Protein 4NSN (pdb70)

Secondary structure (DSSP, 8-state):
-HHHHHHHHHHHHHHHHS-S---EEEE--TT-GGGGGG-EEEEEEEGGGSTTPPPP-STT---EEEEEEETTEEEE------GGGT---TTTHHHH--TT---EEEE--EEEE-STT--TT-----EEE-SPPTT-S------SS-----S-HHHHHHHHHHHHHTT-------EEE---SSPPPHHHHHHHHHTT-SEE---HHHHHHHHHTT-EEE--EEEEESSS--TT----HHHHHHHHHHHH---HHHHHHHHH-/-HHHHHHHHHHHHHHTTS-S---EEEE--TT-GGGGGS-EEEEEEEGGGSTT-----STT---EEEEEEETTEEEE------GGGT---TTTHHHH--TT---EEEE--EEEE-STT--TT-----EEE-S--TT-S------SS-----B-HHHHHHHHHHHHHHT-------EEE---SSPPPHHHHHHHHHTT-SEE---HHHHHHHHHTT-EEE--EEEEE-SS--TT----HHHHHHHHHHHHT--HHHHHHHHH-/-HHHHHHHHHHHHHHTTS-S---EEEE--TTTGGGGGG-EEEEEEEGGGSTT-----STT---EEEEEEETTEEEE------GGGT----SSHHHH--TT---EEEE--EEEE-STT--TT-----EEE-S--TT-S------SS----SS-HHHHHHHHHHHHHTT------PEEE---SSPPPHHHHHHHHHTT-SEE---HHHHHHHHHTT-EEE--EEEEESSS--TT----HHHHHHHHHHHS---HHHHHHHHH-

InterPro domains:
  IPR000845 Nucleoside phosphorylase domain [PF01048] (25-271)
  IPR011268 Purine nucleoside phosphorylase [PIRSF000477] (5-271)
  IPR011268 Purine nucleoside phosphorylase [PTHR11904] (4-272)
  IPR011268 Purine nucleoside phosphorylase [TIGR01697] (25-270)
  IPR011268 Purine nucleoside phosphorylase [cd09009] (6-270)
  IPR011270 Purine nucleoside phosphorylase I, inosine/guanosine-specific [TIGR01700] (24-271)
  IPR018099 Purine phosphorylase, family 2, conserved site [PS01240] (77-118)
  IPR035994 Nucleoside phosphorylase superfamily [G3DSA:3.40.50.1580] (2-273)
  IPR035994 Nucleoside phosphorylase superfamily [SSF53167] (6-271)

B-factor: mean 17.07, std 7.25, range [7.34, 119.55]

Solvent-accessible surface area: 29629 Å² total

CATH classification: 3.40.50.1580

Sequence (783 aa):
KLQEQHYHEAASSFLSSSRLPGDAKTAIILGSGLGELLAEKIENKTVIPYNEIPHFAQATAVGHKGNIIGGILGGTPVVAQGRFHYYEGYSDQVTFPIRVKLLGIENLFVSNAAGGINTSSFKVGDLIIDHINNLPNPLIGPNDFGVRFPDTRAYDRREEFIAKAKGIAQQELNIPVKEGVYVGLTGPSYETPAEYKFWGQVGGDAIGSTVPEVIVARHTGIRVFGSVITNEGYHFADDFVNDEQDVIRAANAASEKKGAIFARLIAAVKLQEQHYHEAASSFLSSSRLPGDAKTAIILGSGLGELAEKIENKTVIPYNEIPHFAQATAVGHKGNIIGGILGGTPVVAQGRFHYYEGYSDQVTFPIRVKLLGIENLFVSNAAGGINTSSFKVGDLIIDHINNLPNPLIGPNDFGVRFPDTRAYDRREEFIAKAKGIAQQELNIPVKEGVYVGLTGPSYETPAEYKFWGQVGGDAIIGSTVPEVIVARHTGIRVFGSVITNEGYHFADDFVNDEQDVIRAANAASEKKGAIFARLIAAVKLQEQHYHEAASSFLSSSRLPGDAKTAIILGSGLGELAEKIENKTVIPYNEIPHFAQATAVGHKGNIIGGILGGTPVVAQGRFHYYEGYSDQVTFPIRVKLLGIENLFVSNAAGGINTSSFKVGDLIIDHINNLPNPLIGPNDFGVRFPDTRAYDRREEFIAKAKGIAQQELNIPVKEGVYVGLTGPSYETPAEYKFWGQVGGDAIGSTVPEEVIVARHTGIRVFGSVITNEGYHFADDFVNDEQDVIRAANAASEKKGAIFARLIAAV

Nearest PDB structures (foldseek):
  1b8o-assembly1_A  TM=9.549E-01  e=1.747E-33  Bos taurus
  5etj-assembly1_B  TM=9.699E-01  e=2.472E-32  Homo sapiens
  3phb-assembly1_Q  TM=9.696E-01  e=4.577E-32  Homo sapiens
  4ear-assembly1_A  TM=9.541E-01  e=2.054E-32  Homo sapiens
  1jpv-assembly1_A  TM=7.275E-01  e=1.268E-11  Saccharolobus solfataricus

Foldseek 3Di:
DVVVVQLVQQLVVVVVQAVLPAQEEEEQEFLQQCLVVQFPPKDKAAQVRGRLADHQDDPRFRHIWIWGDFLNGTYIYGGFDAVLVVDAVNRQSVLSVVVSNHQAYEYEYAWAFLAPVADQQAAWEAEAEPDPANQPDDHVLADNDFDPCLAAPVLVVLLVVQCVVVVHDHDYAYEYEHRDDDDDDLVVSNVCSVVGGGIYDPDVNNSSSNRRNNHHYIYYRHQHYSDPDDPPDDDDSVSSSVSSNVNNVSSSSVSSSSVVD/DVVVVQLVQLLVVVLVQAPLQAQEEEEAEQQAQCLLVQFPPKDWAAQVNGRLADHQPDPSWRGIWIWGDFLNGTYTYTGADAVLVVDAVNRQSVLSSVVSNHQAYEYEYAWAFLPPVADQLAAWEAEAEPDPANQPDDHVLADNDFDPCLADPVLVVLLVVLCVVVVNDHDYAYEYEDRDPDDDDLVVSNVQVVVGGGIYDPDNNNSNSNSRNNRHYIYYRHQHYSDPDDPPDDDDSVSRNVSSNVNHVCSSSVSVSSVPD/DVLVVQLVQLLVVVLVQAPLQAQEEEEAEQLAQCLLVQFPPKRKAAQVNGRLADHADDPSFRGIWIWGAFLNGTYTYGGFDAVLVVDAVNRQSVLSNVSSNHQAYEYEYAWAFLAQVDDQLAAWEAEAEDDPANCPDDHPLADNDFDPCLADPVLVVVLCVQCVVVVHDHDYAYEYEDRDDDDDDLVVSNVCVVVGHGIYDPDPNNSSSCRRNNRHYIYYGHQYYSDPDDPDDDDDSVSSNVSSNVNNVCSSSVRNSSVVD

Structure (mmCIF, N/CA/C/O backbone):
data_4NSN
#
_entry.id   4NSN
#
_cell.length_a   69.971
_cell.length_b   121.040
_cell.length_c   180.497
_cell.angle_alpha   90.000
_cell.angle_beta   90.000
_cell.angle_gamma   90.000
#
_symmetry.space_group_name_H-M   'C 2 2 21'
#
loop_
_entity.id
_entity.type
_entity.pdbx_description
1 polymer 'Purine nucleoside phosphorylase'
2 non-polymer ADENINE
3 non-polymer 'SULFATE ION'
4 water water
#
loop_
_atom_site.group_PDB
_atom_site.id
_atom_site.type_symbol
_atom_site.label_atom_id
_atom_site.label_alt_id
_atom_site.label_comp_id
_atom_site.label_asym_id
_atom_site.label_entity_id
_atom_site.label_seq_id
_atom_site.pdbx_PDB_ins_code
_atom_site.Cartn_x
_atom_site.Cartn_y
_atom_site.Cartn_z
_atom_site.occupancy
_atom_site.B_iso_or_equiv
_atom_site.auth_seq_id
_atom_site.auth_comp_id
_atom_site.auth_asym_id
_atom_site.auth_atom_id
_atom_site.pdbx_PDB_model_num
ATOM 9 N N . LYS A 1 24 ? 33.072 22.942 -3.206 1.00 66.70 17 LYS A N 1
ATOM 10 C CA . LYS A 1 24 ? 32.832 21.661 -2.536 1.00 60.09 17 LYS A CA 1
ATOM 11 C C . LYS A 1 24 ? 31.379 21.543 -2.068 1.00 55.22 17 LYS A C 1
ATOM 12 O O . LYS A 1 24 ? 30.809 20.447 -2.052 1.00 54.30 17 LYS A O 1
ATOM 18 N N . LEU A 1 25 ? 30.797 22.678 -1.682 1.00 50.87 18 LEU A N 1
ATOM 19 C CA . LEU A 1 25 ? 29.408 22.750 -1.225 1.00 45.69 18 LEU A CA 1
ATOM 20 C C . LEU A 1 25 ? 28.429 22.372 -2.339 1.00 41.55 18 LEU A C 1
ATOM 21 O O . LEU A 1 25 ? 27.489 21.605 -2.112 1.00 40.99 18 LEU A O 1
ATOM 26 N N . GLN A 1 26 ? 28.656 22.909 -3.537 1.00 37.04 19 GLN A N 1
ATOM 27 C CA . GLN A 1 26 ? 27.751 22.684 -4.661 1.00 34.49 19 GLN A CA 1
ATOM 28 C C . GLN A 1 26 ? 27.653 21.213 -5.075 1.00 29.54 19 GLN A C 1
ATOM 29 O O . GLN A 1 26 ? 26.547 20.711 -5.277 1.00 27.03 19 GLN A O 1
ATOM 35 N N . GLU A 1 27 ? 28.784 20.510 -5.170 1.00 27.96 20 GLU A N 1
ATOM 36 C CA . GLU A 1 27 ? 28.743 19.061 -5.431 1.00 25.43 20 GLU A CA 1
ATOM 37 C C . GLU A 1 27 ? 27.666 18.379 -4.584 1.00 22.63 20 GLU A C 1
ATOM 38 O O . GLU A 1 27 ? 26.880 17.582 -5.098 1.00 22.42 20 GLU A O 1
ATOM 44 N N . GLN A 1 28 ? 27.654 18.683 -3.284 1.00 21.36 21 GLN A N 1
ATOM 45 C CA . GLN A 1 28 ? 26.678 18.114 -2.352 1.00 20.81 21 GLN A CA 1
ATOM 46 C C . GLN A 1 28 ? 25.236 18.431 -2.749 1.00 19.32 21 GLN A C 1
ATOM 47 O O . GLN A 1 28 ? 24.368 17.580 -2.619 1.00 18.37 21 GLN A O 1
ATOM 53 N N . HIS A 1 29 ? 24.980 19.661 -3.194 1.00 19.42 22 HIS A N 1
ATOM 54 C CA . HIS A 1 29 ? 23.647 20.075 -3.631 1.00 19.26 22 HIS A CA 1
ATOM 55 C C . HIS A 1 29 ? 23.109 19.247 -4.783 1.00 17.21 22 HIS A C 1
ATOM 56 O O . HIS A 1 29 ? 21.931 18.902 -4.811 1.00 16.71 22 HIS A O 1
ATOM 63 N N . TYR A 1 30 ? 23.984 18.939 -5.732 1.00 16.36 23 TYR A N 1
ATOM 64 C CA . TYR A 1 30 ? 23.637 18.076 -6.838 1.00 15.50 23 TYR A CA 1
ATOM 65 C C . TYR A 1 30 ? 23.331 16.681 -6.349 1.00 15.14 23 TYR A C 1
ATOM 66 O O . TYR A 1 30 ? 22.471 15.994 -6.906 1.00 15.18 23 TYR A O 1
ATOM 75 N N . HIS A 1 31 ? 24.074 16.251 -5.339 1.00 15.28 24 HIS A N 1
ATOM 76 C CA . HIS A 1 31 ? 23.933 14.894 -4.847 1.00 15.80 24 HIS A CA 1
ATOM 77 C C . HIS A 1 31 ? 22.678 14.744 -4.004 1.00 15.17 24 HIS A C 1
ATOM 78 O O . HIS A 1 31 ? 22.086 13.677 -3.989 1.00 14.46 24 HIS A O 1
ATOM 85 N N . GLU A 1 32 ? 22.279 15.820 -3.334 1.00 15.03 25 GLU A N 1
ATOM 86 C CA . GLU A 1 32 ? 21.082 15.834 -2.482 1.00 15.83 25 GLU A CA 1
ATOM 87 C C . GLU A 1 32 ? 19.836 15.797 -3.352 1.00 15.52 25 GLU A C 1
ATOM 88 O O . GLU A 1 32 ? 18.890 15.058 -3.065 1.00 16.81 25 GLU A O 1
ATOM 94 N N . ALA A 1 33 ? 19.864 16.574 -4.435 1.00 14.71 26 ALA A N 1
ATOM 95 C CA . ALA A 1 33 ? 18.769 16.552 -5.399 1.00 14.49 26 ALA A CA 1
ATOM 96 C C . ALA A 1 33 ? 18.642 15.174 -6.057 1.00 14.16 26 ALA A C 1
ATOM 97 O O . ALA A 1 33 ? 17.565 14.605 -6.071 1.00 14.88 26 ALA A O 1
ATOM 99 N N . ALA A 1 34 ? 19.737 14.640 -6.593 1.00 14.55 27 ALA A N 1
ATOM 100 C CA . ALA A 1 34 ? 19.714 13.347 -7.270 1.00 14.82 27 ALA A CA 1
ATOM 101 C C . ALA A 1 34 ? 19.284 12.229 -6.336 1.00 15.14 27 ALA A C 1
ATOM 102 O O . ALA A 1 34 ? 18.513 11.367 -6.736 1.00 15.72 27 ALA A O 1
ATOM 104 N N . SER A 1 35 ? 19.810 12.224 -5.110 1.00 15.00 28 SER A N 1
ATOM 105 C CA A SER A 1 35 ? 19.433 11.226 -4.109 0.50 15.12 28 SER A CA 1
ATOM 106 C CA B SER A 1 35 ? 19.435 11.215 -4.124 0.50 15.14 28 SER A CA 1
ATOM 107 C C . SER A 1 35 ? 17.950 11.320 -3.766 1.00 15.02 28 SER A C 1
ATOM 108 O O . SER A 1 35 ? 17.306 10.324 -3.516 1.00 15.96 28 SER A O 1
ATOM 113 N N . PHE A 1 36 ? 17.407 12.534 -3.750 1.00 14.44 29 PHE A N 1
ATOM 114 C CA . PHE A 1 36 ? 15.978 12.698 -3.502 1.00 14.06 29 PHE A CA 1
ATOM 115 C C . PHE A 1 36 ? 15.161 12.130 -4.669 1.00 13.47 29 PHE A C 1
ATOM 116 O O . PHE A 1 36 ? 14.158 11.414 -4.459 1.00 13.52 29 PHE A O 1
ATOM 124 N N . LEU A 1 37 ? 15.619 12.418 -5.892 1.00 13.10 30 LEU A N 1
ATOM 125 C CA . LEU A 1 37 ? 14.943 11.912 -7.077 1.00 13.22 30 LEU A CA 1
ATOM 126 C C . LEU A 1 37 ? 15.109 10.403 -7.252 1.00 13.99 30 LEU A C 1
ATOM 127 O O . LEU A 1 37 ? 14.169 9.735 -7.689 1.00 14.13 30 LEU A O 1
ATOM 132 N N . SER A 1 38 ? 16.282 9.874 -6.879 1.00 14.65 31 SER A N 1
ATOM 133 C CA A SER A 1 38 ? 16.588 8.453 -7.056 0.50 15.14 31 SER A CA 1
ATOM 134 C CA B SER A 1 38 ? 16.589 8.453 -7.058 0.50 15.37 31 SER A CA 1
ATOM 135 C C . SER A 1 38 ? 15.756 7.568 -6.134 1.00 16.16 31 SER A C 1
ATOM 136 O O . SER A 1 38 ? 15.504 6.406 -6.446 1.00 17.41 31 SER A O 1
ATOM 141 N N . SER A 1 39 ? 15.327 8.116 -4.995 1.00 16.34 32 SER A N 1
ATOM 142 C CA . SER A 1 39 ? 14.498 7.353 -4.050 1.00 17.72 32 SER A CA 1
ATOM 143 C C . SER A 1 39 ? 13.043 7.234 -4.497 1.00 17.79 32 SER A C 1
ATOM 144 O O . SER A 1 39 ? 12.339 6.306 -4.084 1.00 17.87 32 SER A O 1
ATOM 147 N N . ARG A 1 40 ? 12.616 8.172 -5.343 1.00 17.48 33 ARG A N 1
ATOM 148 C CA . ARG A 1 40 ? 11.262 8.191 -5.922 1.00 18.57 33 ARG A CA 1
ATOM 149 C C . ARG A 1 40 ? 11.113 7.626 -7.355 1.00 18.56 33 ARG A C 1
ATOM 150 O O . ARG A 1 40 ? 10.024 7.173 -7.735 1.00 19.63 33 ARG A O 1
ATOM 158 N N . LEU A 1 41 ? 12.182 7.652 -8.148 1.00 18.64 34 LEU A N 1
ATOM 159 C CA . LEU A 1 41 ? 12.136 7.109 -9.517 1.00 18.61 34 LEU A CA 1
ATOM 160 C C . LEU A 1 41 ? 12.696 5.681 -9.551 1.00 20.09 34 LEU A C 1
ATOM 161 O O . LEU A 1 41 ? 13.463 5.317 -8.677 1.00 21.00 34 LEU A O 1
ATOM 166 N N . PRO A 1 42 ? 12.318 4.862 -10.557 1.00 22.55 35 PRO A N 1
ATOM 167 C CA . PRO A 1 42 ? 12.806 3.471 -10.569 1.00 24.02 35 PRO A CA 1
ATOM 168 C C . PRO A 1 42 ? 14.223 3.335 -11.147 1.00 25.83 35 PRO A C 1
ATOM 169 O O . PRO A 1 42 ? 14.848 2.270 -11.040 1.00 27.65 35 PRO A O 1
ATOM 173 N N . GLY A 1 43 ? 14.723 4.413 -11.744 1.00 25.27 36 GLY A N 1
ATOM 174 C CA . GLY A 1 43 ? 16.138 4.538 -12.060 1.00 24.79 36 GLY A CA 1
ATOM 175 C C . GLY A 1 43 ? 16.670 3.826 -13.288 1.00 24.77 36 GLY A C 1
ATOM 176 O O . GLY A 1 43 ? 17.883 3.602 -13.392 1.00 26.58 36 GLY A O 1
ATOM 177 N N . ASP A 1 44 ? 15.791 3.472 -14.223 1.00 22.66 37 ASP A N 1
ATOM 178 C CA . ASP A 1 44 ? 16.248 2.876 -15.476 1.00 21.39 37 ASP A CA 1
ATOM 179 C C . ASP A 1 44 ? 16.071 3.780 -16.699 1.00 18.37 37 ASP A C 1
ATOM 180 O O . ASP A 1 44 ? 16.449 3.389 -17.806 1.00 18.75 37 ASP A O 1
ATOM 185 N N . ALA A 1 45 ? 15.511 4.982 -16.521 1.00 16.58 38 ALA A N 1
ATOM 186 C CA . ALA A 1 45 ? 15.424 5.940 -17.640 1.00 15.34 38 ALA A CA 1
ATOM 187 C C . ALA A 1 45 ? 16.788 6.405 -18.118 1.00 14.86 38 ALA A C 1
ATOM 188 O O . ALA A 1 45 ? 17.644 6.757 -17.308 1.00 14.82 38 ALA A O 1
ATOM 190 N N . LYS A 1 46 ? 16.991 6.409 -19.438 1.00 14.10 39 LYS A N 1
ATOM 191 C CA . LYS A 1 46 ? 18.279 6.843 -20.016 1.00 14.80 39 LYS A CA 1
ATOM 192 C C . LYS A 1 46 ? 18.110 8.156 -20.743 1.00 13.74 39 LYS A C 1
ATOM 193 O O . LYS A 1 46 ? 19.091 8.836 -21.045 1.00 12.80 39 LYS A O 1
ATOM 199 N N . THR A 1 47 ? 16.853 8.487 -21.033 1.00 13.35 40 THR A N 1
ATOM 200 C CA . THR A 1 47 ? 16.476 9.656 -21.782 1.00 13.19 40 THR A CA 1
ATOM 201 C C . THR A 1 47 ? 15.610 10.530 -20.911 1.00 12.56 40 THR A C 1
ATOM 202 O O . THR A 1 47 ? 14.645 10.067 -20.296 1.00 12.90 40 THR A O 1
ATOM 206 N N . ALA A 1 48 ? 15.941 11.811 -20.875 1.00 12.58 41 ALA A N 1
ATOM 207 C CA . ALA A 1 48 ? 15.066 12.805 -20.273 1.00 12.78 41 ALA A CA 1
ATOM 208 C C . ALA A 1 48 ? 14.468 13.743 -21.314 1.00 12.59 41 ALA A C 1
ATOM 209 O O . ALA A 1 48 ? 15.031 13.932 -22.403 1.00 12.76 41 ALA A O 1
ATOM 211 N N . ILE A 1 49 ? 13.323 14.332 -20.979 1.00 12.26 42 ILE A N 1
ATOM 212 C CA . ILE A 1 49 ? 12.644 15.238 -21.901 1.00 12.84 42 ILE A CA 1
ATOM 213 C C . ILE A 1 49 ? 12.223 16.518 -21.208 1.00 13.06 42 ILE A C 1
ATOM 214 O O . ILE A 1 49 ? 11.590 16.484 -20.151 1.00 13.88 42 ILE A O 1
ATOM 219 N N . ILE A 1 50 ? 12.588 17.646 -21.800 1.00 12.10 43 ILE A N 1
ATOM 220 C CA . ILE A 1 50 ? 12.104 18.939 -21.351 1.00 11.86 43 ILE A CA 1
ATOM 221 C C . ILE A 1 50 ? 10.929 19.376 -22.200 1.00 11.96 43 ILE A C 1
ATOM 222 O O . ILE A 1 50 ? 11.047 19.536 -23.429 1.00 11.83 43 ILE A O 1
ATOM 227 N N . LEU A 1 51 ? 9.808 19.593 -21.518 1.00 12.23 44 LEU A N 1
ATOM 228 C CA . LEU A 1 51 ? 8.561 20.067 -22.129 1.00 13.26 44 LEU A CA 1
ATOM 229 C C . LEU A 1 51 ? 8.396 21.566 -21.856 1.00 13.56 44 LEU A C 1
ATOM 230 O O . LEU A 1 51 ? 8.229 21.987 -20.710 1.00 14.01 44 LEU A O 1
ATOM 235 N N . GLY A 1 52 ? 8.456 22.363 -22.914 1.00 13.41 45 GLY A N 1
ATOM 236 C CA . GLY A 1 52 ? 8.373 23.831 -22.800 1.00 13.49 45 GLY A CA 1
ATOM 237 C C . GLY A 1 52 ? 6.973 24.410 -22.936 1.00 13.93 45 GLY A C 1
ATOM 238 O O . GLY A 1 52 ? 5.993 23.692 -22.752 1.00 14.04 45 GLY A O 1
ATOM 239 N N . SER A 1 53 ? 6.877 25.694 -23.285 1.00 14.01 46 SER A N 1
ATOM 240 C CA . SER A 1 53 ? 5.592 26.414 -23.305 1.00 15.05 46 SER A CA 1
ATOM 241 C C . SER A 1 53 ? 4.538 25.702 -24.137 1.00 15.18 46 SER A C 1
ATOM 242 O O . SER A 1 53 ? 4.761 25.439 -25.317 1.00 16.14 46 SER A O 1
ATOM 245 N N . GLY A 1 54 ? 3.408 25.376 -23.508 1.00 15.37 47 GLY A N 1
ATOM 246 C CA . GLY A 1 54 ? 2.264 24.793 -24.215 1.00 15.61 47 GLY A CA 1
ATOM 247 C C . GLY A 1 54 ? 2.480 23.327 -24.555 1.00 16.03 47 GLY A C 1
ATOM 248 O O . GLY A 1 54 ? 1.662 22.708 -25.235 1.00 17.06 47 GLY A O 1
ATOM 249 N N . LEU A 1 55 ? 3.592 22.777 -24.076 1.00 15.90 48 LEU A N 1
ATOM 250 C CA . LEU A 1 55 ? 3.947 21.386 -24.325 1.00 16.55 48 LEU A CA 1
ATOM 251 C C . LEU A 1 55 ? 3.907 20.504 -23.080 1.00 16.77 48 LEU A C 1
ATOM 252 O O . LEU A 1 55 ? 4.189 19.308 -23.176 1.00 16.26 48 LEU A O 1
ATOM 257 N N . GLY A 1 56 ? 3.531 21.093 -21.941 1.00 17.81 49 GLY A N 1
ATOM 258 C CA . GLY A 1 56 ? 3.332 20.363 -20.686 1.00 19.03 49 GLY A CA 1
ATOM 259 C C . GLY A 1 56 ? 2.337 19.223 -20.806 1.00 20.42 49 GLY A C 1
ATOM 260 O O . GLY A 1 56 ? 2.475 18.204 -20.122 1.00 20.29 49 GLY A O 1
ATOM 261 N N . GLU A 1 57 ? 1.357 19.397 -21.700 1.00 21.05 50 GLU A N 1
ATOM 262 C CA . GLU A 1 57 ? 0.286 18.431 -21.973 1.00 23.09 50 GLU A CA 1
ATOM 263 C C . GLU A 1 57 ? 0.862 17.091 -22.391 1.00 21.57 50 GLU A C 1
ATOM 264 O O . GLU A 1 57 ? 0.288 16.055 -22.055 1.00 21.92 50 GLU A O 1
ATOM 270 N N . LEU A 1 58 ? 1.984 17.127 -23.121 1.00 20.51 51 LEU A N 1
ATOM 271 C CA A LEU A 1 58 ? 2.688 15.923 -23.571 0.50 20.09 51 LEU A CA 1
ATOM 272 C CA B LEU A 1 58 ? 2.679 15.917 -23.585 0.50 20.04 51 LEU A CA 1
ATOM 273 C C . LEU A 1 58 ? 2.926 14.935 -22.435 1.00 20.71 51 LEU A C 1
ATOM 274 O O . LEU A 1 58 ? 3.076 13.739 -22.661 1.00 20.40 51 LEU A O 1
ATOM 283 N N . ALA A 1 59 ? 2.929 15.442 -21.203 1.00 22.77 52 ALA A N 1
ATOM 284 C CA . ALA A 1 59 ? 2.954 14.580 -20.018 1.00 23.94 52 ALA A CA 1
ATOM 285 C C . ALA A 1 59 ? 1.877 13.479 -20.063 1.00 24.17 52 ALA A C 1
ATOM 286 O O . ALA A 1 59 ? 2.020 12.440 -19.422 1.00 24.63 52 ALA A O 1
ATOM 288 N N . GLU A 1 60 ? 0.807 13.703 -20.826 1.00 24.98 53 GLU A N 1
ATOM 289 C CA . GLU A 1 60 ? -0.306 12.748 -20.904 1.00 25.95 53 GLU A CA 1
ATOM 290 C C . GLU A 1 60 ? 0.076 11.463 -21.611 1.00 24.59 53 GLU A C 1
ATOM 291 O O . GLU A 1 60 ? -0.474 10.402 -21.303 1.00 25.09 53 GLU A O 1
ATOM 297 N N . LYS A 1 61 ? 0.993 11.575 -22.575 1.00 22.68 54 LYS A N 1
ATOM 298 C CA . LYS A 1 61 ? 1.560 10.421 -23.269 1.00 21.87 54 LYS A CA 1
ATOM 299 C C . LYS A 1 61 ? 2.246 9.454 -22.301 1.00 20.69 54 LYS A C 1
ATOM 300 O O . LYS A 1 61 ? 2.227 8.234 -22.517 1.00 22.01 54 LYS A O 1
ATOM 306 N N . ILE A 1 62 ? 2.845 9.992 -21.239 1.00 18.81 55 ILE A N 1
ATOM 307 C CA . ILE A 1 62 ? 3.631 9.172 -20.314 1.00 17.04 55 ILE A CA 1
ATOM 308 C C . ILE A 1 62 ? 2.721 8.357 -19.376 1.00 16.58 55 ILE A C 1
ATOM 309 O O . ILE A 1 62 ? 1.817 8.890 -18.753 1.00 17.98 55 ILE A O 1
ATOM 314 N N . GLU A 1 63 ? 2.956 7.053 -19.324 1.00 15.88 56 GLU A N 1
ATOM 315 C CA . GLU A 1 63 ? 2.179 6.134 -18.514 1.00 17.32 56 GLU A CA 1
ATOM 316 C C . GLU A 1 63 ? 2.904 5.769 -17.226 1.00 17.74 56 GLU A C 1
ATOM 317 O O . GLU A 1 63 ? 4.102 6.038 -17.094 1.00 17.08 56 GLU A O 1
ATOM 323 N N . ASN A 1 64 ? 2.177 5.188 -16.273 1.00 19.20 57 ASN A N 1
ATOM 324 C CA . ASN A 1 64 ? 2.748 4.833 -14.972 1.00 19.58 57 ASN A CA 1
ATOM 325 C C . ASN A 1 64 ? 3.505 6.010 -14.364 1.00 19.14 57 ASN A C 1
ATOM 326 O O . ASN A 1 64 ? 4.596 5.838 -13.815 1.00 20.25 57 ASN A O 1
ATOM 331 N N . LYS A 1 65 ? 2.923 7.203 -14.469 1.00 18.27 58 LYS A N 1
ATOM 332 C CA . LYS A 1 65 ? 3.571 8.410 -13.980 1.00 17.97 58 LYS A CA 1
ATOM 333 C C . LYS A 1 65 ? 3.788 8.463 -12.474 1.00 18.93 58 LYS A C 1
ATOM 334 O O . LYS A 1 65 ? 2.889 8.121 -11.689 1.00 19.26 58 LYS A O 1
ATOM 340 N N . THR A 1 66 ? 5.003 8.856 -12.088 1.00 19.09 59 THR A N 1
ATOM 341 C CA . THR A 1 66 ? 5.286 9.315 -10.737 1.00 20.05 59 THR A CA 1
ATOM 342 C C . THR A 1 66 ? 5.598 10.792 -10.897 1.00 19.13 59 THR A C 1
ATOM 343 O O . THR A 1 66 ? 6.512 11.168 -11.647 1.00 19.65 59 THR A O 1
ATOM 347 N N . VAL A 1 67 ? 4.810 11.620 -10.225 1.00 18.48 60 VAL A N 1
ATOM 348 C CA . VAL A 1 67 ? 4.936 13.055 -10.373 1.00 17.78 60 VAL A CA 1
ATOM 349 C C . VAL A 1 67 ? 5.630 13.619 -9.144 1.00 18.10 60 VAL A C 1
ATOM 350 O O . VAL A 1 67 ? 5.273 13.303 -8.011 1.00 19.69 60 VAL A O 1
ATOM 354 N N . ILE A 1 68 ? 6.649 14.435 -9.377 1.00 16.85 61 ILE A N 1
ATOM 355 C CA . ILE A 1 68 ? 7.403 15.010 -8.271 1.00 16.97 61 ILE A CA 1
ATOM 356 C C . ILE A 1 68 ? 7.513 16.494 -8.527 1.00 16.13 61 ILE A C 1
ATOM 357 O O . ILE A 1 68 ? 8.304 16.930 -9.380 1.00 15.26 61 ILE A O 1
ATOM 362 N N . PRO A 1 69 ? 6.699 17.277 -7.819 1.00 16.19 62 PRO A N 1
ATOM 363 C CA . PRO A 1 69 ? 6.677 18.715 -8.064 1.00 16.03 62 PRO A CA 1
ATOM 364 C C . PRO A 1 69 ? 8.030 19.300 -7.728 1.00 16.09 62 PRO A C 1
ATOM 365 O O . PRO A 1 69 ? 8.650 18.833 -6.782 1.00 15.61 62 PRO A O 1
ATOM 369 N N . TYR A 1 70 ? 8.483 20.293 -8.505 1.00 16.03 63 TYR A N 1
ATOM 370 C CA . TYR A 1 70 ? 9.782 20.912 -8.268 1.00 16.38 63 TYR A CA 1
ATOM 371 C C . TYR A 1 70 ? 9.947 21.437 -6.843 1.00 17.22 63 TYR A C 1
ATOM 372 O O . TYR A 1 70 ? 11.046 21.392 -6.303 1.00 17.67 63 TYR A O 1
ATOM 381 N N . ASN A 1 71 ? 8.859 21.907 -6.225 1.00 18.14 64 ASN A N 1
ATOM 382 C CA . ASN A 1 71 ? 8.956 22.485 -4.878 1.00 19.44 64 ASN A CA 1
ATOM 383 C C . ASN A 1 71 ? 9.527 21.510 -3.853 1.00 19.01 64 ASN A C 1
ATOM 384 O O . ASN A 1 71 ? 10.055 21.921 -2.807 1.00 18.94 64 ASN A O 1
ATOM 389 N N . GLU A 1 72 ? 9.410 20.220 -4.156 1.00 19.16 65 GLU A N 1
ATOM 390 C CA . GLU A 1 72 ? 9.782 19.166 -3.218 1.00 21.63 65 GLU A CA 1
ATOM 391 C C . GLU A 1 72 ? 11.256 18.800 -3.307 1.00 19.93 65 GLU A C 1
ATOM 392 O O . GLU A 1 72 ? 11.866 18.399 -2.311 1.00 20.52 65 GLU A O 1
ATOM 398 N N . ILE A 1 73 ? 11.825 18.951 -4.503 1.00 18.56 66 ILE A N 1
ATOM 399 C CA . ILE A 1 73 ? 13.195 18.524 -4.783 1.00 17.06 66 ILE A CA 1
ATOM 400 C C . ILE A 1 73 ? 14.180 19.547 -4.228 1.00 16.13 66 ILE A C 1
ATOM 401 O O . ILE A 1 73 ? 14.057 20.732 -4.513 1.00 15.64 66 ILE A O 1
ATOM 406 N N . PRO A 1 74 ? 15.137 19.095 -3.402 1.00 15.66 67 PRO A N 1
ATOM 407 C CA . PRO A 1 74 ? 16.158 20.013 -2.853 1.00 15.31 67 PRO A CA 1
ATOM 408 C C . PRO A 1 74 ? 16.836 20.867 -3.933 1.00 14.72 67 PRO A C 1
ATOM 409 O O . PRO A 1 74 ? 17.320 20.320 -4.915 1.00 14.48 67 PRO A O 1
ATOM 413 N N . HIS A 1 75 ? 16.862 22.188 -3.741 1.00 14.79 68 HIS A N 1
ATOM 414 C CA . HIS A 1 75 ? 17.627 23.137 -4.587 1.00 16.10 68 HIS A CA 1
ATOM 415 C C . HIS A 1 75 ? 17.072 23.396 -5.985 1.00 17.51 68 HIS A C 1
ATOM 416 O O . HIS A 1 75 ? 17.691 24.120 -6.751 1.00 19.47 68 HIS A O 1
ATOM 423 N N . PHE A 1 76 ? 15.941 22.785 -6.334 1.00 16.46 69 PHE A N 1
ATOM 424 C CA . PHE A 1 76 ? 15.275 23.144 -7.590 1.00 16.82 69 PHE A CA 1
ATOM 425 C C . PHE A 1 76 ? 14.640 24.500 -7.407 1.00 17.62 69 PHE A C 1
ATOM 426 O O . PHE A 1 76 ? 14.062 24.793 -6.350 1.00 17.50 69 PHE A O 1
ATOM 434 N N . ALA A 1 77 ? 14.746 25.329 -8.437 1.00 18.06 70 ALA A N 1
ATOM 435 C CA . ALA A 1 77 ? 14.099 26.636 -8.412 1.00 20.04 70 ALA A CA 1
ATOM 436 C C . ALA A 1 77 ? 12.596 26.439 -8.568 1.00 21.45 70 ALA A C 1
ATOM 437 O O . ALA A 1 77 ? 12.136 25.318 -8.773 1.00 20.12 70 ALA A O 1
ATOM 439 N N . GLN A 1 78 ? 11.826 27.516 -8.433 1.00 24.19 71 GLN A N 1
ATOM 440 C CA . GLN A 1 78 ? 10.379 27.431 -8.634 1.00 26.17 71 GLN A CA 1
ATOM 441 C C . GLN A 1 78 ? 10.025 27.820 -10.063 1.00 24.94 71 GLN A C 1
ATOM 442 O O . GLN A 1 78 ? 10.442 28.873 -10.536 1.00 25.29 71 GLN A O 1
ATOM 448 N N . ALA A 1 79 ? 9.271 26.968 -10.755 1.00 23.55 72 ALA A N 1
ATOM 449 C CA . ALA A 1 79 ? 8.744 27.334 -12.067 1.00 22.74 72 ALA A CA 1
ATOM 450 C C . ALA A 1 79 ? 7.754 28.486 -11.906 1.00 22.74 72 ALA A C 1
ATOM 451 O O . ALA A 1 79 ? 6.744 28.359 -11.192 1.00 22.78 72 ALA A O 1
ATOM 453 N N . THR A 1 80 ? 8.071 29.624 -12.523 1.00 22.40 73 THR A N 1
ATOM 454 C CA . THR A 1 80 ? 7.210 30.807 -12.408 1.00 21.96 73 THR A CA 1
ATOM 455 C C . THR A 1 80 ? 6.657 31.275 -13.759 1.00 22.60 73 THR A C 1
ATOM 456 O O . THR A 1 80 ? 5.890 32.235 -13.821 1.00 25.14 73 THR A O 1
ATOM 460 N N . ALA A 1 81 ? 7.072 30.625 -14.840 1.00 21.62 74 ALA A N 1
ATOM 461 C CA . ALA A 1 81 ? 6.563 30.977 -16.158 1.00 21.50 74 ALA A CA 1
ATOM 462 C C . ALA A 1 81 ? 5.192 30.352 -16.380 1.00 23.57 74 ALA A C 1
ATOM 463 O O . ALA A 1 81 ? 4.984 29.174 -16.083 1.00 23.76 74 ALA A O 1
ATOM 465 N N . VAL A 1 82 ? 4.253 31.148 -16.890 1.00 27.47 75 VAL A N 1
ATOM 466 C CA . VAL A 1 82 ? 2.910 30.667 -17.180 1.00 29.06 75 VAL A CA 1
ATOM 467 C C . VAL A 1 82 ? 3.019 29.589 -18.255 1.00 28.79 75 VAL A C 1
ATOM 468 O O . VAL A 1 82 ? 3.778 29.729 -19.223 1.00 29.62 75 VAL A O 1
ATOM 472 N N . GLY A 1 83 ? 2.294 28.494 -18.051 1.00 28.73 76 GLY A N 1
ATOM 473 C CA . GLY A 1 83 ? 2.376 27.334 -18.929 1.00 28.12 76 GLY A CA 1
ATOM 474 C C . GLY A 1 83 ? 3.496 26.375 -18.546 1.00 27.31 76 GLY A C 1
ATOM 475 O O . GLY A 1 83 ? 3.772 25.422 -19.275 1.00 28.57 76 GLY A O 1
ATOM 476 N N . HIS A 1 84 ? 4.144 26.630 -17.408 1.00 25.41 77 HIS A N 1
ATOM 477 C CA . HIS A 1 84 ? 5.212 25.760 -16.898 1.00 22.43 77 HIS A CA 1
ATOM 478 C C . HIS A 1 84 ? 4.886 25.297 -15.477 1.00 22.94 77 HIS A C 1
ATOM 479 O O . HIS A 1 84 ? 5.140 26.006 -14.507 1.00 24.08 77 HIS A O 1
ATOM 486 N N . LYS A 1 85 ? 4.338 24.090 -15.380 1.00 22.57 78 LYS A N 1
ATOM 487 C CA . LYS A 1 85 ? 3.854 23.538 -14.109 1.00 22.75 78 LYS A CA 1
ATOM 488 C C . LYS A 1 85 ? 4.970 23.312 -13.101 1.00 22.27 78 LYS A C 1
ATOM 489 O O . LYS A 1 85 ? 4.811 23.619 -11.929 1.00 23.13 78 LYS A O 1
ATOM 495 N N . GLY A 1 86 ? 6.092 22.764 -13.556 1.00 20.36 79 GLY A N 1
ATOM 496 C CA . GLY A 1 86 ? 7.204 22.480 -12.636 1.00 18.83 79 GLY A CA 1
ATOM 497 C C . GLY A 1 86 ? 7.084 21.154 -11.905 1.00 17.43 79 GLY A C 1
ATOM 498 O O . GLY A 1 86 ? 7.008 21.106 -10.663 1.00 16.17 79 GLY A O 1
ATOM 499 N N . ASN A 1 87 ? 7.080 20.078 -12.688 1.00 16.86 80 ASN A N 1
ATOM 500 C CA . ASN A 1 87 ? 7.088 18.708 -12.184 1.00 16.39 80 ASN A CA 1
ATOM 501 C C . ASN A 1 87 ? 8.075 17.830 -12.902 1.00 14.57 80 ASN A C 1
ATOM 502 O O . ASN A 1 87 ? 8.108 17.793 -14.136 1.00 14.85 80 ASN A O 1
ATOM 507 N N . ILE A 1 88 ? 8.842 17.065 -12.139 1.00 13.86 81 ILE A N 1
ATOM 508 C CA . ILE A 1 88 ? 9.569 15.935 -12.708 1.00 13.90 81 ILE A CA 1
ATOM 509 C C . ILE A 1 88 ? 8.612 14.751 -12.813 1.00 14.80 81 ILE A C 1
ATOM 510 O O . ILE A 1 88 ? 7.997 14.374 -11.826 1.00 14.79 81 ILE A O 1
ATOM 515 N N . ILE A 1 89 ? 8.467 14.170 -14.003 1.00 15.23 82 ILE A N 1
ATOM 516 C CA . ILE A 1 89 ? 7.577 13.019 -14.130 1.00 16.13 82 ILE A CA 1
ATOM 517 C C . ILE A 1 89 ? 8.335 11.828 -14.632 1.00 16.43 82 ILE A C 1
ATOM 518 O O . ILE A 1 89 ? 8.974 11.897 -15.665 1.00 16.79 82 ILE A O 1
ATOM 523 N N . GLY A 1 90 ? 8.212 10.722 -13.917 1.00 16.16 83 GLY A N 1
ATOM 524 C CA . GLY A 1 90 ? 8.831 9.486 -14.341 1.00 16.90 83 GLY A CA 1
ATOM 525 C C . GLY A 1 90 ? 7.754 8.580 -14.878 1.00 18.16 83 GLY A C 1
ATOM 526 O O . GLY A 1 90 ? 6.582 8.670 -14.476 1.00 19.15 83 GLY A O 1
ATOM 527 N N . GLY A 1 91 ? 8.142 7.703 -15.789 1.00 18.12 84 GLY A N 1
ATOM 528 C CA . GLY A 1 91 ? 7.239 6.673 -16.255 1.00 17.37 84 GLY A CA 1
ATOM 529 C C . GLY A 1 91 ? 7.674 6.182 -17.604 1.00 17.32 84 GLY A C 1
ATOM 530 O O . GLY A 1 91 ? 8.857 6.221 -17.921 1.00 16.53 84 GLY A O 1
ATOM 531 N N . ILE A 1 92 ? 6.700 5.739 -18.403 1.00 17.87 85 ILE A N 1
ATOM 532 C CA . ILE A 1 92 ? 6.985 5.097 -19.677 1.00 18.34 85 ILE A CA 1
ATOM 533 C C . ILE A 1 92 ? 6.426 5.916 -20.819 1.00 18.01 85 ILE A C 1
ATOM 534 O O . ILE A 1 92 ? 5.261 6.238 -20.816 1.00 17.92 85 ILE A O 1
ATOM 539 N N . LEU A 1 93 ? 7.278 6.284 -21.774 1.00 17.78 86 LEU A N 1
ATOM 540 C CA . LEU A 1 93 ? 6.831 6.911 -23.004 1.00 17.65 86 LEU A CA 1
ATOM 541 C C . LEU A 1 93 ? 7.509 6.192 -24.162 1.00 17.77 86 LEU A C 1
ATOM 542 O O . LEU A 1 93 ? 8.719 5.956 -24.118 1.00 18.06 86 LEU A O 1
ATOM 547 N N . GLY A 1 94 ? 6.719 5.846 -25.177 1.00 18.24 87 GLY A N 1
ATOM 548 C CA . GLY A 1 94 ? 7.197 5.160 -26.368 1.00 17.79 87 GLY A CA 1
ATOM 549 C C . GLY A 1 94 ? 7.617 3.750 -26.023 1.00 17.97 87 GLY A C 1
ATOM 550 O O . GLY A 1 94 ? 8.509 3.192 -26.657 1.00 18.22 87 GLY A O 1
ATOM 551 N N . GLY A 1 95 ? 6.976 3.181 -25.006 1.00 17.75 88 GLY A N 1
ATOM 552 C CA . GLY A 1 95 ? 7.375 1.888 -24.469 1.00 17.66 88 GLY A CA 1
ATOM 553 C C . GLY A 1 95 ? 8.655 1.946 -23.633 1.00 17.13 88 GLY A C 1
ATOM 554 O O . GLY A 1 95 ? 9.130 0.908 -23.172 1.00 18.04 88 GLY A O 1
ATOM 555 N N . THR A 1 96 ? 9.181 3.156 -23.397 1.00 16.80 89 THR A N 1
ATOM 556 C CA . THR A 1 96 ? 10.535 3.365 -22.838 1.00 15.85 89 THR A CA 1
ATOM 557 C C . THR A 1 96 ? 10.540 4.194 -21.545 1.00 14.63 89 THR A C 1
ATOM 558 O O . THR A 1 96 ? 9.838 5.228 -21.466 1.00 14.34 89 THR A O 1
ATOM 562 N N . PRO A 1 97 ? 11.339 3.769 -20.531 1.00 14.05 90 PRO A N 1
ATOM 563 C CA . PRO A 1 97 ? 11.441 4.630 -19.362 1.00 13.92 90 PRO A CA 1
ATOM 564 C C . PRO A 1 97 ? 11.979 5.979 -19.744 1.00 14.26 90 PRO A C 1
ATOM 565 O O . PRO A 1 97 ? 12.852 6.115 -20.627 1.00 15.25 90 PRO A O 1
ATOM 569 N N . VAL A 1 98 ? 11.386 6.988 -19.137 1.00 13.61 91 VAL A N 1
ATOM 570 C CA . VAL A 1 98 ? 11.765 8.351 -19.392 1.00 13.61 91 VAL A CA 1
ATOM 571 C C . VAL A 1 98 ? 11.636 9.128 -18.094 1.00 12.83 91 VAL A C 1
ATOM 572 O O . VAL A 1 98 ? 10.990 8.683 -17.137 1.00 13.42 91 VAL A O 1
ATOM 576 N N . VAL A 1 99 ? 12.253 10.299 -18.075 1.00 12.50 92 VAL A N 1
ATOM 577 C CA . VAL A 1 99 ? 12.046 11.268 -17.028 1.00 12.12 92 VAL A CA 1
ATOM 578 C C . VAL A 1 99 ? 11.738 12.558 -17.757 1.00 11.85 92 VAL A C 1
ATOM 579 O O . VAL A 1 99 ? 12.358 12.875 -18.766 1.00 11.54 92 VAL A O 1
ATOM 583 N N . ALA A 1 100 ? 10.750 13.291 -17.281 1.00 11.92 93 ALA A N 1
ATOM 584 C CA . ALA A 1 100 ? 10.367 14.519 -17.936 1.00 12.73 93 ALA A CA 1
ATOM 585 C C . ALA A 1 100 ? 10.351 15.691 -16.976 1.00 13.25 93 ALA A C 1
ATOM 586 O O . ALA A 1 100 ? 9.860 15.598 -15.845 1.00 13.24 93 ALA A O 1
ATOM 596 N N . GLN A 1 102 ? 8.483 18.710 -16.635 1.00 13.22 95 GLN A N 1
ATOM 597 C CA . GLN A 1 102 ? 7.255 19.307 -17.122 1.00 13.97 95 GLN A CA 1
ATOM 598 C C . GLN A 1 102 ? 7.250 20.783 -16.777 1.00 14.35 95 GLN A C 1
ATOM 599 O O . GLN A 1 102 ? 6.854 21.203 -15.678 1.00 14.63 95 GLN A O 1
ATOM 605 N N . GLY A 1 103 ? 7.691 21.560 -17.751 1.00 14.58 96 GLY A N 1
ATOM 606 C CA . GLY A 1 103 ? 8.045 22.954 -17.556 1.00 14.59 96 GLY A CA 1
ATOM 607 C C . GLY A 1 103 ? 9.542 23.134 -17.329 1.00 14.66 96 GLY A C 1
ATOM 608 O O . GLY A 1 103 ? 10.249 22.217 -16.892 1.00 14.58 96 GLY A O 1
ATOM 609 N N . ARG A 1 104 ? 10.047 24.322 -17.607 1.00 14.39 97 ARG A N 1
ATOM 610 C CA . ARG A 1 104 ? 11.452 24.547 -17.370 1.00 14.35 97 ARG A CA 1
ATOM 611 C C . ARG A 1 104 ? 11.667 25.897 -16.742 1.00 13.61 97 ARG A C 1
ATOM 612 O O . ARG A 1 104 ? 10.748 26.708 -16.619 1.00 13.43 97 ARG A O 1
ATOM 620 N N . PHE A 1 105 ? 12.919 26.146 -16.374 1.00 13.02 98 PHE A N 1
ATOM 621 C CA . PHE A 1 105 ? 13.317 27.447 -15.911 1.00 12.20 98 PHE A CA 1
ATOM 622 C C . PHE A 1 105 ? 13.892 28.291 -17.023 1.00 11.28 98 PHE A C 1
ATOM 623 O O . PHE A 1 105 ? 14.536 27.786 -17.993 1.00 11.92 98 PHE A O 1
ATOM 631 N N . HIS A 1 106 ? 13.668 29.587 -16.871 1.00 10.53 99 HIS A N 1
ATOM 632 C CA . HIS A 1 106 ? 14.259 30.547 -17.759 1.00 9.74 99 HIS A CA 1
ATOM 633 C C . HIS A 1 106 ? 15.034 31.627 -17.056 1.00 9.22 99 HIS A C 1
ATOM 634 O O . HIS A 1 106 ? 14.703 32.043 -15.924 1.00 9.25 99 HIS A O 1
ATOM 641 N N . TYR A 1 107 ? 16.073 32.083 -17.759 1.00 9.27 100 TYR A N 1
ATOM 642 C CA . TYR A 1 107 ? 16.878 33.213 -17.345 1.00 8.99 100 TYR A CA 1
ATOM 643 C C . TYR A 1 107 ? 16.006 34.465 -17.114 1.00 9.12 100 TYR A C 1
ATOM 644 O O . TYR A 1 107 ? 16.264 35.206 -16.158 1.00 9.24 100 TYR A O 1
ATOM 653 N N . TYR A 1 108 ? 14.957 34.674 -17.930 1.00 8.94 101 TYR A N 1
ATOM 654 C CA . TYR A 1 108 ? 14.174 35.918 -17.800 1.00 9.13 101 TYR A CA 1
ATOM 655 C C . TYR A 1 108 ? 13.423 35.915 -16.446 1.00 9.46 101 TYR A C 1
ATOM 656 O O . TYR A 1 108 ? 12.941 36.938 -16.020 1.00 10.22 101 TYR A O 1
ATOM 665 N N . GLU A 1 109 ? 13.317 34.762 -15.779 1.00 9.69 102 GLU A N 1
ATOM 666 C CA . GLU A 1 109 ? 12.617 34.694 -14.457 1.00 10.07 102 GLU A CA 1
ATOM 667 C C . GLU A 1 109 ? 13.453 35.319 -13.309 1.00 10.27 102 GLU A C 1
ATOM 668 O O . GLU A 1 109 ? 12.952 35.536 -12.158 1.00 10.32 102 GLU A O 1
ATOM 674 N N . GLY A 1 110 ? 14.710 35.604 -13.621 1.00 10.89 103 GLY A N 1
ATOM 675 C CA . GLY A 1 110 ? 15.686 36.111 -12.633 1.00 11.53 103 GLY A CA 1
ATOM 676 C C . GLY A 1 110 ? 16.523 35.090 -11.891 1.00 12.07 103 GLY A C 1
ATOM 677 O O . GLY A 1 110 ? 17.213 35.436 -10.916 1.00 12.82 103 GLY A O 1
ATOM 678 N N . TYR A 1 111 ? 16.419 33.830 -12.300 1.00 12.62 104 TYR A N 1
ATOM 679 C CA . TYR A 1 111 ? 17.328 32.793 -11.821 1.00 13.04 104 TYR A CA 1
ATOM 680 C C . TYR A 1 111 ? 18.725 32.924 -12.427 1.00 12.97 104 TYR A C 1
ATOM 681 O O . TYR A 1 111 ? 18.890 33.252 -13.601 1.00 13.67 104 TYR A O 1
ATOM 690 N N . SER A 1 112 ? 19.746 32.632 -11.627 1.00 12.67 105 SER A N 1
ATOM 691 C CA . SER A 1 112 ? 21.096 32.480 -12.147 1.00 12.70 105 SER A CA 1
ATOM 692 C C . SER A 1 112 ? 21.126 31.293 -13.122 1.00 12.07 105 SER A C 1
ATOM 693 O O . SER A 1 112 ? 20.296 30.381 -13.043 1.00 12.04 105 SER A O 1
ATOM 704 N N . ASP A 1 114 ? 23.160 28.959 -12.980 1.00 13.40 107 ASP A N 1
ATOM 705 C CA . ASP A 1 114 ? 23.295 27.772 -12.130 1.00 14.97 107 ASP A CA 1
ATOM 706 C C . ASP A 1 114 ? 21.902 27.179 -11.813 1.00 13.27 107 ASP A C 1
ATOM 707 O O . ASP A 1 114 ? 21.690 25.966 -11.912 1.00 13.03 107 ASP A O 1
ATOM 712 N N . GLN A 1 115 ? 20.972 28.047 -11.428 1.00 12.77 108 GLN A N 1
ATOM 713 C CA . GLN A 1 115 ? 19.592 27.649 -11.102 1.00 12.66 108 GLN A CA 1
ATOM 714 C C . GLN A 1 115 ? 18.885 27.097 -12.327 1.00 12.33 108 GLN A C 1
ATOM 715 O O . GLN A 1 115 ? 18.377 25.978 -12.301 1.00 11.94 108 GLN A O 1
ATOM 721 N N . VAL A 1 116 ? 18.932 27.839 -13.433 1.00 12.06 109 VAL A N 1
ATOM 722 C CA . VAL A 1 116 ? 18.223 27.421 -14.653 1.00 11.57 109 VAL A CA 1
ATOM 723 C C . VAL A 1 116 ? 18.639 25.996 -15.036 1.00 11.47 109 VAL A C 1
ATOM 724 O O . VAL A 1 116 ? 17.790 25.164 -15.426 1.00 12.01 109 VAL A O 1
ATOM 728 N N . THR A 1 117 ? 19.943 25.717 -14.936 1.00 11.58 110 THR A N 1
ATOM 729 C CA . THR A 1 117 ? 20.489 24.501 -15.525 1.00 11.80 110 THR A CA 1
ATOM 730 C C . THR A 1 117 ? 20.792 23.386 -14.554 1.00 12.00 110 THR A C 1
ATOM 731 O O . THR A 1 117 ? 21.233 22.307 -14.972 1.00 11.50 110 THR A O 1
ATOM 735 N N . PHE A 1 118 ? 20.559 23.652 -13.261 1.00 12.41 111 PHE A N 1
ATOM 736 C CA . PHE A 1 118 ? 20.761 22.678 -12.188 1.00 12.67 111 PHE A CA 1
ATOM 737 C C . PHE A 1 118 ? 20.149 21.283 -12.463 1.00 12.23 111 PHE A C 1
ATOM 738 O O . PHE A 1 118 ? 20.793 20.273 -12.220 1.00 11.97 111 PHE A O 1
ATOM 746 N N . PRO A 1 119 ? 18.909 21.219 -12.974 1.00 12.39 112 PRO A N 1
ATOM 747 C CA . PRO A 1 119 ? 18.301 19.892 -13.187 1.00 12.38 112 PRO A CA 1
ATOM 748 C C . PRO A 1 119 ? 19.055 19.053 -14.214 1.00 12.46 112 PRO A C 1
ATOM 749 O O . PRO A 1 119 ? 19.031 17.823 -14.121 1.00 13.02 112 PRO A O 1
ATOM 753 N N . ILE A 1 120 ? 19.727 19.698 -15.165 1.00 12.71 113 ILE A N 1
ATOM 754 C CA . ILE A 1 120 ? 20.452 18.976 -16.216 1.00 12.39 113 ILE A CA 1
ATOM 755 C C . ILE A 1 120 ? 21.576 18.167 -15.580 1.00 11.77 113 ILE A C 1
ATOM 756 O O . ILE A 1 120 ? 21.762 16.976 -15.887 1.00 11.43 113 ILE A O 1
ATOM 761 N N . ARG A 1 121 ? 22.307 18.805 -14.663 1.00 11.61 114 ARG A N 1
ATOM 762 C CA . ARG A 1 121 ? 23.319 18.093 -13.885 1.00 11.91 114 ARG A CA 1
ATOM 763 C C . ARG A 1 121 ? 22.756 17.013 -13.007 1.00 11.90 114 ARG A C 1
ATOM 764 O O . ARG A 1 121 ? 23.333 15.928 -12.898 1.00 11.66 114 ARG A O 1
ATOM 772 N N . VAL A 1 122 ? 21.612 17.299 -12.390 1.00 12.15 115 VAL A N 1
ATOM 773 C CA . VAL A 1 122 ? 20.887 16.286 -11.606 1.00 12.30 115 VAL A CA 1
ATOM 774 C C . VAL A 1 122 ? 20.510 15.094 -12.461 1.00 12.56 115 VAL A C 1
ATOM 775 O O . VAL A 1 122 ? 20.665 13.948 -12.038 1.00 12.38 115 VAL A O 1
ATOM 787 N N . LYS A 1 124 ? 22.172 14.143 -15.097 1.00 12.07 117 LYS A N 1
ATOM 788 C CA . LYS A 1 124 ? 23.406 13.400 -15.345 1.00 12.17 117 LYS A CA 1
ATOM 789 C C . LYS A 1 124 ? 23.691 12.434 -14.186 1.00 12.24 117 LYS A C 1
ATOM 790 O O . LYS A 1 124 ? 24.046 11.275 -14.401 1.00 12.38 117 LYS A O 1
ATOM 796 N N . LEU A 1 125 ? 23.520 12.914 -12.958 1.00 13.09 118 LEU A N 1
ATOM 797 C CA . LEU A 1 125 ? 23.751 12.066 -11.792 1.00 13.82 118 LEU A CA 1
ATOM 798 C C . LEU A 1 125 ? 22.762 10.898 -11.683 1.00 14.28 118 LEU A C 1
ATOM 799 O O . LEU A 1 125 ? 23.057 9.870 -11.053 1.00 16.06 118 LEU A O 1
ATOM 804 N N . LEU A 1 126 ? 21.599 11.039 -12.315 1.00 13.44 119 LEU A N 1
ATOM 805 C CA . LEU A 1 126 ? 20.601 9.958 -12.358 1.00 13.04 119 LEU A CA 1
ATOM 806 C C . LEU A 1 126 ? 20.946 8.861 -13.374 1.00 12.83 119 LEU A C 1
ATOM 807 O O . LEU A 1 126 ? 20.340 7.780 -13.357 1.00 13.39 119 LEU A O 1
ATOM 812 N N . GLY A 1 127 ? 21.913 9.118 -14.247 1.00 12.88 120 GLY A N 1
ATOM 813 C CA . GLY A 1 127 ? 22.250 8.175 -15.314 1.00 12.94 120 GLY A CA 1
ATOM 814 C C . GLY A 1 127 ? 21.601 8.507 -16.654 1.00 13.17 120 GLY A C 1
ATOM 815 O O . GLY A 1 127 ? 21.641 7.710 -17.585 1.00 13.36 120 GLY A O 1
ATOM 816 N N . ILE A 1 128 ? 21.051 9.708 -16.766 1.00 12.77 121 ILE A N 1
ATOM 817 C CA . ILE A 1 128 ? 20.546 10.177 -18.048 1.00 13.13 121 ILE A CA 1
ATOM 818 C C . ILE A 1 128 ? 21.704 10.375 -19.023 1.00 13.47 121 ILE A C 1
ATOM 819 O O . ILE A 1 128 ? 22.715 11.038 -18.694 1.00 13.89 121 ILE A O 1
ATOM 824 N N . GLU A 1 129 ? 21.507 9.821 -20.217 1.00 13.72 122 GLU A N 1
ATOM 825 C CA . GLU A 1 129 ? 22.488 9.850 -21.324 1.00 14.34 122 GLU A CA 1
ATOM 826 C C . GLU A 1 129 ? 22.026 10.728 -22.479 1.00 15.25 122 GLU A C 1
ATOM 827 O O . GLU A 1 129 ? 22.838 11.204 -23.279 1.00 15.74 122 GLU A O 1
ATOM 833 N N . ASN A 1 130 ? 20.715 10.911 -22.578 1.00 14.59 123 ASN A N 1
ATOM 834 C CA . ASN A 1 130 ? 20.058 11.572 -23.723 1.00 14.30 123 ASN A CA 1
ATOM 835 C C . ASN A 1 130 ? 19.067 12.607 -23.235 1.00 13.16 123 ASN A C 1
ATOM 836 O O . ASN A 1 130 ? 18.237 12.301 -22.370 1.00 13.47 123 ASN A O 1
ATOM 841 N N . LEU A 1 131 ? 19.158 13.816 -23.773 1.00 11.79 124 LEU A N 1
ATOM 842 C CA . LEU A 1 131 ? 18.218 14.901 -23.486 1.00 11.22 124 LEU A CA 1
ATOM 843 C C . LEU A 1 131 ? 17.422 15.299 -24.716 1.00 11.58 124 LEU A C 1
ATOM 844 O O . LEU A 1 131 ? 18.004 15.686 -25.737 1.00 11.75 124 LEU A O 1
ATOM 849 N N . PHE A 1 132 ? 16.096 15.216 -24.628 1.00 11.38 125 PHE A N 1
ATOM 850 C CA . PHE A 1 132 ? 15.262 15.765 -25.705 1.00 11.40 125 PHE A CA 1
ATOM 851 C C . PHE A 1 132 ? 14.674 17.096 -25.261 1.00 11.56 125 PHE A C 1
ATOM 852 O O . PHE A 1 132 ? 13.864 17.157 -24.318 1.00 11.75 125 PHE A O 1
ATOM 860 N N . VAL A 1 133 ? 15.092 18.167 -25.916 1.00 11.67 126 VAL A N 1
ATOM 861 C CA . VAL A 1 133 ? 14.661 19.500 -25.535 1.00 12.73 126 VAL A CA 1
ATOM 862 C C . VAL A 1 133 ? 13.560 19.996 -26.474 1.00 13.25 126 VAL A C 1
ATOM 863 O O . VAL A 1 133 ? 13.681 19.875 -27.692 1.00 13.77 126 VAL A O 1
ATOM 867 N N . SER A 1 134 ? 12.461 20.478 -25.904 1.00 13.15 127 SER A N 1
ATOM 868 C CA . SER A 1 134 ? 11.445 21.137 -26.699 1.00 13.07 127 SER A CA 1
ATOM 869 C C . SER A 1 134 ? 11.343 22.584 -26.280 1.00 12.73 127 SER A C 1
ATOM 870 O O . SER A 1 134 ? 11.817 22.988 -25.204 1.00 13.04 127 SER A O 1
ATOM 873 N N . ASN A 1 135 ? 10.731 23.367 -27.141 1.00 11.82 128 ASN A N 1
ATOM 874 C CA . ASN A 1 135 ? 10.414 24.737 -26.829 1.00 11.46 128 ASN A CA 1
ATOM 875 C C . ASN A 1 135 ? 9.455 25.287 -27.852 1.00 11.85 128 ASN A C 1
ATOM 876 O O . ASN A 1 135 ? 9.166 24.664 -28.892 1.00 12.11 128 ASN A O 1
ATOM 881 N N . ALA A 1 136 ? 8.982 26.474 -27.526 1.00 12.12 129 ALA A N 1
ATOM 882 C CA . ALA A 1 136 ? 8.191 27.305 -28.398 1.00 12.62 129 ALA A CA 1
ATOM 883 C C . ALA A 1 136 ? 9.155 28.349 -28.922 1.00 12.04 129 ALA A C 1
ATOM 884 O O . ALA A 1 136 ? 10.011 28.826 -28.190 1.00 12.21 129 ALA A O 1
ATOM 886 N N . ALA A 1 137 ? 9.028 28.713 -30.190 1.00 11.29 130 ALA A N 1
ATOM 887 C CA . ALA A 1 137 ? 9.945 29.680 -30.777 1.00 11.28 130 ALA A CA 1
ATOM 888 C C . ALA A 1 137 ? 9.270 30.515 -31.839 1.00 11.38 130 ALA A C 1
ATOM 889 O O . ALA A 1 137 ? 8.380 30.031 -32.505 1.00 11.26 130 ALA A O 1
ATOM 891 N N . GLY A 1 138 ? 9.751 31.748 -32.018 1.00 11.63 131 GLY A N 1
ATOM 892 C CA . GLY A 1 138 ? 9.320 32.593 -33.116 1.00 11.46 131 GLY A CA 1
ATOM 893 C C . GLY A 1 138 ? 10.064 32.207 -34.373 1.00 11.67 131 GLY A C 1
ATOM 894 O O . GLY A 1 138 ? 11.253 31.916 -34.305 1.00 11.17 131 GLY A O 1
ATOM 895 N N . GLY A 1 139 ? 9.380 32.189 -35.510 1.00 11.83 132 GLY A N 1
ATOM 896 C CA . GLY A 1 139 ? 10.063 31.915 -36.774 1.00 12.02 132 GLY A CA 1
ATOM 897 C C . GLY A 1 139 ? 10.728 33.153 -37.346 1.00 12.54 132 GLY A C 1
ATOM 898 O O . GLY A 1 139 ? 10.116 34.218 -37.395 1.00 13.26 132 GLY A O 1
ATOM 899 N N . ILE A 1 140 ? 11.979 33.003 -37.787 1.00 12.79 133 ILE A N 1
ATOM 900 C CA . ILE A 1 140 ? 12.717 34.074 -38.463 1.00 13.47 133 ILE A CA 1
ATOM 901 C C . ILE A 1 140 ? 13.187 33.619 -39.842 1.00 14.46 133 ILE A C 1
ATOM 902 O O . ILE A 1 140 ? 13.608 34.436 -40.651 1.00 15.15 133 ILE A O 1
ATOM 907 N N . ASN A 1 141 ? 13.114 32.315 -40.091 1.00 14.41 134 ASN A N 1
ATOM 908 C CA . ASN A 1 141 ? 13.164 31.798 -41.454 1.00 15.25 134 ASN A CA 1
ATOM 909 C C . ASN A 1 141 ? 11.788 32.028 -42.088 1.00 16.31 134 ASN A C 1
ATOM 910 O O . ASN A 1 141 ? 10.750 31.685 -41.496 1.00 16.28 134 ASN A O 1
ATOM 915 N N . THR A 1 142 ? 11.775 32.596 -43.291 1.00 18.13 135 THR A N 1
ATOM 916 C CA . THR A 1 142 ? 10.509 32.958 -43.947 1.00 19.68 135 THR A CA 1
ATOM 917 C C . THR A 1 142 ? 9.681 31.761 -44.450 1.00 20.78 135 THR A C 1
ATOM 918 O O . THR A 1 142 ? 8.510 31.919 -44.799 1.00 22.33 135 THR A O 1
ATOM 922 N N . SER A 1 143 ? 10.289 30.582 -44.515 1.00 20.53 136 SER A N 1
ATOM 923 C CA A SER A 1 143 ? 9.561 29.391 -44.940 0.50 20.86 136 SER A CA 1
ATOM 924 C CA B SER A 1 143 ? 9.605 29.359 -44.933 0.50 21.26 136 SER A CA 1
ATOM 925 C C . SER A 1 143 ? 8.937 28.672 -43.748 1.00 21.20 136 SER A C 1
ATOM 926 O O . SER A 1 143 ? 8.174 27.709 -43.914 1.00 21.57 136 SER A O 1
ATOM 931 N N . PHE A 1 144 ? 9.235 29.165 -42.549 1.00 20.82 137 PHE A N 1
ATOM 932 C CA . PHE A 1 144 ? 8.773 28.533 -41.321 1.00 21.33 137 PHE A CA 1
ATOM 933 C C . PHE A 1 144 ? 7.506 29.229 -40.819 1.00 20.72 137 PHE A C 1
ATOM 934 O O . PHE A 1 144 ? 7.536 30.410 -40.460 1.00 21.59 137 PHE A O 1
ATOM 942 N N . LYS A 1 145 ? 6.404 28.482 -40.802 1.00 19.18 138 LYS A N 1
ATOM 943 C CA . LYS A 1 145 ? 5.074 29.009 -40.498 1.00 19.55 138 LYS A CA 1
ATOM 944 C C . LYS A 1 145 ? 4.558 28.532 -39.137 1.00 17.74 138 LYS A C 1
ATOM 945 O O . LYS A 1 145 ? 4.981 27.490 -38.647 1.00 17.98 138 LYS A O 1
ATOM 951 N N . VAL A 1 146 ? 3.609 29.264 -38.558 1.00 16.95 139 VAL A N 1
ATOM 952 C CA . VAL A 1 146 ? 2.940 28.833 -37.321 1.00 15.68 139 VAL A CA 1
ATOM 953 C C . VAL A 1 146 ? 2.473 27.370 -37.360 1.00 15.54 139 VAL A C 1
ATOM 954 O O . VAL A 1 146 ? 1.722 26.965 -38.248 1.00 16.05 139 VAL A O 1
ATOM 958 N N . GLY A 1 147 ? 2.934 26.590 -36.377 1.00 15.18 140 GLY A N 1
ATOM 959 C CA . GLY A 1 147 ? 2.609 25.167 -36.264 1.00 15.51 140 GLY A CA 1
ATOM 960 C C . GLY A 1 147 ? 3.669 24.250 -36.836 1.00 15.76 140 GLY A C 1
ATOM 961 O O . GLY A 1 147 ? 3.585 23.037 -36.677 1.00 15.83 140 GLY A O 1
ATOM 962 N N . ASP A 1 148 ? 4.663 24.812 -37.517 1.00 16.35 141 ASP A N 1
ATOM 963 C CA . ASP A 1 148 ? 5.777 24.013 -38.018 1.00 16.68 141 ASP A CA 1
ATOM 964 C C . ASP A 1 148 ? 6.639 23.466 -36.858 1.00 16.71 141 ASP A C 1
ATOM 965 O O . ASP A 1 148 ? 6.804 24.107 -35.811 1.00 17.17 141 ASP A O 1
ATOM 970 N N . LEU A 1 149 ? 7.110 22.237 -37.026 1.00 16.07 142 LEU A N 1
ATOM 971 C CA . LEU A 1 149 ? 8.086 21.652 -36.108 1.00 14.86 142 LEU A CA 1
ATOM 972 C C . LEU A 1 149 ? 9.465 21.827 -36.732 1.00 14.58 142 LEU A C 1
ATOM 973 O O . LEU A 1 149 ? 9.656 21.487 -37.897 1.00 14.81 142 LEU A O 1
ATOM 986 N N . ILE A 1 151 ? 13.452 20.879 -36.302 1.00 12.51 144 ILE A N 1
ATOM 987 C CA . ILE A 1 151 ? 14.558 20.198 -35.646 1.00 12.89 144 ILE A CA 1
ATOM 988 C C . ILE A 1 151 ? 15.653 21.246 -35.515 1.00 12.60 144 ILE A C 1
ATOM 989 O O . ILE A 1 151 ? 16.001 21.919 -36.485 1.00 12.54 144 ILE A O 1
ATOM 994 N N . ILE A 1 152 ? 16.181 21.399 -34.299 1.00 12.32 145 ILE A N 1
ATOM 995 C CA . ILE A 1 152 ? 17.310 22.293 -34.066 1.00 12.57 145 ILE A CA 1
ATOM 996 C C . ILE A 1 152 ? 18.582 21.578 -34.464 1.00 12.96 145 ILE A C 1
ATOM 997 O O . ILE A 1 152 ? 18.883 20.497 -33.948 1.00 13.33 145 ILE A O 1
ATOM 1009 N N . ASP A 1 154 ? 21.534 23.500 -34.934 1.00 11.91 147 ASP A N 1
ATOM 1010 C CA . ASP A 1 154 ? 22.535 24.271 -34.187 1.00 11.48 147 ASP A CA 1
ATOM 1011 C C . ASP A 1 154 ? 21.862 25.425 -33.427 1.00 10.73 147 ASP A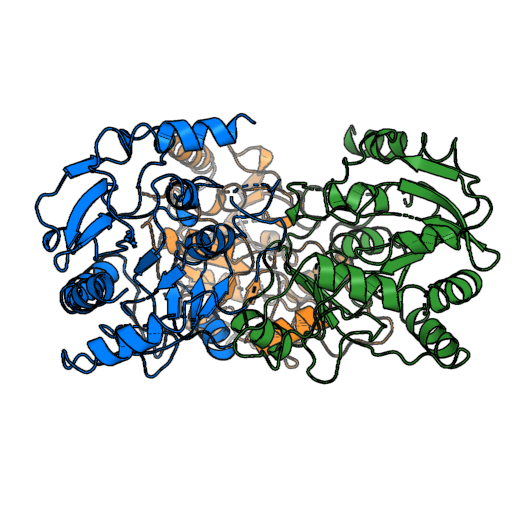 C 1
ATOM 1012 O O . ASP A 1 154 ? 20.653 25.689 -33.623 1.00 11.11 147 ASP A O 1
ATOM 1017 N N . HIS A 1 155 ? 22.613 26.110 -32.566 1.00 10.15 148 HIS A N 1
ATOM 1018 C CA . HIS A 1 155 ? 22.104 27.314 -31.927 1.00 9.84 148 HIS A CA 1
ATOM 1019 C C . HIS A 1 155 ? 23.099 28.451 -31.932 1.00 9.68 148 HIS A C 1
ATOM 1020 O O . HIS A 1 155 ? 24.281 28.244 -32.199 1.00 9.33 148 HIS A O 1
ATOM 1027 N N . ILE A 1 156 ? 22.600 29.651 -31.647 1.00 9.52 149 ILE A N 1
ATOM 1028 C CA . ILE A 1 156 ? 23.404 30.841 -31.395 1.00 9.84 149 ILE A CA 1
ATOM 1029 C C . ILE A 1 156 ? 23.057 31.326 -30.017 1.00 10.18 149 ILE A C 1
ATOM 1030 O O . ILE A 1 156 ? 21.881 31.621 -29.741 1.00 10.44 149 ILE A O 1
ATOM 1035 N N . ASN A 1 157 ? 24.064 31.358 -29.142 1.00 10.03 150 ASN A N 1
ATOM 1036 C CA . ASN A 1 157 ? 23.817 31.777 -27.766 1.00 9.98 150 ASN A CA 1
ATOM 1037 C C . ASN A 1 157 ? 23.846 33.279 -27.605 1.00 10.50 150 ASN A C 1
ATOM 1038 O O . ASN A 1 157 ? 24.889 33.919 -27.821 1.00 10.73 150 ASN A O 1
ATOM 1043 N N . ASN A 1 158 ? 22.720 33.850 -27.177 1.00 10.65 151 ASN A N 1
ATOM 1044 C CA . ASN A 1 158 ? 22.761 35.232 -26.751 1.00 10.85 151 ASN A CA 1
ATOM 1045 C C . ASN A 1 158 ? 22.265 35.435 -25.309 1.00 9.87 151 ASN A C 1
ATOM 1046 O O . ASN A 1 158 ? 21.888 36.551 -24.951 1.00 10.13 151 ASN A O 1
ATOM 1051 N N . LEU A 1 159 ? 22.304 34.372 -24.507 1.00 9.20 152 LEU A N 1
ATOM 1052 C CA . LEU A 1 159 ? 22.132 34.470 -23.047 1.00 9.13 152 LEU A CA 1
ATOM 1053 C C . LEU A 1 159 ? 23.514 34.358 -22.389 1.00 8.87 152 LEU A C 1
ATOM 1054 O O . LEU A 1 159 ? 24.465 33.905 -23.023 1.00 8.76 152 LEU A O 1
ATOM 1059 N N . PRO A 1 160 ? 23.623 34.736 -21.104 1.00 8.95 153 PRO A N 1
ATOM 1060 C CA . PRO A 1 160 ? 24.885 34.486 -20.401 1.00 9.09 153 PRO A CA 1
ATOM 1061 C C . PRO A 1 160 ? 25.249 33.007 -20.475 1.00 9.75 153 PRO A C 1
ATOM 1062 O O . PRO A 1 160 ? 24.387 32.121 -20.321 1.00 10.14 153 PRO A O 1
ATOM 1066 N N . ASN A 1 161 ? 26.515 32.747 -20.755 1.00 10.05 154 ASN A N 1
ATOM 1067 C CA . ASN A 1 161 ? 27.008 31.380 -20.750 1.00 10.51 154 ASN A CA 1
ATOM 1068 C C . ASN A 1 161 ? 26.863 30.785 -19.378 1.00 10.53 154 ASN A C 1
ATOM 1069 O O . ASN A 1 161 ? 27.395 31.332 -18.416 1.00 11.05 154 ASN A O 1
ATOM 1074 N N . PRO A 1 162 ? 26.147 29.645 -19.276 1.00 10.30 155 PRO A N 1
ATOM 1075 C CA . PRO A 1 162 ? 25.861 29.051 -17.972 1.00 10.54 155 PRO A CA 1
ATOM 1076 C C . PRO A 1 162 ? 27.111 28.476 -17.297 1.00 11.23 155 PRO A C 1
ATOM 1077 O O . PRO A 1 162 ? 27.107 28.291 -16.092 1.00 12.47 155 PRO A O 1
ATOM 1081 N N . LEU A 1 163 ? 28.185 28.236 -18.060 1.00 11.19 156 LEU A N 1
ATOM 1082 C CA . LEU A 1 163 ? 29.408 27.686 -17.462 1.00 11.33 156 LEU A CA 1
ATOM 1083 C C . LEU A 1 163 ? 30.353 28.728 -16.832 1.00 11.50 156 LEU A C 1
ATOM 1084 O O . LEU A 1 163 ? 31.449 28.394 -16.348 1.00 12.36 156 LEU A O 1
ATOM 1089 N N . ILE A 1 164 ? 29.965 30.003 -16.888 1.00 11.36 157 ILE A N 1
ATOM 1090 C CA . ILE A 1 164 ? 30.808 31.037 -16.309 1.00 11.58 157 ILE A CA 1
ATOM 1091 C C . ILE A 1 164 ? 30.976 30.820 -14.803 1.00 12.04 157 ILE A C 1
ATOM 1092 O O . ILE A 1 164 ? 29.990 30.603 -14.071 1.00 12.17 157 ILE A O 1
ATOM 1097 N N . GLY A 1 165 ? 32.229 30.876 -14.360 1.00 12.48 158 GLY A N 1
ATOM 1098 C CA . GLY A 1 165 ? 32.591 30.662 -12.966 1.00 12.89 158 GLY A CA 1
ATOM 1099 C C . GLY A 1 165 ? 33.481 29.443 -12.903 1.00 13.43 158 GLY A C 1
ATOM 1100 O O . GLY A 1 165 ? 33.790 28.853 -13.937 1.00 14.48 158 GLY A O 1
ATOM 1101 N N . PRO A 1 166 ? 33.900 29.058 -11.688 1.00 13.52 159 PRO A N 1
ATOM 1102 C CA . PRO A 1 166 ? 34.714 27.870 -11.520 1.00 13.79 159 PRO A CA 1
ATOM 1103 C C . PRO A 1 166 ? 34.038 26.665 -12.141 1.00 14.04 159 PRO A C 1
ATOM 1104 O O . PRO A 1 166 ? 32.814 26.463 -12.006 1.00 14.74 159 PRO A O 1
ATOM 1108 N N . ASN A 1 167 ? 34.836 25.922 -12.889 1.00 14.31 160 ASN A N 1
ATOM 1109 C CA . ASN A 1 167 ? 34.372 24.704 -13.496 1.00 14.12 160 ASN A CA 1
ATOM 1110 C C . ASN A 1 167 ? 34.082 23.635 -12.461 1.00 15.05 160 ASN A C 1
ATOM 1111 O O . ASN A 1 167 ? 34.813 23.496 -11.466 1.00 14.99 160 ASN A O 1
ATOM 1129 N N . ASP A 1 169 ? 34.450 20.180 -12.037 1.00 17.36 162 ASP A N 1
ATOM 1130 C CA . ASP A 1 169 ? 35.224 19.104 -12.661 1.00 18.54 162 ASP A CA 1
ATOM 1131 C C . ASP A 1 169 ? 34.526 17.759 -12.592 1.00 17.87 162 ASP A C 1
ATOM 1132 O O . ASP A 1 169 ? 34.808 16.878 -13.400 1.00 17.03 162 ASP A O 1
ATOM 1145 N N . PHE A 1 171 ? 31.633 17.222 -13.479 1.00 16.07 164 PHE A N 1
ATOM 1146 C CA . PHE A 1 171 ? 30.709 17.146 -14.623 1.00 14.23 164 PHE A CA 1
ATOM 1147 C C . PHE A 1 171 ? 31.365 17.220 -15.995 1.00 13.32 164 PHE A C 1
ATOM 1148 O O . PHE A 1 171 ? 30.882 16.623 -16.956 1.00 13.55 164 PHE A O 1
ATOM 1156 N N . GLY A 1 172 ? 32.445 17.973 -16.097 1.00 12.61 165 GLY A N 1
ATOM 1157 C CA . GLY A 1 172 ? 33.030 18.183 -17.416 1.00 12.12 165 GLY A CA 1
ATOM 1158 C C . GLY A 1 172 ? 34.224 19.081 -17.365 1.00 11.73 165 GLY A C 1
ATOM 1159 O O . GLY A 1 172 ? 34.688 19.437 -16.289 1.00 12.10 165 GLY A O 1
ATOM 1160 N N . VAL A 1 173 ? 34.765 19.364 -18.545 1.00 10.86 166 VAL A N 1
ATOM 1161 C CA . VAL A 1 173 ? 36.019 20.098 -18.670 1.00 10.74 166 VAL A CA 1
ATOM 1162 C C . VAL A 1 173 ? 35.804 21.590 -18.731 1.00 10.97 166 VAL A C 1
ATOM 1163 O O . VAL A 1 173 ? 34.684 22.077 -19.022 1.00 11.39 166 VAL A O 1
ATOM 1167 N N . ARG A 1 174 ? 36.865 22.325 -18.442 1.00 11.26 167 ARG A N 1
ATOM 1168 C CA . ARG A 1 174 ? 36.796 23.789 -18.441 1.00 11.24 167 ARG A CA 1
ATOM 1169 C C . ARG A 1 174 ? 36.213 24.388 -19.742 1.00 11.28 167 ARG A C 1
ATOM 1170 O O . ARG A 1 174 ? 35.374 25.297 -19.666 1.00 11.75 167 ARG A O 1
ATOM 1178 N N . PHE A 1 175 ? 36.667 23.881 -20.899 1.00 11.47 168 PHE A N 1
ATOM 1179 C CA . PHE A 1 175 ? 36.349 24.431 -22.238 1.00 11.86 168 PHE A CA 1
ATOM 1180 C C . PHE A 1 175 ? 35.700 23.377 -23.127 1.00 12.08 168 PHE A C 1
ATOM 1181 O O . PHE A 1 175 ? 36.369 22.786 -23.999 1.00 12.26 168 PHE A O 1
ATOM 1189 N N . PRO A 1 176 ? 34.411 23.134 -22.932 1.00 11.95 169 PRO A N 1
ATOM 1190 C CA . PRO A 1 176 ? 33.870 22.020 -23.684 1.00 12.06 169 PRO A CA 1
ATOM 1191 C C . PRO A 1 176 ? 33.452 22.393 -25.094 1.00 12.30 169 PRO A C 1
ATOM 1192 O O . PRO A 1 176 ? 33.114 23.562 -25.381 1.00 12.07 169 PRO A O 1
ATOM 1196 N N . ASP A 1 177 ? 33.505 21.388 -25.955 1.00 12.93 170 ASP A N 1
ATOM 1197 C CA . ASP A 1 177 ? 33.333 21.562 -27.385 1.00 13.85 170 ASP A CA 1
ATOM 1198 C C . ASP A 1 177 ? 31.853 21.630 -27.764 1.00 14.55 170 ASP A C 1
ATOM 1199 O O . ASP A 1 177 ? 31.054 20.849 -27.269 1.00 15.07 170 ASP A O 1
ATOM 1212 N N . THR A 1 179 ? 30.928 21.758 -31.236 1.00 12.96 172 THR A N 1
ATOM 1213 C CA . THR A 1 179 ? 30.935 21.652 -32.692 1.00 12.92 172 THR A CA 1
ATOM 1214 C C . THR A 1 179 ? 29.708 20.924 -33.234 1.00 12.71 172 THR A C 1
ATOM 1215 O O . THR A 1 179 ? 29.239 21.209 -34.347 1.00 13.15 172 THR A O 1
ATOM 1219 N N . ARG A 1 180 ? 29.244 19.940 -32.474 1.00 12.75 173 ARG A N 1
ATOM 1220 C CA . ARG A 1 180 ? 28.049 19.192 -32.810 1.00 12.89 173 ARG A CA 1
ATOM 1221 C C . ARG A 1 180 ? 27.227 19.098 -31.523 1.00 12.54 173 ARG A C 1
ATOM 1222 O O . ARG A 1 180 ? 27.135 18.055 -30.909 1.00 13.24 173 ARG A O 1
ATOM 1230 N N . ALA A 1 181 ? 26.646 20.216 -31.120 1.00 12.26 174 ALA A N 1
ATOM 1231 C CA . ALA A 1 181 ? 25.854 20.235 -29.894 1.00 12.54 174 ALA A CA 1
ATOM 1232 C C . ALA A 1 181 ? 24.622 19.383 -30.061 1.00 12.55 174 ALA A C 1
ATOM 1233 O O . ALA A 1 181 ? 24.187 18.726 -29.122 1.00 13.63 174 ALA A O 1
ATOM 1235 N N . TYR A 1 182 ? 24.064 19.385 -31.269 1.00 11.89 175 TYR A N 1
ATOM 1236 C CA . TYR A 1 182 ? 22.827 18.649 -31.550 1.00 12.05 175 TYR A CA 1
ATOM 1237 C C . TYR A 1 182 ? 23.157 17.345 -32.273 1.00 12.54 175 TYR A C 1
ATOM 1238 O O . TYR A 1 182 ? 23.635 17.354 -33.413 1.00 12.12 175 TYR A O 1
ATOM 1247 N N . ASP A 1 183 ? 22.917 16.233 -31.587 1.00 13.53 176 ASP A N 1
ATOM 1248 C CA . ASP A 1 183 ? 23.457 14.935 -32.006 1.00 14.28 176 ASP A CA 1
ATOM 1249 C C . ASP A 1 183 ? 22.987 14.569 -33.432 1.00 14.14 176 ASP A C 1
ATOM 1250 O O . ASP A 1 183 ? 21.787 14.592 -33.733 1.00 13.84 176 ASP A O 1
ATOM 1255 N N . ARG A 1 184 ? 23.948 14.238 -34.308 1.00 14.43 177 ARG A N 1
ATOM 1256 C CA A ARG A 1 184 ? 23.620 14.044 -35.720 0.50 14.68 177 ARG A CA 1
ATOM 1257 C CA B ARG A 1 184 ? 23.668 14.023 -35.727 0.50 14.70 177 ARG A CA 1
ATOM 1258 C C . ARG A 1 184 ? 22.829 12.782 -35.997 1.00 14.73 177 ARG A C 1
ATOM 1259 O O . ARG A 1 184 ? 21.950 12.781 -36.877 1.00 14.40 177 ARG A O 1
ATOM 1274 N N . GLU A 1 185 ? 23.123 11.720 -35.258 1.00 15.44 178 GLU A N 1
ATOM 1275 C CA A GLU A 1 185 ? 22.394 10.463 -35.410 0.50 15.75 178 GLU A CA 1
ATOM 1276 C CA B GLU A 1 185 ? 22.397 10.468 -35.419 0.50 15.96 178 GLU A CA 1
ATOM 1277 C C . GLU A 1 185 ? 20.944 10.662 -34.959 1.00 15.40 178 GLU A C 1
ATOM 1278 O O . GLU A 1 185 ? 20.001 10.215 -35.635 1.00 14.84 178 GLU A O 1
ATOM 1289 N N . PHE A 1 186 ? 20.763 11.373 -33.843 1.00 15.21 179 PHE A N 1
ATOM 1290 C CA . PHE A 1 186 ? 19.407 11.669 -33.338 1.00 15.58 179 PHE A CA 1
ATOM 1291 C C . PHE A 1 186 ? 18.605 12.474 -34.350 1.00 15.97 179 PHE A C 1
ATOM 1292 O O . PHE A 1 186 ? 17.399 12.262 -34.491 1.00 15.94 179 PHE A O 1
ATOM 1300 N N . ILE A 1 187 ? 19.273 13.407 -35.038 1.00 16.53 180 ILE A N 1
ATOM 1301 C CA . ILE A 1 187 ? 18.617 14.172 -36.093 1.00 16.60 180 ILE A CA 1
ATOM 1302 C C . ILE A 1 187 ? 18.206 13.268 -37.250 1.00 17.39 180 ILE A C 1
ATOM 1303 O O . ILE A 1 187 ? 17.082 13.377 -37.732 1.00 17.68 180 ILE A O 1
ATOM 1308 N N . ALA A 1 188 ? 19.115 12.392 -37.695 1.00 18.13 181 ALA A N 1
ATOM 1309 C CA . ALA A 1 188 ? 18.811 11.440 -38.772 1.00 19.38 181 ALA A CA 1
ATOM 1310 C C . ALA A 1 188 ? 17.584 10.604 -38.422 1.00 18.93 181 ALA A C 1
ATOM 1311 O O . ALA A 1 188 ? 16.651 10.456 -39.227 1.00 18.23 181 ALA A O 1
ATOM 1313 N N . LYS A 1 189 ? 17.592 10.061 -37.209 1.00 18.83 182 LYS A N 1
ATOM 1314 C CA . LYS A 1 189 ? 16.480 9.258 -36.723 1.00 19.13 182 LYS A CA 1
ATOM 1315 C C . LYS A 1 189 ? 15.174 10.044 -36.672 1.00 19.49 182 LYS A C 1
ATOM 1316 O O . LYS A 1 189 ? 14.127 9.551 -37.098 1.00 19.99 182 LYS A O 1
ATOM 1322 N N . ALA A 1 190 ? 15.241 11.275 -36.178 1.00 18.33 183 ALA A N 1
ATOM 1323 C CA . ALA A 1 190 ? 14.051 12.116 -36.111 1.00 17.50 183 ALA A CA 1
ATOM 1324 C C . ALA A 1 190 ? 13.489 12.346 -37.509 1.00 18.18 183 ALA A C 1
ATOM 1325 O O . ALA A 1 190 ? 12.287 12.255 -37.726 1.00 17.61 183 ALA A O 1
ATOM 1327 N N . LYS A 1 191 ? 14.382 12.645 -38.445 1.00 18.20 184 LYS A N 1
ATOM 1328 C CA . LYS A 1 191 ? 14.044 12.796 -39.856 1.00 18.90 184 LYS A CA 1
ATOM 1329 C C . LYS A 1 191 ? 13.282 11.609 -40.451 1.00 18.83 184 LYS A C 1
ATOM 1330 O O . LYS A 1 191 ? 12.246 11.796 -41.098 1.00 19.64 184 LYS A O 1
ATOM 1336 N N . GLY A 1 192 ? 13.801 10.405 -40.218 1.00 18.27 185 GLY A N 1
ATOM 1337 C CA . GLY A 1 192 ? 13.233 9.166 -40.709 1.00 18.67 185 GLY A CA 1
ATOM 1338 C C . GLY A 1 192 ? 11.888 8.893 -40.083 1.00 19.51 185 GLY A C 1
ATOM 1339 O O . GLY A 1 192 ? 10.955 8.487 -40.764 1.00 20.48 185 GLY A O 1
ATOM 1340 N N . ILE A 1 193 ? 11.808 9.129 -38.779 1.00 18.68 186 ILE A N 1
ATOM 1341 C CA . ILE A 1 193 ? 10.567 8.998 -38.016 1.00 19.03 186 ILE A CA 1
ATOM 1342 C C . ILE A 1 193 ? 9.491 9.960 -38.509 1.00 19.73 186 ILE A C 1
ATOM 1343 O O . ILE A 1 193 ? 8.336 9.565 -38.700 1.00 21.77 186 ILE A O 1
ATOM 1348 N N . ALA A 1 194 ? 9.858 11.221 -38.719 1.00 19.18 187 ALA A N 1
ATOM 1349 C CA . ALA A 1 194 ? 8.896 12.223 -39.157 1.00 20.47 187 ALA A CA 1
ATOM 1350 C C . ALA A 1 194 ? 8.305 11.814 -40.505 1.00 22.77 187 ALA A C 1
ATOM 1351 O O . ALA A 1 194 ? 7.111 11.985 -40.755 1.00 24.21 187 ALA A O 1
ATOM 1353 N N . GLN A 1 195 ? 9.168 11.259 -41.351 1.00 23.32 188 GLN A N 1
ATOM 1354 C CA A GLN A 1 195 ? 8.799 10.803 -42.689 0.50 24.12 188 GLN A CA 1
ATOM 1355 C CA B GLN A 1 195 ? 8.770 10.831 -42.682 0.50 23.93 188 GLN A CA 1
ATOM 1356 C C . GLN A 1 195 ? 7.799 9.643 -42.631 1.00 24.99 188 GLN A C 1
ATOM 1357 O O . GLN A 1 195 ? 6.813 9.628 -43.366 1.00 26.07 188 GLN A O 1
ATOM 1368 N N . GLU A 1 196 ? 8.077 8.674 -41.755 1.00 26.17 189 GLU A N 1
ATOM 1369 C CA . GLU A 1 196 ? 7.210 7.502 -41.503 1.00 27.05 189 GLU A CA 1
ATOM 1370 C C . GLU A 1 196 ? 5.816 7.932 -41.049 1.00 26.54 189 GLU A C 1
ATOM 1371 O O . GLU A 1 196 ? 4.792 7.464 -41.564 1.00 25.92 189 GLU A O 1
ATOM 1377 N N . LEU A 1 197 ? 5.801 8.822 -40.061 1.00 25.65 190 LEU A N 1
ATOM 1378 C CA . LEU A 1 197 ? 4.578 9.355 -39.484 1.00 24.97 190 LEU A CA 1
ATOM 1379 C C . LEU A 1 197 ? 3.891 10.367 -40.417 1.00 25.54 190 LEU A C 1
ATOM 1380 O O . LEU A 1 197 ? 2.818 10.875 -40.095 1.00 25.83 190 LEU A O 1
ATOM 1385 N N . ASN A 1 198 ? 4.516 10.661 -41.560 1.00 26.68 191 ASN A N 1
ATOM 1386 C CA . ASN A 1 198 ? 4.017 11.670 -42.506 1.00 27.95 191 ASN A CA 1
ATOM 1387 C C . ASN A 1 198 ? 3.841 13.057 -41.876 1.00 27.60 191 ASN A C 1
ATOM 1388 O O . ASN A 1 198 ? 2.867 13.781 -42.140 1.00 27.30 191 ASN A O 1
ATOM 1393 N N . ILE A 1 199 ? 4.799 13.417 -41.032 1.00 26.21 192 ILE A N 1
ATOM 1394 C CA . ILE A 1 199 ? 4.831 14.732 -40.409 1.00 25.11 192 ILE A CA 1
ATOM 1395 C C . ILE A 1 199 ? 5.901 15.595 -41.077 1.00 25.36 192 ILE A C 1
ATOM 1396 O O . ILE A 1 199 ? 7.089 15.236 -41.053 1.00 25.69 192 ILE A O 1
ATOM 1401 N N . PRO A 1 200 ? 5.488 16.728 -41.683 1.00 25.20 193 PRO A N 1
ATOM 1402 C CA . PRO A 1 200 ? 6.468 17.674 -42.219 1.00 24.68 193 PRO A CA 1
ATOM 1403 C C . PRO A 1 200 ? 7.314 18.221 -41.071 1.00 23.57 193 PRO A C 1
ATOM 1404 O O . PRO A 1 200 ? 6.770 18.583 -40.024 1.00 24.26 193 PRO A O 1
ATOM 1408 N N . VAL A 1 201 ? 8.625 18.231 -41.243 1.00 21.12 194 VAL A N 1
ATOM 1409 C CA . VAL A 1 201 ? 9.507 18.882 -40.260 1.00 19.64 194 VAL A CA 1
ATOM 1410 C C . VAL A 1 201 ? 10.327 19.956 -40.959 1.00 19.04 194 VAL A C 1
ATOM 1411 O O . VAL A 1 201 ? 10.467 19.969 -42.191 1.00 19.83 194 VAL A O 1
ATOM 1415 N N . LYS A 1 202 ? 10.812 20.891 -40.164 1.00 17.59 195 LYS A N 1
ATOM 1416 C CA . LYS A 1 202 ? 11.759 21.874 -40.632 1.00 17.19 195 LYS A CA 1
ATOM 1417 C C . LYS A 1 202 ? 13.066 21.580 -39.899 1.00 16.63 195 LYS A C 1
ATOM 1418 O O . LYS A 1 202 ? 13.104 20.724 -38.990 1.00 16.16 195 LYS A O 1
ATOM 1424 N N . GLU A 1 203 ? 14.125 22.274 -40.321 1.00 17.26 196 GLU A N 1
ATOM 1425 C CA . GLU A 1 203 ? 15.466 22.094 -39.774 1.00 17.45 196 GLU A CA 1
ATOM 1426 C C . GLU A 1 203 ? 16.142 23.456 -39.749 1.00 16.28 196 GLU A C 1
ATOM 1427 O O . GLU A 1 203 ? 16.027 24.218 -40.700 1.00 16.53 196 GLU A O 1
ATOM 1433 N N . GLY A 1 204 ? 16.864 23.768 -38.675 1.00 14.48 197 GLY A N 1
ATOM 1434 C CA . GLY A 1 204 ? 17.450 25.097 -38.573 1.00 13.21 197 GLY A CA 1
ATOM 1435 C C . GLY A 1 204 ? 18.150 25.437 -37.268 1.00 12.68 197 GLY A C 1
ATOM 1436 O O . GLY A 1 204 ? 18.313 24.587 -36.381 1.00 12.46 197 GLY A O 1
ATOM 1437 N N . VAL A 1 205 ? 18.549 26.703 -37.175 1.00 12.23 198 VAL A N 1
ATOM 1438 C CA . VAL A 1 205 ? 19.398 27.202 -36.089 1.00 11.20 198 VAL A CA 1
ATOM 1439 C C . VAL A 1 205 ? 18.528 27.993 -35.118 1.00 10.97 198 VAL A C 1
ATOM 1440 O O . VAL A 1 205 ? 17.826 28.929 -35.540 1.00 12.06 198 VAL A O 1
ATOM 1444 N N . TYR A 1 206 ? 18.562 27.618 -33.838 1.00 10.40 199 TYR A N 1
ATOM 1445 C CA . TYR A 1 206 ? 17.754 28.289 -32.850 1.00 10.04 199 TYR A CA 1
ATOM 1446 C C . TYR A 1 206 ? 18.599 29.368 -32.228 1.00 9.52 199 TYR A C 1
ATOM 1447 O O . TYR A 1 206 ? 19.735 29.114 -31.821 1.00 9.46 199 TYR A O 1
ATOM 1456 N N . VAL A 1 207 ? 18.053 30.579 -32.180 1.00 9.49 200 VAL A N 1
ATOM 1457 C CA . VAL A 1 207 ? 18.723 31.668 -31.506 1.00 9.65 200 VAL A CA 1
ATOM 1458 C C . VAL A 1 207 ? 18.149 31.852 -30.099 1.00 9.71 200 VAL A C 1
ATOM 1459 O O . VAL A 1 207 ? 16.947 32.121 -29.935 1.00 9.92 200 VAL A O 1
ATOM 1463 N N . GLY A 1 208 ? 19.012 31.699 -29.103 1.00 9.52 201 GLY A N 1
ATOM 1464 C CA . GLY A 1 208 ? 18.615 31.863 -27.692 1.00 9.77 201 GLY A CA 1
ATOM 1465 C C . GLY A 1 208 ? 18.818 33.297 -27.281 1.00 10.01 201 GLY A C 1
ATOM 1466 O O . GLY A 1 208 ? 19.912 33.837 -27.376 1.00 9.51 201 GLY A O 1
ATOM 1467 N N . LEU A 1 209 ? 17.743 33.939 -26.844 1.00 10.34 202 LEU A N 1
ATOM 1468 C CA . LEU A 1 209 ? 17.784 35.319 -26.318 1.00 10.74 202 LEU A CA 1
ATOM 1469 C C . LEU A 1 209 ? 17.305 35.306 -24.865 1.00 10.56 202 LEU A C 1
ATOM 1470 O O . LEU A 1 209 ? 16.664 34.348 -24.466 1.00 10.97 202 LEU A O 1
ATOM 1475 N N . THR A 1 210 ? 17.542 36.350 -24.082 1.00 10.39 203 THR A N 1
ATOM 1476 C CA . THR A 1 210 ? 17.019 36.318 -22.690 1.00 10.16 203 THR A CA 1
ATOM 1477 C C . THR A 1 210 ? 15.492 36.536 -22.596 1.00 10.65 203 THR A C 1
ATOM 1478 O O . THR A 1 210 ? 14.830 35.995 -21.715 1.00 10.91 203 THR A O 1
ATOM 1482 N N . GLY A 1 211 ? 14.949 37.359 -23.484 1.00 11.07 204 GLY A N 1
ATOM 1483 C CA . GLY A 1 211 ? 13.604 37.897 -23.249 1.00 10.67 204 GLY A CA 1
ATOM 1484 C C . GLY A 1 211 ? 13.608 38.782 -21.994 1.00 10.30 204 GLY A C 1
ATOM 1485 O O . GLY A 1 211 ? 14.672 39.230 -21.557 1.00 9.89 204 GLY A O 1
ATOM 1486 N N . PRO A 1 212 ? 12.436 38.977 -21.348 1.00 10.33 205 PRO A N 1
ATOM 1487 C CA . PRO A 1 212 ? 11.128 38.357 -21.631 1.00 10.36 205 PRO A CA 1
ATOM 1488 C C . PRO A 1 212 ? 10.299 39.051 -22.689 1.00 10.47 205 PRO A C 1
ATOM 1489 O O . PRO A 1 212 ? 9.322 38.470 -23.160 1.00 10.70 205 PRO A O 1
ATOM 1493 N N . SER A 1 213 ? 10.641 40.284 -23.057 1.00 10.56 206 SER A N 1
ATOM 1494 C CA . SER A 1 213 ? 9.814 40.993 -23.999 1.00 11.30 206 SER A CA 1
ATOM 1495 C C . SER A 1 213 ? 10.096 40.379 -25.359 1.00 11.32 206 SER A C 1
ATOM 1496 O O . SER A 1 213 ? 11.206 39.878 -25.595 1.00 11.51 206 SER A O 1
ATOM 1499 N N . TYR A 1 214 ? 9.084 40.320 -26.218 1.00 11.56 207 TYR A N 1
ATOM 1500 C CA . TYR A 1 214 ? 9.265 39.799 -27.571 1.00 11.73 207 TYR A CA 1
ATOM 1501 C C . TYR A 1 214 ? 10.148 40.701 -28.433 1.00 11.81 207 TYR A C 1
ATOM 1502 O O . TYR A 1 214 ? 10.290 41.895 -28.163 1.00 12.37 207 TYR A O 1
ATOM 1511 N N . GLU A 1 215 ? 10.747 40.139 -29.478 1.00 11.77 208 GLU A N 1
ATOM 1512 C CA . GLU A 1 215 ? 11.736 40.902 -30.266 1.00 11.73 208 GLU A CA 1
ATOM 1513 C C . GLU A 1 215 ? 11.095 41.986 -31.113 1.00 11.94 208 GLU A C 1
ATOM 1514 O O . GLU A 1 215 ? 9.956 41.839 -31.565 1.00 12.16 208 GLU A O 1
ATOM 1520 N N . THR A 1 216 ? 11.835 43.065 -31.340 1.00 12.00 209 THR A N 1
ATOM 1521 C CA . THR A 1 216 ? 11.427 44.073 -32.313 1.00 12.21 209 THR A CA 1
ATOM 1522 C C . THR A 1 216 ? 11.674 43.558 -33.747 1.00 11.91 209 THR A C 1
ATOM 1523 O O . THR A 1 216 ? 12.508 42.684 -33.944 1.00 11.86 209 THR A O 1
ATOM 1527 N N . PRO A 1 217 ? 10.939 44.091 -34.752 1.00 11.48 210 PRO A N 1
ATOM 1528 C CA . PRO A 1 217 ? 11.196 43.691 -36.138 1.00 11.58 210 PRO A CA 1
ATOM 1529 C C . PRO A 1 217 ? 12.674 43.800 -36.547 1.00 11.50 210 PRO A C 1
ATOM 1530 O O . PRO A 1 217 ? 13.211 42.869 -37.167 1.00 11.53 210 PRO A O 1
ATOM 1534 N N . ALA A 1 218 ? 13.322 44.907 -36.169 1.00 11.56 211 ALA A N 1
ATOM 1535 C CA . ALA A 1 218 ? 14.770 45.063 -36.339 1.00 11.40 211 ALA A CA 1
ATOM 1536 C C . ALA A 1 218 ? 15.581 43.902 -35.754 1.00 11.13 211 ALA A C 1
ATOM 1537 O O . ALA A 1 218 ? 16.503 43.435 -36.390 1.00 11.33 211 ALA A O 1
ATOM 1539 N N . GLU A 1 219 ? 15.219 43.416 -34.564 1.00 10.85 212 GLU A N 1
ATOM 1540 C CA . GLU A 1 219 ? 15.939 42.296 -33.974 1.00 10.85 212 GLU A CA 1
ATOM 1541 C C . GLU A 1 219 ? 15.643 40.974 -34.667 1.00 11.28 212 GLU A C 1
ATOM 1542 O O . GLU A 1 219 ? 16.529 40.131 -34.806 1.00 11.13 212 GLU A O 1
ATOM 1548 N N . TYR A 1 220 ? 14.401 40.776 -35.097 1.00 11.92 213 TYR A N 1
ATOM 1549 C CA . TYR A 1 220 ? 14.081 39.566 -35.825 1.00 12.34 213 TYR A CA 1
ATOM 1550 C C . TYR A 1 220 ? 14.915 39.571 -37.113 1.00 12.74 213 TYR A C 1
ATOM 1551 O O . TYR A 1 220 ? 15.433 38.531 -37.543 1.00 12.89 213 TYR A O 1
ATOM 1560 N N . LYS A 1 221 ? 15.040 40.750 -37.718 1.00 13.49 214 LYS A N 1
ATOM 1561 C CA . LYS A 1 221 ? 15.752 40.888 -39.000 1.00 14.48 214 LYS A CA 1
ATOM 1562 C C . LYS A 1 221 ? 17.252 40.632 -38.847 1.00 13.77 214 LYS A C 1
ATOM 1563 O O . LYS A 1 221 ? 17.890 40.031 -39.721 1.00 13.67 214 LYS A O 1
ATOM 1569 N N . PHE A 1 222 ? 17.817 41.083 -37.728 1.00 12.50 215 PHE A N 1
ATOM 1570 C CA . PHE A 1 222 ? 19.236 40.910 -37.423 1.00 12.03 215 PHE A CA 1
ATOM 1571 C C . PHE A 1 222 ? 19.566 39.425 -37.324 1.00 11.83 215 PHE A C 1
ATOM 1572 O O . PHE A 1 222 ? 20.462 38.926 -38.011 1.00 11.63 215 PHE A O 1
ATOM 1580 N N . TRP A 1 223 ? 18.805 38.723 -36.498 1.00 12.12 216 TRP A N 1
ATOM 1581 C CA . TRP A 1 223 ? 19.050 37.302 -36.258 1.00 12.61 216 TRP A CA 1
ATOM 1582 C C . TRP A 1 223 ? 18.775 36.463 -37.495 1.00 12.70 216 TRP A C 1
ATOM 1583 O O . TRP A 1 223 ? 19.536 35.544 -37.815 1.00 12.44 216 TRP A O 1
ATOM 1594 N N . GLY A 1 224 ? 17.740 36.837 -38.234 1.00 13.17 217 GLY A N 1
ATOM 1595 C CA . GLY A 1 224 ? 17.500 36.237 -39.555 1.00 13.98 217 GLY A CA 1
ATOM 1596 C C . GLY A 1 224 ? 18.714 36.379 -40.474 1.00 14.83 217 GLY A C 1
ATOM 1597 O O . GLY A 1 224 ? 19.195 35.391 -41.024 1.00 15.98 217 GLY A O 1
ATOM 1598 N N . GLN A 1 225 ? 19.198 37.608 -40.642 1.00 15.33 218 GLN A N 1
ATOM 1599 C CA . GLN A 1 225 ? 20.342 37.928 -41.504 1.00 15.34 218 GLN A CA 1
ATOM 1600 C C . GLN A 1 225 ? 21.606 37.120 -41.168 1.00 14.67 218 GLN A C 1
ATOM 1601 O O . GLN A 1 225 ? 22.310 36.666 -42.065 1.00 15.33 218 GLN A O 1
ATOM 1607 N N . VAL A 1 226 ? 21.874 36.962 -39.871 1.00 13.80 219 VAL A N 1
ATOM 1608 C CA . VAL A 1 226 ? 23.107 36.322 -39.380 1.00 13.03 219 VAL A CA 1
ATOM 1609 C C . VAL A 1 226 ? 22.971 34.803 -39.227 1.00 12.74 219 VAL A C 1
ATOM 1610 O O . VAL A 1 226 ? 23.783 34.152 -38.561 1.00 13.47 219 VAL A O 1
ATOM 1614 N N . GLY A 1 227 ? 21.941 34.236 -39.844 1.00 11.72 220 GLY A N 1
ATOM 1615 C CA . GLY A 1 227 ? 21.804 32.784 -39.886 1.00 11.12 220 GLY A CA 1
ATOM 1616 C C . GLY A 1 227 ? 20.873 32.090 -38.894 1.00 10.64 220 GLY A C 1
ATOM 1617 O O . GLY A 1 227 ? 20.814 30.859 -38.906 1.00 10.72 220 GLY A O 1
ATOM 1618 N N . GLY A 1 228 ? 20.142 32.846 -38.072 1.00 10.85 221 GLY A N 1
ATOM 1619 C CA . GLY A 1 228 ? 19.111 32.251 -37.193 1.00 10.96 221 GLY A CA 1
ATOM 1620 C C . GLY A 1 228 ? 17.843 31.910 -37.961 1.00 11.88 221 GLY A C 1
ATOM 1621 O O . GLY A 1 228 ? 17.477 32.651 -38.853 1.00 12.44 221 GLY A O 1
ATOM 1622 N N . ASP A 1 229 ? 17.204 30.781 -37.621 1.00 11.98 222 ASP A N 1
ATOM 1623 C CA . ASP A 1 229 ? 15.939 30.364 -38.256 1.00 12.47 222 ASP A CA 1
ATOM 1624 C C . ASP A 1 229 ? 14.739 30.481 -37.314 1.00 11.96 222 ASP A C 1
ATOM 1625 O O . ASP A 1 229 ? 13.585 30.567 -37.760 1.00 12.29 222 ASP A O 1
ATOM 1630 N N . ALA A 1 230 ? 15.019 30.455 -36.012 1.00 11.36 223 ALA A N 1
ATOM 1631 C CA . ALA A 1 230 ? 13.986 30.600 -34.996 1.00 11.29 223 ALA A CA 1
ATOM 1632 C C . ALA A 1 230 ? 14.612 31.205 -33.758 1.00 10.87 223 ALA A C 1
ATOM 1633 O O . ALA A 1 230 ? 15.820 31.090 -33.579 1.00 10.88 223 ALA A O 1
ATOM 1635 N N . ILE A 1 231 ? 13.796 31.850 -32.918 1.00 10.57 224 ILE A N 1
ATOM 1636 C CA . ILE A 1 231 ? 14.298 32.526 -31.724 1.00 10.60 224 ILE A CA 1
ATOM 1637 C C . ILE A 1 231 ? 13.458 32.158 -30.541 1.00 10.30 224 ILE A C 1
ATOM 1638 O O . ILE A 1 231 ? 12.247 32.100 -30.642 1.00 10.45 224 ILE A O 1
ATOM 1643 N N . GLY A 1 232 ? 14.103 31.987 -29.397 1.00 10.16 225 GLY A N 1
ATOM 1644 C CA . GLY A 1 232 ? 13.370 31.770 -28.164 1.00 10.37 225 GLY A CA 1
ATOM 1645 C C . GLY A 1 232 ? 14.212 32.220 -26.977 1.00 10.60 225 GLY A C 1
ATOM 1646 O O . GLY A 1 232 ? 15.239 32.898 -27.141 1.00 10.64 225 GLY A O 1
ATOM 1655 N N . SER A 1 234 ? 14.957 30.144 -24.161 1.00 12.35 227 SER A N 1
ATOM 1656 C CA . SER A 1 234 ? 15.380 28.979 -23.441 1.00 12.27 227 SER A CA 1
ATOM 1657 C C . SER A 1 234 ? 16.402 28.105 -24.154 1.00 12.28 227 SER A C 1
ATOM 1658 O O . SER A 1 234 ? 16.997 28.538 -25.090 1.00 12.63 227 SER A O 1
ATOM 1661 N N . THR A 1 235 ? 16.593 26.918 -23.614 1.00 11.98 228 THR A N 1
ATOM 1662 C CA . THR A 1 235 ? 17.127 25.774 -24.334 1.00 12.13 228 THR A CA 1
ATOM 1663 C C . THR A 1 235 ? 18.709 25.801 -24.510 1.00 11.68 228 THR A C 1
ATOM 1664 O O . THR A 1 235 ? 19.355 24.873 -24.265 1.00 11.26 228 THR A O 1
ATOM 1668 N N . VAL A 1 236 ? 19.196 26.947 -24.903 1.00 11.68 229 VAL A N 1
ATOM 1669 C CA . VAL A 1 236 ? 20.603 27.118 -25.161 1.00 11.56 229 VAL A CA 1
ATOM 1670 C C . VAL A 1 236 ? 21.459 26.887 -23.881 1.00 10.92 229 VAL A C 1
ATOM 1671 O O . VAL A 1 236 ? 22.374 26.174 -23.946 1.00 11.47 229 VAL A O 1
ATOM 1675 N N . PRO A 1 237 ? 21.031 27.441 -22.742 1.00 10.48 230 PRO A N 1
ATOM 1676 C CA . PRO A 1 237 ? 21.776 27.114 -21.504 1.00 10.12 230 PRO A CA 1
ATOM 1677 C C . PRO A 1 237 ? 21.763 25.621 -21.197 1.00 10.16 230 PRO A C 1
ATOM 1678 O O . PRO A 1 237 ? 22.826 25.058 -20.953 1.00 9.69 230 PRO A O 1
ATOM 1682 N N . GLU A 1 238 ? 20.585 24.988 -21.225 1.00 10.19 231 GLU A N 1
ATOM 1683 C CA . GLU A 1 238 ? 20.499 23.555 -20.937 1.00 10.60 231 GLU A CA 1
ATOM 1684 C C . GLU A 1 238 ? 21.372 22.714 -21.857 1.00 10.37 231 GLU A C 1
ATOM 1685 O O . GLU A 1 238 ? 22.020 21.785 -21.407 1.00 10.61 231 GLU A O 1
ATOM 1691 N N . VAL A 1 239 ? 21.369 23.022 -23.148 1.00 9.97 232 VAL A N 1
ATOM 1692 C CA . VAL A 1 239 ? 22.215 22.270 -24.077 1.00 9.91 232 VAL A CA 1
ATOM 1693 C C . VAL A 1 239 ? 23.715 22.412 -23.773 1.00 9.34 232 VAL A C 1
ATOM 1694 O O . VAL A 1 239 ? 24.434 21.408 -23.780 1.00 9.27 232 VAL A O 1
ATOM 1698 N N . ILE A 1 240 ? 24.186 23.642 -23.540 1.00 9.12 233 ILE A N 1
ATOM 1699 C CA . ILE A 1 240 ? 25.609 23.880 -23.228 1.00 9.55 233 ILE A CA 1
ATOM 1700 C C . ILE A 1 240 ? 25.967 23.036 -22.009 1.00 9.48 233 ILE A C 1
ATOM 1701 O O . ILE A 1 240 ? 26.938 22.267 -22.015 1.00 9.65 233 ILE A O 1
ATOM 1706 N N . VAL A 1 241 ? 25.131 23.155 -20.972 1.00 9.42 234 VAL A N 1
ATOM 1707 C CA . VAL A 1 241 ? 25.292 22.388 -19.742 1.00 8.95 234 VAL A CA 1
ATOM 1708 C C . VAL A 1 241 ? 25.226 20.872 -19.964 1.00 9.06 234 VAL A C 1
ATOM 1709 O O . VAL A 1 241 ? 26.025 20.126 -19.418 1.00 9.39 234 VAL A O 1
ATOM 1713 N N . ALA A 1 242 ? 24.328 20.423 -20.838 1.00 8.87 235 ALA A N 1
ATOM 1714 C CA . ALA A 1 242 ? 24.217 18.998 -21.140 1.00 9.19 235 ALA A CA 1
ATOM 1715 C C . ALA A 1 242 ? 25.441 18.506 -21.877 1.00 9.65 235 ALA A C 1
ATOM 1716 O O . ALA A 1 242 ? 25.988 17.447 -21.517 1.00 9.90 235 ALA A O 1
ATOM 1718 N N . ARG A 1 243 ? 25.854 19.258 -22.898 1.00 10.18 236 ARG A N 1
ATOM 1719 C CA . ARG A 1 243 ? 27.039 18.919 -23.689 1.00 10.64 236 ARG A CA 1
ATOM 1720 C C . ARG A 1 243 ? 28.303 18.825 -22.822 1.00 10.95 236 ARG A C 1
ATOM 1721 O O . ARG A 1 243 ? 29.075 17.883 -22.975 1.00 11.78 236 ARG A O 1
ATOM 1729 N N . HIS A 1 244 ? 28.472 19.789 -21.914 1.00 10.79 237 HIS A N 1
ATOM 1730 C CA . HIS A 1 244 ? 29.557 19.857 -20.919 1.00 11.21 237 HIS A CA 1
ATOM 1731 C C . HIS A 1 244 ? 29.715 18.501 -20.222 1.00 11.99 237 HIS A C 1
ATOM 1732 O O . HIS A 1 244 ? 30.833 17.998 -20.050 1.00 12.68 237 HIS A O 1
ATOM 1739 N N . THR A 1 245 ? 28.593 17.897 -19.849 1.00 12.71 238 THR A N 1
ATOM 1740 C CA . THR A 1 245 ? 28.636 16.584 -19.188 1.00 13.33 238 THR A CA 1
ATOM 1741 C C . THR A 1 245 ? 28.293 15.380 -20.086 1.00 13.10 238 THR A C 1
ATOM 1742 O O . THR A 1 245 ? 27.916 14.320 -19.599 1.00 13.39 238 THR A O 1
ATOM 1746 N N . GLY A 1 246 ? 28.492 15.509 -21.402 1.00 13.03 239 GLY A N 1
ATOM 1747 C CA . GLY A 1 246 ? 28.455 14.339 -22.271 1.00 13.13 239 GLY A CA 1
ATOM 1748 C C . GLY A 1 246 ? 27.080 13.812 -22.667 1.00 13.57 239 GLY A C 1
ATOM 1749 O O . GLY A 1 246 ? 26.967 12.694 -23.232 1.00 15.13 239 GLY A O 1
ATOM 1750 N N . ILE A 1 247 ? 26.043 14.582 -22.346 1.00 12.24 240 ILE A N 1
ATOM 1751 C CA . ILE A 1 247 ? 24.667 14.213 -22.676 1.00 12.01 240 ILE A CA 1
ATOM 1752 C C . ILE A 1 247 ? 24.400 14.520 -24.135 1.00 12.04 240 ILE A C 1
ATOM 1753 O O . ILE A 1 247 ? 24.627 15.645 -24.602 1.00 12.12 240 ILE A O 1
ATOM 1758 N N . ARG A 1 248 ? 23.940 13.507 -24.851 1.00 12.01 241 ARG A N 1
ATOM 1759 C CA . ARG A 1 248 ? 23.572 13.639 -26.254 1.00 11.99 241 ARG A CA 1
ATOM 1760 C C . ARG A 1 248 ? 22.230 14.354 -26.336 1.00 11.42 241 ARG A C 1
ATOM 1761 O O . ARG A 1 248 ? 21.276 14.020 -25.588 1.00 11.50 241 ARG A O 1
ATOM 1769 N N . VAL A 1 249 ? 22.170 15.362 -27.188 1.00 11.15 242 VAL A N 1
ATOM 1770 C CA . VAL A 1 249 ? 21.016 16.255 -27.204 1.00 11.09 242 VAL A CA 1
ATOM 1771 C C . VAL A 1 249 ? 20.249 16.183 -28.515 1.00 11.74 242 VAL A C 1
ATOM 1772 O O . VAL A 1 249 ? 20.860 16.193 -29.593 1.00 12.26 242 VAL A O 1
ATOM 1776 N N . PHE A 1 250 ? 18.923 16.084 -28.391 1.00 11.88 243 PHE A N 1
ATOM 1777 C CA . PHE A 1 250 ? 18.014 16.330 -29.523 1.00 12.37 243 PHE A CA 1
ATOM 1778 C C . PHE A 1 250 ? 17.124 17.506 -29.196 1.00 12.28 243 PHE A C 1
ATOM 1779 O O . PHE A 1 250 ? 16.491 17.534 -28.134 1.00 11.91 243 PHE A O 1
ATOM 1787 N N . GLY A 1 251 ? 16.994 18.417 -30.151 1.00 12.03 244 GLY A N 1
ATOM 1788 C CA . GLY A 1 251 ? 16.196 19.627 -29.969 1.00 11.99 244 GLY A CA 1
ATOM 1789 C C . GLY A 1 251 ? 15.094 19.782 -31.001 1.00 12.55 244 GLY A C 1
ATOM 1790 O O . GLY A 1 251 ? 15.359 19.578 -32.172 1.00 12.17 244 GLY A O 1
ATOM 1799 N N . SER A 1 253 ? 11.871 22.720 -31.965 1.00 13.54 246 SER A N 1
ATOM 1800 C CA . SER A 1 253 ? 10.997 23.862 -31.715 1.00 12.98 246 SER A CA 1
ATOM 1801 C C . SER A 1 253 ? 9.619 23.668 -32.357 1.00 12.82 246 SER A C 1
ATOM 1802 O O . SER A 1 253 ? 9.517 23.031 -33.403 1.00 13.32 246 SER A O 1
ATOM 1805 N N . VAL A 1 254 ? 8.576 24.217 -31.733 1.00 12.43 247 VAL A N 1
ATOM 1806 C CA . VAL A 1 254 ? 7.319 24.451 -32.444 1.00 12.72 247 VAL A CA 1
ATOM 1807 C C . VAL A 1 254 ? 7.346 25.925 -32.739 1.00 12.82 247 VAL A C 1
ATOM 1808 O O . VAL A 1 254 ? 7.646 26.703 -31.862 1.00 12.33 247 VAL A O 1
ATOM 1812 N N . ILE A 1 255 ? 7.095 26.284 -33.993 1.00 12.85 248 ILE A N 1
ATOM 1813 C CA . ILE A 1 255 ? 7.087 27.671 -34.411 1.00 13.29 248 ILE A CA 1
ATOM 1814 C C . ILE A 1 255 ? 5.713 28.208 -34.014 1.00 13.72 248 ILE A C 1
ATOM 1815 O O . ILE A 1 255 ? 4.686 27.800 -34.564 1.00 13.76 248 ILE A O 1
ATOM 1820 N N . THR A 1 256 ? 5.672 29.106 -33.041 1.00 14.57 249 THR A N 1
ATOM 1821 C CA . THR A 1 256 ? 4.388 29.520 -32.490 1.00 15.01 249 THR A CA 1
ATOM 1822 C C . THR A 1 256 ? 3.995 30.902 -32.951 1.00 15.67 249 THR A C 1
ATOM 1823 O O . THR A 1 256 ? 2.957 31.435 -32.572 1.00 16.12 249 THR A O 1
ATOM 1827 N N . ASN A 1 257 ? 4.872 31.501 -33.732 1.00 15.90 250 ASN A N 1
ATOM 1828 C CA . ASN A 1 257 ? 4.633 32.815 -34.283 1.00 16.33 250 ASN A CA 1
ATOM 1829 C C . ASN A 1 257 ? 5.628 33.090 -35.390 1.00 17.00 250 ASN A C 1
ATOM 1830 O O . ASN A 1 257 ? 6.614 32.363 -35.555 1.00 16.62 250 ASN A O 1
ATOM 1835 N N . GLU A 1 258 ? 5.331 34.120 -36.178 1.00 17.09 251 GLU A N 1
ATOM 1836 C CA . GLU A 1 258 ? 6.196 34.518 -37.276 1.00 17.15 251 GLU A CA 1
ATOM 1837 C C . GLU A 1 258 ? 6.757 35.907 -37.059 1.00 17.45 251 GLU A C 1
ATOM 1838 O O . GLU A 1 258 ? 6.057 36.911 -37.225 1.00 17.63 251 GLU A O 1
ATOM 1844 N N . GLY A 1 259 ? 8.039 35.957 -36.687 1.00 18.16 252 GLY A N 1
ATOM 1845 C CA . GLY A 1 259 ? 8.776 37.212 -36.558 1.00 18.44 252 GLY A CA 1
ATOM 1846 C C . GLY A 1 259 ? 9.131 37.815 -37.897 1.00 19.52 252 GLY A C 1
ATOM 1847 O O . GLY A 1 259 ? 10.264 38.247 -38.123 1.00 20.65 252 GLY A O 1
ATOM 1848 N N . TYR A 1 260 ? 8.157 37.846 -38.797 1.00 19.62 253 TYR A N 1
ATOM 1849 C CA . TYR A 1 260 ? 8.351 38.486 -40.088 1.00 20.25 253 TYR A CA 1
ATOM 1850 C C . TYR A 1 260 ? 7.003 38.871 -40.680 1.00 22.12 253 TYR A C 1
ATOM 1851 O O . TYR A 1 260 ? 5.963 38.465 -40.152 1.00 22.45 253 TYR A O 1
ATOM 1860 N N . HIS A 1 261 ? 7.033 39.678 -41.744 1.00 23.85 254 HIS A N 1
ATOM 1861 C CA . HIS A 1 261 ? 5.846 40.117 -42.483 1.00 24.32 254 HIS A CA 1
ATOM 1862 C C . HIS A 1 261 ? 4.737 40.621 -41.542 1.00 24.49 254 HIS A C 1
ATOM 1863 O O . HIS A 1 261 ? 3.588 40.214 -41.657 1.00 25.80 254 HIS A O 1
ATOM 1870 N N . PHE A 1 262 ? 5.096 41.489 -40.601 1.00 24.06 255 PHE A N 1
ATOM 1871 C CA . PHE A 1 262 ? 4.156 41.912 -39.566 1.00 23.94 255 PHE A CA 1
ATOM 1872 C C . PHE A 1 262 ? 2.987 42.703 -40.127 1.00 23.37 255 PHE A C 1
ATOM 1873 O O . PHE A 1 262 ? 3.181 43.650 -40.883 1.00 23.47 255 PHE A O 1
ATOM 1881 N N . ALA A 1 263 ? 1.782 42.302 -39.724 1.00 22.97 256 ALA A N 1
ATOM 1882 C CA . ALA A 1 263 ? 0.562 43.067 -39.970 1.00 24.17 256 ALA A CA 1
ATOM 1883 C C . ALA A 1 263 ? 0.645 44.380 -39.203 1.00 24.98 256 ALA A C 1
ATOM 1884 O O . ALA A 1 263 ? 1.347 44.472 -38.192 1.00 24.05 256 ALA A O 1
ATOM 1886 N N . ASP A 1 264 ? -0.081 45.384 -39.682 1.00 26.78 257 ASP A N 1
ATOM 1887 C CA . ASP A 1 264 ? -0.125 46.715 -39.066 1.00 29.03 257 ASP A CA 1
ATOM 1888 C C . ASP A 1 264 ? -0.482 46.729 -37.575 1.00 28.72 257 ASP A C 1
ATOM 1889 O O . ASP A 1 264 ? -0.038 47.612 -36.841 1.00 29.14 257 ASP A O 1
ATOM 1894 N N . ASP A 1 265 ? -1.293 45.764 -37.150 1.00 28.89 258 ASP A N 1
ATOM 1895 C CA . ASP A 1 265 ? -1.840 45.709 -35.789 1.00 29.38 258 ASP A CA 1
ATOM 1896 C C . ASP A 1 265 ? -1.532 44.375 -35.112 1.00 26.52 258 ASP A C 1
ATOM 1897 O O . ASP A 1 265 ? -2.154 44.011 -34.096 1.00 26.21 258 ASP A O 1
ATOM 1902 N N . PHE A 1 266 ? -0.589 43.637 -35.691 1.00 25.28 259 PHE A N 1
ATOM 1903 C CA . PHE A 1 266 ? -0.133 42.395 -35.094 1.00 23.40 259 PHE A CA 1
ATOM 1904 C C . PHE A 1 266 ? 0.564 42.675 -33.767 1.00 21.32 259 PHE A C 1
ATOM 1905 O O . PHE A 1 266 ? 1.288 43.665 -33.627 1.00 20.60 259 PHE A O 1
ATOM 1913 N N . VAL A 1 267 ? 0.285 41.819 -32.793 1.00 20.44 260 VAL A N 1
ATOM 1914 C CA . VAL A 1 267 ? 1.068 41.720 -31.570 1.00 19.52 260 VAL A CA 1
ATOM 1915 C C . VAL A 1 267 ? 1.370 40.255 -31.283 1.00 19.16 260 VAL A C 1
ATOM 1916 O O . VAL A 1 267 ? 0.587 39.355 -31.648 1.00 19.62 260 VAL A O 1
ATOM 1920 N N . ASN A 1 268 ? 2.515 40.022 -30.645 1.00 18.73 261 ASN A N 1
ATOM 1921 C CA . ASN A 1 268 ? 2.813 38.734 -30.043 1.00 19.14 261 ASN A CA 1
ATOM 1922 C C . ASN A 1 268 ? 2.034 38.678 -28.738 1.00 19.18 261 ASN A C 1
ATOM 1923 O O . ASN A 1 268 ? 1.672 39.723 -28.181 1.00 18.49 261 ASN A O 1
ATOM 1928 N N . ASP A 1 269 ? 1.730 37.466 -28.283 1.00 20.27 262 ASP A N 1
ATOM 1929 C CA . ASP A 1 269 ? 0.882 37.260 -27.114 1.00 21.14 262 ASP A CA 1
ATOM 1930 C C . ASP A 1 269 ? 1.207 35.911 -26.503 1.00 20.01 262 ASP A C 1
ATOM 1931 O O . ASP A 1 269 ? 1.169 34.893 -27.199 1.00 19.74 262 ASP A O 1
ATOM 1936 N N . GLU A 1 270 ? 1.513 35.913 -25.198 1.00 20.37 263 GLU A N 1
ATOM 1937 C CA . GLU A 1 270 ? 1.852 34.706 -24.427 1.00 21.18 263 GLU A CA 1
ATOM 1938 C C . GLU A 1 270 ? 0.843 33.581 -24.639 1.00 20.83 263 GLU A C 1
ATOM 1939 O O . GLU A 1 270 ? 1.220 32.425 -24.837 1.00 20.43 263 GLU A O 1
ATOM 1945 N N . GLN A 1 271 ? -0.443 33.931 -24.598 1.00 19.98 264 GLN A N 1
ATOM 1946 C CA . GLN A 1 271 ? -1.508 32.943 -24.753 1.00 20.16 264 GLN A CA 1
ATOM 1947 C C . GLN A 1 271 ? -1.647 32.426 -26.188 1.00 19.79 264 GLN A C 1
ATOM 1948 O O . GLN A 1 271 ? -1.983 31.256 -26.397 1.00 20.41 264 GLN A O 1
ATOM 1954 N N . ASP A 1 272 ? -1.386 33.288 -27.168 1.00 19.79 265 ASP A N 1
ATOM 1955 C CA . ASP A 1 272 ? -1.318 32.875 -28.577 1.00 20.73 265 ASP A CA 1
ATOM 1956 C C . ASP A 1 272 ? -0.225 31.835 -28.818 1.00 19.41 265 ASP A C 1
ATOM 1957 O O . ASP A 1 272 ? -0.427 30.838 -29.507 1.00 19.70 265 ASP A O 1
ATOM 1962 N N . VAL A 1 273 ? 0.948 32.097 -28.251 1.00 18.69 266 VAL A N 1
ATOM 1963 C CA . VAL A 1 273 ? 2.075 31.183 -28.332 1.00 17.25 266 VAL A CA 1
ATOM 1964 C C . VAL A 1 273 ? 1.725 29.847 -27.693 1.00 17.62 266 VAL A C 1
ATOM 1965 O O . VAL A 1 273 ? 2.036 28.789 -28.246 1.00 17.85 266 VAL A O 1
ATOM 1969 N N . ILE A 1 274 ? 1.090 29.892 -26.517 1.00 18.26 267 ILE A N 1
ATOM 1970 C CA . ILE A 1 274 ? 0.726 28.664 -25.824 1.00 18.67 267 ILE A CA 1
ATOM 1971 C C . ILE A 1 274 ? -0.309 27.894 -26.650 1.00 18.97 267 ILE A C 1
ATOM 1972 O O . ILE A 1 274 ? -0.282 26.669 -26.692 1.00 19.67 267 ILE A O 1
ATOM 1977 N N . ARG A 1 275 ? -1.200 28.624 -27.318 1.00 19.50 268 ARG A N 1
ATOM 1978 C CA . ARG A 1 275 ? -2.210 28.033 -28.197 1.00 19.09 268 ARG A CA 1
ATOM 1979 C C . ARG A 1 275 ? -1.558 27.231 -29.318 1.00 16.38 268 ARG A C 1
ATOM 1980 O O . ARG A 1 275 ? -1.856 26.044 -29.481 1.00 14.93 268 ARG A O 1
ATOM 1988 N N . ALA A 1 276 ? -0.671 27.884 -30.071 1.00 15.55 269 ALA A N 1
ATOM 1989 C CA . ALA A 1 276 ? 0.043 27.244 -31.182 1.00 15.27 269 ALA A CA 1
ATOM 1990 C C . ALA A 1 276 ? 0.838 25.996 -30.780 1.00 15.25 269 ALA A C 1
ATOM 1991 O O . ALA A 1 276 ? 0.754 24.962 -31.454 1.00 16.69 269 ALA A O 1
ATOM 1993 N N . ALA A 1 277 ? 1.598 26.076 -29.683 1.00 14.65 270 ALA A N 1
ATOM 1994 C CA . ALA A 1 277 ? 2.322 24.911 -29.164 1.00 14.74 270 ALA A CA 1
ATOM 1995 C C . ALA A 1 277 ? 1.399 23.752 -28.819 1.00 15.21 270 ALA A C 1
ATOM 1996 O O . ALA A 1 277 ? 1.680 22.612 -29.203 1.00 14.99 270 ALA A O 1
ATOM 1998 N N . ASN A 1 278 ? 0.321 24.053 -28.073 1.00 16.24 271 ASN A N 1
ATOM 1999 C CA . ASN A 1 278 ? -0.804 23.112 -27.879 1.00 18.37 271 ASN A CA 1
ATOM 2000 C C . ASN A 1 278 ? -1.173 22.397 -29.172 1.00 17.77 271 ASN A C 1
ATOM 2001 O O . ASN A 1 278 ? -1.124 21.166 -29.240 1.00 17.19 271 ASN A O 1
ATOM 2006 N N . ALA A 1 279 ? -1.549 23.175 -30.187 1.00 18.52 272 ALA A N 1
ATOM 2007 C CA . ALA A 1 279 ? -2.009 22.634 -31.462 1.00 19.14 272 ALA A CA 1
ATOM 2008 C C . ALA A 1 279 ? -1.018 21.639 -32.032 1.00 19.98 272 ALA A C 1
ATOM 2009 O O . ALA A 1 279 ? -1.396 20.736 -32.770 1.00 20.34 272 ALA A O 1
ATOM 2011 N N . ALA A 1 280 ? 0.248 21.804 -31.657 1.00 20.27 273 ALA A N 1
ATOM 2012 C CA . ALA A 1 280 ? 1.339 21.027 -32.258 1.00 20.69 273 ALA A CA 1
ATOM 2013 C C . ALA A 1 280 ? 1.910 19.940 -31.338 1.00 21.18 273 ALA A C 1
ATOM 2014 O O . ALA A 1 280 ? 2.780 19.170 -31.768 1.00 20.66 273 ALA A O 1
ATOM 2016 N N . SER A 1 281 ? 1.421 19.890 -30.091 1.00 22.11 274 SER A N 1
ATOM 2017 C CA . SER A 1 281 ? 1.827 18.886 -29.092 1.00 24.61 274 SER A CA 1
ATOM 2018 C C . SER A 1 281 ? 1.797 17.486 -29.677 1.00 25.74 274 SER A C 1
ATOM 2019 O O . SER A 1 281 ? 2.804 16.782 -29.700 1.00 27.30 274 SER A O 1
ATOM 2022 N N . GLU A 1 282 ? 0.613 17.101 -30.136 1.00 25.86 275 GLU A N 1
ATOM 2023 C CA . GLU A 1 282 ? 0.323 15.746 -30.581 1.00 25.61 275 GLU A CA 1
ATOM 2024 C C . GLU A 1 282 ? 1.351 15.227 -31.593 1.00 22.68 275 GLU A C 1
ATOM 2025 O O . GLU A 1 282 ? 1.794 14.088 -31.477 1.00 22.29 275 GLU A O 1
ATOM 2031 N N . LYS A 1 283 ? 1.743 16.064 -32.556 1.00 21.62 276 LYS A N 1
ATOM 2032 C CA A LYS A 1 283 ? 2.727 15.646 -33.569 0.60 21.60 276 LYS A CA 1
ATOM 2033 C CA B LYS A 1 283 ? 2.731 15.675 -33.575 0.40 21.56 276 LYS A CA 1
ATOM 2034 C C . LYS A 1 283 ? 4.153 15.570 -33.000 1.00 21.36 276 LYS A C 1
ATOM 2035 O O . LYS A 1 283 ? 4.901 14.640 -33.322 1.00 21.25 276 LYS A O 1
ATOM 2054 N N . GLY A 1 285 ? 4.948 15.046 -29.830 1.00 19.82 278 GLY A N 1
ATOM 2055 C CA . GLY A 1 285 ? 4.908 13.877 -28.966 1.00 18.91 278 GLY A CA 1
ATOM 2056 C C . GLY A 1 285 ? 4.965 12.566 -29.727 1.00 18.70 278 GLY A C 1
ATOM 2057 O O . GLY A 1 285 ? 5.577 11.601 -29.265 1.00 19.23 278 GLY A O 1
ATOM 2058 N N . ALA A 1 286 ? 4.359 12.532 -30.911 1.00 18.19 279 ALA A N 1
ATOM 2059 C CA . ALA A 1 286 ? 4.389 11.323 -31.729 1.00 17.17 279 ALA A CA 1
ATOM 2060 C C . ALA A 1 286 ? 5.807 11.041 -32.255 1.00 17.05 279 ALA A C 1
ATOM 2061 O O . ALA A 1 286 ? 6.179 9.887 -32.452 1.00 17.71 279 ALA A O 1
ATOM 2063 N N . ILE A 1 287 ? 6.577 12.102 -32.483 1.00 16.96 280 ILE A N 1
ATOM 2064 C CA . ILE A 1 287 ? 7.984 11.976 -32.890 1.00 17.12 280 ILE A CA 1
ATOM 2065 C C . ILE A 1 287 ? 8.826 11.557 -31.680 1.00 16.80 280 ILE A C 1
ATOM 2066 O O . ILE A 1 287 ? 9.535 10.553 -31.718 1.00 17.38 280 ILE A O 1
ATOM 2071 N N . PHE A 1 288 ? 8.711 12.316 -30.598 1.00 16.50 281 PHE A N 1
ATOM 2072 C CA . PHE A 1 288 ? 9.406 12.013 -29.331 1.00 17.36 281 PHE A CA 1
ATOM 2073 C C . PHE A 1 288 ? 9.239 10.571 -28.868 1.00 17.59 281 PHE A C 1
ATOM 2074 O O . PHE A 1 288 ? 10.199 9.959 -28.379 1.00 16.95 281 PHE A O 1
ATOM 2082 N N . ALA A 1 289 ? 8.013 10.051 -29.007 1.00 18.58 282 ALA A N 1
ATOM 2083 C CA . ALA A 1 289 ? 7.653 8.689 -28.591 1.00 19.12 282 ALA A CA 1
ATOM 2084 C C . ALA A 1 289 ? 8.349 7.627 -29.414 1.00 19.08 282 ALA A C 1
ATOM 2085 O O . ALA A 1 289 ? 8.780 6.612 -28.874 1.00 18.92 282 ALA A O 1
ATOM 2087 N N . ARG A 1 290 ? 8.423 7.850 -30.724 1.00 18.98 283 ARG A N 1
ATOM 2088 C CA . ARG A 1 290 ? 9.204 7.000 -31.612 1.00 19.57 283 ARG A CA 1
ATOM 2089 C C . ARG A 1 290 ? 10.719 7.179 -31.387 1.00 18.69 283 ARG A C 1
ATOM 2090 O O . ARG A 1 290 ? 11.470 6.200 -31.354 1.00 19.34 283 ARG A O 1
ATOM 2098 N N . LEU A 1 291 ? 11.162 8.425 -31.239 1.00 17.66 284 LEU A N 1
ATOM 2099 C CA . LEU A 1 291 ? 12.592 8.702 -31.087 1.00 17.93 284 LEU A CA 1
ATOM 2100 C C . LEU A 1 291 ? 13.188 8.061 -29.835 1.00 17.77 284 LEU A C 1
ATOM 2101 O O . LEU A 1 291 ? 14.213 7.398 -29.913 1.00 17.52 284 LEU A O 1
ATOM 2106 N N . ILE A 1 292 ? 12.526 8.221 -28.689 1.00 18.04 285 ILE A N 1
ATOM 2107 C CA . ILE A 1 292 ? 13.018 7.642 -27.434 1.00 17.41 285 ILE A CA 1
ATOM 2108 C C . ILE A 1 292 ? 13.232 6.121 -27.486 1.00 17.13 285 ILE A C 1
ATOM 2109 O O . ILE A 1 292 ? 14.107 5.580 -26.804 1.00 17.42 285 ILE A O 1
ATOM 2114 N N . ALA A 1 293 ? 12.434 5.434 -28.291 1.00 17.48 286 ALA A N 1
ATOM 2115 C CA . ALA A 1 293 ? 12.555 3.991 -28.401 1.00 18.19 286 ALA A CA 1
ATOM 2116 C C . ALA A 1 293 ? 13.635 3.586 -29.408 1.00 19.32 286 ALA A C 1
ATOM 2117 O O . ALA A 1 293 ? 13.976 2.401 -29.495 1.00 20.37 286 ALA A O 1
ATOM 2119 N N . ALA A 1 294 ? 14.149 4.556 -30.169 1.00 20.21 287 ALA A N 1
ATOM 2120 C CA . ALA A 1 294 ? 15.135 4.297 -31.237 1.00 21.76 287 ALA A CA 1
ATOM 2121 C C . ALA A 1 294 ? 16.580 4.622 -30.857 1.00 23.98 287 ALA A C 1
ATOM 2122 O O . ALA A 1 294 ? 17.516 4.271 -31.590 1.00 23.58 287 ALA A O 1
ATOM 2124 N N . VAL A 1 295 ? 16.770 5.291 -29.717 1.00 25.90 288 VAL A N 1
ATOM 2125 C CA . VAL A 1 295 ? 18.114 5.674 -29.265 1.00 28.77 288 VAL A CA 1
ATOM 2126 C C . VAL A 1 295 ? 18.826 4.523 -28.551 1.00 31.70 288 VAL A C 1
ATOM 2127 O O . VAL A 1 295 ? 19.973 4.639 -28.115 1.00 33.16 288 VAL A O 1
ATOM 2140 N N . LYS B 1 24 ? 5.819 43.074 -3.252 1.00 39.45 17 LYS B N 1
ATOM 2141 C CA . LYS B 1 24 ? 5.017 44.211 -2.793 1.00 37.84 17 LYS B CA 1
ATOM 2142 C C . LYS B 1 24 ? 5.910 45.326 -2.247 1.00 35.60 17 LYS B C 1
ATOM 2143 O O . LYS B 1 24 ? 5.509 46.492 -2.211 1.00 32.64 17 LYS B O 1
ATOM 2149 N N . LEU B 1 25 ? 7.118 44.951 -1.826 1.00 36.33 18 LEU B N 1
ATOM 2150 C CA . LEU B 1 25 ? 8.168 45.911 -1.477 1.00 36.97 18 LEU B CA 1
ATOM 2151 C C . LEU B 1 25 ? 8.488 46.838 -2.659 1.00 34.20 18 LEU B C 1
ATOM 2152 O O . LEU B 1 25 ? 8.557 48.058 -2.490 1.00 33.17 18 LEU B O 1
ATOM 2157 N N . GLN B 1 26 ? 8.665 46.269 -3.850 1.00 33.53 19 GLN B N 1
ATOM 2158 C CA . GLN B 1 26 ? 8.855 47.098 -5.049 1.00 31.74 19 GLN B CA 1
ATOM 2159 C C . GLN B 1 26 ? 7.627 47.955 -5.397 1.00 29.58 19 GLN B C 1
ATOM 2160 O O . GLN B 1 26 ? 7.781 49.112 -5.786 1.00 28.69 19 GLN B O 1
ATOM 2166 N N . GLU B 1 27 ? 6.422 47.405 -5.224 1.00 28.99 20 GLU B N 1
ATOM 2167 C CA . GLU B 1 27 ? 5.177 48.182 -5.419 1.00 27.30 20 GLU B CA 1
ATOM 2168 C C . GLU B 1 27 ? 5.108 49.371 -4.460 1.00 24.91 20 GLU B C 1
ATOM 2169 O O . GLU B 1 27 ? 4.800 50.494 -4.860 1.00 23.79 20 GLU B O 1
ATOM 2175 N N . GLN B 1 28 ? 5.401 49.098 -3.191 1.00 23.86 21 GLN B N 1
ATOM 2176 C CA . GLN B 1 28 ? 5.592 50.114 -2.163 1.00 23.13 21 GLN B CA 1
ATOM 2177 C C . GLN B 1 28 ? 6.539 51.224 -2.623 1.00 21.01 21 GLN B C 1
ATOM 2178 O O . GLN B 1 28 ? 6.251 52.403 -2.450 1.00 20.72 21 GLN B O 1
ATOM 2184 N N . HIS B 1 29 ? 7.659 50.836 -3.233 1.00 20.10 22 HIS B N 1
ATOM 2185 C CA . HIS B 1 29 ? 8.662 51.788 -3.696 1.00 18.77 22 HIS B CA 1
ATOM 2186 C C . HIS B 1 29 ? 8.129 52.715 -4.790 1.00 16.40 22 HIS B C 1
ATOM 2187 O O . HIS B 1 29 ? 8.284 53.942 -4.702 1.00 15.49 22 HIS B O 1
ATOM 2194 N N . TYR B 1 30 ? 7.460 52.127 -5.785 1.00 15.25 23 TYR B N 1
ATOM 2195 C CA . TYR B 1 30 ? 6.862 52.908 -6.875 1.00 13.93 23 TYR B CA 1
ATOM 2196 C C . TYR B 1 30 ? 5.845 53.912 -6.374 1.00 13.87 23 TYR B C 1
ATOM 2197 O O . TYR B 1 30 ? 5.857 55.091 -6.758 1.00 13.40 23 TYR B O 1
ATOM 2206 N N . HIS B 1 31 ? 4.936 53.423 -5.533 1.00 13.84 24 HIS B N 1
ATOM 2207 C CA . HIS B 1 31 ? 3.867 54.256 -4.987 1.00 14.40 24 HIS B CA 1
ATOM 2208 C C . HIS B 1 31 ? 4.445 55.401 -4.143 1.00 14.31 24 HIS B C 1
ATOM 2209 O O . HIS B 1 31 ? 4.037 56.557 -4.272 1.00 14.06 24 HIS B O 1
ATOM 2216 N N . GLU B 1 32 ? 5.434 55.108 -3.297 1.00 14.78 25 GLU B N 1
ATOM 2217 C CA . GLU B 1 32 ? 6.083 56.182 -2.535 1.00 15.33 25 GLU B CA 1
ATOM 2218 C C . GLU B 1 32 ? 6.651 57.287 -3.435 1.00 15.12 25 GLU B C 1
ATOM 2219 O O . GLU B 1 32 ? 6.423 58.484 -3.187 1.00 15.43 25 GLU B O 1
ATOM 2225 N N . ALA B 1 33 ? 7.348 56.894 -4.504 1.00 14.79 26 ALA B N 1
ATOM 2226 C CA . ALA B 1 33 ? 7.879 57.873 -5.433 1.00 13.94 26 ALA B CA 1
ATOM 2227 C C . ALA B 1 33 ? 6.735 58.606 -6.153 1.00 13.90 26 ALA B C 1
ATOM 2228 O O . ALA B 1 33 ? 6.799 59.819 -6.383 1.00 14.91 26 ALA B O 1
ATOM 2230 N N . ALA B 1 34 ? 5.689 57.869 -6.504 1.00 13.78 27 ALA B N 1
ATOM 2231 C CA . ALA B 1 34 ? 4.578 58.483 -7.214 1.00 13.59 27 ALA B CA 1
ATOM 2232 C C . ALA B 1 34 ? 3.852 59.447 -6.274 1.00 14.01 27 ALA B C 1
ATOM 2233 O O . ALA B 1 34 ? 3.586 60.594 -6.647 1.00 13.98 27 ALA B O 1
ATOM 2235 N N . SER B 1 35 ? 3.587 59.008 -5.037 1.00 14.02 28 SER B N 1
ATOM 2236 C CA A SER B 1 35 ? 2.923 59.849 -4.032 0.50 14.29 28 SER B CA 1
ATOM 2237 C CA B SER B 1 35 ? 2.903 59.858 -4.071 0.50 14.20 28 SER B CA 1
ATOM 2238 C C . SER B 1 35 ? 3.679 61.160 -3.839 1.00 14.44 28 SER B C 1
ATOM 2239 O O . SER B 1 35 ? 3.083 62.231 -3.762 1.00 15.06 28 SER B O 1
ATOM 2244 N N . PHE B 1 36 ? 5.011 61.071 -3.784 1.00 14.60 29 PHE B N 1
ATOM 2245 C CA . PHE B 1 36 ? 5.858 62.249 -3.550 1.00 14.86 29 PHE B CA 1
ATOM 2246 C C . PHE B 1 36 ? 5.740 63.231 -4.717 1.00 14.97 29 PHE B C 1
ATOM 2247 O O . PHE B 1 36 ? 5.447 64.428 -4.536 1.00 14.50 29 PHE B O 1
ATOM 2255 N N . LEU B 1 37 ? 5.984 62.720 -5.920 1.00 15.91 30 LEU B N 1
ATOM 2256 C CA . LEU B 1 37 ? 5.883 63.553 -7.107 1.00 16.67 30 LEU B CA 1
ATOM 2257 C C . LEU B 1 37 ? 4.502 64.181 -7.259 1.00 17.38 30 LEU B C 1
ATOM 2258 O O . LEU B 1 37 ? 4.404 65.389 -7.468 1.00 18.06 30 LEU B O 1
ATOM 2263 N N . SER B 1 38 ? 3.446 63.373 -7.110 1.00 18.78 31 SER B N 1
ATOM 2264 C CA A SER B 1 38 ? 2.069 63.857 -7.261 0.50 19.42 31 SER B CA 1
ATOM 2265 C CA B SER B 1 38 ? 2.074 63.862 -7.267 0.50 19.83 31 SER B CA 1
ATOM 2266 C C . SER B 1 38 ? 1.740 64.976 -6.271 1.00 20.49 31 SER B C 1
ATOM 2267 O O . SER B 1 38 ? 0.898 65.826 -6.545 1.00 20.70 31 SER B O 1
ATOM 2272 N N . SER B 1 39 ? 2.419 64.980 -5.124 1.00 21.30 32 SER B N 1
ATOM 2273 C CA . SER B 1 39 ? 2.201 66.033 -4.136 1.00 22.58 32 SER B CA 1
ATOM 2274 C C . SER B 1 39 ? 2.834 67.353 -4.556 1.00 22.51 32 SER B C 1
ATOM 2275 O O . SER B 1 39 ? 2.520 68.395 -3.986 1.00 23.81 32 SER B O 1
ATOM 2278 N N . ARG B 1 40 ? 3.705 67.312 -5.567 1.00 21.40 33 ARG B N 1
ATOM 2279 C CA . ARG B 1 40 ? 4.437 68.504 -6.007 1.00 21.45 33 ARG B CA 1
ATOM 2280 C C . ARG B 1 40 ? 4.054 68.943 -7.411 1.00 21.35 33 ARG B C 1
ATOM 2281 O O . ARG B 1 40 ? 4.197 70.112 -7.765 1.00 23.29 33 ARG B O 1
ATOM 2289 N N . LEU B 1 41 ? 3.561 67.999 -8.195 1.00 20.48 34 LEU B N 1
ATOM 2290 C CA . LEU B 1 41 ? 3.186 68.264 -9.577 1.00 21.34 34 LEU B CA 1
ATOM 2291 C C . LEU B 1 41 ? 1.713 68.697 -9.728 1.00 22.32 34 LEU B C 1
ATOM 2292 O O . LEU B 1 41 ? 0.877 68.388 -8.873 1.00 22.86 34 LEU B O 1
ATOM 2297 N N . PRO B 1 42 ? 1.402 69.456 -10.798 1.00 23.38 35 PRO B N 1
ATOM 2298 C CA . PRO B 1 42 ? 0.018 69.840 -11.095 1.00 23.29 35 PRO B CA 1
ATOM 2299 C C . PRO B 1 42 ? -0.862 68.602 -11.200 1.00 21.81 35 PRO B C 1
ATOM 2300 O O . PRO B 1 42 ? -1.872 68.492 -10.490 1.00 21.78 35 PRO B O 1
ATOM 2304 N N . GLY B 1 43 ? -0.461 67.666 -12.056 1.00 20.23 36 GLY B N 1
ATOM 2305 C CA . GLY B 1 43 ? -1.115 66.358 -12.155 1.00 19.65 36 GLY B CA 1
ATOM 2306 C C . GLY B 1 43 ? -1.794 66.102 -13.492 1.00 20.27 36 GLY B C 1
ATOM 2307 O O . GLY B 1 43 ? -2.151 64.975 -13.808 1.00 21.28 36 GLY B O 1
ATOM 2308 N N . ASP B 1 44 ? -1.971 67.152 -14.280 1.00 19.90 37 ASP B N 1
ATOM 2309 C CA . ASP B 1 44 ? -2.683 67.058 -15.554 1.00 19.77 37 ASP B CA 1
ATOM 2310 C C . ASP B 1 44 ? -1.839 66.568 -16.733 1.00 18.47 37 ASP B C 1
ATOM 2311 O O . ASP B 1 44 ? -2.367 66.382 -17.844 1.00 18.53 37 ASP B O 1
ATOM 2316 N N . ALA B 1 45 ? -0.546 66.347 -16.504 1.00 17.17 38 ALA B N 1
ATOM 2317 C CA . ALA B 1 45 ? 0.332 65.937 -17.608 1.00 15.59 38 ALA B CA 1
ATOM 2318 C C . ALA B 1 45 ? -0.045 64.537 -18.065 1.00 15.25 38 ALA B C 1
ATOM 2319 O O . ALA B 1 45 ? -0.255 63.653 -17.238 1.00 15.37 38 ALA B O 1
ATOM 2321 N N . LYS B 1 46 ? -0.140 64.352 -19.379 1.00 14.96 39 LYS B N 1
ATOM 2322 C CA . LYS B 1 46 ? -0.334 63.028 -19.984 1.00 14.99 39 LYS B CA 1
ATOM 2323 C C . LYS B 1 46 ? 0.929 62.586 -20.750 1.00 13.54 39 LYS B C 1
ATOM 2324 O O . LYS B 1 46 ? 1.053 61.429 -21.151 1.00 13.41 39 LYS B O 1
ATOM 2330 N N . THR B 1 47 ? 1.846 63.525 -20.961 1.00 12.63 40 THR B N 1
ATOM 2331 C CA . THR B 1 47 ? 3.085 63.278 -21.695 1.00 11.98 40 THR B CA 1
ATOM 2332 C C . THR B 1 47 ? 4.334 63.582 -20.859 1.00 11.65 40 THR B C 1
ATOM 2333 O O . THR B 1 47 ? 4.457 64.658 -20.271 1.00 12.16 40 THR B O 1
ATOM 2337 N N . ALA B 1 48 ? 5.262 62.634 -20.838 1.00 11.50 41 ALA B N 1
ATOM 2338 C CA . ALA B 1 48 ? 6.563 62.828 -20.221 1.00 11.19 41 ALA B CA 1
ATOM 2339 C C . ALA B 1 48 ? 7.648 62.936 -21.291 1.00 11.38 41 ALA B C 1
ATOM 2340 O O . ALA B 1 48 ? 7.521 62.357 -22.367 1.00 11.48 41 ALA B O 1
ATOM 2342 N N . ILE B 1 49 ? 8.720 63.669 -20.999 1.00 11.34 42 ILE B N 1
ATOM 2343 C CA . ILE B 1 49 ? 9.811 63.782 -21.985 1.00 12.02 42 ILE B CA 1
ATOM 2344 C C . ILE B 1 49 ? 11.087 63.456 -21.250 1.00 12.28 42 ILE B C 1
ATOM 2345 O O . ILE B 1 49 ? 11.159 63.697 -20.081 1.00 12.56 42 ILE B O 1
ATOM 2350 N N . ILE B 1 50 ? 12.036 62.799 -21.922 1.00 12.33 43 ILE B N 1
ATOM 2351 C CA . ILE B 1 50 ? 13.322 62.502 -21.344 1.00 12.71 43 ILE B CA 1
ATOM 2352 C C . ILE B 1 50 ? 14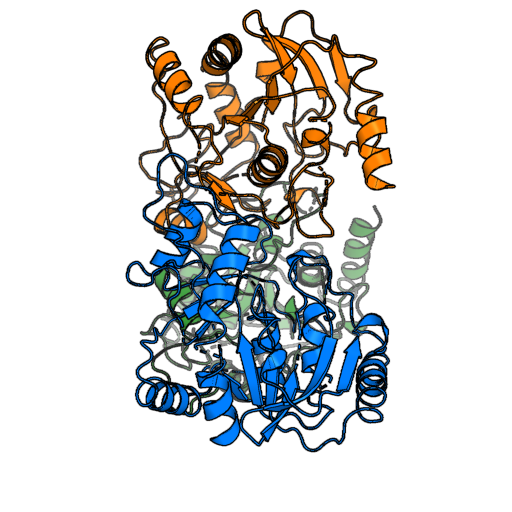.339 63.274 -22.151 1.00 13.83 43 ILE B C 1
ATOM 2353 O O . ILE B 1 50 ? 14.404 63.133 -23.388 1.00 14.16 43 ILE B O 1
ATOM 2358 N N . LEU B 1 51 ? 15.113 64.106 -21.471 1.00 14.38 44 LEU B N 1
ATOM 2359 C CA . LEU B 1 51 ? 16.110 64.919 -22.130 1.00 14.98 44 LEU B CA 1
ATOM 2360 C C . LEU B 1 51 ? 17.472 64.268 -21.967 1.00 15.02 44 LEU B C 1
ATOM 2361 O O . LEU B 1 51 ? 17.935 64.082 -20.836 1.00 15.42 44 LEU B O 1
ATOM 2366 N N . GLY B 1 52 ? 18.097 63.922 -23.071 1.00 14.44 45 GLY B N 1
ATOM 2367 C CA . GLY B 1 52 ? 19.331 63.180 -23.089 1.00 14.12 45 GLY B CA 1
ATOM 2368 C C . GLY B 1 52 ? 20.568 64.054 -23.044 1.00 13.79 45 GLY B C 1
ATOM 2369 O O . GLY B 1 52 ? 20.514 65.126 -22.543 1.00 13.22 45 GLY B O 1
ATOM 2370 N N . SER B 1 53 ? 21.681 63.543 -23.544 1.00 14.57 46 SER B N 1
ATOM 2371 C CA . SER B 1 53 ? 22.917 64.299 -23.406 1.00 15.56 46 SER B CA 1
ATOM 2372 C C . SER B 1 53 ? 22.916 65.690 -24.070 1.00 16.52 46 SER B C 1
ATOM 2373 O O . SER B 1 53 ? 23.321 66.653 -23.467 1.00 18.49 46 SER B O 1
ATOM 2376 N N . GLY B 1 54 ? 22.385 65.812 -25.254 1.00 17.18 47 GLY B N 1
ATOM 2377 C CA . GLY B 1 54 ? 22.340 67.124 -25.909 1.00 17.81 47 GLY B CA 1
ATOM 2378 C C . GLY B 1 54 ? 21.635 68.261 -25.146 1.00 17.66 47 GLY B C 1
ATOM 2379 O O . GLY B 1 54 ? 21.807 69.391 -25.416 1.00 18.16 47 GLY B O 1
ATOM 2380 N N . LEU B 1 55 ? 20.723 67.881 -24.277 1.00 17.67 48 LEU B N 1
ATOM 2381 C CA . LEU B 1 55 ? 19.392 68.330 -24.394 1.00 18.64 48 LEU B CA 1
ATOM 2382 C C . LEU B 1 55 ? 18.718 68.866 -23.160 1.00 19.66 48 LEU B C 1
ATOM 2383 O O . LEU B 1 55 ? 17.600 69.200 -23.210 1.00 18.98 48 LEU B O 1
ATOM 2388 N N . GLY B 1 56 ? 19.485 68.963 -22.082 1.00 20.06 49 GLY B N 1
ATOM 2389 C CA . GLY B 1 56 ? 18.976 69.574 -20.858 1.00 22.27 49 GLY B CA 1
ATOM 2390 C C . GLY B 1 56 ? 18.453 70.996 -21.049 1.00 24.74 49 GLY B C 1
ATOM 2391 O O . GLY B 1 56 ? 17.618 71.455 -20.270 1.00 25.35 49 GLY B O 1
ATOM 2392 N N . GLU B 1 57 ? 18.940 71.672 -22.091 1.00 26.60 50 GLU B N 1
ATOM 2393 C CA . GLU B 1 57 ? 18.537 73.033 -22.467 1.00 31.08 50 GLU B CA 1
ATOM 2394 C C . GLU B 1 57 ? 17.045 73.152 -22.784 1.00 29.65 50 GLU B C 1
ATOM 2395 O O . GLU B 1 57 ? 16.454 74.223 -22.629 1.00 29.40 50 GLU B O 1
ATOM 2401 N N . LEU B 1 58 ? 16.452 72.059 -23.257 1.00 27.46 51 LEU B N 1
ATOM 2402 C CA . LEU B 1 58 ? 15.035 72.040 -23.610 1.00 26.09 51 LEU B CA 1
ATOM 2403 C C . LEU B 1 58 ? 14.171 72.393 -22.392 1.00 24.29 51 LEU B C 1
ATOM 2404 O O . LEU B 1 58 ? 13.068 72.895 -22.544 1.00 23.71 51 LEU B O 1
ATOM 2409 N N . ALA B 1 59 ? 14.717 72.182 -21.193 1.00 23.83 52 ALA B N 1
ATOM 2410 C CA . ALA B 1 59 ? 14.041 72.539 -19.944 1.00 24.57 52 ALA B CA 1
ATOM 2411 C C . ALA B 1 59 ? 13.803 74.049 -19.774 1.00 24.27 52 ALA B C 1
ATOM 2412 O O . ALA B 1 59 ? 13.007 74.465 -18.922 1.00 24.95 52 ALA B O 1
ATOM 2414 N N . GLU B 1 60 ? 14.506 74.866 -20.553 1.00 24.30 53 GLU B N 1
ATOM 2415 C CA . GLU B 1 60 ? 14.315 76.323 -20.537 1.00 25.13 53 GLU B CA 1
ATOM 2416 C C . GLU B 1 60 ? 13.049 76.712 -21.292 1.00 23.72 53 GLU B C 1
ATOM 2417 O O . GLU B 1 60 ? 12.489 77.793 -21.075 1.00 24.19 53 GLU B O 1
ATOM 2423 N N . LYS B 1 61 ? 12.599 75.817 -22.167 1.00 21.93 54 LYS B N 1
ATOM 2424 C CA . LYS B 1 61 ? 11.420 76.051 -22.990 1.00 21.18 54 LYS B CA 1
ATOM 2425 C C . LYS B 1 61 ? 10.139 75.698 -22.223 1.00 20.34 54 LYS B C 1
ATOM 2426 O O . LYS B 1 61 ? 9.030 75.984 -22.680 1.00 21.96 54 LYS B O 1
ATOM 2432 N N . ILE B 1 62 ? 10.301 75.101 -21.046 1.00 19.09 55 ILE B N 1
ATOM 2433 C CA . ILE B 1 62 ? 9.156 74.789 -20.183 1.00 18.01 55 ILE B CA 1
ATOM 2434 C C . ILE B 1 62 ? 8.805 75.992 -19.286 1.00 18.07 55 ILE B C 1
ATOM 2435 O O . ILE B 1 62 ? 9.624 76.475 -18.509 1.00 18.51 55 ILE B O 1
ATOM 2440 N N . GLU B 1 63 ? 7.582 76.496 -19.443 1.00 17.86 56 GLU B N 1
ATOM 2441 C CA . GLU B 1 63 ? 7.099 77.617 -18.650 1.00 17.94 56 GLU B CA 1
ATOM 2442 C C . GLU B 1 63 ? 6.516 77.106 -17.335 1.00 16.78 56 GLU B C 1
ATOM 2443 O O . GLU B 1 63 ? 6.141 75.920 -17.215 1.00 16.05 56 GLU B O 1
ATOM 2449 N N . ASN B 1 64 ? 6.445 78.004 -16.358 1.00 16.96 57 ASN B N 1
ATOM 2450 C CA . ASN B 1 64 ? 5.842 77.720 -15.053 1.00 17.49 57 ASN B CA 1
ATOM 2451 C C . ASN B 1 64 ? 6.416 76.439 -14.451 1.00 17.36 57 ASN B C 1
ATOM 2452 O O . ASN B 1 64 ? 5.667 75.554 -14.039 1.00 17.40 57 ASN B O 1
ATOM 2457 N N . LYS B 1 65 ? 7.747 76.353 -14.417 1.00 17.27 58 LYS B N 1
ATOM 2458 C CA . LYS B 1 65 ? 8.433 75.124 -14.015 1.00 17.01 58 LYS B CA 1
ATOM 2459 C C . LYS B 1 65 ? 8.280 74.788 -12.543 1.00 16.91 58 LYS B C 1
ATOM 2460 O O . LYS B 1 65 ? 8.265 75.678 -11.693 1.00 16.82 58 LYS B O 1
ATOM 2466 N N . THR B 1 66 ? 8.169 73.494 -12.262 1.00 16.87 59 THR B N 1
ATOM 2467 C CA . THR B 1 66 ? 8.337 72.982 -10.909 1.00 17.51 59 THR B CA 1
ATOM 2468 C C . THR B 1 66 ? 9.438 71.956 -10.915 1.00 16.58 59 THR B C 1
ATOM 2469 O O . THR B 1 66 ? 9.271 70.849 -11.465 1.00 15.79 59 THR B O 1
ATOM 2473 N N . VAL B 1 67 ? 10.529 72.314 -10.243 1.00 16.85 60 VAL B N 1
ATOM 2474 C CA . VAL B 1 67 ? 11.769 71.565 -10.333 1.00 17.23 60 VAL B CA 1
ATOM 2475 C C . VAL B 1 67 ? 11.914 70.678 -9.101 1.00 17.49 60 VAL B C 1
ATOM 2476 O O . VAL B 1 67 ? 11.871 71.163 -7.955 1.00 18.02 60 VAL B O 1
ATOM 2480 N N . ILE B 1 68 ? 12.050 69.376 -9.358 1.00 17.27 61 ILE B N 1
ATOM 2481 C CA . ILE B 1 68 ? 12.202 68.385 -8.299 1.00 17.51 61 ILE B CA 1
ATOM 2482 C C . ILE B 1 68 ? 13.498 67.605 -8.504 1.00 17.45 61 ILE B C 1
ATOM 2483 O O . ILE B 1 68 ? 13.538 66.671 -9.315 1.00 16.86 61 ILE B O 1
ATOM 2488 N N . PRO B 1 69 ? 14.559 67.975 -7.753 1.00 18.06 62 PRO B N 1
ATOM 2489 C CA . PRO B 1 69 ? 15.797 67.210 -7.801 1.00 17.92 62 PRO B CA 1
ATOM 2490 C C . PRO B 1 69 ? 15.509 65.721 -7.624 1.00 16.98 62 PRO B C 1
ATOM 2491 O O . PRO B 1 69 ? 14.678 65.363 -6.796 1.00 17.50 62 PRO B O 1
ATOM 2495 N N . TYR B 1 70 ? 16.183 64.876 -8.402 1.00 15.16 63 TYR B N 1
ATOM 2496 C CA . TYR B 1 70 ? 16.073 63.430 -8.233 1.00 15.68 63 TYR B CA 1
ATOM 2497 C C . TYR B 1 70 ? 16.480 62.972 -6.846 1.00 15.77 63 TYR B C 1
ATOM 2498 O O . TYR B 1 70 ? 15.944 61.979 -6.345 1.00 15.66 63 TYR B O 1
ATOM 2507 N N . ASN B 1 71 ? 17.430 63.664 -6.220 1.00 16.80 64 ASN B N 1
ATOM 2508 C CA . ASN B 1 71 ? 17.894 63.191 -4.912 1.00 18.31 64 ASN B CA 1
ATOM 2509 C C . ASN B 1 71 ? 16.903 63.497 -3.786 1.00 17.96 64 ASN B C 1
ATOM 2510 O O . ASN B 1 71 ? 17.160 63.185 -2.627 1.00 18.14 64 ASN B O 1
ATOM 2515 N N . GLU B 1 72 ? 15.773 64.112 -4.145 1.00 17.75 65 GLU B N 1
ATOM 2516 C CA . GLU B 1 72 ? 14.685 64.347 -3.187 1.00 18.23 65 GLU B CA 1
ATOM 2517 C C . GLU B 1 72 ? 13.569 63.319 -3.303 1.00 17.14 65 GLU B C 1
ATOM 2518 O O . GLU B 1 72 ? 12.771 63.160 -2.377 1.00 17.33 65 GLU B O 1
ATOM 2524 N N . ILE B 1 73 ? 13.512 62.616 -4.436 1.00 16.13 66 ILE B N 1
ATOM 2525 C CA . ILE B 1 73 ? 12.405 61.681 -4.708 1.00 15.01 66 ILE B CA 1
ATOM 2526 C C . ILE B 1 73 ? 12.727 60.288 -4.176 1.00 15.21 66 ILE B C 1
ATOM 2527 O O . ILE B 1 73 ? 13.805 59.767 -4.453 1.00 14.93 66 ILE B O 1
ATOM 2532 N N . PRO B 1 74 ? 11.815 59.696 -3.376 1.00 15.24 67 PRO B N 1
ATOM 2533 C CA . PRO B 1 74 ? 12.063 58.354 -2.857 1.00 16.28 67 PRO B CA 1
ATOM 2534 C C . PRO B 1 74 ? 12.489 57.353 -3.930 1.00 16.72 67 PRO B C 1
ATOM 2535 O O . PRO B 1 74 ? 11.839 57.233 -4.973 1.00 17.31 67 PRO B O 1
ATOM 2539 N N . HIS B 1 75 ? 13.595 56.652 -3.668 1.00 17.26 68 HIS B N 1
ATOM 2540 C CA . HIS B 1 75 ? 14.131 55.581 -4.532 1.00 17.43 68 HIS B CA 1
ATOM 2541 C C . HIS B 1 75 ? 14.668 56.006 -5.899 1.00 17.21 68 HIS B C 1
ATOM 2542 O O . HIS B 1 75 ? 15.185 55.177 -6.619 1.00 17.54 68 HIS B O 1
ATOM 2549 N N . PHE B 1 76 ? 14.584 57.257 -6.259 1.00 16.60 69 PHE B N 1
ATOM 2550 C CA . PHE B 1 76 ? 15.274 57.680 -7.430 1.00 16.72 69 PHE B CA 1
ATOM 2551 C C . PHE B 1 76 ? 16.798 57.587 -7.237 1.00 17.90 69 PHE B C 1
ATOM 2552 O O . PHE B 1 76 ? 17.352 58.084 -6.296 1.00 17.88 69 PHE B O 1
ATOM 2560 N N . ALA B 1 77 ? 17.418 57.030 -8.255 1.00 18.56 70 ALA B N 1
ATOM 2561 C CA . ALA B 1 77 ? 18.847 56.957 -8.349 1.00 18.77 70 ALA B CA 1
ATOM 2562 C C . ALA B 1 77 ? 19.295 58.356 -8.600 1.00 19.18 70 ALA B C 1
ATOM 2563 O O . ALA B 1 77 ? 18.554 59.191 -8.796 1.00 17.80 70 ALA B O 1
ATOM 2565 N N . GLN B 1 78 ? 20.623 58.518 -8.570 1.00 21.29 71 GLN B N 1
ATOM 2566 C CA . GLN B 1 78 ? 21.333 59.767 -8.761 1.00 21.83 71 GLN B CA 1
ATOM 2567 C C . GLN B 1 78 ? 22.044 59.796 -10.139 1.00 21.16 71 GLN B C 1
ATOM 2568 O O . GLN B 1 78 ? 22.400 58.898 -10.668 1.00 19.43 71 GLN B O 1
ATOM 2574 N N . ALA B 1 79 ? 21.890 60.934 -10.828 1.00 22.24 72 ALA B N 1
ATOM 2575 C CA . ALA B 1 79 ? 22.345 61.093 -12.199 1.00 22.22 72 ALA B CA 1
ATOM 2576 C C . ALA B 1 79 ? 23.793 61.470 -12.140 1.00 22.21 72 ALA B C 1
ATOM 2577 O O . ALA B 1 79 ? 24.139 62.567 -11.853 1.00 22.86 72 ALA B O 1
ATOM 2579 N N . THR B 1 80 ? 24.615 60.485 -12.400 1.00 21.28 73 THR B N 1
ATOM 2580 C CA . THR B 1 80 ? 26.031 60.697 -12.287 1.00 21.30 73 THR B CA 1
ATOM 2581 C C . THR B 1 80 ? 26.664 61.027 -13.584 1.00 21.51 73 THR B C 1
ATOM 2582 O O . THR B 1 80 ? 27.778 61.442 -13.601 1.00 23.06 73 THR B O 1
ATOM 2586 N N . ALA B 1 81 ? 25.961 60.815 -14.678 1.00 20.52 74 ALA B N 1
ATOM 2587 C CA . ALA B 1 81 ? 26.491 61.032 -16.031 1.00 20.66 74 ALA B CA 1
ATOM 2588 C C . ALA B 1 81 ? 26.750 62.517 -16.287 1.00 22.16 74 ALA B C 1
ATOM 2589 O O . ALA B 1 81 ? 25.921 63.363 -15.932 1.00 21.99 74 ALA B O 1
ATOM 2591 N N . VAL B 1 82 ? 27.903 62.843 -16.877 1.00 24.37 75 VAL B N 1
ATOM 2592 C CA . VAL B 1 82 ? 28.231 64.245 -17.136 1.00 24.82 75 VAL B CA 1
ATOM 2593 C C . VAL B 1 82 ? 27.280 64.714 -18.226 1.00 24.24 75 VAL B C 1
ATOM 2594 O O . VAL B 1 82 ? 26.977 63.965 -19.157 1.00 25.75 75 VAL B O 1
ATOM 2598 N N . GLY B 1 83 ? 26.780 65.936 -18.084 1.00 24.53 76 GLY B N 1
ATOM 2599 C CA . GLY B 1 83 ? 25.754 66.451 -18.989 1.00 24.25 76 GLY B CA 1
ATOM 2600 C C . GLY B 1 83 ? 24.361 65.898 -18.727 1.00 23.66 76 GLY B C 1
ATOM 2601 O O . GLY B 1 83 ? 23.528 65.848 -19.638 1.00 24.37 76 GLY B O 1
ATOM 2602 N N . HIS B 1 84 ? 24.114 65.473 -17.487 1.00 22.99 77 HIS B N 1
ATOM 2603 C CA . HIS B 1 84 ? 22.790 65.037 -17.039 1.00 21.31 77 HIS B CA 1
ATOM 2604 C C . HIS B 1 84 ? 22.532 65.597 -15.646 1.00 22.43 77 HIS B C 1
ATOM 2605 O O . HIS B 1 84 ? 23.156 65.167 -14.670 1.00 23.46 77 HIS B O 1
ATOM 2612 N N . LYS B 1 85 ? 21.614 66.562 -15.569 1.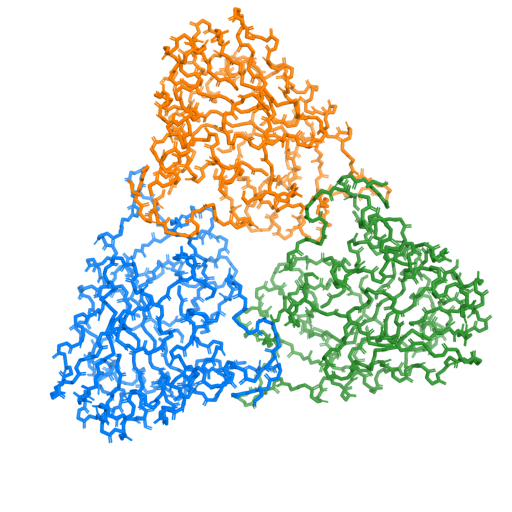00 22.49 78 LYS B N 1
ATOM 2613 C CA . LYS B 1 85 ? 21.381 67.328 -14.337 1.00 21.32 78 LYS B CA 1
ATOM 2614 C C . LYS B 1 85 ? 20.638 66.567 -13.235 1.00 19.37 78 LYS B C 1
ATOM 2615 O O . LYS B 1 85 ? 21.059 66.569 -12.086 1.00 20.09 78 LYS B O 1
ATOM 2621 N N . GLY B 1 86 ? 19.551 65.891 -13.590 1.00 17.03 79 GLY B N 1
ATOM 2622 C CA . GLY B 1 86 ? 18.832 65.078 -12.613 1.00 15.43 79 GLY B CA 1
ATOM 2623 C C . GLY B 1 86 ? 17.680 65.752 -11.899 1.00 13.84 79 GLY B C 1
ATOM 2624 O O . GLY B 1 86 ? 17.629 65.820 -10.654 1.00 12.98 79 GLY B O 1
ATOM 2625 N N . ASN B 1 87 ? 16.717 66.240 -12.678 1.00 13.65 80 ASN B N 1
ATOM 2626 C CA . ASN B 1 87 ? 15.549 66.873 -12.091 1.00 13.72 80 ASN B CA 1
ATOM 2627 C C . ASN B 1 87 ? 14.324 66.407 -12.805 1.00 12.56 80 ASN B C 1
ATOM 2628 O O . ASN B 1 87 ? 14.359 66.216 -14.004 1.00 12.64 80 ASN B O 1
ATOM 2633 N N . ILE B 1 88 ? 13.226 66.227 -12.072 1.00 11.99 81 ILE B N 1
ATOM 2634 C CA . ILE B 1 88 ? 11.907 66.171 -12.721 1.00 12.53 81 ILE B CA 1
ATOM 2635 C C . ILE B 1 88 ? 11.466 67.618 -12.882 1.00 13.16 81 ILE B C 1
ATOM 2636 O O . ILE B 1 88 ? 11.693 68.435 -12.000 1.00 13.86 81 ILE B O 1
ATOM 2641 N N . ILE B 1 89 ? 10.842 67.936 -14.012 1.00 12.79 82 ILE B N 1
ATOM 2642 C CA . ILE B 1 89 ? 10.404 69.307 -14.265 1.00 13.10 82 ILE B CA 1
ATOM 2643 C C . ILE B 1 89 ? 8.990 69.269 -14.822 1.00 13.46 82 ILE B C 1
ATOM 2644 O O . ILE B 1 89 ? 8.790 68.916 -15.971 1.00 13.26 82 ILE B O 1
ATOM 2649 N N . GLY B 1 90 ? 8.004 69.629 -13.997 1.00 13.07 83 GLY B N 1
ATOM 2650 C CA . GLY B 1 90 ? 6.642 69.786 -14.486 1.00 12.95 83 GLY B CA 1
ATOM 2651 C C . GLY B 1 90 ? 6.464 71.208 -14.947 1.00 12.71 83 GLY B C 1
ATOM 2652 O O . GLY B 1 90 ? 7.083 72.132 -14.435 1.00 13.09 83 GLY B O 1
ATOM 2653 N N . GLY B 1 91 ? 5.620 71.400 -15.941 1.00 12.27 84 GLY B N 1
ATOM 2654 C CA . GLY B 1 91 ? 5.361 72.744 -16.381 1.00 12.68 84 GLY B CA 1
ATOM 2655 C C . GLY B 1 91 ? 4.552 72.616 -17.635 1.00 12.90 84 GLY B C 1
ATOM 2656 O O . GLY B 1 91 ? 3.941 71.576 -17.874 1.00 12.62 84 GLY B O 1
ATOM 2657 N N . ILE B 1 92 ? 4.584 73.669 -18.442 1.00 13.57 85 ILE B N 1
ATOM 2658 C CA . ILE B 1 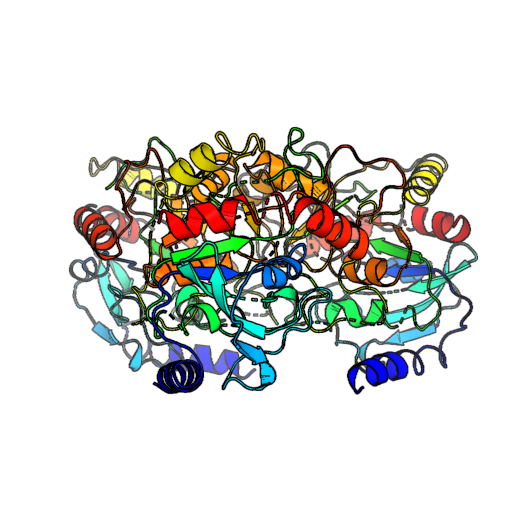92 ? 3.860 73.704 -19.712 1.00 14.23 85 ILE B CA 1
ATOM 2659 C C . ILE B 1 92 ? 4.856 73.751 -20.859 1.00 14.58 85 ILE B C 1
ATOM 2660 O O . ILE B 1 92 ? 5.758 74.600 -20.885 1.00 14.62 85 ILE B O 1
ATOM 2665 N N . LEU B 1 93 ? 4.694 72.821 -21.787 1.00 15.22 86 LEU B N 1
ATOM 2666 C CA . LEU B 1 93 ? 5.439 72.836 -23.034 1.00 15.88 86 LEU B CA 1
ATOM 2667 C C . LEU B 1 93 ? 4.466 72.921 -24.209 1.00 17.20 86 LEU B C 1
ATOM 2668 O O . LEU B 1 93 ? 3.556 72.102 -24.313 1.00 17.27 86 LEU B O 1
ATOM 2673 N N . GLY B 1 94 ? 4.676 73.902 -25.082 1.00 18.89 87 GLY B N 1
ATOM 2674 C CA . GLY B 1 94 ? 3.778 74.170 -26.210 1.00 20.11 87 GLY B CA 1
ATOM 2675 C C . GLY B 1 94 ? 2.323 74.117 -25.781 1.00 20.34 87 GLY B C 1
ATOM 2676 O O . GLY B 1 94 ? 1.537 73.330 -26.319 1.00 22.40 87 GLY B O 1
ATOM 2677 N N . GLY B 1 95 ? 1.993 74.923 -24.774 1.00 20.52 88 GLY B N 1
ATOM 2678 C CA . GLY B 1 95 ? 0.650 75.035 -24.212 1.00 20.17 88 GLY B CA 1
ATOM 2679 C C . GLY B 1 95 ? 0.079 73.768 -23.611 1.00 20.30 88 GLY B C 1
ATOM 2680 O O . GLY B 1 95 ? -1.121 73.679 -23.349 1.00 22.57 88 GLY B O 1
ATOM 2681 N N . THR B 1 96 ? 0.932 72.782 -23.380 1.00 18.82 89 THR B N 1
ATOM 2682 C CA . THR B 1 96 ? 0.471 71.479 -22.956 1.00 17.56 89 THR B CA 1
ATOM 2683 C C . THR B 1 96 ? 1.223 71.073 -21.698 1.00 18.03 89 THR B C 1
ATOM 2684 O O . THR B 1 96 ? 2.440 71.243 -21.645 1.00 18.54 89 THR B O 1
ATOM 2688 N N . PRO B 1 97 ? 0.505 70.556 -20.680 1.00 17.44 90 PRO B N 1
ATOM 2689 C CA . PRO B 1 97 ? 1.198 70.133 -19.464 1.00 17.28 90 PRO B CA 1
ATOM 2690 C C . PRO B 1 97 ? 2.184 69.008 -19.716 1.00 16.73 90 PRO B C 1
ATOM 2691 O O . PRO B 1 97 ? 1.896 68.093 -20.485 1.00 16.86 90 PRO B O 1
ATOM 2695 N N . VAL B 1 98 ? 3.339 69.073 -19.053 1.00 15.21 91 VAL B N 1
ATOM 2696 C CA . VAL B 1 98 ? 4.402 68.102 -19.295 1.00 13.95 91 VAL B CA 1
ATOM 2697 C C . VAL B 1 98 ? 5.100 67.715 -17.985 1.00 13.24 91 VAL B C 1
ATOM 2698 O O . VAL B 1 98 ? 5.136 68.497 -17.057 1.00 13.58 91 VAL B O 1
ATOM 2702 N N . VAL B 1 99 ? 5.601 66.481 -17.900 1.00 12.66 92 VAL B N 1
ATOM 2703 C CA . VAL B 1 99 ? 6.619 66.137 -16.895 1.00 12.43 92 VAL B CA 1
ATOM 2704 C C . VAL B 1 99 ? 7.878 65.768 -17.652 1.00 12.80 92 VAL B C 1
ATOM 2705 O O . VAL B 1 99 ? 7.867 64.820 -18.454 1.00 12.94 92 VAL B O 1
ATOM 2709 N N . ALA B 1 100 ? 8.962 66.496 -17.402 1.00 13.45 93 ALA B N 1
ATOM 2710 C CA . ALA B 1 100 ? 10.248 66.188 -18.020 1.00 14.15 93 ALA B CA 1
ATOM 2711 C C . ALA B 1 100 ? 11.227 65.513 -17.059 1.00 15.10 93 ALA B C 1
ATOM 2712 O O . ALA B 1 100 ? 11.126 65.649 -15.820 1.00 15.19 93 ALA B O 1
ATOM 2722 N N . GLN B 1 102 ? 14.909 65.842 -16.717 1.00 16.50 95 GLN B N 1
ATOM 2723 C CA . GLN B 1 102 ? 16.099 66.573 -17.141 1.00 17.06 95 GLN B CA 1
ATOM 2724 C C . GLN B 1 102 ? 17.333 65.782 -16.745 1.00 16.58 95 GLN B C 1
ATOM 2725 O O . GLN B 1 102 ? 17.790 65.828 -15.601 1.00 16.42 95 GLN B O 1
ATOM 2731 N N . GLY B 1 103 ? 17.861 65.038 -17.711 1.00 17.23 96 GLY B N 1
ATOM 2732 C CA . GLY B 1 103 ? 18.879 64.059 -17.420 1.00 17.84 96 GLY B CA 1
ATOM 2733 C C . GLY B 1 103 ? 18.278 62.704 -17.101 1.00 17.97 96 GLY B C 1
ATOM 2734 O O . GLY B 1 103 ? 17.129 62.595 -16.647 1.00 18.16 96 GLY B O 1
ATOM 2735 N N . ARG B 1 104 ? 19.080 61.671 -17.310 1.00 17.66 97 ARG B N 1
ATOM 2736 C CA . ARG B 1 104 ? 18.634 60.303 -17.149 1.00 15.88 97 ARG B CA 1
ATOM 2737 C C . ARG B 1 104 ? 19.702 59.375 -16.583 1.00 14.44 97 ARG B C 1
ATOM 2738 O O . ARG B 1 104 ? 20.887 59.737 -16.400 1.00 14.23 97 ARG B O 1
ATOM 2746 N N . PHE B 1 105 ? 19.281 58.140 -16.343 1.00 13.04 98 PHE B N 1
ATOM 2747 C CA . PHE B 1 105 ? 20.144 57.125 -15.797 1.00 12.91 98 PHE B CA 1
ATOM 2748 C C . PHE B 1 105 ? 20.542 56.194 -16.927 1.00 12.24 98 PHE B C 1
ATOM 2749 O O . PHE B 1 105 ? 19.740 55.988 -17.868 1.00 12.61 98 PHE B O 1
ATOM 2757 N N . HIS B 1 106 ? 21.769 55.674 -16.874 1.00 11.35 99 HIS B N 1
ATOM 2758 C CA . HIS B 1 106 ? 22.270 54.791 -17.913 1.00 10.60 99 HIS B CA 1
ATOM 2759 C C . HIS B 1 106 ? 22.812 53.546 -17.263 1.00 10.25 99 HIS B C 1
ATOM 2760 O O . HIS B 1 106 ? 23.359 53.611 -16.154 1.00 10.37 99 HIS B O 1
ATOM 2767 N N . TYR B 1 107 ? 22.769 52.416 -17.953 1.00 10.34 100 TYR B N 1
ATOM 2768 C CA . TYR B 1 107 ? 23.335 51.230 -17.357 1.00 10.82 100 TYR B CA 1
ATOM 2769 C C . TYR B 1 107 ? 24.835 51.397 -17.084 1.00 11.87 100 TYR B C 1
ATOM 2770 O O . TYR B 1 107 ? 25.317 50.920 -16.052 1.00 12.18 100 TYR B O 1
ATOM 2779 N N . TYR B 1 108 ? 25.549 52.147 -17.934 1.00 11.60 101 TYR B N 1
ATOM 2780 C CA . TYR B 1 108 ? 27.037 52.257 -17.800 1.00 11.64 101 TYR B CA 1
ATOM 2781 C C . TYR B 1 108 ? 27.425 52.858 -16.450 1.00 11.90 101 TYR B C 1
ATOM 2782 O O . TYR B 1 108 ? 28.570 52.773 -16.067 1.00 11.74 101 TYR B O 1
ATOM 2791 N N . GLU B 1 109 ? 26.463 53.435 -15.727 1.00 12.69 102 GLU B N 1
ATOM 2792 C CA . GLU B 1 109 ? 26.687 54.099 -14.432 1.00 13.35 102 GLU B CA 1
ATOM 2793 C C . GLU B 1 109 ? 26.903 53.149 -13.258 1.00 14.34 102 GLU B C 1
ATOM 2794 O O . GLU B 1 109 ? 27.380 53.531 -12.214 1.00 14.60 102 GLU B O 1
ATOM 2800 N N . GLY B 1 110 ? 26.516 51.905 -13.479 1.00 14.31 103 GLY B N 1
ATOM 2801 C CA . GLY B 1 110 ? 26.486 50.848 -12.504 1.00 15.19 103 GLY B CA 1
ATOM 2802 C C . GLY B 1 110 ? 25.157 50.517 -11.804 1.00 15.46 103 GLY B C 1
ATOM 2803 O O . GLY B 1 110 ? 25.055 49.646 -11.037 1.00 16.12 103 GLY B O 1
ATOM 2804 N N . TYR B 1 111 ? 24.137 51.245 -12.191 1.00 15.32 104 TYR B N 1
ATOM 2805 C CA . TYR B 1 111 ? 22.757 50.973 -11.748 1.00 14.60 104 TYR B CA 1
ATOM 2806 C C . TYR B 1 111 ? 22.174 49.727 -12.312 1.00 13.43 104 TYR B C 1
ATOM 2807 O O . TYR B 1 111 ? 22.490 49.374 -13.367 1.00 13.55 104 TYR B O 1
ATOM 2816 N N . SER B 1 112 ? 21.262 49.109 -11.570 1.00 12.72 105 SER B N 1
ATOM 2817 C CA . SER B 1 112 ? 20.520 48.004 -12.082 1.00 11.58 105 SER B CA 1
ATOM 2818 C C . SER B 1 112 ? 19.515 48.542 -13.137 1.00 10.66 105 SER B C 1
ATOM 2819 O O . SER B 1 112 ? 19.261 49.689 -13.172 1.00 9.98 105 SER B O 1
ATOM 2830 N N . ASP B 1 114 ? 16.464 47.891 -13.089 1.00 12.73 107 ASP B N 1
ATOM 2831 C CA . ASP B 1 114 ? 15.360 48.348 -12.227 1.00 14.17 107 ASP B CA 1
ATOM 2832 C C . ASP B 1 114 ? 15.495 49.833 -11.862 1.00 13.62 107 ASP B C 1
ATOM 2833 O O . ASP B 1 114 ? 14.515 50.585 -11.948 1.00 14.24 107 ASP B O 1
ATOM 2838 N N . GLN B 1 115 ? 16.708 50.252 -11.493 1.00 12.94 108 GLN B N 1
ATOM 2839 C CA . GLN B 1 115 ? 16.980 51.630 -11.106 1.00 12.25 108 GLN B CA 1
ATOM 2840 C C . GLN B 1 115 ? 17.012 52.544 -12.290 1.00 11.14 108 GLN B C 1
ATOM 2841 O O . GLN B 1 115 ? 16.573 53.692 -12.216 1.00 11.10 108 GLN B O 1
ATOM 2847 N N . VAL B 1 116 ? 17.576 52.048 -13.387 1.00 10.83 109 VAL B N 1
ATOM 2848 C CA . VAL B 1 116 ? 17.652 52.821 -14.602 1.00 10.77 109 VAL B CA 1
ATOM 2849 C C . VAL B 1 116 ? 16.248 53.214 -15.106 1.00 10.64 109 VAL B C 1
ATOM 2850 O O . VAL B 1 116 ? 16.030 54.363 -15.525 1.00 11.01 109 VAL B O 1
ATOM 2854 N N . THR B 1 117 ? 15.309 52.275 -14.976 1.00 10.33 110 THR B N 1
ATOM 2855 C CA . THR B 1 117 ? 13.954 52.358 -15.562 1.00 10.50 110 THR B CA 1
ATOM 2856 C C . THR B 1 117 ? 12.827 52.665 -14.532 1.00 10.41 110 THR B C 1
ATOM 2857 O O . THR B 1 117 ? 11.636 52.815 -14.888 1.00 10.74 110 THR B O 1
ATOM 2861 N N . PHE B 1 118 ? 13.205 52.756 -13.255 1.00 10.23 111 PHE B N 1
ATOM 2862 C CA . PHE B 1 118 ? 12.261 53.098 -12.181 1.00 10.15 111 PHE B CA 1
ATOM 2863 C C . PHE B 1 118 ? 11.406 54.341 -12.539 1.00 10.28 111 PHE B C 1
ATOM 2864 O O . PHE B 1 118 ? 10.167 54.269 -12.443 1.00 10.79 111 PHE B O 1
ATOM 2872 N N . PRO B 1 119 ? 12.033 55.455 -13.012 1.00 10.16 112 PRO B N 1
ATOM 2873 C CA . PRO B 1 119 ? 11.189 56.638 -13.304 1.00 10.34 112 PRO B CA 1
ATOM 2874 C C . PRO B 1 119 ? 10.085 56.402 -14.305 1.00 10.65 112 PRO B C 1
ATOM 2875 O O . PRO B 1 119 ? 9.041 57.075 -14.216 1.00 10.44 112 PRO B O 1
ATOM 2879 N N . ILE B 1 120 ? 10.280 55.431 -15.203 1.00 10.96 113 ILE B N 1
ATOM 2880 C CA . ILE B 1 120 ? 9.282 55.172 -16.241 1.00 10.93 113 ILE B CA 1
ATOM 2881 C C . ILE B 1 120 ? 8.009 54.675 -15.600 1.00 11.71 113 ILE B C 1
ATOM 2882 O O . ILE B 1 120 ? 6.951 55.183 -15.895 1.00 12.17 113 ILE B O 1
ATOM 2887 N N . ARG B 1 121 ? 8.152 53.707 -14.696 1.00 11.52 114 ARG B N 1
ATOM 2888 C CA . ARG B 1 121 ? 7.014 53.201 -13.924 1.00 11.51 114 ARG B CA 1
ATOM 2889 C C . ARG B 1 121 ? 6.347 54.207 -12.991 1.00 11.94 114 ARG B C 1
ATOM 2890 O O . ARG B 1 121 ? 5.130 54.197 -12.849 1.00 11.80 114 ARG B O 1
ATOM 2898 N N . VAL B 1 122 ? 7.136 55.085 -12.372 1.00 12.28 115 VAL B N 1
ATOM 2899 C CA . VAL B 1 122 ? 6.574 56.211 -11.603 1.00 12.78 115 VAL B CA 1
ATOM 2900 C C . VAL B 1 122 ? 5.681 57.117 -12.473 1.00 13.07 115 VAL B C 1
ATOM 2901 O O . VAL B 1 122 ? 4.566 57.484 -12.059 1.00 13.70 115 VAL B O 1
ATOM 2913 N N . LYS B 1 124 ? 4.048 56.235 -15.100 1.00 11.90 117 LYS B N 1
ATOM 2914 C CA . LYS B 1 124 ? 2.813 55.515 -15.335 1.00 11.77 117 LYS B CA 1
ATOM 2915 C C . LYS B 1 124 ? 1.776 55.733 -14.233 1.00 12.00 117 LYS B C 1
ATOM 2916 O O . LYS B 1 124 ? 0.591 55.924 -14.534 1.00 13.00 117 LYS B O 1
ATOM 2922 N N . LEU B 1 125 ? 2.228 55.672 -12.979 1.00 11.80 118 LEU B N 1
ATOM 2923 C CA . LEU B 1 125 ? 1.362 55.818 -11.818 1.00 11.86 118 LEU B CA 1
ATOM 2924 C C . LEU B 1 125 ? 0.901 57.264 -11.675 1.00 12.49 118 LEU B C 1
ATOM 2925 O O . LEU B 1 125 ? -0.097 57.528 -11.002 1.00 13.57 118 LEU B O 1
ATOM 2930 N N . LEU B 1 126 ? 1.645 58.198 -12.261 1.00 12.50 119 LEU B N 1
ATOM 2931 C CA . LEU B 1 126 ? 1.245 59.613 -12.275 1.00 13.21 119 LEU B CA 1
ATOM 2932 C C . LEU B 1 126 ? 0.223 59.899 -13.398 1.00 13.53 119 LEU B C 1
ATOM 2933 O O . LEU B 1 126 ? -0.286 61.021 -13.499 1.00 14.64 119 LEU B O 1
ATOM 2938 N N . GLY B 1 127 ? -0.083 58.889 -14.220 1.00 13.07 120 GLY B N 1
ATOM 2939 C CA . GLY B 1 127 ? -1.034 59.038 -15.349 1.00 13.23 120 GLY B CA 1
ATOM 2940 C C . GLY B 1 127 ? -0.457 59.438 -16.709 1.00 13.65 120 GLY B C 1
ATOM 2941 O O . GLY B 1 127 ? -1.194 59.833 -17.624 1.00 13.71 120 GLY B O 1
ATOM 2942 N N . ILE B 1 128 ? 0.858 59.330 -16.847 1.00 13.66 121 ILE B N 1
ATOM 2943 C CA . ILE B 1 128 ? 1.524 59.592 -18.126 1.00 13.71 121 ILE B CA 1
ATOM 2944 C C . ILE B 1 128 ? 1.157 58.513 -19.114 1.00 13.83 121 ILE B C 1
ATOM 2945 O O . ILE B 1 128 ? 1.322 57.316 -18.841 1.00 13.76 121 ILE B O 1
ATOM 2950 N N . GLU B 1 129 ? 0.678 58.956 -20.272 1.00 13.69 122 GLU B N 1
ATOM 2951 C CA . GLU B 1 129 ? 0.214 58.083 -21.319 1.00 13.64 122 GLU B CA 1
ATOM 2952 C C . GLU B 1 129 ? 1.217 57.982 -22.470 1.00 12.92 122 GLU B C 1
ATOM 2953 O O . GLU B 1 129 ? 1.238 56.987 -23.190 1.00 12.90 122 GLU B O 1
ATOM 2959 N N . ASN B 1 130 ? 2.024 59.026 -22.6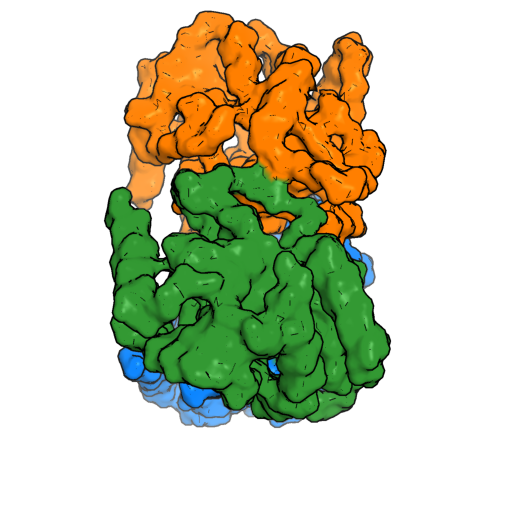28 1.00 12.53 123 ASN B N 1
ATOM 2960 C CA . ASN B 1 130 ? 2.988 59.175 -23.741 1.00 12.13 123 ASN B CA 1
ATOM 2961 C C . ASN B 1 130 ? 4.359 59.552 -23.212 1.00 11.64 123 ASN B C 1
ATOM 2962 O O . ASN B 1 130 ? 4.464 60.267 -22.226 1.00 11.25 123 ASN B O 1
ATOM 2967 N N . LEU B 1 131 ? 5.407 59.176 -23.943 1.00 11.75 124 LEU B N 1
ATOM 2968 C CA . LEU B 1 131 ? 6.782 59.380 -23.480 1.00 12.39 124 LEU B CA 1
ATOM 2969 C C . LEU B 1 131 ? 7.606 59.642 -24.715 1.00 12.86 124 LEU B C 1
ATOM 2970 O O . LEU B 1 131 ? 7.702 58.770 -25.595 1.00 13.13 124 LEU B O 1
ATOM 2975 N N . PHE B 1 132 ? 8.128 60.864 -24.786 1.00 12.78 125 PHE B N 1
ATOM 2976 C CA . PHE B 1 132 ? 9.037 61.275 -25.834 1.00 13.26 125 PHE B CA 1
ATOM 2977 C C . PHE B 1 132 ? 10.426 61.090 -25.274 1.00 13.79 125 PHE B C 1
ATOM 2978 O O . PHE B 1 132 ? 10.777 61.734 -24.291 1.00 13.51 125 PHE B O 1
ATOM 2986 N N . VAL B 1 133 ? 11.197 60.219 -25.911 1.00 14.11 126 VAL B N 1
ATOM 2987 C CA . VAL B 1 133 ? 12.587 59.975 -25.557 1.00 14.64 126 VAL B CA 1
ATOM 2988 C C . VAL B 1 133 ? 13.466 60.653 -26.578 1.00 14.79 126 VAL B C 1
ATOM 2989 O O . VAL B 1 133 ? 13.170 60.629 -27.762 1.00 15.13 126 VAL B O 1
ATOM 2993 N N . SER B 1 134 ? 14.486 61.333 -26.079 1.00 14.51 127 SER B N 1
ATOM 2994 C CA . SER B 1 134 ? 15.501 61.940 -26.909 1.00 14.13 127 SER B CA 1
ATOM 2995 C C . SER B 1 134 ? 16.826 61.441 -26.404 1.00 12.80 127 SER B C 1
ATOM 2996 O O . SER B 1 134 ? 17.010 61.205 -25.197 1.00 13.35 127 SER B O 1
ATOM 2999 N N . ASN B 1 135 ? 17.784 61.349 -27.315 1.00 11.97 128 ASN B N 1
ATOM 3000 C CA . ASN B 1 135 ? 19.134 61.002 -26.922 1.00 12.04 128 ASN B CA 1
ATOM 3001 C C . ASN B 1 135 ? 20.176 61.550 -27.909 1.00 12.46 128 ASN B C 1
ATOM 3002 O O . ASN B 1 135 ? 19.835 62.068 -28.989 1.00 12.61 128 ASN B O 1
ATOM 3007 N N . ALA B 1 136 ? 21.431 61.469 -27.483 1.00 12.23 129 ALA B N 1
ATOM 3008 C CA . ALA B 1 136 ? 22.584 61.687 -28.349 1.00 12.58 129 ALA B CA 1
ATOM 3009 C C . ALA B 1 136 ? 23.006 60.338 -28.898 1.00 12.90 129 ALA B C 1
ATOM 3010 O O . ALA B 1 136 ? 23.028 59.360 -28.164 1.00 13.45 129 ALA B O 1
ATOM 3012 N N . ALA B 1 137 ? 23.396 60.289 -30.177 1.00 12.74 130 ALA B N 1
ATOM 3013 C CA . ALA B 1 137 ? 23.687 59.006 -30.839 1.00 12.59 130 ALA B CA 1
ATOM 3014 C C . ALA B 1 137 ? 24.754 59.170 -31.913 1.00 12.33 130 ALA B C 1
ATOM 3015 O O . ALA B 1 137 ? 24.867 60.224 -32.538 1.00 11.85 130 ALA B O 1
ATOM 3017 N N . GLY B 1 138 ? 25.535 58.111 -32.096 1.00 12.32 131 GLY B N 1
ATOM 3018 C CA . GLY B 1 138 ? 26.518 58.056 -33.174 1.00 12.85 131 GLY B CA 1
ATOM 3019 C C . GLY B 1 138 ? 25.836 57.597 -34.439 1.00 13.61 131 GLY B C 1
ATOM 3020 O O . GLY B 1 138 ? 25.060 56.640 -34.417 1.00 13.58 131 GLY B O 1
ATOM 3021 N N . GLY B 1 139 ? 26.154 58.223 -35.567 1.00 13.81 132 GLY B N 1
ATOM 3022 C CA . GLY B 1 139 ? 25.517 57.800 -36.820 1.00 14.02 132 GLY B CA 1
ATOM 3023 C C . GLY B 1 139 ? 26.343 56.687 -37.420 1.00 14.36 132 GLY B C 1
ATOM 3024 O O . GLY B 1 139 ? 27.546 56.850 -37.533 1.00 14.23 132 GLY B O 1
ATOM 3025 N N . ILE B 1 140 ? 25.715 55.560 -37.767 1.00 14.83 133 ILE B N 1
ATOM 3026 C CA . ILE B 1 140 ? 26.437 54.425 -38.383 1.00 16.80 133 ILE B CA 1
ATOM 3027 C C . ILE B 1 140 ? 26.076 54.209 -39.844 1.00 20.18 133 ILE B C 1
ATOM 3028 O O . ILE B 1 140 ? 26.801 53.533 -40.586 1.00 21.95 133 ILE B O 1
ATOM 3033 N N . ASN B 1 141 ? 24.931 54.745 -40.243 1.00 20.86 134 ASN B N 1
ATOM 3034 C CA . ASN B 1 141 ? 24.591 54.789 -41.658 1.00 22.99 134 ASN B CA 1
ATOM 3035 C C . ASN B 1 141 ? 25.205 56.057 -42.235 1.00 23.35 134 ASN B C 1
ATOM 3036 O O . ASN B 1 141 ? 25.089 57.139 -41.656 1.00 22.64 134 ASN B O 1
ATOM 3041 N N . THR B 1 142 ? 25.864 55.917 -43.382 1.00 23.92 135 THR B N 1
ATOM 3042 C CA . THR B 1 142 ? 26.707 56.987 -43.905 1.00 25.60 135 THR B CA 1
ATOM 3043 C C . THR B 1 142 ? 25.953 58.258 -44.341 1.00 27.47 135 THR B C 1
ATOM 3044 O O . THR B 1 142 ? 26.577 59.305 -44.550 1.00 29.27 135 THR B O 1
ATOM 3048 N N . SER B 1 143 ? 24.625 58.164 -44.457 1.00 27.98 136 SER B N 1
ATOM 3049 C CA A SER B 1 143 ? 23.801 59.322 -44.807 0.50 28.87 136 SER B CA 1
ATOM 3050 C CA B SER B 1 143 ? 23.774 59.307 -44.804 0.50 29.02 136 SER B CA 1
ATOM 3051 C C . SER B 1 143 ? 23.413 60.152 -43.580 1.00 29.32 136 SER B C 1
ATOM 3052 O O . SER B 1 143 ? 22.804 61.226 -43.714 1.00 31.83 136 SER B O 1
ATOM 3057 N N . PHE B 1 144 ? 23.775 59.655 -42.393 1.00 27.35 137 PHE B N 1
ATOM 3058 C CA . PHE B 1 144 ? 23.507 60.340 -41.131 1.00 26.90 137 PHE B CA 1
ATOM 3059 C C . PHE B 1 144 ? 24.732 61.157 -40.718 1.00 25.66 137 PHE B C 1
ATOM 3060 O O . PHE B 1 144 ? 25.780 60.598 -40.386 1.00 27.70 137 PHE B O 1
ATOM 3068 N N . LYS B 1 145 ? 24.570 62.475 -40.739 1.00 23.37 138 LYS B N 1
ATOM 3069 C CA . LYS B 1 145 ? 25.643 63.442 -40.539 1.00 22.35 138 LYS B CA 1
ATOM 3070 C C . LYS B 1 145 ? 25.516 64.110 -39.172 1.00 21.45 138 LYS B C 1
ATOM 3071 O O . LYS B 1 145 ? 24.422 64.157 -38.610 1.00 20.31 138 LYS B O 1
ATOM 3077 N N . VAL B 1 146 ? 26.616 64.627 -38.632 1.00 21.47 139 VAL B N 1
ATOM 3078 C CA . VAL B 1 146 ? 26.549 65.356 -37.355 1.00 20.70 139 VAL B CA 1
ATOM 3079 C C . VAL B 1 146 ? 25.550 66.512 -37.506 1.00 20.34 139 VAL B C 1
ATOM 3080 O O . VAL B 1 146 ? 25.621 67.283 -38.477 1.00 21.42 139 VAL B O 1
ATOM 3084 N N . GLY B 1 147 ? 24.602 66.599 -36.569 1.00 19.26 140 GLY B N 1
ATOM 3085 C CA . GLY B 1 147 ? 23.583 67.637 -36.588 1.00 18.37 140 GLY B CA 1
ATOM 3086 C C . GLY B 1 147 ? 22.199 67.166 -37.016 1.00 17.55 140 GLY B C 1
ATOM 3087 O O . GLY B 1 147 ? 21.224 67.898 -36.851 1.00 16.82 140 GLY B O 1
ATOM 3088 N N . ASP B 1 148 ? 22.130 65.960 -37.584 1.00 16.98 141 ASP B N 1
ATOM 3089 C CA . ASP B 1 148 ? 20.894 65.373 -38.106 1.00 17.34 141 ASP B CA 1
ATOM 3090 C C . ASP B 1 148 ? 19.965 64.977 -36.956 1.00 17.13 141 ASP B C 1
ATOM 3091 O O . ASP B 1 148 ? 20.425 64.572 -35.868 1.00 17.01 141 ASP B O 1
ATOM 3096 N N . LEU B 1 149 ? 18.662 65.101 -37.188 1.00 16.16 142 LEU B N 1
ATOM 3097 C CA . LEU B 1 149 ? 17.682 64.573 -36.225 1.00 14.48 142 LEU B CA 1
ATOM 3098 C C . LEU B 1 149 ? 17.093 63.295 -36.790 1.00 13.33 142 LEU B C 1
ATOM 3099 O O . LEU B 1 149 ? 16.712 63.252 -37.954 1.00 13.67 142 LEU B O 1
ATOM 3112 N N . ILE B 1 151 ? 14.363 60.318 -36.317 1.00 11.89 144 ILE B N 1
ATOM 3113 C CA . ILE B 1 151 ? 13.197 59.737 -35.666 1.00 12.13 144 ILE B CA 1
ATOM 3114 C C . ILE B 1 151 ? 13.468 58.248 -35.510 1.00 11.65 144 ILE B C 1
ATOM 3115 O O . ILE B 1 151 ? 13.779 57.561 -36.481 1.00 12.32 144 ILE B O 1
ATOM 3120 N N . ILE B 1 152 ? 13.355 57.767 -34.282 1.00 10.90 145 ILE B N 1
ATOM 3121 C CA . ILE B 1 152 ? 13.612 56.369 -33.988 1.00 10.79 145 ILE B CA 1
ATOM 3122 C C . ILE B 1 152 ? 12.363 55.600 -34.371 1.00 11.06 145 ILE B C 1
ATOM 3123 O O . ILE B 1 152 ? 11.298 55.784 -33.768 1.00 11.08 145 ILE B O 1
ATOM 3135 N N . ASP B 1 154 ? 12.568 52.123 -34.767 1.00 11.51 147 ASP B N 1
ATOM 3136 C CA . ASP B 1 154 ? 12.727 50.796 -34.183 1.00 10.70 147 ASP B CA 1
ATOM 3137 C C . ASP B 1 154 ? 14.052 50.793 -33.446 1.00 9.80 147 ASP B C 1
ATOM 3138 O O . ASP B 1 154 ? 14.807 51.742 -33.530 1.00 9.51 147 ASP B O 1
ATOM 3143 N N . HIS B 1 155 ? 14.320 49.738 -32.711 1.00 9.47 148 HIS B N 1
ATOM 3144 C CA . HIS B 1 155 ? 15.581 49.684 -31.996 1.00 9.07 148 HIS B CA 1
ATOM 3145 C C . HIS B 1 155 ? 16.116 48.263 -32.010 1.00 9.37 148 HIS B C 1
ATOM 3146 O O . HIS B 1 155 ? 15.389 47.347 -32.360 1.00 9.81 148 HIS B O 1
ATOM 3153 N N . ILE B 1 156 ? 17.381 48.069 -31.635 1.00 9.85 149 ILE B N 1
ATOM 3154 C CA . ILE B 1 156 ? 17.906 46.721 -31.407 1.00 9.96 149 ILE B CA 1
ATOM 3155 C C . ILE B 1 156 ? 18.532 46.839 -30.051 1.00 9.95 149 ILE B C 1
ATOM 3156 O O . ILE B 1 156 ? 19.340 47.732 -29.827 1.00 10.11 149 ILE B O 1
ATOM 3161 N N . ASN B 1 157 ? 18.110 45.966 -29.161 1.00 9.82 150 ASN B N 1
ATOM 3162 C CA . ASN B 1 157 ? 18.649 45.951 -27.817 1.00 9.54 150 ASN B CA 1
ATOM 3163 C C . ASN B 1 157 ? 19.939 45.156 -27.639 1.00 10.22 150 ASN B C 1
ATOM 3164 O O . ASN B 1 157 ? 19.977 43.954 -27.922 1.00 10.54 150 ASN B O 1
ATOM 3169 N N . ASN B 1 158 ? 20.990 45.821 -27.151 1.00 10.55 151 ASN B N 1
ATOM 3170 C CA . ASN B 1 158 ? 22.225 45.089 -26.743 1.00 11.53 151 ASN B CA 1
ATOM 3171 C C . ASN B 1 158 ? 22.586 45.346 -25.305 1.00 11.32 151 ASN B C 1
ATOM 3172 O O . ASN B 1 158 ? 23.724 45.084 -24.874 1.00 11.66 151 ASN B O 1
ATOM 3177 N N . LEU B 1 159 ? 21.617 45.851 -24.546 1.00 10.59 152 LEU B N 1
ATOM 3178 C CA . LEU B 1 159 ? 21.763 45.948 -23.087 1.00 10.88 152 LEU B CA 1
ATOM 3179 C C . LEU B 1 159 ? 20.941 44.863 -22.399 1.00 10.22 152 LEU B C 1
ATOM 3180 O O . LEU B 1 159 ? 20.058 44.289 -23.005 1.00 10.07 152 LEU B O 1
ATOM 3185 N N . PRO B 1 160 ? 21.261 44.549 -21.126 1.00 10.05 153 PRO B N 1
ATOM 3186 C CA . PRO B 1 160 ? 20.395 43.626 -20.427 1.00 10.39 153 PRO B CA 1
ATOM 3187 C C . PRO B 1 160 ? 18.957 44.143 -20.470 1.00 10.18 153 PRO B C 1
ATOM 3188 O O . PRO B 1 160 ? 18.678 45.351 -20.345 1.00 10.64 153 PRO B O 1
ATOM 3192 N N . ASN B 1 161 ? 18.054 43.213 -20.695 1.00 9.70 154 ASN B N 1
ATOM 3193 C CA . ASN B 1 161 ? 16.669 43.537 -20.837 1.00 9.29 154 ASN B CA 1
ATOM 3194 C C . ASN B 1 161 ? 16.158 43.947 -19.435 1.00 9.28 154 ASN B C 1
ATOM 3195 O O . ASN B 1 161 ? 16.414 43.246 -18.473 1.00 9.59 154 ASN B O 1
ATOM 3200 N N . PRO B 1 162 ? 15.482 45.111 -19.338 1.00 9.50 155 PRO B N 1
ATOM 3201 C CA . PRO B 1 162 ? 15.104 45.674 -18.044 1.00 9.66 155 PRO B CA 1
ATOM 3202 C C . PRO B 1 162 ? 14.060 44.854 -17.324 1.00 9.78 155 PRO B C 1
ATOM 3203 O O . PRO B 1 162 ? 13.837 45.072 -16.137 1.00 10.07 155 PRO B O 1
ATOM 3207 N N . LEU B 1 163 ? 13.467 43.874 -18.009 1.00 10.00 156 LEU B N 1
ATOM 3208 C CA . LEU B 1 163 ? 12.379 43.109 -17.422 1.00 10.45 156 LEU B CA 1
ATOM 3209 C C . LEU B 1 163 ? 12.796 41.780 -16.796 1.00 11.16 156 LEU B C 1
ATOM 3210 O O . LEU B 1 163 ? 11.954 41.124 -16.214 1.00 12.18 156 LEU B O 1
ATOM 3215 N N . ILE B 1 164 ? 14.059 41.362 -16.938 1.00 10.94 157 ILE B N 1
ATOM 3216 C CA . ILE B 1 164 ? 14.516 40.099 -16.331 1.00 10.89 157 ILE B CA 1
ATOM 3217 C C . ILE B 1 164 ? 14.240 40.145 -14.819 1.00 10.84 157 ILE B C 1
ATOM 3218 O O . ILE B 1 164 ? 14.435 41.156 -14.180 1.00 10.96 157 ILE B O 1
ATOM 3223 N N . GLY B 1 165 ? 13.693 39.066 -14.292 1.00 10.34 158 GLY B N 1
ATOM 3224 C CA . GLY B 1 165 ? 13.303 39.026 -12.887 1.00 10.64 158 GLY B CA 1
ATOM 3225 C C . GLY B 1 165 ? 11.832 38.712 -12.811 1.00 11.10 158 GLY B C 1
ATOM 3226 O O . GLY B 1 165 ? 11.174 38.633 -13.848 1.00 10.50 158 GLY B O 1
ATOM 3227 N N . PRO B 1 166 ? 11.290 38.527 -11.581 1.00 12.31 159 PRO B N 1
ATOM 3228 C CA . PRO B 1 166 ? 9.844 38.309 -11.499 1.00 13.00 159 PRO B CA 1
ATOM 3229 C C . PRO B 1 166 ? 9.043 39.450 -12.143 1.00 13.29 159 PRO B C 1
ATOM 3230 O O . PRO B 1 166 ? 9.414 40.632 -12.043 1.00 13.27 159 PRO B O 1
ATOM 3234 N N . ASN B 1 167 ? 7.982 39.110 -12.872 1.00 13.50 160 ASN B N 1
ATOM 3235 C CA . ASN B 1 167 ? 7.254 40.190 -13.508 1.00 13.62 160 ASN B CA 1
ATOM 3236 C C . ASN B 1 167 ? 6.518 41.029 -12.461 1.00 14.66 160 ASN B C 1
ATOM 3237 O O . ASN B 1 167 ? 6.118 40.494 -11.427 1.00 14.80 160 ASN B O 1
ATOM 3255 N N . ASP B 1 169 ? 3.379 42.381 -12.161 1.00 17.11 162 ASP B N 1
ATOM 3256 C CA . ASP B 1 169 ? 2.022 42.276 -12.714 1.00 17.94 162 ASP B CA 1
ATOM 3257 C C . ASP B 1 169 ? 1.228 43.570 -12.670 1.00 18.43 162 ASP B C 1
ATOM 3258 O O . ASP B 1 169 ? 0.371 43.796 -13.543 1.00 18.05 162 ASP B O 1
ATOM 3271 N N . PHE B 1 171 ? 2.148 46.321 -13.390 1.00 18.32 164 PHE B N 1
ATOM 3272 C CA . PHE B 1 171 ? 2.568 47.156 -14.506 1.00 16.45 164 PHE B CA 1
ATOM 3273 C C . PHE B 1 171 ? 2.283 46.631 -15.919 1.00 14.22 164 PHE B C 1
ATOM 3274 O O . PHE B 1 171 ? 2.077 47.409 -16.839 1.00 13.20 164 PHE B O 1
ATOM 3282 N N . GLY B 1 172 ? 2.256 45.319 -16.105 1.00 13.15 165 GLY B N 1
ATOM 3283 C CA . GLY B 1 172 ? 2.234 44.818 -17.460 1.00 12.20 165 GLY B CA 1
ATOM 3284 C C . GLY B 1 172 ? 2.324 43.317 -17.489 1.00 11.93 165 GLY B C 1
ATOM 3285 O O . GLY B 1 172 ? 2.363 42.697 -16.451 1.00 12.78 165 GLY B O 1
ATOM 3286 N N . VAL B 1 173 ? 2.313 42.746 -18.685 1.00 11.29 166 VAL B N 1
ATOM 3287 C CA . VAL B 1 173 ? 2.343 41.289 -18.854 1.00 11.45 166 VAL B CA 1
ATOM 3288 C C . VAL B 1 173 ? 3.791 40.749 -18.738 1.00 11.12 166 VAL B C 1
ATOM 3289 O O . VAL B 1 173 ? 4.748 41.510 -18.720 1.00 10.96 166 VAL B O 1
ATOM 3293 N N . ARG B 1 174 ? 3.936 39.436 -18.701 1.00 11.16 167 ARG B N 1
ATOM 3294 C CA . ARG B 1 174 ? 5.237 38.802 -18.541 1.00 10.66 167 ARG B CA 1
ATOM 3295 C C . ARG B 1 174 ? 6.035 38.871 -19.835 1.00 10.78 167 ARG B C 1
ATOM 3296 O O . ARG B 1 174 ? 7.246 39.048 -19.806 1.00 11.21 167 ARG B O 1
ATOM 3304 N N . PHE B 1 175 ? 5.339 38.733 -20.960 1.00 10.74 168 PHE B N 1
ATOM 3305 C CA . PHE B 1 175 ? 5.994 38.776 -22.273 1.00 10.66 168 PHE B CA 1
ATOM 3306 C C . PHE B 1 175 ? 5.371 39.856 -23.133 1.00 10.58 168 PHE B C 1
ATOM 3307 O O . PHE B 1 175 ? 4.530 39.572 -23.991 1.00 10.87 168 PHE B O 1
ATOM 3315 N N . PRO B 1 176 ? 5.774 41.113 -22.920 1.00 10.80 169 PRO B N 1
ATOM 3316 C CA . PRO B 1 176 ? 5.221 42.207 -23.711 1.00 10.69 169 PRO B CA 1
ATOM 3317 C C . PRO B 1 176 ? 5.659 42.186 -25.160 1.00 10.86 169 PRO B C 1
ATOM 3318 O O . PRO B 1 176 ? 6.829 41.821 -25.462 1.00 10.99 169 PRO B O 1
ATOM 3322 N N . ASP B 1 177 ? 4.724 42.556 -26.034 1.00 11.07 170 ASP B N 1
ATOM 3323 C CA . ASP B 1 177 ? 4.975 42.631 -27.467 1.00 11.92 170 ASP B CA 1
ATOM 3324 C C . ASP B 1 177 ? 5.791 43.882 -27.790 1.00 12.12 170 ASP B C 1
ATOM 3325 O O . ASP B 1 177 ? 5.654 44.909 -27.126 1.00 12.18 170 ASP B O 1
ATOM 3338 N N . THR B 1 179 ? 6.440 44.757 -31.372 1.00 13.06 172 THR B N 1
ATOM 3339 C CA . THR B 1 179 ? 6.343 44.852 -32.818 1.00 12.23 172 THR B CA 1
ATOM 3340 C C . THR B 1 179 ? 6.308 46.290 -33.318 1.00 11.72 172 THR B C 1
ATOM 3341 O O . THR B 1 179 ? 6.915 46.582 -34.363 1.00 11.64 172 THR B O 1
ATOM 3345 N N . ARG B 1 180 ? 5.584 47.169 -32.621 1.00 11.61 173 ARG B N 1
ATOM 3346 C CA . ARG B 1 180 ? 5.643 48.613 -32.913 1.00 12.17 173 ARG B CA 1
ATOM 3347 C C . ARG B 1 180 ? 5.915 49.447 -31.672 1.00 12.49 173 ARG B C 1
ATOM 3348 O O . ARG B 1 180 ? 5.081 50.229 -31.224 1.00 12.60 173 ARG B O 1
ATOM 3356 N N . ALA B 1 181 ? 7.128 49.311 -31.142 1.00 12.51 174 ALA B N 1
ATOM 3357 C CA . ALA B 1 181 ? 7.515 49.984 -29.915 1.00 12.21 174 ALA B CA 1
ATOM 3358 C C . ALA B 1 181 ? 7.441 51.495 -30.075 1.00 11.93 174 ALA B C 1
ATOM 3359 O O . ALA B 1 181 ? 7.035 52.184 -29.147 1.00 12.32 174 ALA B O 1
ATOM 3361 N N . TYR B 1 182 ? 7.801 51.988 -31.264 1.00 10.97 175 TYR B N 1
ATOM 3362 C CA . TYR B 1 182 ? 7.810 53.425 -31.548 1.00 10.85 175 TYR B CA 1
ATOM 3363 C C . TYR B 1 182 ? 6.524 53.722 -32.282 1.00 11.38 175 TYR B C 1
ATOM 3364 O O . TYR B 1 182 ? 6.418 53.435 -33.483 1.00 11.82 175 TYR B O 1
ATOM 3373 N N . ASP B 1 183 ? 5.543 54.266 -31.545 1.00 12.11 176 ASP B N 1
ATOM 3374 C CA . ASP B 1 183 ? 4.200 54.538 -32.053 1.00 12.99 176 ASP B CA 1
ATOM 3375 C C . ASP B 1 183 ? 4.163 55.144 -33.470 1.00 12.86 176 ASP B C 1
ATOM 3376 O O . ASP B 1 183 ? 4.732 56.213 -33.703 1.00 12.67 176 ASP B O 1
ATOM 3381 N N . ARG B 1 184 ? 3.478 54.484 -34.404 1.00 13.81 177 ARG B N 1
ATOM 3382 C CA A ARG B 1 184 ? 3.434 54.943 -35.804 0.50 14.27 177 ARG B CA 1
ATOM 3383 C CA B ARG B 1 184 ? 3.470 54.961 -35.795 0.50 14.06 177 ARG B CA 1
ATOM 3384 C C . ARG B 1 184 ? 2.761 56.296 -35.954 1.00 13.68 177 ARG B C 1
ATOM 3385 O O . ARG B 1 184 ? 3.183 57.149 -36.753 1.00 12.92 177 ARG B O 1
ATOM 3400 N N . GLU B 1 185 ? 1.692 56.477 -35.194 1.00 13.27 178 GLU B N 1
ATOM 3401 C CA A GLU B 1 185 ? 0.913 57.720 -35.236 0.50 13.58 178 GLU B CA 1
ATOM 3402 C CA B GLU B 1 185 ? 0.922 57.706 -35.255 0.50 13.24 178 GLU B CA 1
ATOM 3403 C C . GLU B 1 185 ? 1.759 58.914 -34.824 1.00 13.21 178 GLU B C 1
ATOM 3404 O O . GLU B 1 185 ? 1.657 59.977 -35.408 1.00 13.66 178 GLU B O 1
ATOM 3415 N N . PHE B 1 186 ? 2.599 58.737 -33.797 1.00 12.62 179 PHE B N 1
ATOM 3416 C CA . PHE B 1 186 ? 3.452 59.836 -33.337 1.00 12.59 179 PHE B CA 1
ATOM 3417 C C . PHE B 1 186 ? 4.526 60.160 -34.372 1.00 12.79 179 PHE B C 1
ATOM 3418 O O . PHE B 1 186 ? 4.881 61.328 -34.559 1.00 13.00 179 PHE B O 1
ATOM 3426 N N . ILE B 1 187 ? 5.067 59.120 -34.999 1.00 12.99 180 ILE B N 1
ATOM 3427 C CA . ILE B 1 187 ? 6.060 59.271 -36.076 1.00 13.66 180 ILE B CA 1
ATOM 3428 C C . ILE B 1 187 ? 5.459 60.074 -37.245 1.00 14.64 180 ILE B C 1
ATOM 3429 O O . ILE B 1 187 ? 6.033 61.077 -37.673 1.00 15.90 180 ILE B O 1
ATOM 3434 N N . ALA B 1 188 ? 4.277 59.669 -37.702 1.00 15.44 181 ALA B N 1
ATOM 3435 C CA . ALA B 1 188 ? 3.588 60.372 -38.786 1.00 16.35 181 ALA B CA 1
ATOM 3436 C C . ALA B 1 188 ? 3.331 61.851 -38.482 1.00 16.84 181 ALA B C 1
ATOM 3437 O O . ALA B 1 188 ? 3.512 62.701 -39.343 1.00 18.22 181 ALA B O 1
ATOM 3439 N N . LYS B 1 189 ? 2.910 62.161 -37.255 1.00 16.05 182 LYS B N 1
ATOM 3440 C CA . LYS B 1 189 ? 2.728 63.555 -36.838 1.00 16.33 182 LYS B CA 1
ATOM 3441 C C . LYS B 1 189 ? 4.038 64.342 -36.829 1.00 16.65 182 LYS B C 1
ATOM 3442 O O . LYS B 1 189 ? 4.098 65.478 -37.317 1.00 17.29 182 LYS B O 1
ATOM 3448 N N . ALA B 1 190 ? 5.078 63.736 -36.258 1.00 16.61 183 ALA B N 1
ATOM 3449 C CA . ALA B 1 190 ? 6.399 64.365 -36.187 1.00 16.95 183 ALA B CA 1
ATOM 3450 C C . ALA B 1 190 ? 6.935 64.729 -37.571 1.00 17.53 183 ALA B C 1
ATOM 3451 O O . ALA B 1 190 ? 7.389 65.855 -37.771 1.00 17.34 183 ALA B O 1
ATOM 3453 N N . LYS B 1 191 ? 6.853 63.789 -38.515 1.00 18.35 184 LYS B N 1
ATOM 3454 C CA . LYS B 1 191 ? 7.296 64.029 -39.900 1.00 19.39 184 LYS B CA 1
ATOM 3455 C C . LYS B 1 191 ? 6.552 65.216 -40.494 1.00 19.38 184 LYS B C 1
ATOM 3456 O O . LYS B 1 191 ? 7.138 66.017 -41.216 1.00 19.44 184 LYS B O 1
ATOM 3462 N N . GLY B 1 192 ? 5.261 65.316 -40.179 1.00 18.93 185 GLY B N 1
ATOM 3463 C CA . GLY B 1 192 ? 4.431 66.420 -40.625 1.00 18.80 185 GLY B CA 1
ATOM 3464 C C . GLY B 1 192 ? 4.886 67.724 -40.024 1.00 19.34 185 GLY B C 1
ATOM 3465 O O . GLY B 1 192 ? 5.093 68.707 -40.737 1.00 19.55 185 GLY B O 1
ATOM 3466 N N . ILE B 1 193 ? 5.035 67.723 -38.699 1.00 19.47 186 ILE B N 1
ATOM 3467 C CA . ILE B 1 193 ? 5.526 68.881 -37.954 1.00 19.29 186 ILE B CA 1
ATOM 3468 C C . ILE B 1 193 ? 6.901 69.338 -38.458 1.00 18.95 186 ILE B C 1
ATOM 3469 O O . ILE B 1 193 ? 7.133 70.537 -38.644 1.00 18.30 186 ILE B O 1
ATOM 3474 N N . ALA B 1 194 ? 7.802 68.375 -38.657 1.00 19.08 187 ALA B N 1
ATOM 3475 C CA . ALA B 1 194 ? 9.107 68.618 -39.277 1.00 20.13 187 ALA B CA 1
ATOM 3476 C C . ALA B 1 194 ? 8.956 69.294 -40.644 1.00 22.54 187 ALA B C 1
ATOM 3477 O O . ALA B 1 194 ? 9.604 70.309 -40.898 1.00 23.65 187 ALA B O 1
ATOM 3479 N N . GLN B 1 195 ? 8.091 68.735 -41.494 1.00 24.21 188 GLN B N 1
ATOM 3480 C CA A GLN B 1 195 ? 7.825 69.274 -42.833 0.50 25.42 188 GLN B CA 1
ATOM 3481 C CA B GLN B 1 195 ? 7.850 69.283 -42.834 0.50 25.17 188 GLN B CA 1
ATOM 3482 C C . GLN B 1 195 ? 7.326 70.719 -42.770 1.00 25.75 188 GLN B C 1
ATOM 3483 O O . GLN B 1 195 ? 7.706 71.555 -43.597 1.00 26.93 188 GLN B O 1
ATOM 3494 N N . GLU B 1 196 ? 6.471 71.002 -41.789 1.00 26.18 189 GLU B N 1
ATOM 3495 C CA . GLU B 1 196 ? 5.932 72.352 -41.593 1.00 27.53 189 GLU B CA 1
ATOM 3496 C C . GLU B 1 196 ? 7.014 73.323 -41.107 1.00 26.16 189 GLU B C 1
ATOM 3497 O O . GLU B 1 196 ? 7.126 74.450 -41.595 1.00 25.30 189 GLU B O 1
ATOM 3503 N N . LEU B 1 197 ? 7.813 72.881 -40.142 1.00 24.86 190 LEU B N 1
ATOM 3504 C CA . LEU B 1 197 ? 8.860 73.736 -39.591 1.00 25.08 190 LEU B CA 1
ATOM 3505 C C . LEU B 1 197 ? 10.112 73.791 -40.486 1.00 25.73 190 LEU B C 1
ATOM 3506 O O . LEU B 1 197 ? 11.092 74.453 -40.144 1.00 26.17 190 LEU B O 1
ATOM 3511 N N . ASN B 1 198 ? 10.056 73.124 -41.643 1.00 26.19 191 ASN B N 1
ATOM 3512 C CA . ASN B 1 198 ? 11.202 72.996 -42.578 1.00 27.60 191 ASN B CA 1
ATOM 3513 C C . ASN B 1 198 ? 12.504 72.548 -41.895 1.00 27.14 191 ASN B C 1
ATOM 3514 O O . ASN B 1 198 ? 13.599 73.048 -42.181 1.00 27.42 191 ASN B O 1
ATOM 3519 N N . ILE B 1 199 ? 12.354 71.608 -40.973 1.00 26.46 192 ILE B N 1
ATOM 3520 C CA . ILE B 1 199 ? 13.480 70.978 -40.316 1.00 25.80 192 ILE B CA 1
ATOM 3521 C C . ILE B 1 199 ? 13.573 69.581 -40.919 1.00 24.72 192 ILE B C 1
ATOM 3522 O O . ILE B 1 199 ? 12.694 68.738 -40.668 1.00 24.57 192 ILE B O 1
ATOM 3527 N N . PRO B 1 200 ? 14.602 69.343 -41.752 1.00 23.39 193 PRO B N 1
ATOM 3528 C CA . PRO B 1 200 ? 14.803 68.018 -42.345 1.00 22.77 193 PRO B CA 1
ATOM 3529 C C . PRO B 1 200 ? 15.088 67.004 -41.248 1.00 22.81 193 PRO B C 1
ATOM 3530 O O . PRO B 1 200 ? 15.851 67.302 -40.319 1.00 23.37 193 PRO B O 1
ATOM 3534 N N . VAL B 1 201 ? 14.429 65.852 -41.322 1.00 21.19 194 VAL B N 1
ATOM 3535 C CA . VAL B 1 201 ? 14.604 64.793 -40.321 1.00 19.85 194 VAL B CA 1
ATOM 3536 C C . VAL B 1 201 ? 14.933 63.475 -41.018 1.00 20.36 194 VAL B C 1
ATOM 3537 O O . VAL B 1 201 ? 14.453 63.203 -42.124 1.00 21.42 194 VAL B O 1
ATOM 3541 N N . LYS B 1 202 ? 15.779 62.677 -40.380 1.00 20.44 195 LYS B N 1
ATOM 3542 C CA . LYS B 1 202 ? 16.060 61.325 -40.840 1.00 19.72 195 LYS B CA 1
ATOM 3543 C C . LYS B 1 202 ? 15.176 60.375 -40.032 1.00 18.80 195 LYS B C 1
ATOM 3544 O O . LYS B 1 202 ? 14.549 60.786 -39.060 1.00 18.25 195 LYS B O 1
ATOM 3550 N N . GLU B 1 203 ? 15.102 59.120 -40.458 1.00 18.40 196 GLU B N 1
ATOM 3551 C CA . GLU B 1 203 ? 14.354 58.102 -39.741 1.00 17.96 196 GLU B CA 1
ATOM 3552 C C . GLU B 1 203 ? 15.196 56.839 -39.743 1.00 15.36 196 GLU B C 1
ATOM 3553 O O . GLU B 1 203 ? 15.821 56.507 -40.748 1.00 14.94 196 GLU B O 1
ATOM 3559 N N . GLY B 1 204 ? 15.243 56.125 -38.625 1.00 13.77 197 GLY B N 1
ATOM 3560 C CA . GLY B 1 204 ? 16.017 54.889 -38.607 1.00 12.85 197 GLY B CA 1
ATOM 3561 C C . GLY B 1 204 ? 16.062 54.125 -37.306 1.00 12.12 197 GLY B C 1
ATOM 3562 O O . GLY B 1 204 ? 15.435 54.507 -36.326 1.00 11.69 197 GLY B O 1
ATOM 3563 N N . VAL B 1 205 ? 16.823 53.033 -37.324 1.00 11.75 198 VAL B N 1
ATOM 3564 C CA . VAL B 1 205 ? 16.879 52.098 -36.216 1.00 11.03 198 VAL B CA 1
ATOM 3565 C C . VAL B 1 205 ? 17.989 52.521 -35.254 1.00 11.02 198 VAL B C 1
ATOM 3566 O O . VAL B 1 205 ? 19.127 52.743 -35.674 1.00 11.10 198 VAL B O 1
ATOM 3570 N N . TYR B 1 206 ? 17.629 52.637 -33.985 1.00 10.90 199 TYR B N 1
ATOM 3571 C CA . TYR B 1 206 ? 18.537 52.926 -32.873 1.00 10.64 199 TYR B CA 1
ATOM 3572 C C . TYR B 1 206 ? 19.085 51.625 -32.303 1.00 10.31 199 TYR B C 1
ATOM 3573 O O . TYR B 1 206 ? 18.336 50.696 -31.967 1.00 10.30 199 TYR B O 1
ATOM 3582 N N . VAL B 1 207 ? 20.394 51.586 -32.113 1.00 9.97 200 VAL B N 1
ATOM 3583 C CA . VAL B 1 207 ? 21.007 50.411 -31.527 1.00 9.72 200 VAL B CA 1
ATOM 3584 C C . VAL B 1 207 ? 21.500 50.878 -30.180 1.00 9.32 200 VAL B C 1
ATOM 3585 O O . VAL B 1 207 ? 22.208 51.902 -30.114 1.00 9.44 200 VAL B O 1
ATOM 3589 N N . GLY B 1 208 ? 21.050 50.207 -29.123 1.00 9.20 201 GLY B N 1
ATOM 3590 C CA . GLY B 1 208 ? 21.498 50.512 -27.732 1.00 9.10 201 GLY B CA 1
ATOM 3591 C C . GLY B 1 208 ? 22.564 49.568 -27.229 1.00 9.10 201 GLY B C 1
ATOM 3592 O O . GLY B 1 208 ? 22.336 48.362 -27.149 1.00 8.83 201 GLY B O 1
ATOM 3593 N N . LEU B 1 209 ? 23.728 50.120 -26.890 1.00 9.61 202 LEU B N 1
ATOM 3594 C CA . LEU B 1 209 ? 24.794 49.352 -26.221 1.00 9.92 202 LEU B CA 1
ATOM 3595 C C . LEU B 1 209 ? 24.979 49.845 -24.803 1.00 9.44 202 LEU B C 1
ATOM 3596 O O . LEU B 1 209 ? 24.498 50.916 -24.448 1.00 9.71 202 LEU B O 1
ATOM 3601 N N . THR B 1 210 ? 25.735 49.115 -24.001 1.00 9.04 203 THR B N 1
ATOM 3602 C CA . THR B 1 210 ? 26.001 49.582 -22.628 1.00 8.84 203 THR B CA 1
ATOM 3603 C C . THR B 1 210 ? 26.943 50.777 -22.538 1.00 8.83 203 THR B C 1
ATOM 3604 O O . THR B 1 210 ? 26.789 51.598 -21.659 1.00 9.18 203 THR B O 1
ATOM 3608 N N . GLY B 1 211 ? 27.923 50.868 -23.447 1.00 8.82 204 GLY B N 1
ATOM 3609 C CA . GLY B 1 211 ? 29.043 51.748 -23.241 1.00 8.71 204 GLY B CA 1
ATOM 3610 C C . GLY B 1 211 ? 29.777 51.308 -21.971 1.00 8.58 204 GLY B C 1
ATOM 3611 O O . GLY B 1 211 ? 29.616 50.167 -21.478 1.00 8.66 204 GLY B O 1
ATOM 3612 N N . PRO B 1 212 ? 30.515 52.222 -21.362 1.00 8.62 205 PRO B N 1
ATOM 3613 C CA . PRO B 1 212 ? 30.611 53.656 -21.600 1.00 8.97 205 PRO B CA 1
ATOM 3614 C C . PRO B 1 212 ? 31.722 54.042 -22.595 1.00 9.54 205 PRO B C 1
ATOM 3615 O O . PRO B 1 212 ? 31.792 55.201 -23.008 1.00 10.14 205 PRO B O 1
ATOM 3619 N N . SER B 1 213 ? 32.562 53.083 -22.986 1.00 9.45 206 SER B N 1
ATOM 3620 C CA . SER B 1 213 ? 33.552 53.312 -24.054 1.00 10.01 206 SER B CA 1
ATOM 3621 C C . SER B 1 213 ? 32.871 53.441 -25.406 1.00 10.24 206 SER B C 1
ATOM 3622 O O . SER B 1 213 ? 31.989 52.658 -25.733 1.00 10.28 206 SER B O 1
ATOM 3625 N N . TYR B 1 214 ? 33.250 54.444 -26.193 1.00 10.36 207 TYR B N 1
ATOM 3626 C CA . TYR B 1 214 ? 32.722 54.529 -27.567 1.00 10.77 207 TYR B CA 1
ATOM 3627 C C . TYR B 1 214 ? 33.078 53.278 -28.406 1.00 10.72 207 TYR B C 1
ATOM 3628 O O . TYR B 1 214 ? 33.930 52.468 -28.033 1.00 11.56 207 TYR B O 1
ATOM 3637 N N . GLU B 1 215 ? 32.381 53.077 -29.518 1.00 10.17 208 GLU B N 1
ATOM 3638 C CA . GLU B 1 215 ? 32.543 51.817 -30.250 1.00 9.93 208 GLU B CA 1
ATOM 3639 C C . GLU B 1 215 ? 33.835 51.845 -31.043 1.00 9.74 208 GLU B C 1
ATOM 3640 O O . GLU B 1 215 ? 34.346 52.912 -31.359 1.00 10.69 208 GLU B O 1
ATOM 3646 N N . THR B 1 216 ? 34.374 50.672 -31.293 1.00 9.39 209 THR B N 1
ATOM 3647 C CA . THR B 1 216 ? 35.441 50.533 -32.291 1.00 9.52 209 THR B CA 1
ATOM 3648 C C . THR B 1 216 ? 34.860 50.629 -33.708 1.00 9.81 209 THR B C 1
ATOM 3649 O O . THR B 1 216 ? 33.653 50.434 -33.918 1.00 9.80 209 THR B O 1
ATOM 3653 N N . PRO B 1 217 ? 35.724 50.873 -34.711 1.00 10.12 210 PRO B N 1
ATOM 3654 C CA . PRO B 1 217 ? 35.198 50.858 -36.076 1.00 10.10 210 PRO B CA 1
ATOM 3655 C C . PRO B 1 217 ? 34.646 49.504 -36.453 1.00 9.80 210 PRO B C 1
ATOM 3656 O O . PRO B 1 217 ? 33.719 49.432 -37.249 1.00 10.10 210 PRO B O 1
ATOM 3660 N N . ALA B 1 218 ? 35.189 48.427 -35.896 1.00 9.37 211 ALA B N 1
ATOM 3661 C CA . ALA B 1 218 ? 34.667 47.123 -36.256 1.00 9.65 211 ALA B CA 1
ATOM 3662 C C . ALA B 1 218 ? 33.265 46.923 -35.650 1.00 10.00 211 ALA B C 1
ATOM 3663 O O . ALA B 1 218 ? 32.363 46.450 -36.319 1.00 10.37 211 ALA B O 1
ATOM 3665 N N . GLU B 1 219 ? 33.088 47.279 -34.379 1.00 10.07 212 GLU B N 1
ATOM 3666 C CA . GLU B 1 219 ? 31.725 47.366 -33.817 1.00 10.43 212 GLU B CA 1
ATOM 3667 C C . GLU B 1 219 ? 30.762 48.269 -34.592 1.00 10.53 212 GLU B C 1
ATOM 3668 O O . GLU B 1 219 ? 29.658 47.845 -34.867 1.00 11.00 212 GLU B O 1
ATOM 3674 N N . TYR B 1 220 ? 31.155 49.493 -34.941 1.00 10.68 213 TYR B N 1
ATOM 3675 C CA . TYR B 1 220 ? 30.271 50.390 -35.689 1.00 11.34 213 TYR B CA 1
ATOM 3676 C C . TYR B 1 220 ? 29.825 49.731 -36.990 1.00 11.94 213 TYR B C 1
ATOM 3677 O O . TYR B 1 220 ? 28.651 49.802 -37.392 1.00 12.50 213 TYR B O 1
ATOM 3686 N N . LYS B 1 221 ? 30.776 49.072 -37.645 1.00 12.35 214 LYS B N 1
ATOM 3687 C CA . LYS B 1 221 ? 30.556 48.476 -38.951 1.00 13.34 214 LYS B CA 1
ATOM 3688 C C . LYS B 1 221 ? 29.633 47.275 -38.828 1.00 13.42 214 LYS B C 1
ATOM 3689 O O . LYS B 1 221 ? 28.761 47.053 -39.678 1.00 12.85 214 LYS B O 1
ATOM 3695 N N . PHE B 1 222 ? 29.852 46.498 -37.775 1.00 13.23 215 PHE B N 1
ATOM 3696 C CA . PHE B 1 222 ? 29.028 45.345 -37.449 1.00 13.84 215 PHE B CA 1
ATOM 3697 C C . PHE B 1 222 ? 27.569 45.797 -37.288 1.00 13.54 215 PHE B C 1
ATOM 3698 O O . PHE B 1 222 ? 26.682 45.261 -37.958 1.00 12.99 215 PHE B O 1
ATOM 3706 N N . TRP B 1 223 ? 27.348 46.834 -36.485 1.00 13.95 216 TRP B N 1
ATOM 3707 C CA . TRP B 1 223 ? 25.993 47.274 -36.215 1.00 14.32 216 TRP B CA 1
ATOM 3708 C C . TRP B 1 223 ? 25.344 47.895 -37.429 1.00 14.02 216 TRP B C 1
ATOM 3709 O O . TRP B 1 223 ? 24.159 47.700 -37.622 1.00 14.31 216 TRP B O 1
ATOM 3720 N N . GLY B 1 224 ? 26.112 48.601 -38.261 1.00 14.11 217 GLY B N 1
ATOM 3721 C CA . GLY B 1 224 ? 25.509 49.152 -39.480 1.00 14.26 217 GLY B CA 1
ATOM 3722 C C . GLY B 1 224 ? 25.141 48.044 -40.443 1.00 14.55 217 GLY B C 1
ATOM 3723 O O . GLY B 1 224 ? 24.164 48.168 -41.214 1.00 13.97 217 GLY B O 1
ATOM 3724 N N . GLN B 1 225 ? 25.913 46.953 -40.428 1.00 15.24 218 GLN B N 1
ATOM 3725 C CA . GLN B 1 225 ? 25.701 45.864 -41.379 1.00 16.46 218 GLN B CA 1
ATOM 3726 C C . GLN B 1 225 ? 24.351 45.195 -41.152 1.00 16.04 218 GLN B C 1
ATOM 3727 O O . GLN B 1 225 ? 23.671 44.844 -42.112 1.00 16.25 218 GLN B O 1
ATOM 3733 N N . VAL B 1 226 ? 23.969 45.071 -39.880 1.00 15.61 219 VAL B N 1
ATOM 3734 C CA . VAL B 1 226 ? 22.791 44.317 -39.478 1.00 15.28 219 VAL B CA 1
ATOM 3735 C C . VAL B 1 226 ? 21.509 45.135 -39.378 1.00 15.06 219 VAL B C 1
ATOM 3736 O O . VAL B 1 226 ? 20.482 44.587 -38.989 1.00 16.31 219 VAL B O 1
ATOM 3740 N N . GLY B 1 227 ? 21.557 46.419 -39.731 1.00 13.63 220 GLY B N 1
ATOM 3741 C CA . GLY B 1 227 ? 20.352 47.260 -39.739 1.00 13.26 220 GLY B CA 1
ATOM 3742 C C . GLY B 1 227 ? 20.333 48.539 -38.909 1.00 12.75 220 GLY B C 1
ATOM 3743 O O . GLY B 1 227 ? 19.428 49.367 -39.042 1.00 12.05 220 GLY B O 1
ATOM 3744 N N . GLY B 1 228 ? 21.327 48.737 -38.057 1.00 12.42 221 GLY B N 1
ATOM 3745 C CA . GLY B 1 228 ? 21.368 49.952 -37.279 1.00 12.00 221 GLY B CA 1
ATOM 3746 C C . GLY B 1 228 ? 21.714 51.182 -38.088 1.00 12.41 221 GLY B C 1
ATOM 3747 O O . GLY B 1 228 ? 22.484 51.108 -39.049 1.00 12.90 221 GLY B O 1
ATOM 3748 N N . ASP B 1 229 ? 21.137 52.313 -37.692 1.00 12.26 222 ASP B N 1
ATOM 3749 C CA . ASP B 1 229 ? 21.498 53.615 -38.251 1.00 12.78 222 ASP B CA 1
ATOM 3750 C C . ASP B 1 229 ? 22.187 54.516 -37.259 1.00 12.68 222 ASP B C 1
ATOM 3751 O O . ASP B 1 229 ? 22.938 55.415 -37.642 1.00 12.72 222 ASP B O 1
ATOM 3756 N N . ALA B 1 230 ? 21.936 54.289 -35.973 1.00 12.17 223 ALA B N 1
ATOM 3757 C CA . ALA B 1 230 ? 22.551 55.106 -34.962 1.00 11.36 223 ALA B CA 1
ATOM 3758 C C . ALA B 1 230 ? 22.740 54.302 -33.710 1.00 10.62 223 ALA B C 1
ATOM 3759 O O . ALA B 1 230 ? 22.029 53.316 -33.470 1.00 10.14 223 ALA B O 1
ATOM 3761 N N . ILE B 1 231 ? 23.710 54.709 -32.909 1.00 10.60 224 ILE B N 1
ATOM 3762 C CA A ILE B 1 231 ? 24.111 53.922 -31.730 0.50 10.93 224 ILE B CA 1
ATOM 3763 C CA B ILE B 1 231 ? 24.052 53.929 -31.762 0.50 10.57 224 ILE B CA 1
ATOM 3764 C C . ILE B 1 231 ? 24.153 54.817 -30.520 1.00 10.83 224 ILE B C 1
ATOM 3765 O O . ILE B 1 231 ? 24.759 55.897 -30.549 1.00 11.79 224 ILE B O 1
ATOM 3774 N N . GLY B 1 232 ? 23.525 54.362 -29.444 1.00 11.01 225 GLY B N 1
ATOM 3775 C CA . GLY B 1 232 ? 23.614 55.089 -28.174 1.00 10.82 225 GLY B CA 1
ATOM 3776 C C . GLY B 1 232 ? 23.786 54.154 -27.004 1.00 10.33 225 GLY B C 1
ATOM 3777 O O . GLY B 1 232 ? 23.938 52.936 -27.190 1.00 9.61 225 GLY B O 1
ATOM 3786 N N . SER B 1 234 ? 21.567 54.326 -24.164 1.00 9.80 227 SER B N 1
ATOM 3787 C CA . SER B 1 234 ? 20.350 54.639 -23.378 1.00 9.90 227 SER B CA 1
ATOM 3788 C C . SER B 1 234 ? 19.094 54.193 -24.151 1.00 9.98 227 SER B C 1
ATOM 3789 O O . SER B 1 234 ? 19.216 53.511 -25.172 1.00 9.86 227 SER B O 1
ATOM 3792 N N . THR B 1 235 ? 17.909 54.555 -23.629 1.00 9.85 228 THR B N 1
ATOM 3793 C CA . THR B 1 235 ? 16.674 54.688 -24.439 1.00 9.99 228 THR B CA 1
ATOM 3794 C C . THR B 1 235 ? 15.976 53.339 -24.595 1.00 10.05 228 THR B C 1
ATOM 3795 O O . THR B 1 235 ? 14.854 53.206 -24.122 1.00 10.67 228 THR B O 1
ATOM 3799 N N . VAL B 1 236 ? 16.668 52.333 -25.145 1.00 9.60 229 VAL B N 1
ATOM 3800 C CA . VAL B 1 236 ? 16.109 50.975 -25.234 1.00 9.13 229 VAL B CA 1
ATOM 3801 C C . VAL B 1 236 ? 15.493 50.444 -23.911 1.00 9.21 229 VAL B C 1
ATOM 3802 O O . VAL B 1 236 ? 14.382 49.967 -23.934 1.00 9.65 229 VAL B O 1
ATOM 3806 N N . PRO B 1 237 ? 16.216 50.528 -22.768 1.00 9.17 230 PRO B N 1
ATOM 3807 C CA . PRO B 1 237 ? 15.634 49.995 -21.526 1.00 9.04 230 PRO B CA 1
ATOM 3808 C C . PRO B 1 237 ? 14.348 50.688 -21.117 1.00 8.93 230 PRO B C 1
ATOM 3809 O O . PRO B 1 237 ? 13.392 50.007 -20.751 1.00 8.99 230 PRO B O 1
ATOM 3813 N N . GLU B 1 238 ? 14.334 52.025 -21.185 1.00 8.81 231 GLU B N 1
ATOM 3814 C CA . GLU B 1 238 ? 13.166 52.813 -20.867 1.00 9.39 231 GLU B CA 1
ATOM 3815 C C . GLU B 1 238 ? 12.015 52.539 -21.833 1.00 9.28 231 GLU B C 1
ATOM 3816 O O . GLU B 1 238 ? 10.895 52.393 -21.407 1.00 9.12 231 GLU B O 1
ATOM 3822 N N . VAL B 1 239 ? 12.308 52.454 -23.126 1.00 8.88 232 VAL B N 1
ATOM 3823 C CA . VAL B 1 239 ? 11.287 52.133 -24.124 1.00 9.06 232 VAL B CA 1
ATOM 3824 C C . VAL B 1 239 ? 10.612 50.784 -23.869 1.00 9.48 232 VAL B C 1
ATOM 3825 O O . VAL B 1 239 ? 9.377 50.674 -23.975 1.00 10.38 232 VAL B O 1
ATOM 3829 N N . ILE B 1 240 ? 11.417 49.761 -23.572 1.00 9.59 233 ILE B N 1
ATOM 3830 C CA . ILE B 1 240 ? 1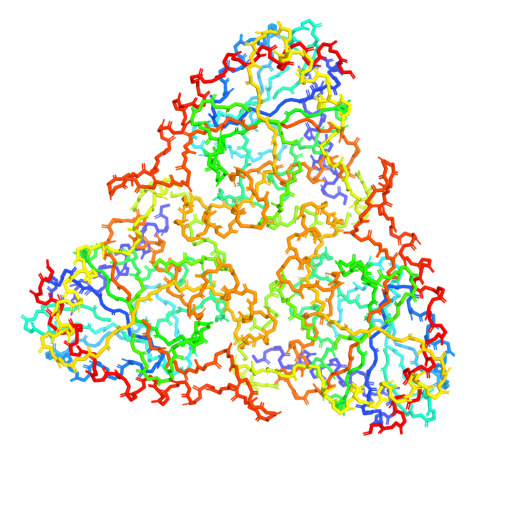0.906 48.448 -23.245 1.00 9.79 233 ILE B CA 1
ATOM 3831 C C . ILE B 1 240 ? 9.919 48.496 -22.054 1.00 9.67 233 ILE B C 1
ATOM 3832 O O . ILE B 1 240 ? 8.781 47.989 -22.131 1.00 9.26 233 ILE B O 1
ATOM 3837 N N . VAL B 1 241 ? 10.365 49.102 -20.957 1.00 9.44 234 VAL B N 1
ATOM 3838 C CA . VAL B 1 241 ? 9.505 49.278 -19.777 1.00 9.57 234 VAL B CA 1
ATOM 3839 C C . VAL B 1 241 ? 8.242 50.141 -20.053 1.00 10.01 234 VAL B C 1
ATOM 3840 O O . VAL B 1 241 ? 7.127 49.781 -19.654 1.00 10.14 234 VAL B O 1
ATOM 3844 N N . ALA B 1 242 ? 8.393 51.262 -20.765 1.00 9.97 235 ALA B N 1
ATOM 3845 C CA . ALA B 1 242 ? 7.215 52.036 -21.164 1.00 10.29 235 ALA B CA 1
ATOM 3846 C C . ALA B 1 242 ? 6.186 51.179 -21.902 1.00 10.79 235 ALA B C 1
ATOM 3847 O O . ALA B 1 242 ? 5.010 51.169 -21.535 1.00 11.39 235 ALA B O 1
ATOM 3849 N N . ARG B 1 243 ? 6.667 50.438 -22.895 1.00 10.62 236 ARG B N 1
ATOM 3850 C CA . ARG B 1 243 ? 5.828 49.563 -23.710 1.00 10.76 236 ARG B CA 1
ATOM 3851 C C . ARG B 1 243 ? 5.276 48.431 -22.857 1.00 10.37 236 ARG B C 1
ATOM 3852 O O . ARG B 1 243 ? 4.107 48.040 -23.008 1.00 10.23 236 ARG B O 1
ATOM 3860 N N . HIS B 1 244 ? 6.072 47.949 -21.905 1.00 9.97 237 HIS B N 1
ATOM 3861 C CA . HIS B 1 244 ? 5.569 46.941 -20.964 1.00 10.13 237 HIS B CA 1
ATOM 3862 C C . HIS B 1 244 ? 4.318 47.419 -20.230 1.00 9.83 237 HIS B C 1
ATOM 3863 O O . HIS B 1 244 ? 3.468 46.593 -19.915 1.00 9.59 237 HIS B O 1
ATOM 3870 N N . THR B 1 245 ? 4.204 48.727 -20.024 1.00 10.25 238 THR B N 1
ATOM 3871 C CA . THR B 1 245 ? 3.094 49.304 -19.276 1.00 10.98 238 THR B CA 1
ATOM 3872 C C . THR B 1 245 ? 2.176 50.177 -20.138 1.00 11.28 238 THR B C 1
ATOM 3873 O O . THR B 1 245 ? 1.431 51.027 -19.631 1.00 11.80 238 THR B O 1
ATOM 3877 N N . GLY B 1 246 ? 2.236 49.958 -21.461 1.00 11.03 239 GLY B N 1
ATOM 3878 C CA . GLY B 1 246 ? 1.254 50.530 -22.379 1.00 11.52 239 GLY B CA 1
ATOM 3879 C C . GLY B 1 246 ? 1.453 52.000 -22.711 1.00 12.23 239 GLY B C 1
ATOM 3880 O O . GLY B 1 246 ? 0.580 52.619 -23.326 1.00 14.06 239 GLY B O 1
ATOM 3881 N N . ILE B 1 247 ? 2.563 52.591 -22.278 1.00 11.39 240 ILE B N 1
ATOM 3882 C CA . ILE B 1 247 ? 2.830 53.998 -22.622 1.00 11.19 240 ILE B CA 1
ATOM 3883 C C . ILE B 1 247 ? 3.274 54.063 -24.077 1.00 11.58 240 ILE B C 1
ATOM 3884 O O . ILE B 1 247 ? 4.051 53.220 -24.511 1.00 11.25 240 ILE B O 1
ATOM 3889 N N . ARG B 1 248 ? 2.743 55.046 -24.808 1.00 12.01 241 ARG B N 1
ATOM 3890 C CA . ARG B 1 248 ? 3.039 55.237 -26.237 1.00 12.29 241 ARG B CA 1
ATOM 3891 C C . ARG B 1 248 ? 4.340 56.033 -26.374 1.00 12.36 241 ARG B C 1
ATOM 3892 O O . ARG B 1 248 ? 4.503 57.053 -25.716 1.00 12.39 241 ARG B O 1
ATOM 3900 N N . VAL B 1 249 ? 5.255 55.576 -27.234 1.00 12.65 242 VAL B N 1
ATOM 3901 C CA . VAL B 1 249 ? 6.620 56.105 -27.242 1.00 12.98 242 VAL B CA 1
ATOM 3902 C C . VAL B 1 249 ? 6.924 56.819 -28.543 1.00 12.69 242 VAL B C 1
ATOM 3903 O O . VAL B 1 249 ? 6.739 56.254 -29.616 1.00 12.46 242 VAL B O 1
ATOM 3907 N N . PHE B 1 250 ? 7.387 58.062 -28.427 1.00 12.48 243 PHE B N 1
ATOM 3908 C CA . PHE B 1 250 ? 8.064 58.728 -29.538 1.00 12.56 243 PHE B CA 1
ATOM 3909 C C . PHE B 1 250 ? 9.522 58.884 -29.144 1.00 12.96 243 PHE B C 1
ATOM 3910 O O . PHE B 1 250 ? 9.831 59.142 -27.994 1.00 12.91 243 PHE B O 1
ATOM 3918 N N . GLY B 1 251 ? 10.416 58.712 -30.115 1.00 12.88 244 GLY B N 1
ATOM 3919 C CA . GLY B 1 251 ? 11.831 58.784 -29.860 1.00 13.16 244 GLY B CA 1
ATOM 3920 C C . GLY B 1 251 ? 12.569 59.464 -30.985 1.00 13.52 244 GLY B C 1
ATOM 3921 O O . GLY B 1 251 ? 12.224 59.272 -32.156 1.00 13.14 244 GLY B O 1
ATOM 3930 N N . SER B 1 253 ? 16.786 60.762 -32.007 1.00 13.75 246 SER B N 1
ATOM 3931 C CA . SER B 1 253 ? 18.221 60.941 -31.723 1.00 13.35 246 SER B CA 1
ATOM 3932 C C . SER B 1 253 ? 18.740 62.202 -32.401 1.00 13.31 246 SER B C 1
ATOM 3933 O O . SER B 1 253 ? 18.303 62.557 -33.518 1.00 13.22 246 SER B O 1
ATOM 3936 N N . VAL B 1 254 ? 19.656 62.887 -31.729 1.00 13.27 247 VAL B N 1
ATOM 3937 C CA . VAL B 1 254 ? 20.554 63.824 -32.416 1.00 14.03 247 VAL B CA 1
ATOM 3938 C C . VAL B 1 254 ? 21.817 63.052 -32.768 1.00 13.89 247 VAL B C 1
ATOM 3939 O O . VAL B 1 254 ? 22.462 62.458 -31.900 1.00 14.22 247 VAL B O 1
ATOM 3943 N N . ILE B 1 255 ? 22.171 63.071 -34.049 1.00 13.92 248 ILE B N 1
ATOM 3944 C CA . ILE B 1 255 ? 23.409 62.474 -34.521 1.00 13.23 248 ILE B CA 1
ATOM 3945 C C . ILE B 1 255 ? 24.551 63.407 -34.134 1.00 13.00 248 ILE B C 1
ATOM 3946 O O . ILE B 1 255 ? 24.665 64.533 -34.651 1.00 13.41 248 ILE B O 1
ATOM 3951 N N . THR B 1 256 ? 25.365 62.965 -33.181 1.00 13.00 249 THR B N 1
ATOM 3952 C CA . THR B 1 256 ? 26.358 63.850 -32.576 1.00 12.34 249 THR B CA 1
ATOM 3953 C C . THR B 1 256 ? 27.769 63.630 -33.128 1.00 13.29 249 THR B C 1
ATOM 3954 O O . THR B 1 256 ? 28.655 64.468 -32.963 1.00 13.74 249 THR B O 1
ATOM 3958 N N . ASN B 1 257 ? 27.973 62.485 -33.766 1.00 13.74 250 ASN B N 1
ATOM 3959 C CA . ASN B 1 257 ? 29.264 62.103 -34.284 1.00 14.28 250 ASN B CA 1
ATOM 3960 C C . ASN B 1 257 ? 29.044 61.010 -35.293 1.00 14.29 250 ASN B C 1
ATOM 3961 O O . ASN B 1 257 ? 28.075 60.268 -35.214 1.00 13.27 250 ASN B O 1
ATOM 3966 N N . GLU B 1 258 ? 29.969 60.901 -36.233 1.00 15.20 251 GLU B N 1
ATOM 3967 C CA . GLU B 1 258 ? 29.853 59.932 -37.294 1.00 16.47 251 GLU B CA 1
ATOM 3968 C C . GLU B 1 258 ? 30.803 58.790 -36.997 1.00 16.53 251 GLU B C 1
ATOM 3969 O O . GLU B 1 258 ? 32.010 59.002 -36.878 1.00 18.03 251 GLU B O 1
ATOM 3975 N N . GLY B 1 259 ? 30.241 57.595 -36.825 1.00 16.10 252 GLY B N 1
ATOM 3976 C CA . GLY B 1 259 ? 31.011 56.381 -36.631 1.00 15.99 252 GLY B CA 1
ATOM 3977 C C . GLY B 1 259 ? 31.331 55.664 -37.925 1.00 15.82 252 GLY B C 1
ATOM 3978 O O . GLY B 1 259 ? 31.127 54.458 -38.049 1.00 16.18 252 GLY B O 1
ATOM 3979 N N . TYR B 1 260 ? 31.865 56.407 -38.880 1.00 15.42 253 TYR B N 1
ATOM 3980 C CA . TYR B 1 260 ? 32.252 55.866 -40.173 1.00 14.92 253 TYR B CA 1
ATOM 3981 C C . TYR B 1 260 ? 33.189 56.853 -40.830 1.00 14.51 253 TYR B C 1
ATOM 3982 O O . TYR B 1 260 ? 33.196 58.045 -40.474 1.00 14.51 253 TYR B O 1
ATOM 3991 N N . HIS B 1 261 ? 33.976 56.364 -41.792 1.00 14.62 254 HIS B N 1
ATOM 3992 C CA . HIS B 1 261 ? 34.883 57.227 -42.569 1.00 15.09 254 HIS B CA 1
ATOM 3993 C C . HIS B 1 261 ? 35.845 57.951 -41.633 1.00 15.32 254 HIS B C 1
ATOM 3994 O O . HIS B 1 261 ? 35.936 59.177 -41.622 1.00 15.03 254 HIS B O 1
ATOM 4001 N N . PHE B 1 262 ? 36.556 57.176 -40.840 1.00 16.21 255 PHE B N 1
ATOM 4002 C CA . PHE B 1 262 ? 37.419 57.757 -39.820 1.00 17.35 255 PHE B CA 1
ATOM 4003 C C . PHE B 1 262 ? 38.701 58.339 -40.362 1.00 19.05 255 PHE B C 1
ATOM 4004 O O . PHE B 1 262 ? 39.513 57.633 -40.980 1.00 19.62 255 PHE B O 1
ATOM 4012 N N . ALA B 1 263 ? 38.868 59.633 -40.100 1.00 19.52 256 ALA B N 1
ATOM 4013 C CA . ALA B 1 263 ? 40.117 60.343 -40.302 1.00 19.94 256 ALA B CA 1
ATOM 4014 C C . ALA B 1 263 ? 41.196 59.681 -39.430 1.00 20.47 256 ALA B C 1
ATOM 4015 O O . ALA B 1 263 ? 40.900 59.125 -38.373 1.00 19.82 256 ALA B O 1
ATOM 4017 N N . ASP B 1 264 ? 42.445 59.701 -39.884 1.00 20.78 257 ASP B N 1
ATOM 4018 C CA . ASP B 1 264 ? 43.509 58.986 -39.181 1.00 22.31 257 ASP B CA 1
ATOM 4019 C C . ASP B 1 264 ? 43.678 59.358 -37.708 1.00 20.91 257 ASP B C 1
ATOM 4020 O O . ASP B 1 264 ? 44.094 58.526 -36.906 1.00 20.98 257 ASP B O 1
ATOM 4025 N N . ASP B 1 265 ? 43.399 60.605 -37.351 1.00 20.70 258 ASP B N 1
ATOM 4026 C CA . ASP B 1 265 ? 43.550 61.024 -35.959 1.00 21.11 258 ASP B CA 1
ATOM 4027 C C . ASP B 1 265 ? 42.221 61.424 -35.307 1.00 19.77 258 ASP B C 1
ATOM 4028 O O . ASP B 1 265 ? 42.185 62.133 -34.288 1.00 19.53 258 ASP B O 1
ATOM 4033 N N . PHE B 1 266 ? 41.117 60.972 -35.890 1.00 18.71 259 PHE B N 1
ATOM 4034 C CA . PHE B 1 266 ? 39.832 61.255 -35.269 1.00 18.37 259 PHE B CA 1
ATOM 4035 C C . PHE B 1 266 ? 39.714 60.575 -33.917 1.00 17.21 259 PHE B C 1
ATOM 4036 O O . PHE B 1 266 ? 40.071 59.412 -33.755 1.00 17.13 259 PHE B O 1
ATOM 4044 N N . VAL B 1 267 ? 39.230 61.323 -32.941 1.00 16.93 260 VAL B N 1
ATOM 4045 C CA . VAL B 1 267 ? 38.814 60.731 -31.679 1.00 15.91 260 VAL B CA 1
ATOM 4046 C C . VAL B 1 267 ? 37.394 61.171 -31.317 1.00 15.62 260 VAL B C 1
ATOM 4047 O O . VAL B 1 267 ? 37.047 62.343 -31.488 1.00 15.10 260 VAL B O 1
ATOM 4051 N N . ASN B 1 268 ? 36.585 60.213 -30.861 1.00 16.56 261 ASN B N 1
ATOM 4052 C CA . ASN B 1 268 ? 35.285 60.475 -30.214 1.00 17.33 261 ASN B CA 1
ATOM 4053 C C . ASN B 1 268 ? 35.529 61.157 -28.871 1.00 18.13 261 ASN B C 1
ATOM 4054 O O . ASN B 1 268 ? 36.550 60.908 -28.237 1.00 18.46 261 ASN B O 1
ATOM 4059 N N . ASP B 1 269 ? 34.613 62.035 -28.453 1.00 18.17 262 ASP B N 1
ATOM 4060 C CA . ASP B 1 269 ? 34.758 62.802 -27.201 1.00 18.79 262 ASP B CA 1
ATOM 4061 C C . ASP B 1 269 ? 33.410 63.198 -26.589 1.00 18.33 262 ASP B C 1
ATOM 4062 O O . ASP B 1 269 ? 32.493 63.572 -27.322 1.00 19.04 262 ASP B O 1
ATOM 4067 N N . GLU B 1 270 ? 33.320 63.148 -25.255 1.00 17.92 263 GLU B N 1
ATOM 4068 C CA . GLU B 1 270 ? 32.129 63.524 -24.469 1.00 18.95 263 GLU B CA 1
ATOM 4069 C C . GLU B 1 270 ? 31.637 64.966 -24.692 1.00 19.41 263 GLU B C 1
ATOM 4070 O O . GLU B 1 270 ? 30.448 65.194 -24.950 1.00 19.82 263 GLU B O 1
ATOM 4076 N N . GLN B 1 271 ? 32.531 65.940 -24.563 1.00 20.59 264 GLN B N 1
ATOM 4077 C CA . GLN B 1 271 ? 32.152 67.342 -24.813 1.00 20.95 264 GLN B CA 1
ATOM 4078 C C . GLN B 1 271 ? 31.802 67.643 -26.270 1.00 20.57 264 GLN B C 1
ATOM 4079 O O . GLN B 1 271 ? 30.935 68.474 -26.533 1.00 19.21 264 GLN B O 1
ATOM 4085 N N . ASP B 1 272 ? 32.483 66.981 -27.210 1.00 21.86 265 ASP B N 1
ATOM 4086 C CA . ASP B 1 272 ? 32.142 67.074 -28.632 1.00 23.48 265 ASP B CA 1
ATOM 4087 C C . ASP B 1 272 ? 30.684 66.668 -28.910 1.00 23.11 265 ASP B C 1
ATOM 4088 O O . ASP B 1 272 ? 29.962 67.358 -29.632 1.00 24.30 265 ASP B O 1
ATOM 4093 N N . VAL B 1 273 ? 30.274 65.541 -28.327 1.00 21.37 266 VAL B N 1
ATOM 4094 C CA . VAL B 1 273 ? 28.903 65.041 -28.420 1.00 19.74 266 VAL B CA 1
ATOM 4095 C C . VAL B 1 273 ? 27.914 66.028 -27.807 1.00 18.64 266 VAL B C 1
ATOM 4096 O O . VAL B 1 273 ? 26.883 66.309 -28.401 1.00 17.75 266 VAL B O 1
ATOM 4100 N N . ILE B 1 274 ? 28.233 66.543 -26.619 1.00 18.22 267 ILE B N 1
ATOM 4101 C CA . ILE B 1 274 ? 27.328 67.457 -25.924 1.00 17.80 267 ILE B CA 1
ATOM 4102 C C . ILE B 1 274 ? 27.126 68.768 -26.691 1.00 18.79 267 ILE B C 1
ATOM 4103 O O . ILE B 1 274 ? 26.011 69.264 -26.758 1.00 19.22 267 ILE B O 1
ATOM 4108 N N . ARG B 1 275 ? 28.201 69.303 -27.267 1.00 19.43 268 ARG B N 1
ATOM 4109 C CA . ARG B 1 275 ? 28.155 70.532 -28.063 1.00 20.16 268 ARG B CA 1
ATOM 4110 C C . ARG B 1 275 ? 27.322 70.330 -29.350 1.00 19.09 268 ARG B C 1
ATOM 4111 O O . ARG B 1 275 ? 26.590 71.234 -29.797 1.00 18.90 268 ARG B O 1
ATOM 4119 N N . ALA B 1 276 ? 27.432 69.131 -29.923 1.00 18.74 269 ALA B N 1
ATOM 4120 C CA . ALA B 1 276 ? 26.681 68.772 -31.120 1.00 18.79 269 ALA B CA 1
ATOM 4121 C C . ALA B 1 276 ? 25.186 68.667 -30.788 1.00 18.29 269 ALA B C 1
ATOM 4122 O O . ALA B 1 276 ? 24.330 69.218 -31.492 1.00 18.59 269 ALA B O 1
ATOM 4124 N N . ALA B 1 277 ? 24.881 67.980 -29.690 1.00 17.59 270 ALA B N 1
ATOM 4125 C CA . ALA B 1 277 ? 23.528 67.884 -29.170 1.00 16.17 270 ALA B CA 1
ATOM 4126 C C . ALA B 1 277 ? 22.922 69.254 -28.834 1.00 16.70 270 ALA B C 1
ATOM 4127 O O . ALA B 1 277 ? 21.850 69.579 -29.331 1.00 17.16 270 ALA B O 1
ATOM 4129 N N . ASN B 1 278 ? 23.609 70.044 -28.004 1.00 17.42 271 ASN B N 1
ATOM 4130 C CA . ASN B 1 278 ? 23.285 71.466 -27.771 1.00 18.96 271 ASN B CA 1
ATOM 4131 C C . ASN B 1 278 ? 22.939 72.198 -29.062 1.00 18.72 271 ASN B C 1
ATOM 4132 O O . ASN B 1 278 ? 21.873 72.823 -29.174 1.00 18.51 271 ASN B O 1
ATOM 4137 N N . ALA B 1 279 ? 23.882 72.182 -30.011 1.00 17.76 272 ALA B N 1
ATOM 4138 C CA . ALA B 1 279 ? 23.699 72.842 -31.295 1.00 18.07 272 ALA B CA 1
ATOM 4139 C C . ALA B 1 279 ? 22.349 72.475 -31.927 1.00 18.50 272 ALA B C 1
ATOM 4140 O O . ALA B 1 279 ? 21.576 73.353 -32.273 1.00 19.27 272 ALA B O 1
ATOM 4142 N N . ALA B 1 280 ? 22.040 71.183 -32.020 1.00 18.75 273 ALA B N 1
ATOM 4143 C CA . ALA B 1 280 ? 20.769 70.720 -32.567 1.00 18.56 273 ALA B CA 1
ATOM 4144 C C . ALA B 1 280 ? 19.536 70.923 -31.663 1.00 18.19 273 ALA B C 1
ATOM 4145 O O . ALA B 1 280 ? 18.413 70.714 -32.110 1.00 17.89 273 ALA B O 1
ATOM 4147 N N . SER B 1 281 ? 19.755 71.295 -30.398 1.00 17.88 274 SER B N 1
ATOM 4148 C CA . SER B 1 281 ? 18.688 71.336 -29.386 1.00 19.42 274 SER B CA 1
ATOM 4149 C C . SER B 1 281 ? 17.408 72.018 -29.846 1.00 19.93 274 SER B C 1
ATOM 4150 O O . SER B 1 281 ? 16.336 71.415 -29.794 1.00 19.52 274 SER B O 1
ATOM 4153 N N . GLU B 1 282 ? 17.552 73.259 -30.312 1.00 20.84 275 GLU B N 1
ATOM 4154 C CA . GLU B 1 282 ? 16.442 74.114 -30.732 1.00 22.42 275 GLU B CA 1
ATOM 4155 C C . GLU B 1 282 ? 15.481 73.483 -31.757 1.00 21.89 275 GLU B C 1
ATOM 4156 O O . GLU B 1 282 ? 14.261 73.566 -31.603 1.00 22.05 275 GLU B O 1
ATOM 4162 N N . LYS B 1 283 ? 16.030 72.857 -32.793 1.00 20.56 276 LYS B N 1
ATOM 4163 C CA A LYS B 1 283 ? 15.225 72.177 -33.808 0.60 21.11 276 LYS B CA 1
ATOM 4164 C CA B LYS B 1 283 ? 15.203 72.203 -33.798 0.40 20.81 276 LYS B CA 1
ATOM 4165 C C . LYS B 1 283 ? 14.465 71.009 -33.186 1.00 20.50 276 LYS B C 1
ATOM 4166 O O . LYS B 1 283 ? 13.299 70.753 -33.515 1.00 19.31 276 LYS B O 1
ATOM 4185 N N . GLY B 1 285 ? 13.683 70.853 -30.046 1.00 18.43 278 GLY B N 1
ATOM 4186 C CA . GLY B 1 285 ? 12.764 71.519 -29.133 1.00 17.46 278 GLY B CA 1
ATOM 4187 C C . GLY B 1 285 ? 11.496 71.952 -29.838 1.00 17.93 278 GLY B C 1
ATOM 4188 O O . GLY B 1 285 ? 10.389 71.747 -29.331 1.00 17.93 278 GLY B O 1
ATOM 4189 N N . ALA B 1 286 ? 11.664 72.523 -31.027 1.00 17.94 279 ALA B N 1
ATOM 4190 C CA . ALA B 1 286 ? 10.526 72.998 -31.810 1.00 18.89 279 ALA B CA 1
ATOM 4191 C C . ALA B 1 286 ? 9.564 71.876 -32.198 1.00 18.98 279 ALA B C 1
ATOM 4192 O O . ALA B 1 286 ? 8.335 72.073 -32.183 1.00 19.74 279 ALA B O 1
ATOM 4194 N N . ILE B 1 287 ? 10.122 70.709 -32.520 1.00 17.98 280 ILE B N 1
ATOM 4195 C CA . ILE B 1 287 ? 9.351 69.528 -32.915 1.00 17.76 280 ILE B CA 1
ATOM 4196 C C . ILE B 1 287 ? 8.597 68.917 -31.733 1.00 17.17 280 ILE B C 1
ATOM 4197 O O . ILE B 1 287 ? 7.432 68.536 -31.846 1.00 16.75 280 ILE B O 1
ATOM 4202 N N . PHE B 1 288 ? 9.268 68.854 -30.594 1.00 16.93 281 PHE B N 1
ATOM 4203 C CA . PHE B 1 288 ? 8.680 68.342 -29.371 1.00 17.16 281 PHE B CA 1
ATOM 4204 C C . PHE B 1 288 ? 7.513 69.168 -28.830 1.00 17.20 281 PHE B C 1
ATOM 4205 O O . PHE B 1 288 ? 6.517 68.599 -28.373 1.00 17.17 281 PHE B O 1
ATOM 4213 N N . ALA B 1 289 ? 7.639 70.495 -28.896 1.00 17.40 282 ALA B N 1
ATOM 4214 C CA . ALA B 1 289 ? 6.594 71.417 -28.443 1.00 17.67 282 ALA B CA 1
ATOM 4215 C C . ALA B 1 289 ? 5.333 71.346 -29.298 1.00 17.65 282 ALA B C 1
ATOM 4216 O O . ALA B 1 289 ? 4.219 71.453 -28.778 1.00 17.48 282 ALA B O 1
ATOM 4218 N N . ARG B 1 290 ? 5.498 71.201 -30.610 1.00 18.08 283 ARG B N 1
ATOM 4219 C CA . ARG B 1 290 ? 4.330 71.023 -31.481 1.00 19.09 283 ARG B CA 1
ATOM 4220 C C . ARG B 1 290 ? 3.772 69.586 -31.382 1.00 18.39 283 ARG B C 1
ATOM 4221 O O . ARG B 1 290 ? 2.546 69.376 -31.411 1.00 18.19 283 ARG B O 1
ATOM 4229 N N . LEU B 1 291 ? 4.669 68.608 -31.213 1.00 17.21 284 LEU B N 1
ATOM 4230 C CA . LEU B 1 291 ? 4.262 67.207 -31.098 1.00 16.73 284 LEU B CA 1
ATOM 4231 C C . LEU B 1 291 ? 3.450 66.955 -29.820 1.00 16.38 284 LEU B C 1
ATOM 4232 O O . LEU B 1 291 ? 2.437 66.243 -29.866 1.00 17.06 284 LEU B O 1
ATOM 4237 N N . ILE B 1 292 ? 3.885 67.529 -28.694 1.00 16.06 285 ILE B N 1
ATOM 4238 C CA . ILE B 1 292 ? 3.167 67.348 -27.415 1.00 16.75 285 ILE B CA 1
ATOM 4239 C C . ILE B 1 292 ? 1.752 67.934 -27.491 1.00 17.14 285 ILE B C 1
ATOM 4240 O O . ILE B 1 292 ? 0.804 67.397 -26.895 1.00 16.88 285 ILE B O 1
ATOM 4245 N N . ALA B 1 293 ? 1.643 69.035 -28.231 1.00 18.04 286 ALA B N 1
ATOM 4246 C CA . ALA B 1 293 ? 0.391 69.730 -28.407 1.00 18.83 286 ALA B CA 1
ATOM 4247 C C . ALA B 1 293 ? -0.577 68.969 -29.328 1.00 19.91 286 ALA B C 1
ATOM 4248 O O . ALA B 1 293 ? -1.781 69.212 -29.285 1.00 21.58 286 ALA B O 1
ATOM 4250 N N . ALA B 1 294 ? -0.065 68.021 -30.117 1.00 19.32 287 ALA B N 1
ATOM 4251 C CA . ALA B 1 294 ? -0.900 67.278 -31.072 1.00 18.68 287 ALA B CA 1
ATOM 4252 C C . ALA B 1 294 ? -1.153 65.787 -30.752 1.00 18.86 287 ALA B C 1
ATOM 4253 O O . ALA B 1 294 ? -1.885 65.113 -31.480 1.00 19.26 287 ALA B O 1
ATOM 4255 N N . VAL B 1 295 ? -0.580 65.264 -29.671 1.00 19.45 288 VAL B N 1
ATOM 4256 C CA . VAL B 1 295 ? -0.717 63.821 -29.392 1.00 21.16 288 VAL B CA 1
ATOM 4257 C C . VAL B 1 295 ? -2.017 63.432 -28.674 1.00 22.40 288 VAL B C 1
ATOM 4258 O O . VAL B 1 295 ? -2.298 62.252 -28.448 1.00 22.72 288 VAL B O 1
ATOM 4271 N N . LYS C 1 24 ? 36.925 55.787 -2.207 1.00 55.32 17 LYS C N 1
ATOM 4272 C CA . LYS C 1 24 ? 38.315 56.030 -1.822 1.00 49.15 17 LYS C CA 1
ATOM 4273 C C . LYS C 1 24 ? 39.034 54.706 -1.560 1.00 43.23 17 LYS C C 1
ATOM 4274 O O . LYS C 1 24 ? 40.261 54.630 -1.646 1.00 40.81 17 LYS C O 1
ATOM 4280 N N . LEU C 1 25 ? 38.254 53.673 -1.243 1.00 39.37 18 LEU C N 1
ATOM 4281 C CA . LEU C 1 25 ? 38.774 52.334 -0.970 1.00 35.58 18 LEU C CA 1
ATOM 4282 C C . LEU C 1 25 ? 39.371 51.685 -2.222 1.00 33.30 18 LEU C C 1
ATOM 4283 O O . LEU C 1 25 ? 40.402 51.014 -2.147 1.00 31.56 18 LEU C O 1
ATOM 4288 N N . GLN C 1 26 ? 38.712 51.883 -3.363 1.00 32.98 19 GLN C N 1
ATOM 4289 C CA . GLN C 1 26 ? 39.155 51.316 -4.634 1.00 31.06 19 GLN C CA 1
ATOM 4290 C C . GLN C 1 26 ? 40.500 51.884 -5.068 1.00 26.23 19 GLN C C 1
ATOM 4291 O O . GLN C 1 26 ? 41.437 51.127 -5.275 1.00 25.10 19 GLN C O 1
ATOM 4297 N N . GLU C 1 27 ? 40.581 53.210 -5.191 1.00 24.66 20 GLU C N 1
ATOM 4298 C CA . GLU C 1 27 ? 41.847 53.904 -5.444 1.00 24.11 20 GLU C CA 1
ATOM 4299 C C . GLU C 1 27 ? 42.967 53.309 -4.582 1.00 22.77 20 GLU C C 1
ATOM 4300 O O . GLU C 1 27 ? 44.025 52.938 -5.095 1.00 21.70 20 GLU C O 1
ATOM 4306 N N . GLN C 1 28 ? 42.694 53.183 -3.284 1.00 21.64 21 GLN C N 1
ATOM 4307 C CA . GLN C 1 28 ? 43.660 52.698 -2.299 1.00 21.33 21 GLN C CA 1
ATOM 4308 C C . GLN C 1 28 ? 44.150 51.275 -2.629 1.00 20.49 21 GLN C C 1
ATOM 4309 O O . GLN C 1 28 ? 45.350 50.983 -2.494 1.00 20.80 21 GLN C O 1
ATOM 4315 N N . HIS C 1 29 ? 43.239 50.414 -3.094 1.00 19.40 22 HIS C N 1
ATOM 4316 C CA . HIS C 1 29 ? 43.582 49.062 -3.537 1.00 19.07 22 HIS C CA 1
ATOM 4317 C C . HIS C 1 29 ? 44.562 49.058 -4.721 1.00 17.57 22 HIS C C 1
ATOM 4318 O O . HIS C 1 29 ? 45.493 48.245 -4.745 1.00 17.01 22 HIS C O 1
ATOM 4325 N N . TYR C 1 30 ? 44.340 49.942 -5.700 1.00 16.87 23 TYR C N 1
ATOM 4326 C CA . TYR C 1 30 ? 45.293 50.088 -6.811 1.00 15.97 23 TYR C CA 1
ATOM 4327 C C . TYR C 1 30 ? 46.658 50.456 -6.239 1.00 15.42 23 TYR C C 1
ATOM 4328 O O . TYR C 1 30 ? 47.612 49.743 -6.465 1.00 14.26 23 TYR C O 1
ATOM 4337 N N . HIS C 1 31 ? 46.728 51.573 -5.518 1.00 16.35 24 HIS C N 1
ATOM 4338 C CA . HIS C 1 31 ? 47.949 52.019 -4.831 1.00 17.43 24 HIS C CA 1
ATOM 4339 C C . HIS C 1 31 ? 48.679 50.939 -4.022 1.00 16.53 24 HIS C C 1
ATOM 4340 O O . HIS C 1 31 ? 49.910 50.927 -3.966 1.00 15.93 24 HIS C O 1
ATOM 4347 N N . GLU C 1 32 ? 47.935 50.025 -3.414 1.00 16.23 25 GLU C N 1
ATOM 4348 C CA . GLU C 1 32 ? 48.533 49.016 -2.530 1.00 16.26 25 GLU C CA 1
ATOM 4349 C C . GLU C 1 32 ? 49.211 47.926 -3.321 1.00 15.2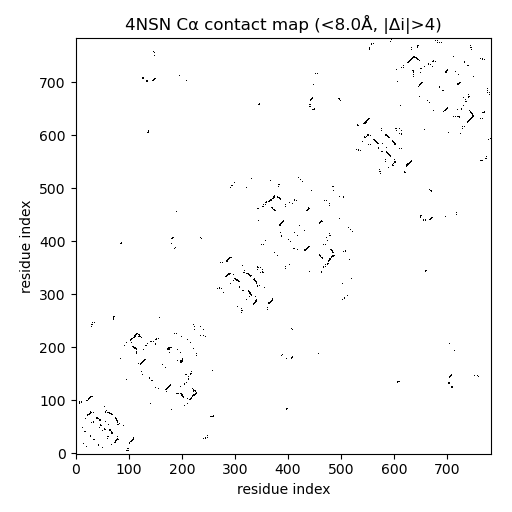3 25 GLU C C 1
ATOM 4350 O O . GLU C 1 32 ? 50.273 47.417 -2.927 1.00 16.17 25 GLU C O 1
ATOM 4356 N N . ALA C 1 33 ? 48.593 47.570 -4.442 1.00 14.09 26 ALA C N 1
ATOM 4357 C CA . ALA C 1 33 ? 49.142 46.574 -5.333 1.00 12.92 26 ALA C CA 1
ATOM 4358 C C . ALA C 1 33 ? 50.373 47.158 -6.025 1.00 12.51 26 ALA C C 1
ATOM 4359 O O . ALA C 1 33 ? 51.379 46.466 -6.178 1.00 12.87 26 ALA C O 1
ATOM 4361 N N . ALA C 1 34 ? 50.290 48.434 -6.391 1.00 12.44 27 ALA C N 1
ATOM 4362 C CA . ALA C 1 34 ? 51.359 49.120 -7.141 1.00 12.57 27 ALA C CA 1
ATOM 4363 C C . ALA C 1 34 ? 52.572 49.359 -6.246 1.00 12.75 27 ALA C C 1
ATOM 4364 O O . ALA C 1 34 ? 53.714 49.248 -6.704 1.00 12.89 27 ALA C O 1
ATOM 4366 N N . SER C 1 35 ? 52.330 49.702 -4.980 1.00 12.66 28 SER C N 1
ATOM 4367 C CA A SER C 1 35 ? 53.399 49.841 -3.971 0.50 13.12 28 SER C CA 1
ATOM 4368 C CA B SER C 1 35 ? 53.427 49.853 -4.021 0.50 13.11 28 SER C CA 1
ATOM 4369 C C . SER C 1 35 ? 54.174 48.532 -3.856 1.00 13.62 28 SER C C 1
ATOM 4370 O O . SER C 1 35 ? 55.391 48.501 -3.944 1.00 14.79 28 SER C O 1
ATOM 4375 N N . PHE C 1 36 ? 53.434 47.444 -3.682 1.00 13.52 29 PHE C N 1
ATOM 4376 C CA . PHE C 1 36 ? 54.007 46.130 -3.482 1.00 12.99 29 PHE C CA 1
ATOM 4377 C C . PHE C 1 36 ? 54.908 45.720 -4.648 1.00 13.20 29 PHE C C 1
ATOM 4378 O O . PHE C 1 36 ? 56.023 45.252 -4.435 1.00 13.40 29 PHE C O 1
ATOM 4386 N N . LEU C 1 37 ? 54.414 45.896 -5.874 1.00 12.71 30 LEU C N 1
ATOM 4387 C CA . LEU C 1 37 ? 55.225 45.594 -7.037 1.00 13.35 30 LEU C CA 1
ATOM 4388 C C . LEU C 1 37 ? 56.437 46.512 -7.158 1.00 14.56 30 LEU C C 1
ATOM 4389 O O . LEU C 1 37 ? 57.542 46.022 -7.419 1.00 16.48 30 LEU C O 1
ATOM 4394 N N . SER C 1 38 ? 56.240 47.820 -6.964 1.00 14.85 31 SER C N 1
ATOM 4395 C CA A SER C 1 38 ? 57.311 48.807 -7.116 0.50 15.60 31 SER C CA 1
ATOM 4396 C CA B SER C 1 38 ? 57.315 48.801 -7.128 0.50 15.74 31 SER C CA 1
ATOM 4397 C C . SER C 1 38 ? 58.524 48.489 -6.237 1.00 16.92 31 SER C C 1
ATOM 4398 O O . SER C 1 38 ? 59.679 48.651 -6.654 1.00 17.72 31 SER C O 1
ATOM 4403 N N . SER C 1 39 ? 58.253 48.034 -5.015 1.00 18.60 32 SER C N 1
ATOM 4404 C CA . SER C 1 39 ? 59.323 47.707 -4.094 1.00 20.31 32 SER C CA 1
ATOM 4405 C C . SER C 1 39 ? 59.988 46.366 -4.421 1.00 20.36 32 SER C C 1
ATOM 4406 O O . SER C 1 39 ? 60.968 45.992 -3.775 1.00 21.42 32 SER C O 1
ATOM 4409 N N . ARG C 1 40 ? 59.489 45.664 -5.440 1.00 19.00 33 ARG C N 1
ATOM 4410 C CA . ARG C 1 40 ? 60.102 44.394 -5.848 1.00 19.83 33 ARG C CA 1
ATOM 4411 C C . ARG C 1 40 ? 60.662 44.416 -7.266 1.00 20.08 33 ARG C C 1
ATOM 4412 O O . ARG C 1 40 ? 61.485 43.568 -7.640 1.00 21.89 33 ARG C O 1
ATOM 4420 N N . LEU C 1 41 ? 60.180 45.364 -8.057 1.00 19.27 34 LEU C N 1
ATOM 4421 C CA . LEU C 1 41 ? 60.572 45.486 -9.450 1.00 18.75 34 LEU C CA 1
ATOM 4422 C C . LEU C 1 41 ? 61.575 46.605 -9.608 1.00 18.60 34 LEU C C 1
ATOM 4423 O O . LEU C 1 41 ? 61.583 47.537 -8.801 1.00 20.01 34 LEU C O 1
ATOM 4428 N N . PRO C 1 42 ? 62.385 46.546 -10.686 1.00 18.62 35 PRO C N 1
ATOM 4429 C CA . PRO C 1 42 ? 63.354 47.574 -11.043 1.00 19.03 35 PRO C CA 1
ATOM 4430 C C . PRO C 1 42 ? 62.706 48.951 -11.101 1.00 20.00 35 PRO C C 1
ATOM 4431 O O . PRO C 1 42 ? 63.162 49.870 -10.422 1.00 21.60 35 PRO C O 1
ATOM 4435 N N . GLY C 1 43 ? 61.646 49.105 -11.900 1.00 20.11 36 GLY C N 1
ATOM 4436 C CA . GLY C 1 43 ? 60.950 50.377 -11.959 1.00 19.24 36 GLY C CA 1
ATOM 4437 C C . GLY C 1 43 ? 61.323 51.216 -13.152 1.00 19.08 36 GLY C C 1
ATOM 4438 O O . GLY C 1 43 ? 60.934 52.386 -13.240 1.00 20.45 36 GLY C O 1
ATOM 4439 N N . ASP C 1 44 ? 62.068 50.616 -14.082 1.00 18.10 37 ASP C N 1
ATOM 4440 C CA . ASP C 1 44 ? 62.417 51.272 -15.331 1.00 17.37 37 ASP C CA 1
ATOM 4441 C C . ASP C 1 44 ? 61.638 50.793 -16.563 1.00 16.90 37 ASP C C 1
ATOM 4442 O O . ASP C 1 44 ? 61.737 51.403 -17.626 1.00 18.19 37 ASP C O 1
ATOM 4447 N N . ALA C 1 45 ? 60.876 49.707 -16.425 1.00 15.79 38 ALA C N 1
ATOM 4448 C CA . ALA C 1 45 ? 60.103 49.188 -17.556 1.00 15.06 38 ALA C CA 1
ATOM 4449 C C . ALA C 1 45 ? 58.992 50.159 -17.987 1.00 14.88 38 ALA C C 1
ATOM 4450 O O . ALA C 1 45 ? 58.290 50.746 -17.151 1.00 14.83 38 ALA C O 1
ATOM 4452 N N . LYS C 1 46 ? 58.850 50.330 -19.293 1.00 15.45 39 LYS C N 1
ATOM 4453 C CA . LYS C 1 46 ? 57.754 51.137 -19.845 1.00 15.43 39 LYS C CA 1
ATOM 4454 C C . LYS C 1 46 ? 56.788 50.297 -20.671 1.00 13.97 39 LYS C C 1
ATOM 4455 O O . LYS C 1 46 ? 55.753 50.789 -21.123 1.00 13.30 39 LYS C O 1
ATOM 4461 N N . THR C 1 47 ? 57.150 49.036 -20.887 1.00 13.64 40 THR C N 1
ATOM 4462 C CA . THR C 1 47 ? 56.305 48.108 -21.604 1.00 13.68 40 THR C CA 1
ATOM 4463 C C . THR C 1 47 ? 55.970 46.895 -20.740 1.00 12.53 40 THR C C 1
ATOM 4464 O O . THR C 1 47 ? 56.840 46.331 -20.065 1.00 12.19 40 THR C O 1
ATOM 4468 N N . ALA C 1 48 ? 54.691 46.524 -20.724 1.00 12.04 41 ALA C N 1
ATOM 4469 C CA . ALA C 1 48 ? 54.266 45.277 -20.129 1.00 11.39 41 ALA C CA 1
ATOM 4470 C C . ALA C 1 48 ? 53.745 44.371 -21.200 1.00 11.46 41 ALA C C 1
ATOM 4471 O O . ALA C 1 48 ? 53.189 44.824 -22.221 1.00 11.39 41 ALA C O 1
ATOM 4473 N N . ILE C 1 49 ? 53.956 43.081 -20.985 1.00 11.67 42 ILE C N 1
ATOM 4474 C CA . ILE C 1 49 ? 53.471 42.052 -21.862 1.00 12.36 42 ILE C CA 1
ATOM 4475 C C . ILE C 1 49 ? 52.551 41.062 -21.156 1.00 12.80 42 ILE C C 1
ATOM 4476 O O . ILE C 1 49 ? 52.876 40.524 -20.108 1.00 13.30 42 ILE C O 1
ATOM 4481 N N . ILE C 1 50 ? 51.392 40.819 -21.763 1.00 12.10 43 ILE C N 1
ATOM 4482 C CA . ILE C 1 50 ? 50.506 39.756 -21.301 1.00 12.90 43 ILE C CA 1
ATOM 4483 C C . ILE C 1 50 ? 50.674 38.506 -22.141 1.00 13.16 43 ILE C C 1
ATOM 4484 O O . ILE C 1 50 ? 50.399 38.502 -23.348 1.00 13.26 43 ILE C O 1
ATOM 4489 N N . LEU C 1 51 ? 51.103 37.442 -21.467 1.00 13.39 44 LEU C N 1
ATOM 4490 C CA . LEU C 1 51 ? 51.334 36.118 -22.032 1.00 14.04 44 LEU C CA 1
ATOM 4491 C C . LEU C 1 51 ? 50.097 35.214 -21.847 1.00 14.34 44 LEU C C 1
ATOM 4492 O O . LEU C 1 51 ? 49.721 34.900 -20.723 1.00 14.58 44 LEU C O 1
ATOM 4497 N N . GLY C 1 52 ? 49.455 34.838 -22.959 1.00 14.46 45 GLY C N 1
ATOM 4498 C CA . GLY C 1 52 ? 48.215 34.069 -22.950 1.00 14.82 45 GLY C CA 1
ATOM 4499 C C . GLY C 1 52 ? 48.398 32.572 -22.920 1.00 15.51 45 GLY C C 1
ATOM 4500 O O . GLY C 1 52 ? 49.486 32.068 -22.592 1.00 17.66 45 GLY C O 1
ATOM 4501 N N . SER C 1 53 ? 47.333 31.860 -23.291 1.00 15.14 46 SER C N 1
ATOM 4502 C CA . SER C 1 53 ? 47.218 30.412 -23.092 1.00 16.42 46 SER C CA 1
ATOM 4503 C C . SER C 1 53 ? 48.395 29.529 -23.520 1.00 19.78 46 SER C C 1
ATOM 4504 O O . SER C 1 53 ? 48.929 28.786 -22.705 1.00 23.32 46 SER C O 1
ATOM 4507 N N . GLY C 1 54 ? 48.806 29.559 -24.773 1.00 19.60 47 GLY C N 1
ATOM 4508 C CA . GLY C 1 54 ? 49.978 28.694 -25.116 1.00 19.98 47 GLY C CA 1
ATOM 4509 C C . GLY C 1 54 ? 51.349 29.317 -24.888 1.00 18.95 47 GLY C C 1
ATOM 4510 O O . GLY C 1 54 ? 52.372 28.737 -25.239 1.00 19.34 47 GLY C O 1
ATOM 4511 N N . LEU C 1 55 ? 51.360 30.488 -24.265 1.00 18.91 48 LEU C N 1
ATOM 4512 C CA . LEU C 1 55 ? 52.417 31.464 -24.456 1.00 18.08 48 LEU C CA 1
ATOM 4513 C C . LEU C 1 55 ? 53.211 31.819 -23.192 1.00 19.12 48 LEU C C 1
ATOM 4514 O O . LEU C 1 55 ? 54.131 32.654 -23.244 1.00 19.22 48 LEU C O 1
ATOM 4519 N N . GLY C 1 56 ? 52.851 31.197 -22.067 1.00 19.41 49 GLY C N 1
ATOM 4520 C CA . GLY C 1 56 ? 53.478 31.468 -20.765 1.00 19.60 49 GLY C CA 1
ATOM 4521 C C . GLY C 1 56 ? 54.974 31.172 -20.708 1.00 20.97 49 GLY C C 1
ATOM 4522 O O . GLY C 1 56 ? 55.703 31.796 -19.936 1.00 21.11 49 GLY C O 1
ATOM 4523 N N . GLU C 1 57 ? 55.437 30.235 -21.529 1.00 22.32 50 GLU C N 1
ATOM 4524 C CA . GLU C 1 57 ? 56.863 29.881 -21.558 1.00 23.91 50 GLU C CA 1
ATOM 4525 C C . GLU C 1 57 ? 57.797 30.870 -22.290 1.00 23.55 50 GLU C C 1
ATOM 4526 O O . GLU C 1 57 ? 59.009 30.656 -22.309 1.00 24.72 50 GLU C O 1
ATOM 4532 N N . LEU C 1 58 ? 57.252 31.937 -22.888 1.00 21.91 51 LEU C N 1
ATOM 4533 C CA . LEU C 1 58 ? 58.079 33.093 -23.285 1.00 22.01 51 LEU C CA 1
ATOM 4534 C C . LEU C 1 58 ? 58.816 33.719 -22.087 1.00 23.01 51 LEU C C 1
ATOM 4535 O O . LEU C 1 58 ? 59.740 34.491 -22.269 1.00 22.82 51 LEU C O 1
ATOM 4540 N N . ALA C 1 59 ? 58.376 33.415 -20.866 1.00 23.77 52 ALA C N 1
ATOM 4541 C CA . ALA C 1 59 ? 59.094 33.845 -19.654 1.00 25.46 52 ALA C CA 1
ATOM 4542 C C . ALA C 1 59 ? 60.560 33.418 -19.714 1.00 26.22 52 ALA C C 1
ATOM 4543 O O . ALA C 1 59 ? 61.435 34.090 -19.169 1.00 26.02 52 ALA C O 1
ATOM 4545 N N . GLU C 1 60 ? 60.804 32.286 -20.371 1.00 26.90 53 GLU C N 1
ATOM 4546 C CA . GLU C 1 60 ? 62.139 31.697 -20.508 1.00 29.23 53 GLU C CA 1
ATOM 4547 C C . GLU C 1 60 ? 63.101 32.617 -21.261 1.00 29.36 53 GLU C C 1
ATOM 4548 O O . GLU C 1 60 ? 64.318 32.563 -21.047 1.00 30.79 53 GLU C O 1
ATOM 4554 N N . LYS C 1 61 ? 62.550 33.452 -22.139 1.00 27.88 54 LYS C N 1
ATOM 4555 C CA . LYS C 1 61 ? 63.325 34.452 -22.869 1.00 26.16 54 LYS C CA 1
ATOM 4556 C C . LYS C 1 61 ? 63.645 35.693 -22.033 1.00 22.54 54 LYS C C 1
ATOM 4557 O O . LYS C 1 61 ? 64.547 36.453 -22.390 1.00 22.34 54 LYS C O 1
ATOM 4563 N N . ILE C 1 62 ? 62.900 35.923 -20.949 1.00 20.22 55 ILE C N 1
ATOM 4564 C CA . ILE C 1 62 ? 63.130 37.112 -20.124 1.00 18.76 55 ILE C CA 1
ATOM 4565 C C . ILE C 1 62 ? 64.362 36.885 -19.225 1.00 18.06 55 ILE C C 1
ATOM 4566 O O . ILE C 1 62 ? 64.456 35.895 -18.521 1.00 18.13 55 ILE C O 1
ATOM 4571 N N . GLU C 1 63 ? 65.336 37.787 -19.313 1.00 18.02 56 GLU C N 1
ATOM 4572 C CA . GLU C 1 63 ? 66.592 37.633 -18.600 1.00 18.54 56 GLU C CA 1
ATOM 4573 C C . GLU C 1 63 ? 66.508 38.394 -17.295 1.00 17.84 56 GLU C C 1
ATOM 4574 O O . GLU C 1 63 ? 65.721 39.354 -17.173 1.00 17.52 56 GLU C O 1
ATOM 4580 N N . ASN C 1 64 ? 67.297 37.968 -16.312 1.00 17.97 57 ASN C N 1
ATOM 4581 C CA . ASN C 1 64 ? 67.337 38.638 -15.024 1.00 18.22 57 ASN C CA 1
ATOM 4582 C C . ASN C 1 64 ? 65.955 38.703 -14.358 1.00 17.90 57 ASN C C 1
ATOM 4583 O O . ASN C 1 64 ? 65.544 39.760 -13.869 1.00 17.83 57 ASN C O 1
ATOM 4588 N N . LYS C 1 65 ? 65.242 37.576 -14.363 1.00 17.58 58 LYS C N 1
ATOM 4589 C CA . LYS C 1 65 ? 63.841 37.543 -13.899 1.00 18.17 58 LYS C CA 1
ATOM 4590 C C . LYS C 1 65 ? 63.646 37.836 -12.405 1.00 18.82 58 LYS C C 1
ATOM 4591 O O . LYS C 1 65 ? 64.376 37.313 -11.560 1.00 19.09 58 LYS C O 1
ATOM 4597 N N . THR C 1 66 ? 62.677 38.699 -12.098 1.00 18.84 59 THR C N 1
ATOM 4598 C CA . THR C 1 66 ? 62.151 38.827 -10.733 1.00 19.36 59 THR C CA 1
ATOM 4599 C C . THR C 1 66 ? 60.734 38.283 -10.830 1.00 17.86 59 THR C C 1
ATOM 4600 O O . THR C 1 66 ? 59.915 38.852 -11.536 1.00 18.09 59 THR C O 1
ATOM 4604 N N . VAL C 1 67 ? 60.454 37.174 -10.151 1.00 16.52 60 VAL C N 1
ATOM 4605 C CA . VAL C 1 67 ? 59.200 36.459 -10.346 1.00 15.49 60 VAL C CA 1
ATOM 4606 C C . VAL C 1 67 ? 58.321 36.719 -9.126 1.00 15.43 60 VAL C C 1
ATOM 4607 O O . VAL C 1 67 ? 58.693 36.336 -8.013 1.00 15.74 60 VAL C O 1
ATOM 4611 N N . ILE C 1 68 ? 57.181 37.392 -9.331 1.00 14.86 61 ILE C N 1
ATOM 4612 C CA . ILE C 1 68 ? 56.248 37.725 -8.222 1.00 14.77 61 ILE C CA 1
ATOM 4613 C C . ILE C 1 68 ? 54.902 37.028 -8.443 1.00 14.37 61 ILE C C 1
ATOM 4614 O O . ILE C 1 68 ? 54.153 37.413 -9.353 1.00 14.10 61 ILE C O 1
ATOM 4619 N N . PRO C 1 69 ? 54.594 35.994 -7.639 1.00 14.59 62 PRO C N 1
ATOM 4620 C CA . PRO C 1 69 ? 53.358 35.231 -7.851 1.00 14.85 62 PRO C CA 1
ATOM 4621 C C . PRO C 1 69 ? 52.112 36.100 -7.609 1.00 14.88 62 PRO C C 1
ATOM 4622 O O . PRO C 1 69 ? 52.112 36.904 -6.683 1.00 15.16 62 PRO C O 1
ATOM 4626 N N . TYR C 1 70 ? 51.074 35.969 -8.451 1.00 14.52 63 TYR C N 1
ATOM 4627 C CA . TYR C 1 70 ? 49.870 36.782 -8.278 1.00 15.52 63 TYR C CA 1
ATOM 4628 C C . TYR C 1 70 ? 49.283 36.648 -6.867 1.00 16.77 63 TYR C C 1
ATOM 4629 O O . TYR C 1 70 ? 48.766 37.620 -6.310 1.00 17.47 63 TYR C O 1
ATOM 4638 N N . ASN C 1 71 ? 49.379 35.457 -6.287 1.00 18.64 64 ASN C N 1
ATOM 4639 C CA . ASN C 1 71 ? 48.790 35.214 -4.971 1.00 20.76 64 ASN C CA 1
ATOM 4640 C C . ASN C 1 71 ? 49.399 36.063 -3.847 1.00 21.02 64 ASN C C 1
ATOM 4641 O O . ASN C 1 71 ? 48.761 36.268 -2.814 1.00 21.72 64 ASN C O 1
ATOM 4646 N N . GLU C 1 72 ? 50.619 36.559 -4.077 1.00 20.52 65 GLU C N 1
ATOM 4647 C CA . GLU C 1 72 ? 51.359 37.396 -3.121 1.00 20.61 65 GLU C CA 1
ATOM 4648 C C . GLU C 1 72 ? 51.002 38.865 -3.240 1.00 18.39 65 GLU C C 1
ATOM 4649 O O . GLU C 1 72 ? 51.320 39.652 -2.357 1.00 18.70 65 GLU C O 1
ATOM 4655 N N . ILE C 1 73 ? 50.364 39.244 -4.346 1.00 16.27 66 ILE C N 1
ATOM 4656 C CA . ILE C 1 73 ? 50.191 40.667 -4.652 1.00 14.84 66 ILE C CA 1
ATOM 4657 C C . ILE C 1 73 ? 48.852 41.149 -4.119 1.00 14.46 66 ILE C C 1
ATOM 4658 O O . ILE C 1 73 ? 47.849 40.524 -4.432 1.00 13.94 66 ILE C O 1
ATOM 4663 N N . PRO C 1 74 ? 48.826 42.241 -3.317 1.00 14.97 67 PRO C N 1
ATOM 4664 C CA . PRO C 1 74 ? 47.550 42.781 -2.846 1.00 15.25 67 PRO C CA 1
ATOM 4665 C C . PRO C 1 74 ? 46.485 42.859 -3.950 1.00 15.74 67 PRO C C 1
ATOM 4666 O O . PRO C 1 74 ? 46.747 43.423 -5.005 1.00 15.96 67 PRO C O 1
ATOM 4670 N N . HIS C 1 75 ? 45.308 42.285 -3.691 1.00 16.74 68 HIS C N 1
ATOM 4671 C CA . HIS C 1 75 ? 44.133 42.427 -4.571 1.00 16.93 68 HIS C CA 1
ATOM 4672 C C . HIS C 1 75 ? 44.185 41.812 -5.964 1.00 17.26 68 HIS C C 1
ATOM 4673 O O . HIS C 1 75 ? 43.242 41.986 -6.731 1.00 17.33 68 HIS C O 1
ATOM 4680 N N . PHE C 1 76 ? 45.270 41.121 -6.305 1.00 16.60 69 PHE C N 1
ATOM 4681 C CA . PHE C 1 76 ? 45.284 40.319 -7.525 1.00 16.35 69 PHE C CA 1
ATOM 4682 C C . PHE C 1 76 ? 44.452 39.063 -7.317 1.00 17.24 69 PHE C C 1
ATOM 4683 O O . PHE C 1 76 ? 44.508 38.417 -6.254 1.00 16.39 69 PHE C O 1
ATOM 4691 N N . ALA C 1 77 ? 43.696 38.729 -8.356 1.00 17.01 70 ALA C N 1
ATOM 4692 C CA . ALA C 1 77 ? 42.965 37.512 -8.446 1.00 19.05 70 ALA C CA 1
ATOM 4693 C C . ALA C 1 77 ? 43.912 36.354 -8.503 1.00 20.95 70 ALA C C 1
ATOM 4694 O O . ALA C 1 77 ? 45.053 36.571 -8.650 1.00 19.67 70 ALA C O 1
ATOM 4696 N N . GLN C 1 78 ? 43.402 35.144 -8.318 1.00 23.46 71 GLN C N 1
ATOM 4697 C CA . GLN C 1 78 ? 44.174 33.957 -8.050 1.00 27.39 71 GLN C CA 1
ATOM 4698 C C . GLN C 1 78 ? 44.146 32.895 -9.108 1.00 28.35 71 GLN C C 1
ATOM 4699 O O . GLN C 1 78 ? 43.971 31.740 -8.811 1.00 28.63 71 GLN C O 1
ATOM 4705 N N . ALA C 1 79 ? 44.174 33.344 -10.356 1.00 27.97 72 ALA C N 1
ATOM 4706 C CA . ALA C 1 79 ? 44.564 32.610 -11.556 1.00 28.68 72 ALA C CA 1
ATOM 4707 C C . ALA C 1 79 ? 44.070 31.147 -11.592 1.00 28.44 72 ALA C C 1
ATOM 4708 O O . ALA C 1 79 ? 44.581 30.351 -10.858 1.00 30.62 72 ALA C O 1
ATOM 4710 N N . THR C 1 80 ? 43.052 30.799 -12.379 1.00 25.54 73 THR C N 1
ATOM 4711 C CA . THR C 1 80 ? 42.555 29.417 -12.363 1.00 22.81 73 THR C CA 1
ATOM 4712 C C . THR C 1 80 ? 42.530 28.747 -13.717 1.00 21.70 73 THR C C 1
ATOM 4713 O O . THR C 1 80 ? 42.291 27.574 -13.803 1.00 21.49 73 THR C O 1
ATOM 4717 N N . ALA C 1 81 ? 42.809 29.497 -14.760 1.00 21.86 74 ALA C N 1
ATOM 4718 C CA . ALA C 1 81 ? 42.712 28.920 -16.104 1.00 21.17 74 ALA C CA 1
ATOM 4719 C C . ALA C 1 81 ? 43.901 28.052 -16.427 1.00 21.61 74 ALA C C 1
ATOM 4720 O O . ALA C 1 81 ? 44.955 28.323 -16.008 1.00 22.62 74 ALA C O 1
ATOM 4722 N N . VAL C 1 82 ? 43.698 26.972 -17.116 1.00 22.17 75 VAL C N 1
ATOM 4723 C CA . VAL C 1 82 ? 44.735 25.995 -17.369 1.00 22.27 75 VAL C CA 1
ATOM 4724 C C . VAL C 1 82 ? 45.717 26.564 -18.401 1.00 21.85 75 VAL C C 1
ATOM 4725 O O . VAL C 1 82 ? 45.318 27.091 -19.442 1.00 21.91 75 VAL C O 1
ATOM 4729 N N . GLY C 1 83 ? 47.003 26.494 -18.076 1.00 22.63 76 GLY C N 1
ATOM 4730 C CA . GLY C 1 83 ? 48.038 27.078 -18.924 1.00 21.55 76 GLY C CA 1
ATOM 4731 C C . GLY C 1 83 ? 48.318 28.509 -18.504 1.00 20.06 76 GLY C C 1
ATOM 4732 O O . GLY C 1 83 ? 49.027 29.231 -19.200 1.00 19.97 76 GLY C O 1
ATOM 4733 N N . HIS C 1 84 ? 47.757 28.911 -17.362 1.00 18.46 77 HIS C N 1
ATOM 4734 C CA . HIS C 1 84 ? 47.965 30.260 -16.825 1.00 17.82 77 HIS C CA 1
ATOM 4735 C C . HIS C 1 84 ? 48.619 30.246 -15.431 1.00 18.59 77 HIS C C 1
ATOM 4736 O O . HIS C 1 84 ? 47.938 30.237 -14.393 1.00 18.09 77 HIS C O 1
ATOM 4743 N N . LYS C 1 85 ? 49.949 30.285 -15.417 1.00 19.49 78 LYS C N 1
ATOM 4744 C CA . LYS C 1 85 ? 50.729 30.163 -14.176 1.00 19.45 78 LYS C CA 1
ATOM 4745 C C . LYS C 1 85 ? 50.367 31.198 -13.115 1.00 19.48 78 LYS C C 1
ATOM 4746 O O . LYS C 1 85 ? 50.122 30.855 -11.962 1.00 19.62 78 LYS C O 1
ATOM 4752 N N . GLY C 1 86 ? 50.307 32.463 -13.504 1.00 18.80 79 GLY C N 1
ATOM 4753 C CA . GLY C 1 86 ? 49.918 33.485 -12.549 1.00 17.78 79 GLY C CA 1
ATOM 4754 C C . GLY C 1 86 ? 51.117 34.118 -11.878 1.00 17.78 79 GLY C C 1
ATOM 4755 O O . GLY C 1 86 ? 51.254 34.062 -10.657 1.00 16.96 79 GLY C O 1
ATOM 4756 N N . ASN C 1 87 ? 52.004 34.700 -12.686 1.00 17.95 80 ASN C N 1
ATOM 4757 C CA . ASN C 1 87 ? 53.123 35.469 -12.160 1.00 17.72 80 ASN C CA 1
ATOM 4758 C C . ASN C 1 87 ? 53.303 36.799 -12.844 1.00 16.72 80 ASN C C 1
ATOM 4759 O O . ASN C 1 87 ? 53.086 36.928 -14.068 1.00 16.74 80 ASN C O 1
ATOM 4764 N N . ILE C 1 88 ? 53.693 37.799 -12.057 1.00 16.03 81 ILE C N 1
ATOM 4765 C CA . ILE C 1 88 ? 54.361 38.981 -12.599 1.00 15.54 81 ILE C CA 1
ATOM 4766 C C . ILE C 1 88 ? 55.865 38.695 -12.711 1.00 15.61 81 ILE C C 1
ATOM 4767 O O . ILE C 1 88 ? 56.527 38.270 -11.758 1.00 15.50 81 ILE C O 1
ATOM 4772 N N . ILE C 1 89 ? 56.390 38.893 -13.907 1.00 15.46 82 ILE C N 1
ATOM 4773 C CA . ILE C 1 89 ? 57.813 38.718 -14.125 1.00 15.94 82 ILE C CA 1
ATOM 4774 C C . ILE C 1 89 ? 58.437 40.048 -14.524 1.00 15.72 82 ILE C C 1
ATOM 4775 O O . ILE C 1 89 ? 58.026 40.686 -15.485 1.00 15.60 82 ILE C O 1
ATOM 4780 N N . GLY C 1 90 ? 59.412 40.468 -13.724 1.00 15.19 83 GLY C N 1
ATOM 4781 C CA . GLY C 1 90 ? 60.242 41.632 -14.027 1.00 15.46 83 GLY C CA 1
ATOM 4782 C C . GLY C 1 90 ? 61.477 41.125 -14.750 1.00 15.49 83 GLY C C 1
ATOM 4783 O O . GLY C 1 90 ? 61.937 40.006 -14.514 1.00 15.36 83 GLY C O 1
ATOM 4784 N N . GLY C 1 91 ? 61.994 41.916 -15.672 1.00 15.55 84 GLY C N 1
ATOM 4785 C CA . GLY C 1 91 ? 63.250 41.517 -16.288 1.00 15.99 84 GLY C CA 1
ATOM 4786 C C . GLY C 1 91 ? 63.598 42.229 -17.555 1.00 16.28 84 GLY C C 1
ATOM 4787 O O . GLY C 1 91 ? 63.268 43.402 -17.716 1.00 16.58 84 GLY C O 1
ATOM 4788 N N . ILE C 1 92 ? 64.283 41.505 -18.440 1.00 16.18 85 ILE C N 1
ATOM 4789 C CA . ILE C 1 92 ? 64.862 42.068 -19.672 1.00 16.72 85 ILE C CA 1
ATOM 4790 C C . ILE C 1 92 ? 64.533 41.189 -20.874 1.00 17.46 85 ILE C C 1
ATOM 4791 O O . ILE C 1 92 ? 64.854 40.000 -20.911 1.00 17.55 85 ILE C O 1
ATOM 4796 N N . LEU C 1 93 ? 63.864 41.803 -21.842 1.00 17.43 86 LEU C N 1
ATOM 4797 C CA . LEU C 1 93 ? 63.482 41.179 -23.095 1.00 17.65 86 LEU C CA 1
ATOM 4798 C C . LEU C 1 93 ? 63.931 42.127 -24.200 1.00 16.33 86 LEU C C 1
ATOM 4799 O O . LEU C 1 93 ? 63.662 43.327 -24.137 1.00 16.36 86 LEU C O 1
ATOM 4804 N N . GLY C 1 94 ? 64.592 41.600 -25.223 1.00 16.11 87 GLY C N 1
ATOM 4805 C CA . GLY C 1 94 ? 65.126 42.437 -26.314 1.00 16.34 87 GLY C CA 1
ATOM 4806 C C . GLY C 1 94 ? 65.992 43.578 -25.810 1.00 16.52 87 GLY C C 1
ATOM 4807 O O . GLY C 1 94 ? 65.892 44.714 -26.296 1.00 17.31 87 GLY C O 1
ATOM 4808 N N . GLY C 1 95 ? 66.846 43.279 -24.828 1.00 16.20 88 GLY C N 1
ATOM 4809 C CA . GLY C 1 95 ? 67.698 44.281 -24.219 1.00 16.34 88 GLY C CA 1
ATOM 4810 C C . GLY C 1 95 ? 66.948 45.438 -23.594 1.00 16.49 88 GLY C C 1
ATOM 4811 O O . GLY C 1 95 ? 67.501 46.534 -23.476 1.00 17.62 88 GLY C O 1
ATOM 4812 N N . THR C 1 96 ? 65.711 45.192 -23.158 1.00 15.92 89 THR C N 1
ATOM 4813 C CA . THR C 1 96 ? 64.797 46.252 -22.770 1.00 15.24 89 THR C CA 1
ATOM 4814 C C . THR C 1 96 ? 64.039 45.849 -21.502 1.00 14.78 89 THR C C 1
ATOM 4815 O O . THR C 1 96 ? 63.535 44.709 -21.425 1.00 14.82 89 THR C O 1
ATOM 4819 N N . PRO C 1 97 ? 63.962 46.769 -20.519 1.00 14.68 90 PRO C N 1
ATOM 4820 C CA . PRO C 1 97 ? 63.196 46.474 -19.291 1.00 14.93 90 PRO C CA 1
ATOM 4821 C C . PRO C 1 97 ? 61.753 46.095 -19.611 1.00 15.01 90 PRO C C 1
ATOM 4822 O O . PRO C 1 97 ? 61.103 46.781 -20.401 1.00 14.59 90 PRO C O 1
ATOM 4826 N N . VAL C 1 98 ? 61.260 45.012 -19.010 1.00 15.00 91 VAL C N 1
ATOM 4827 C CA . VAL C 1 98 ? 59.901 44.503 -19.305 1.00 15.28 91 VAL C CA 1
ATOM 4828 C C . VAL C 1 98 ? 59.179 44.128 -17.992 1.00 15.06 91 VAL C C 1
ATOM 4829 O O . VAL C 1 98 ? 59.833 43.784 -17.017 1.00 16.36 91 VAL C O 1
ATOM 4833 N N . VAL C 1 99 ? 57.854 44.267 -17.944 1.00 14.60 92 VAL C N 1
ATOM 4834 C CA . VAL C 1 99 ? 57.055 43.575 -16.923 1.00 13.57 92 VAL C CA 1
ATOM 4835 C C . VAL C 1 99 ? 56.110 42.673 -17.663 1.00 13.42 92 VAL C C 1
ATOM 4836 O O . VAL C 1 99 ? 55.374 43.139 -18.540 1.00 13.37 92 VAL C O 1
ATOM 4840 N N . ALA C 1 100 ? 56.158 41.384 -17.363 1.00 13.28 93 ALA C N 1
ATOM 4841 C CA . ALA C 1 100 ? 55.226 40.447 -17.971 1.00 13.77 93 ALA C CA 1
ATOM 4842 C C . ALA C 1 100 ? 54.168 39.948 -17.009 1.00 14.36 93 ALA C C 1
ATOM 4843 O O . ALA C 1 100 ? 54.455 39.687 -15.851 1.00 14.04 93 ALA C O 1
ATOM 4853 N N . GLN C 1 102 ? 52.576 36.648 -16.768 1.00 14.10 95 GLN C N 1
ATOM 4854 C CA . GLN C 1 102 ? 52.591 35.228 -17.135 1.00 13.75 95 GLN C CA 1
ATOM 4855 C C . GLN C 1 102 ? 51.292 34.604 -16.632 1.00 13.03 95 GLN C C 1
ATOM 4856 O O . GLN C 1 102 ? 51.099 34.408 -15.433 1.00 12.99 95 GLN C O 1
ATOM 4862 N N . GLY C 1 103 ? 50.369 34.350 -17.561 1.00 13.00 96 GLY C N 1
ATOM 4863 C CA . GLY C 1 103 ? 48.998 34.070 -17.188 1.00 12.47 96 GLY C CA 1
ATOM 4864 C C . GLY C 1 103 ? 48.164 35.344 -17.085 1.00 11.96 96 GLY C C 1
ATOM 4865 O O . GLY C 1 103 ? 48.662 36.408 -16.706 1.00 11.53 96 GLY C O 1
ATOM 4866 N N . ARG C 1 104 ? 46.884 35.235 -17.434 1.00 11.52 97 ARG C N 1
ATOM 4867 C CA . ARG C 1 104 ? 45.970 36.372 -17.356 1.00 10.76 97 ARG C CA 1
ATOM 4868 C C . ARG C 1 104 ? 44.594 35.940 -16.814 1.00 10.66 97 ARG C C 1
ATOM 4869 O O . ARG C 1 104 ? 44.250 34.780 -16.792 1.00 11.31 97 ARG C O 1
ATOM 4877 N N . PHE C 1 105 ? 43.782 36.894 -16.417 1.00 10.54 98 PHE C N 1
ATOM 4878 C CA . PHE C 1 105 ? 42.510 36.534 -15.818 1.00 10.63 98 PHE C CA 1
ATOM 4879 C C . PHE C 1 105 ? 41.476 36.568 -16.935 1.00 10.60 98 PHE C C 1
ATOM 4880 O O . PHE C 1 105 ? 41.700 37.238 -17.941 1.00 11.99 98 PHE C O 1
ATOM 4888 N N . HIS C 1 106 ? 40.397 35.810 -16.779 1.00 10.43 99 HIS C N 1
ATOM 4889 C CA . HIS C 1 106 ? 39.343 35.755 -17.810 1.00 10.48 99 HIS C CA 1
ATOM 4890 C C . HIS C 1 106 ? 37.994 35.902 -17.130 1.00 10.26 99 HIS C C 1
ATOM 4891 O O . HIS C 1 106 ? 37.827 35.454 -16.029 1.00 10.18 99 HIS C O 1
ATOM 4898 N N . TYR C 1 107 ? 37.035 36.498 -17.830 1.00 10.46 100 TYR C N 1
ATOM 4899 C CA . TYR C 1 107 ? 35.697 36.631 -17.318 1.00 11.01 100 TYR C CA 1
ATOM 4900 C C . TYR C 1 107 ? 35.010 35.269 -17.104 1.00 11.47 100 TYR C C 1
ATOM 4901 O O . TYR C 1 107 ? 34.185 35.133 -16.196 1.00 12.52 100 TYR C O 1
ATOM 4910 N N . TYR C 1 108 ? 35.340 34.269 -17.908 1.00 11.41 101 TYR C N 1
ATOM 4911 C CA . TYR C 1 108 ? 34.716 32.959 -17.713 1.00 11.14 101 TYR C CA 1
ATOM 4912 C C . TYR C 1 108 ? 35.068 32.330 -16.372 1.00 10.96 101 TYR C C 1
ATOM 4913 O O . TYR C 1 108 ? 34.429 31.358 -15.980 1.00 10.80 101 TYR C O 1
ATOM 4922 N N . GLU C 1 109 ? 36.067 32.868 -15.665 1.00 10.89 102 GLU C N 1
ATOM 4923 C CA . GLU C 1 109 ? 36.517 32.236 -14.430 1.00 11.86 102 GLU C CA 1
ATOM 4924 C C . GLU C 1 109 ? 35.591 32.527 -13.256 1.00 12.08 102 GLU C C 1
ATOM 4925 O O . GLU C 1 109 ? 35.685 31.888 -12.187 1.00 12.62 102 GLU C O 1
ATOM 4931 N N . GLY C 1 110 ? 34.723 33.518 -13.433 1.00 12.43 103 GLY C N 1
ATOM 4932 C CA . GLY C 1 110 ? 33.842 33.937 -12.337 1.00 13.18 103 GLY C CA 1
ATOM 4933 C C . GLY C 1 110 ? 34.076 35.353 -11.844 1.00 13.61 103 GLY C C 1
ATOM 4934 O O . GLY C 1 110 ? 33.182 35.929 -11.188 1.00 13.97 103 GLY C O 1
ATOM 4935 N N . TYR C 1 111 ? 35.239 35.910 -12.181 1.00 13.71 104 TYR C N 1
ATOM 4936 C CA . TYR C 1 111 ? 35.683 37.222 -11.729 1.00 14.45 104 TYR C CA 1
ATOM 4937 C C . TYR C 1 111 ? 34.834 38.354 -12.284 1.00 14.26 104 TYR C C 1
ATOM 4938 O O . TYR C 1 111 ? 34.233 38.251 -13.348 1.00 14.65 104 TYR C O 1
ATOM 4947 N N . SER C 1 112 ? 34.827 39.475 -11.576 1.00 13.75 105 SER C N 1
ATOM 4948 C CA . SER C 1 112 ? 34.225 40.668 -12.127 1.00 14.09 105 SER C CA 1
ATOM 4949 C C . SER C 1 112 ? 35.223 41.234 -13.146 1.00 13.69 105 SER C C 1
ATOM 4950 O O . SER C 1 112 ? 36.419 40.887 -13.120 1.00 13.45 105 SER C O 1
ATOM 4961 N N . ASP C 1 114 ? 36.188 44.216 -13.022 1.00 14.49 107 ASP C N 1
ATOM 4962 C CA . ASP C 1 114 ? 37.077 44.980 -12.143 1.00 15.85 107 ASP C CA 1
ATOM 4963 C C . ASP C 1 114 ? 38.248 44.112 -11.744 1.00 14.50 107 ASP C C 1
ATOM 4964 O O . ASP C 1 114 ? 39.375 44.589 -11.721 1.00 16.04 107 ASP C O 1
ATOM 4969 N N . GLN C 1 115 ? 37.973 42.845 -11.447 1.00 13.57 108 GLN C N 1
ATOM 4970 C CA . GLN C 1 115 ? 39.015 41.894 -11.061 1.00 13.11 108 GLN C CA 1
ATOM 4971 C C . GLN C 1 115 ? 39.913 41.481 -12.225 1.00 11.70 108 GLN C C 1
ATOM 4972 O O . GLN C 1 115 ? 41.143 41.410 -12.096 1.00 10.98 108 GLN C O 1
ATOM 4978 N N . VAL C 1 116 ? 39.309 41.247 -13.387 1.00 10.67 109 VAL C N 1
ATOM 4979 C CA . VAL C 1 116 ? 40.047 40.790 -14.570 1.00 10.34 109 VAL C CA 1
ATOM 4980 C C . VAL C 1 116 ? 41.091 41.791 -15.033 1.00 10.39 109 VAL C C 1
ATOM 4981 O O . VAL C 1 116 ? 42.188 41.412 -15.464 1.00 11.15 109 VAL C O 1
ATOM 4985 N N . THR C 1 117 ? 40.704 43.065 -14.972 1.00 10.72 110 THR C N 1
ATOM 4986 C CA . THR C 1 117 ? 41.469 44.145 -15.565 1.00 11.32 110 THR C CA 1
ATOM 4987 C C . THR C 1 117 ? 42.283 44.893 -14.528 1.00 11.32 110 THR C C 1
ATOM 4988 O O . THR C 1 117 ? 43.030 45.821 -14.872 1.00 12.25 110 THR C O 1
ATOM 4992 N N . PHE C 1 118 ? 42.145 44.491 -13.264 1.00 11.06 111 PHE C N 1
ATOM 4993 C CA . PHE C 1 118 ? 42.850 45.163 -12.160 1.00 11.13 111 PHE C CA 1
ATOM 4994 C C . PHE C 1 118 ? 44.351 45.373 -12.476 1.00 10.42 111 PHE C C 1
ATOM 4995 O O . PHE C 1 118 ? 44.847 46.492 -12.359 1.00 10.22 111 PHE C O 1
ATOM 5003 N N . PRO C 1 119 ? 45.047 44.313 -12.919 1.00 10.31 112 PRO C N 1
ATOM 5004 C CA . PRO C 1 119 ? 46.466 44.416 -13.227 1.00 10.49 112 PRO C CA 1
ATOM 5005 C C . PRO C 1 119 ? 46.813 45.552 -14.183 1.00 10.20 112 PRO C C 1
ATOM 5006 O O . PRO C 1 119 ? 47.892 46.126 -14.069 1.00 10.26 112 PRO C O 1
ATOM 5010 N N . ILE C 1 120 ? 45.909 45.901 -15.100 1.00 9.63 113 ILE C N 1
ATOM 5011 C CA . ILE C 1 120 ? 46.243 46.917 -16.109 1.00 9.32 113 ILE C CA 1
ATOM 5012 C C . ILE C 1 120 ? 46.365 48.287 -15.487 1.00 9.33 113 ILE C C 1
ATOM 5013 O O . ILE C 1 120 ? 47.221 49.082 -15.887 1.00 9.37 113 ILE C O 1
ATOM 5018 N N . ARG C 1 121 ? 45.517 48.558 -14.494 1.00 9.47 114 ARG C N 1
ATOM 5019 C CA . ARG C 1 121 ? 45.570 49.843 -13.812 1.00 9.65 114 ARG C CA 1
ATOM 5020 C C . ARG C 1 121 ? 46.766 49.904 -12.847 1.00 9.46 114 ARG C C 1
ATOM 5021 O O . ARG C 1 121 ? 47.366 50.963 -12.659 1.00 9.33 114 ARG C O 1
ATOM 5029 N N . VAL C 1 122 ? 47.119 48.764 -12.264 1.00 9.85 115 VAL C N 1
ATOM 5030 C CA . VAL C 1 122 ? 48.354 48.641 -11.454 1.00 10.36 115 VAL C CA 1
ATOM 5031 C C . VAL C 1 122 ? 49.572 48.912 -12.347 1.00 10.64 115 VAL C C 1
ATOM 5032 O O . VAL C 1 122 ? 50.450 49.672 -11.961 1.00 10.72 115 VAL C O 1
ATOM 5044 N N . LYS C 1 124 ? 49.550 50.843 -15.067 1.00 11.84 117 LYS C N 1
ATOM 5045 C CA . LYS C 1 124 ? 49.614 52.288 -15.212 1.00 12.43 117 LYS C CA 1
ATOM 5046 C C . LYS C 1 124 ? 50.398 52.906 -14.052 1.00 12.89 117 LYS C C 1
ATOM 5047 O O . LYS C 1 124 ? 51.356 53.641 -14.276 1.00 13.21 117 LYS C O 1
ATOM 5053 N N . LEU C 1 125 ? 49.989 52.604 -12.818 1.00 12.45 118 LEU C N 1
ATOM 5054 C CA . LEU C 1 125 ? 50.628 53.163 -11.621 1.00 12.58 118 LEU C CA 1
ATOM 5055 C C . LEU C 1 125 ? 52.145 52.919 -11.539 1.00 12.71 118 LEU C C 1
ATOM 5056 O O . LEU C 1 125 ? 52.889 53.747 -10.989 1.00 13.51 118 LEU C O 1
ATOM 5061 N N . LEU C 1 126 ? 52.588 51.787 -12.078 1.00 12.44 119 LEU C N 1
ATOM 5062 C CA . LEU C 1 126 ? 54.017 51.472 -12.198 1.00 12.62 119 LEU C CA 1
ATOM 5063 C C . LEU C 1 126 ? 54.770 52.269 -13.283 1.00 12.79 119 LEU C C 1
ATOM 5064 O O . LEU C 1 126 ? 56.012 52.263 -13.307 1.00 13.19 119 LEU C O 1
ATOM 5069 N N . GLY C 1 127 ? 54.029 52.948 -14.168 1.00 13.03 120 GLY C N 1
ATOM 5070 C CA . GLY C 1 127 ? 54.625 53.815 -15.186 1.00 13.27 120 GLY C CA 1
ATOM 5071 C C . GLY C 1 127 ? 54.710 53.141 -16.534 1.00 13.19 120 GLY C C 1
ATOM 5072 O O . GLY C 1 127 ? 55.462 53.578 -17.417 1.00 13.45 120 GLY C O 1
ATOM 5073 N N . ILE C 1 128 ? 53.950 52.052 -16.676 1.00 12.72 121 ILE C N 1
ATOM 5074 C CA . ILE C 1 128 ? 53.827 51.342 -17.943 1.00 12.72 121 ILE C CA 1
ATOM 5075 C C . ILE C 1 128 ? 53.110 52.244 -18.931 1.00 12.43 121 ILE C C 1
ATOM 5076 O O . ILE C 1 128 ? 52.077 52.857 -18.606 1.00 12.33 121 ILE C O 1
ATOM 5081 N N . GLU C 1 129 ? 53.679 52.358 -20.123 1.00 12.58 122 GLU C N 1
ATOM 5082 C CA . GLU C 1 129 ? 53.061 53.158 -21.197 1.00 13.25 122 GLU C CA 1
ATOM 5083 C C . GLU C 1 129 ? 52.563 52.347 -22.390 1.00 13.22 122 GLU C C 1
ATOM 5084 O O . GLU C 1 129 ? 51.729 52.808 -23.177 1.00 13.76 122 GLU C O 1
ATOM 5090 N N . ASN C 1 130 ? 53.119 51.157 -22.540 1.00 12.96 123 ASN C N 1
ATOM 5091 C CA . ASN C 1 130 ? 52.858 50.316 -23.686 1.00 12.01 123 ASN C CA 1
ATOM 5092 C C . ASN C 1 130 ? 52.460 48.974 -23.175 1.00 11.44 123 ASN C C 1
ATOM 5093 O O . ASN C 1 130 ? 53.060 48.474 -22.242 1.00 10.59 123 ASN C O 1
ATOM 5098 N N . LEU C 1 131 ? 51.449 48.383 -23.787 1.00 11.50 124 LEU C N 1
ATOM 5099 C CA . LEU C 1 131 ? 50.984 47.071 -23.374 1.00 11.60 124 LEU C CA 1
ATOM 5100 C C . LEU C 1 131 ? 50.930 46.144 -24.540 1.00 12.12 124 LEU C C 1
ATOM 5101 O O . LEU C 1 131 ? 50.194 46.412 -25.496 1.00 12.58 124 LEU C O 1
ATOM 5106 N N . PHE C 1 132 ? 51.702 45.053 -24.488 1.00 12.23 125 PHE C N 1
ATOM 5107 C CA . PHE C 1 132 ? 51.643 44.099 -25.582 1.00 12.48 125 PHE C CA 1
ATOM 5108 C C . PHE C 1 132 ? 50.816 42.962 -25.055 1.00 12.88 125 PHE C C 1
ATOM 5109 O O . PHE C 1 132 ? 50.958 42.584 -23.903 1.00 12.83 125 PHE C O 1
ATOM 5117 N N . VAL C 1 133 ? 49.908 42.473 -25.881 1.00 12.86 126 VAL C N 1
ATOM 5118 C CA . VAL C 1 133 ? 48.981 41.442 -25.443 1.00 14.12 126 VAL C CA 1
ATOM 5119 C C . VAL C 1 133 ? 48.806 40.381 -26.496 1.00 14.29 126 VAL C C 1
ATOM 5120 O O . VAL C 1 133 ? 48.575 40.670 -27.670 1.00 15.56 126 VAL C O 1
ATOM 5124 N N . SER C 1 134 ? 48.977 39.154 -26.029 1.00 13.80 127 SER C N 1
ATOM 5125 C CA . SER C 1 134 ? 48.884 37.963 -26.811 1.00 13.53 127 SER C CA 1
ATOM 5126 C C . SER C 1 134 ? 47.763 37.119 -26.279 1.00 12.26 127 SER C C 1
ATOM 5127 O O . SER C 1 134 ? 47.274 37.290 -25.132 1.00 12.20 127 SER C O 1
ATOM 5130 N N . ASN C 1 135 ? 47.338 36.210 -27.136 1.00 11.06 128 ASN C N 1
ATOM 5131 C CA . ASN C 1 135 ? 46.295 35.264 -26.800 1.00 10.37 128 ASN C CA 1
ATOM 5132 C C . ASN C 1 135 ? 46.254 34.161 -27.818 1.00 9.89 128 ASN C C 1
ATOM 5133 O O . ASN C 1 135 ? 46.879 34.259 -28.906 1.00 9.39 128 ASN C O 1
ATOM 5138 N N . ALA C 1 136 ? 45.568 33.097 -27.414 1.00 10.09 129 ALA C N 1
ATOM 5139 C CA . ALA C 1 136 ? 45.175 32.025 -28.283 1.00 10.24 129 ALA C CA 1
ATOM 5140 C C . ALA C 1 136 ? 43.771 32.298 -28.837 1.00 10.27 129 ALA C C 1
ATOM 5141 O O . ALA C 1 136 ? 42.810 32.510 -28.082 1.00 10.05 129 ALA C O 1
ATOM 5143 N N . ALA C 1 137 ? 43.651 32.266 -30.154 1.00 10.69 130 ALA C N 1
ATOM 5144 C CA . ALA C 1 137 ? 42.378 32.609 -30.809 1.00 11.23 130 ALA C CA 1
ATOM 5145 C C . ALA C 1 137 ? 41.955 31.600 -31.878 1.00 12.44 130 ALA C C 1
ATOM 5146 O O . ALA C 1 137 ? 42.786 30.941 -32.470 1.00 12.42 130 ALA C O 1
ATOM 5148 N N . GLY C 1 138 ? 40.638 31.450 -32.057 1.00 13.05 131 GLY C N 1
ATOM 5149 C CA . GLY C 1 138 ? 40.070 30.617 -33.112 1.00 13.13 131 GLY C CA 1
ATOM 5150 C C . GLY C 1 138 ? 40.005 31.376 -34.416 1.00 13.29 131 GLY C C 1
ATOM 5151 O O . GLY C 1 138 ? 39.556 32.513 -34.463 1.00 12.65 131 GLY C O 1
ATOM 5152 N N . GLY C 1 139 ? 40.466 30.756 -35.490 1.00 14.10 132 GLY C N 1
ATOM 5153 C CA . GLY C 1 139 ? 40.414 31.415 -36.784 1.00 14.50 132 GLY C CA 1
ATOM 5154 C C . GLY C 1 139 ? 39.017 31.313 -37.380 1.00 14.70 132 GLY C C 1
ATOM 5155 O O . GLY C 1 139 ? 38.462 30.221 -37.500 1.00 15.62 132 GLY C O 1
ATOM 5156 N N . ILE C 1 140 ? 38.452 32.456 -37.750 1.00 15.45 133 ILE C N 1
ATOM 5157 C CA . ILE C 1 140 ? 37.131 32.472 -38.384 1.00 16.87 133 ILE C CA 1
ATOM 5158 C C . ILE C 1 140 ? 37.169 33.072 -39.795 1.00 19.19 133 ILE C C 1
ATOM 5159 O O . ILE C 1 140 ? 36.178 33.022 -40.540 1.00 21.31 133 ILE C O 1
ATOM 5164 N N . ASN C 1 141 ? 38.295 33.684 -40.127 1.00 19.48 134 ASN C N 1
ATOM 5165 C CA . ASN C 1 141 ? 38.653 34.005 -41.504 1.00 19.13 134 ASN C CA 1
ATOM 5166 C C . ASN C 1 141 ? 39.192 32.696 -42.111 1.00 19.21 134 ASN C C 1
ATOM 5167 O O . ASN C 1 141 ? 40.160 32.130 -41.621 1.00 18.70 134 ASN C O 1
ATOM 5172 N N . THR C 1 142 ? 38.534 32.194 -43.157 1.00 19.64 135 THR C N 1
ATOM 5173 C CA . THR C 1 142 ? 38.848 30.863 -43.691 1.00 20.16 135 THR C CA 1
ATOM 5174 C C . THR C 1 142 ? 40.260 30.772 -44.321 1.00 20.46 135 THR C C 1
ATOM 5175 O O . THR C 1 142 ? 40.685 29.688 -44.754 1.00 21.80 135 THR C O 1
ATOM 5179 N N . SER C 1 143 ? 40.892 31.910 -44.367 1.00 19.80 136 SER C N 1
ATOM 5180 C CA A SER C 1 143 ? 42.326 31.950 -44.910 0.50 20.25 136 SER C CA 1
ATOM 5181 C CA B SER C 1 143 ? 42.330 31.962 -44.903 0.50 20.60 136 SER C CA 1
ATOM 5182 C C . SER C 1 143 ? 43.521 31.826 -43.732 1.00 20.96 136 SER C C 1
ATOM 5183 O O . SER C 1 143 ? 44.517 31.316 -44.108 1.00 21.71 136 SER C O 1
ATOM 5188 N N . PHE C 1 144 ? 43.021 31.772 -42.502 1.00 21.38 137 PHE C N 1
ATOM 5189 C CA . PHE C 1 144 ? 43.847 31.633 -41.366 1.00 22.19 137 PHE C CA 1
ATOM 5190 C C . PHE C 1 144 ? 43.892 30.206 -40.961 1.00 23.85 137 PHE C C 1
ATOM 5191 O O . PHE C 1 144 ? 42.915 29.555 -40.939 1.00 26.69 137 PHE C O 1
ATOM 5199 N N . LYS C 1 145 ? 45.055 29.709 -40.659 1.00 22.24 138 LYS C N 1
ATOM 5200 C CA . LYS C 1 145 ? 45.286 28.321 -40.437 1.00 21.47 138 LYS C CA 1
ATOM 5201 C C . LYS C 1 145 ? 46.025 28.201 -39.080 1.00 18.88 138 LYS C C 1
ATOM 5202 O O . LYS C 1 145 ? 46.576 29.139 -38.599 1.00 17.94 138 LYS C O 1
ATOM 5208 N N . VAL C 1 146 ? 45.920 27.042 -38.506 1.00 18.60 139 VAL C N 1
ATOM 5209 C CA . VAL C 1 146 ? 46.586 26.775 -37.241 1.00 18.72 139 VAL C CA 1
ATOM 5210 C C . VAL C 1 146 ? 48.073 27.127 -37.374 1.00 19.50 139 VAL C C 1
ATOM 5211 O O . VAL C 1 146 ? 48.739 26.773 -38.368 1.00 19.87 139 VAL C O 1
ATOM 5215 N N . GLY C 1 147 ? 48.579 27.867 -36.394 1.00 19.92 140 GLY C N 1
ATOM 5216 C CA . GLY C 1 147 ? 49.974 28.290 -36.390 1.00 20.65 140 GLY C CA 1
ATOM 5217 C C . GLY C 1 147 ? 50.194 29.731 -36.786 1.00 20.74 140 GLY C C 1
ATOM 5218 O O . GLY C 1 147 ? 51.217 30.326 -36.433 1.00 22.13 140 GLY C O 1
ATOM 5219 N N . ASP C 1 148 ? 49.230 30.311 -37.497 1.00 20.38 141 ASP C N 1
ATOM 5220 C CA . ASP C 1 148 ? 49.385 31.689 -37.942 1.00 19.32 141 ASP C CA 1
ATOM 5221 C C . ASP C 1 148 ? 49.387 32.676 -36.792 1.00 17.03 141 ASP C C 1
ATOM 5222 O O . ASP C 1 148 ? 48.726 32.486 -35.752 1.00 15.61 141 ASP C O 1
ATOM 5227 N N . LEU C 1 149 ? 50.205 33.702 -36.965 1.00 15.83 142 LEU C N 1
ATOM 5228 C CA . LEU C 1 149 ? 50.198 34.827 -36.061 1.00 15.05 142 LEU C CA 1
ATOM 5229 C C . LEU C 1 149 ? 49.365 35.908 -36.712 1.00 14.78 142 LEU C C 1
ATOM 5230 O O . LEU C 1 149 ? 49.549 36.212 -37.891 1.00 14.27 142 LEU C O 1
ATOM 5243 N N . ILE C 1 151 ? 48.125 39.888 -36.336 1.00 13.48 144 ILE C N 1
ATOM 5244 C CA . ILE C 1 151 ? 48.200 41.199 -35.715 1.00 13.52 144 ILE C CA 1
ATOM 5245 C C . ILE C 1 151 ? 46.751 41.666 -35.540 1.00 12.93 144 ILE C C 1
ATOM 5246 O O . ILE C 1 151 ? 45.940 41.657 -36.477 1.00 13.50 144 ILE C O 1
ATOM 5251 N N . ILE C 1 152 ? 46.404 41.985 -34.305 1.00 11.99 145 ILE C N 1
ATOM 5252 C CA . ILE C 1 152 ? 45.082 42.511 -34.015 1.00 11.94 145 ILE C CA 1
ATOM 5253 C C . ILE C 1 152 ? 44.946 43.959 -34.449 1.00 11.51 145 ILE C C 1
ATOM 5254 O O . ILE C 1 152 ? 45.595 44.845 -33.897 1.00 11.16 145 ILE C O 1
ATOM 5266 N N . ASP C 1 154 ? 41.793 45.504 -34.798 1.00 14.06 147 ASP C N 1
ATOM 5267 C CA . ASP C 1 154 ? 40.603 46.033 -34.113 1.00 13.31 147 ASP C CA 1
ATOM 5268 C C . ASP C 1 154 ? 39.981 44.859 -33.411 1.00 12.13 147 ASP C C 1
ATOM 5269 O O . ASP C 1 154 ? 40.389 43.717 -33.628 1.00 11.98 147 ASP C O 1
ATOM 5274 N N . HIS C 1 155 ? 39.006 45.130 -32.555 1.00 11.71 148 HIS C N 1
ATOM 5275 C CA . HIS C 1 155 ? 38.254 44.060 -31.939 1.00 11.81 148 HIS C CA 1
ATOM 5276 C C . HIS C 1 155 ? 36.754 44.336 -31.947 1.00 11.50 148 HIS C C 1
ATOM 5277 O O . HIS C 1 155 ? 36.319 45.482 -32.125 1.00 11.70 148 HIS C O 1
ATOM 5284 N N . ILE C 1 156 ? 35.992 43.273 -31.720 1.00 11.18 149 ILE C N 1
ATOM 5285 C CA . ILE C 1 156 ? 34.601 43.404 -31.309 1.00 11.40 149 ILE C CA 1
ATOM 5286 C C . ILE C 1 156 ? 34.355 42.856 -29.920 1.00 11.49 149 ILE C C 1
ATOM 5287 O O . ILE C 1 156 ? 34.647 41.689 -29.650 1.00 11.62 149 ILE C O 1
ATOM 5292 N N . ASN C 1 157 ? 33.781 43.693 -29.060 1.00 11.47 150 ASN C N 1
ATOM 5293 C CA . ASN C 1 157 ? 33.500 43.281 -27.684 1.00 11.29 150 ASN C CA 1
ATOM 5294 C C . ASN C 1 157 ? 32.144 42.633 -27.498 1.00 11.77 150 ASN C C 1
ATOM 5295 O O . ASN C 1 157 ? 31.096 43.262 -27.724 1.00 12.30 150 ASN C O 1
ATOM 5300 N N . ASN C 1 158 ? 32.175 41.361 -27.140 1.00 11.72 151 ASN C N 1
ATOM 5301 C CA . ASN C 1 158 ? 30.969 40.742 -26.701 1.00 12.02 151 ASN C CA 1
ATOM 5302 C C . ASN C 1 158 ? 30.993 40.204 -25.291 1.00 11.36 151 ASN C C 1
ATOM 5303 O O . ASN C 1 158 ? 30.234 39.278 -24.994 1.00 11.63 151 ASN C O 1
ATOM 5308 N N . LEU C 1 159 ? 31.877 40.761 -24.451 1.00 10.59 152 LEU C N 1
ATOM 5309 C CA . LEU C 1 159 ? 31.859 40.527 -22.997 1.00 10.90 152 LEU C CA 1
ATOM 5310 C C . LEU C 1 159 ? 31.343 41.788 -22.317 1.00 10.87 152 LEU C C 1
ATOM 5311 O O . LEU C 1 159 ? 31.391 42.863 -22.897 1.00 12.23 152 LEU C O 1
ATOM 5316 N N . PRO C 1 160 ? 30.845 41.678 -21.064 1.00 10.58 153 PRO C N 1
ATOM 5317 C CA . PRO C 1 160 ? 30.377 42.886 -20.391 1.00 10.13 153 PRO C CA 1
ATOM 5318 C C . PRO C 1 160 ? 31.475 43.975 -20.423 1.00 10.52 153 PRO C C 1
ATOM 5319 O O . PRO C 1 160 ? 32.636 43.671 -20.165 1.00 11.29 153 PRO C O 1
ATOM 5323 N N . ASN C 1 161 ? 31.137 45.213 -20.780 1.00 10.19 154 ASN C N 1
ATOM 5324 C CA . ASN C 1 161 ? 32.143 46.307 -20.777 1.00 9.73 154 ASN C CA 1
ATOM 5325 C C . ASN C 1 161 ? 32.761 46.516 -19.372 1.00 9.61 154 ASN C C 1
ATOM 5326 O O . ASN C 1 161 ? 31.996 46.705 -18.403 1.00 9.81 154 ASN C O 1
ATOM 5331 N N . PRO C 1 162 ? 34.116 46.515 -19.256 1.00 9.29 155 PRO C N 1
ATOM 5332 C CA . PRO C 1 162 ? 34.782 46.544 -17.937 1.00 9.04 155 PRO C CA 1
ATOM 5333 C C . PRO C 1 162 ? 34.737 47.887 -17.243 1.00 8.83 155 PRO C C 1
ATOM 5334 O O . PRO C 1 162 ? 35.124 47.979 -16.066 1.00 8.97 155 PRO C O 1
ATOM 5338 N N . LEU C 1 163 ? 34.296 48.923 -17.955 1.00 8.66 156 LEU C N 1
ATOM 5339 C CA . LEU C 1 163 ? 34.221 50.244 -17.391 1.00 8.91 156 LEU C CA 1
ATOM 5340 C C . LEU C 1 163 ? 32.843 50.547 -16.790 1.00 9.28 156 LEU C C 1
ATOM 5341 O O . LEU C 1 163 ? 32.612 51.656 -16.314 1.00 9.80 156 LEU C O 1
ATOM 5346 N N . ILE C 1 164 ? 31.921 49.595 -16.894 1.00 9.43 157 ILE C N 1
ATOM 5347 C CA . ILE C 1 164 ? 30.595 49.789 -16.279 1.00 9.40 157 ILE C CA 1
ATOM 5348 C C . ILE C 1 164 ? 30.775 49.982 -14.778 1.00 9.54 157 ILE C C 1
ATOM 5349 O O . ILE C 1 164 ? 31.467 49.219 -14.114 1.00 9.84 157 ILE C O 1
ATOM 5354 N N . GLY C 1 165 ? 30.137 51.034 -14.300 1.00 9.66 158 GLY C N 1
ATOM 5355 C CA . GLY C 1 165 ? 30.123 51.405 -12.910 1.00 9.90 158 GLY C CA 1
ATOM 5356 C C . GLY C 1 165 ? 30.633 52.824 -12.886 1.00 10.30 158 GLY C C 1
ATOM 5357 O O . GLY C 1 165 ? 30.898 53.422 -13.944 1.00 10.58 158 GLY C O 1
ATOM 5358 N N . PRO C 1 166 ? 30.749 53.385 -11.688 1.00 10.90 159 PRO C N 1
ATOM 5359 C CA . PRO C 1 166 ? 31.297 54.710 -11.468 1.00 11.17 159 PRO C CA 1
ATOM 5360 C C . PRO C 1 166 ? 32.685 54.864 -12.144 1.00 11.42 159 PRO C C 1
ATOM 5361 O O . PRO C 1 166 ? 33.499 53.923 -12.159 1.00 11.25 159 PRO C O 1
ATOM 5365 N N . ASN C 1 167 ? 32.934 56.022 -12.750 1.00 11.79 160 ASN C N 1
ATOM 5366 C CA . ASN C 1 167 ? 34.181 56.193 -13.467 1.00 12.12 160 ASN C CA 1
ATOM 5367 C C . ASN C 1 167 ? 35.306 56.462 -12.487 1.00 13.42 160 ASN C C 1
ATOM 5368 O O . ASN C 1 167 ? 35.162 57.336 -11.648 1.00 14.45 160 ASN C O 1
ATOM 5381 N N . ASP C 1 169 ? 38.040 58.356 -12.135 1.00 16.22 162 ASP C N 1
ATOM 5382 C CA . ASP C 1 169 ? 38.686 59.553 -12.686 1.00 18.54 162 ASP C CA 1
ATOM 5383 C C . ASP C 1 169 ? 40.225 59.553 -12.549 1.00 19.07 162 ASP C C 1
ATOM 5384 O O . ASP C 1 169 ? 40.929 60.198 -13.333 1.00 19.04 162 ASP C O 1
ATOM 5397 N N . PHE C 1 171 ? 42.091 57.298 -13.328 1.00 18.03 164 PHE C N 1
ATOM 5398 C CA . PHE C 1 171 ? 42.603 56.592 -14.492 1.00 16.02 164 PHE C CA 1
ATOM 5399 C C . PHE C 1 171 ? 42.215 57.163 -15.863 1.00 14.52 164 PHE C C 1
ATOM 5400 O O . PHE C 1 171 ? 42.953 56.976 -16.833 1.00 14.20 164 PHE C O 1
ATOM 5408 N N . GLY C 1 172 ? 41.094 57.869 -15.963 1.00 13.32 165 GLY C N 1
ATOM 5409 C CA . GLY C 1 172 ? 40.646 58.308 -17.296 1.00 13.07 165 GLY C CA 1
ATOM 5410 C C . GLY C 1 172 ? 39.243 58.851 -17.350 1.00 12.64 165 GLY C C 1
ATOM 5411 O O . GLY C 1 172 ? 38.602 59.013 -16.314 1.00 12.95 165 GLY C O 1
ATOM 5412 N N . VAL C 1 173 ? 38.757 59.092 -18.575 1.00 12.37 166 VAL C N 1
ATOM 5413 C CA . VAL C 1 173 ? 37.466 59.759 -18.805 1.00 12.55 166 VAL C CA 1
ATOM 5414 C C . VAL C 1 173 ? 36.258 58.829 -18.746 1.00 11.49 166 VAL C C 1
ATOM 5415 O O . VAL C 1 173 ? 36.360 57.612 -18.927 1.00 10.73 166 VAL C O 1
ATOM 5419 N N . ARG C 1 174 ? 35.101 59.411 -18.461 1.00 11.23 167 ARG C N 1
ATOM 5420 C CA . ARG C 1 174 ? 33.860 58.620 -18.449 1.00 10.57 167 ARG C CA 1
ATOM 5421 C C . ARG C 1 174 ? 33.624 57.793 -19.719 1.00 10.32 167 ARG C C 1
ATOM 5422 O O . ARG C 1 174 ? 33.211 56.640 -19.623 1.00 10.10 167 ARG C O 1
ATOM 5430 N N . PHE C 1 175 ? 33.926 58.382 -20.884 1.00 10.32 168 PHE C N 1
ATOM 5431 C CA . PHE C 1 175 ? 33.622 57.792 -22.206 1.00 10.58 168 PHE C CA 1
ATOM 5432 C C . PHE C 1 175 ? 34.848 57.869 -23.084 1.00 10.94 168 PHE C C 1
ATOM 5433 O O . PHE C 1 175 ? 35.024 58.867 -23.795 1.00 11.18 168 PHE C O 1
ATOM 5441 N N . PRO C 1 176 ? 35.717 56.856 -22.998 1.00 11.47 169 PRO C N 1
ATOM 5442 C CA . PRO C 1 176 ? 36.941 56.855 -23.786 1.00 11.66 169 PRO C CA 1
ATOM 5443 C C . PRO C 1 176 ? 36.708 56.489 -25.234 1.00 11.56 169 PRO C C 1
ATOM 5444 O O . PRO C 1 176 ? 35.893 55.608 -25.543 1.00 12.07 169 PRO C O 1
ATOM 5448 N N . ASP C 1 177 ? 37.433 57.180 -26.103 1.00 11.77 170 ASP C N 1
ATOM 5449 C CA . ASP C 1 177 ? 37.562 56.843 -27.521 1.00 12.44 170 ASP C CA 1
ATOM 5450 C C . ASP C 1 177 ? 38.153 55.438 -27.734 1.00 12.32 170 ASP C C 1
ATOM 5451 O O . ASP C 1 177 ? 39.061 55.013 -26.996 1.00 12.29 170 ASP C O 1
ATOM 5464 N N . THR C 1 179 ? 38.612 54.500 -31.209 1.00 11.69 172 THR C N 1
ATOM 5465 C CA . THR C 1 179 ? 38.782 54.583 -32.673 1.00 11.70 172 THR C CA 1
ATOM 5466 C C . THR C 1 179 ? 39.968 53.804 -33.261 1.00 11.49 172 THR C C 1
ATOM 5467 O O . THR C 1 179 ? 39.863 53.221 -34.329 1.00 10.90 172 THR C O 1
ATOM 5471 N N . ARG C 1 180 ? 41.098 53.858 -32.565 1.00 11.93 173 ARG C N 1
ATOM 5472 C CA . ARG C 1 180 ? 42.316 53.120 -32.888 1.00 12.79 173 ARG C CA 1
ATOM 5473 C C . ARG C 1 180 ? 42.811 52.531 -31.576 1.00 13.29 173 ARG C C 1
ATOM 5474 O O . ARG C 1 180 ? 43.776 53.015 -30.996 1.00 13.29 173 ARG C O 1
ATOM 5482 N N . ALA C 1 181 ? 42.124 51.488 -31.109 1.00 13.55 174 ALA C N 1
ATOM 5483 C CA . ALA C 1 181 ? 42.461 50.823 -29.863 1.00 13.41 174 ALA C CA 1
ATOM 5484 C C . ALA C 1 181 ? 43.815 50.154 -30.006 1.00 13.28 174 ALA C C 1
ATOM 5485 O O . ALA C 1 181 ? 44.536 50.037 -29.026 1.00 13.16 174 ALA C O 1
ATOM 5487 N N . TYR C 1 182 ? 44.146 49.725 -31.235 1.00 12.94 175 TYR C N 1
ATOM 5488 C CA . TYR C 1 182 ? 45.405 49.063 -31.520 1.00 13.29 175 TYR C CA 1
ATOM 5489 C C . TYR C 1 182 ? 46.340 49.995 -32.290 1.00 12.66 175 TYR C C 1
ATOM 5490 O O . TYR C 1 182 ? 46.090 50.340 -33.440 1.00 11.43 175 TYR C O 1
ATOM 5499 N N . ASP C 1 183 ? 47.405 50.404 -31.611 1.00 13.03 176 ASP C N 1
ATOM 5500 C CA . ASP C 1 183 ? 48.226 51.538 -32.032 1.00 13.84 176 ASP C CA 1
ATOM 5501 C C . ASP C 1 183 ? 48.742 51.309 -33.457 1.00 14.00 176 ASP C C 1
ATOM 5502 O O . ASP C 1 183 ? 49.279 50.232 -33.751 1.00 13.17 176 ASP C O 1
ATOM 5507 N N . ARG C 1 184 ? 48.546 52.296 -34.335 1.00 15.15 177 ARG C N 1
ATOM 5508 C CA A ARG C 1 184 ? 48.927 52.167 -35.742 0.50 16.62 177 ARG C CA 1
ATOM 5509 C CA B ARG C 1 184 ? 48.920 52.134 -35.734 0.50 15.99 177 ARG C CA 1
ATOM 5510 C C . ARG C 1 184 ? 50.435 52.105 -35.925 1.00 16.50 177 ARG C C 1
ATOM 5511 O O . ARG C 1 184 ? 50.940 51.382 -36.801 1.00 17.07 177 ARG C O 1
ATOM 5526 N N . GLU C 1 185 ? 51.169 52.868 -35.117 1.00 16.36 178 GLU C N 1
ATOM 5527 C CA A GLU C 1 185 ? 52.640 52.872 -35.227 0.50 16.22 178 GLU C CA 1
ATOM 5528 C CA B GLU C 1 185 ? 52.623 52.866 -35.260 0.50 16.48 178 GLU C CA 1
ATOM 5529 C C . GLU C 1 185 ? 53.180 51.512 -34.818 1.00 15.61 178 GLU C C 1
ATOM 5530 O O . GLU C 1 185 ? 54.067 50.969 -35.459 1.00 14.84 178 GLU C O 1
ATOM 5541 N N . PHE C 1 186 ? 52.616 50.956 -33.746 1.00 14.88 179 PHE C N 1
ATOM 5542 C CA . PHE C 1 186 ? 53.025 49.639 -33.254 1.00 14.63 179 PHE C CA 1
ATOM 5543 C C . PHE C 1 186 ? 52.778 48.526 -34.265 1.00 14.31 179 PHE C C 1
ATOM 5544 O O . PHE C 1 186 ? 53.617 47.635 -34.417 1.00 15.30 179 PHE C O 1
ATOM 5552 N N . ILE C 1 187 ? 51.624 48.571 -34.940 1.00 13.83 180 ILE C N 1
ATOM 5553 C CA . ILE C 1 187 ? 51.296 47.646 -36.015 1.00 13.57 180 ILE C CA 1
ATOM 5554 C C . ILE C 1 187 ? 52.295 47.802 -37.169 1.00 13.24 180 ILE C C 1
ATOM 5555 O O . ILE C 1 187 ? 52.821 46.820 -37.662 1.00 13.87 180 ILE C O 1
ATOM 5560 N N . ALA C 1 188 ? 52.558 49.040 -37.575 1.00 13.22 181 ALA C N 1
ATOM 5561 C CA . ALA C 1 188 ? 53.561 49.331 -38.608 1.00 13.79 181 ALA C CA 1
ATOM 5562 C C . ALA C 1 188 ? 54.941 48.755 -38.276 1.00 13.73 181 ALA C C 1
ATOM 5563 O O . ALA C 1 188 ? 55.585 48.104 -39.111 1.00 14.22 181 ALA C O 1
ATOM 5565 N N . LYS C 1 189 ? 55.390 48.988 -37.047 1.00 13.22 182 LYS C N 1
ATOM 5566 C CA . LYS C 1 189 ? 56.693 48.547 -36.596 1.00 13.74 182 LYS C CA 1
ATOM 5567 C C . LYS C 1 189 ? 56.737 47.032 -36.488 1.00 13.96 182 LYS C C 1
ATOM 5568 O O . LYS C 1 189 ? 57.720 46.423 -36.868 1.00 14.26 182 LYS C O 1
ATOM 5574 N N . ALA C 1 190 ? 55.647 46.422 -36.025 1.00 13.78 183 ALA C N 1
ATOM 5575 C CA . ALA C 1 190 ? 55.579 44.957 -35.914 1.00 14.37 183 ALA C CA 1
ATOM 5576 C C . ALA C 1 190 ? 55.617 44.263 -37.266 1.00 15.32 183 ALA C C 1
ATOM 5577 O O . ALA C 1 190 ? 56.195 43.181 -37.401 1.00 16.31 183 ALA C O 1
ATOM 5579 N N . LYS C 1 191 ? 54.995 44.878 -38.263 1.00 15.42 184 LYS C N 1
ATOM 5580 C CA . LYS C 1 191 ? 54.995 44.332 -39.599 1.00 15.89 184 LYS C CA 1
ATOM 5581 C C . LYS C 1 191 ? 56.392 44.455 -40.196 1.00 15.83 184 LYS C C 1
ATOM 5582 O O . LYS C 1 191 ? 56.860 43.517 -40.819 1.00 15.45 184 LYS C O 1
ATOM 5588 N N . GLY C 1 192 ? 57.041 45.603 -39.969 1.00 16.23 185 GLY C N 1
ATOM 5589 C CA . GLY C 1 192 ? 58.392 45.843 -40.426 1.00 16.38 185 GLY C CA 1
ATOM 5590 C C . GLY C 1 192 ? 59.332 44.815 -39.832 1.00 16.42 185 GLY C C 1
ATOM 5591 O O . GLY C 1 192 ? 60.198 44.294 -40.511 1.00 16.94 185 GLY C O 1
ATOM 5592 N N . ILE C 1 193 ? 59.123 44.511 -38.555 1.00 16.46 186 ILE C N 1
ATOM 5593 C CA . ILE C 1 193 ? 59.950 43.567 -37.813 1.00 16.43 186 ILE C CA 1
ATOM 5594 C C . ILE C 1 193 ? 59.746 42.128 -38.284 1.00 16.31 186 ILE C C 1
ATOM 5595 O O . ILE C 1 193 ? 60.726 41.367 -38.417 1.00 16.46 186 ILE C O 1
ATOM 5600 N N . ALA C 1 194 ? 58.484 41.758 -38.532 1.00 15.71 187 ALA C N 1
ATOM 5601 C CA . ALA C 1 194 ? 58.139 40.424 -39.018 1.00 15.46 187 ALA C CA 1
ATOM 5602 C C . ALA C 1 194 ? 58.810 40.187 -40.378 1.00 15.76 187 ALA C C 1
ATOM 5603 O O . ALA C 1 194 ? 59.336 39.097 -40.621 1.00 15.11 187 ALA C O 1
ATOM 5605 N N . GLN C 1 195 ? 58.803 41.211 -41.236 1.00 16.97 188 GLN C N 1
ATOM 5606 C CA A GLN C 1 195 ? 59.462 41.123 -42.556 0.50 18.16 188 GLN C CA 1
ATOM 5607 C CA B GLN C 1 195 ? 59.449 41.120 -42.541 0.50 17.59 188 GLN C CA 1
ATOM 5608 C C . GLN C 1 195 ? 60.959 40.896 -42.391 1.00 18.26 188 GLN C C 1
ATOM 5609 O O . GLN C 1 195 ? 61.535 40.054 -43.070 1.00 18.75 188 GLN C O 1
ATOM 5620 N N . GLU C 1 196 ? 61.585 41.637 -41.475 1.00 19.31 189 GLU C N 1
ATOM 5621 C CA . GLU C 1 196 ? 63.011 41.478 -41.189 1.00 20.53 189 GLU C CA 1
ATOM 5622 C C . GLU C 1 196 ? 63.337 40.049 -40.780 1.00 19.01 189 GLU C C 1
ATOM 5623 O O . GLU C 1 196 ? 64.344 39.494 -41.207 1.00 18.52 189 GLU C O 1
ATOM 5629 N N . LEU C 1 197 ? 62.448 39.447 -39.995 1.00 18.40 190 LEU C N 1
ATOM 5630 C CA . LEU C 1 197 ? 62.695 38.155 -39.363 1.00 19.04 190 LEU C CA 1
ATOM 5631 C C . LEU C 1 197 ? 62.200 36.954 -40.165 1.00 18.64 190 LEU C C 1
ATOM 5632 O O . LEU C 1 197 ? 62.327 35.802 -39.709 1.00 18.34 190 LEU C O 1
ATOM 5637 N N . ASN C 1 198 ? 61.612 37.200 -41.341 1.00 18.88 191 ASN C N 1
ATOM 5638 C CA . ASN C 1 198 ? 61.194 36.095 -42.203 1.00 19.15 191 ASN C CA 1
ATOM 5639 C C . ASN C 1 198 ? 60.034 35.332 -41.532 1.00 17.27 191 ASN C C 1
ATOM 5640 O O . ASN C 1 198 ? 59.909 34.106 -41.648 1.00 17.17 191 ASN C O 1
ATOM 5645 N N . ILE C 1 199 ? 59.212 36.078 -40.787 1.00 16.07 192 ILE C N 1
ATOM 5646 C CA . ILE C 1 199 ? 58.061 35.540 -40.073 1.00 15.18 192 ILE C CA 1
ATOM 5647 C C . ILE C 1 199 ? 56.782 36.058 -40.731 1.00 14.48 192 ILE C C 1
ATOM 5648 O O . ILE C 1 199 ? 56.534 37.267 -40.755 1.00 14.33 192 ILE C O 1
ATOM 5653 N N . PRO C 1 200 ? 55.964 35.154 -41.262 1.00 14.66 193 PRO C N 1
ATOM 5654 C CA . PRO C 1 200 ? 54.765 35.715 -41.900 1.00 14.90 193 PRO C CA 1
ATOM 5655 C C . PRO C 1 200 ? 53.748 36.117 -40.839 1.00 14.93 193 PRO C C 1
ATOM 5656 O O . PRO C 1 200 ? 53.649 35.449 -39.807 1.00 14.95 193 PRO C O 1
ATOM 5660 N N . VAL C 1 201 ? 53.037 37.211 -41.086 1.00 14.82 194 VAL C N 1
ATOM 5661 C CA . VAL C 1 201 ? 51.931 37.634 -40.199 1.00 14.32 194 VAL C CA 1
ATOM 5662 C C . VAL C 1 201 ? 50.636 37.970 -40.958 1.00 14.89 194 VAL C C 1
ATOM 5663 O O . VAL C 1 201 ? 50.658 38.458 -42.099 1.00 15.29 194 VAL C O 1
ATOM 5667 N N . LYS C 1 202 ? 49.523 37.708 -40.283 1.00 15.49 195 LYS C N 1
ATOM 5668 C CA . LYS C 1 202 ? 48.188 38.087 -40.739 1.00 16.00 195 LYS C CA 1
ATOM 5669 C C . LYS C 1 202 ? 47.772 39.325 -39.943 1.00 15.71 195 LYS C C 1
ATOM 5670 O O . LYS C 1 202 ? 48.382 39.648 -38.906 1.00 15.27 195 LYS C O 1
ATOM 5676 N N . GLU C 1 203 ? 46.773 40.043 -40.455 1.00 16.10 196 GLU C N 1
ATOM 5677 C CA . GLU C 1 203 ? 46.120 41.076 -39.670 1.00 17.44 196 GLU C CA 1
ATOM 5678 C C . GLU C 1 203 ? 44.622 40.841 -39.617 1.00 16.76 196 GLU C C 1
ATOM 5679 O O . GLU C 1 203 ? 44.035 40.220 -40.508 1.00 15.81 196 GLU C O 1
ATOM 5685 N N . GLY C 1 204 ? 43.997 41.303 -38.545 1.00 15.64 197 GLY C N 1
ATOM 5686 C CA . GLY C 1 204 ? 42.570 41.235 -38.507 1.00 14.82 197 GLY C CA 1
ATOM 5687 C C . GLY C 1 204 ? 41.889 41.548 -37.196 1.00 14.07 197 GLY C C 1
ATOM 5688 O O . GLY C 1 204 ? 42.511 41.913 -36.190 1.00 14.14 197 GLY C O 1
ATOM 5689 N N . VAL C 1 205 ? 40.583 41.379 -37.250 1.00 13.06 198 VAL C N 1
ATOM 5690 C CA . VAL C 1 205 ? 39.689 41.699 -36.156 1.00 11.85 198 VAL C CA 1
ATOM 5691 C C . VAL C 1 205 ? 39.495 40.513 -35.218 1.00 11.38 198 VAL C C 1
ATOM 5692 O O . VAL C 1 205 ? 39.156 39.403 -35.645 1.00 11.14 198 VAL C O 1
ATOM 5696 N N . TYR C 1 206 ? 39.774 40.760 -33.940 1.00 10.97 199 TYR C N 1
ATOM 5697 C CA . TYR C 1 206 ? 39.576 39.819 -32.860 1.00 10.31 199 TYR C CA 1
ATOM 5698 C C . TYR C 1 206 ? 38.220 40.054 -32.198 1.00 9.72 199 TYR C C 1
ATOM 5699 O O . TYR C 1 206 ? 37.899 41.193 -31.805 1.00 9.64 199 TYR C O 1
ATOM 5708 N N . VAL C 1 207 ? 37.438 38.982 -32.051 1.00 9.78 200 VAL C N 1
ATOM 5709 C CA . VAL C 1 207 ? 36.120 39.060 -31.416 1.00 9.80 200 VAL C CA 1
ATOM 5710 C C . VAL C 1 207 ? 36.220 38.505 -30.027 1.00 9.66 200 VAL C C 1
ATOM 5711 O O . VAL C 1 207 ? 36.632 37.355 -29.855 1.00 9.12 200 VAL C O 1
ATOM 5715 N N . GLY C 1 208 ? 35.793 39.284 -29.039 1.00 10.11 201 GLY C N 1
ATOM 5716 C CA . GLY C 1 208 ? 35.900 38.849 -27.649 1.00 10.29 201 GLY C CA 1
ATOM 5717 C C . GLY C 1 208 ? 34.570 38.333 -27.162 1.00 10.12 201 GLY C C 1
ATOM 5718 O O . GLY C 1 208 ? 33.608 39.066 -27.124 1.00 9.39 201 GLY C O 1
ATOM 5719 N N . LEU C 1 209 ? 34.534 37.052 -26.807 1.00 10.90 202 LEU C N 1
ATOM 5720 C CA . LEU C 1 209 ? 33.366 36.385 -26.242 1.00 12.14 202 LEU C CA 1
ATOM 5721 C C . LEU C 1 209 ? 33.691 35.844 -24.851 1.00 10.85 202 LEU C C 1
ATOM 5722 O O . LEU C 1 209 ? 34.837 35.645 -24.527 1.00 10.47 202 LEU C O 1
ATOM 5727 N N . THR C 1 210 ? 32.686 35.596 -24.029 1.00 10.28 203 THR C N 1
ATOM 5728 C CA . THR C 1 210 ? 32.982 35.154 -22.678 1.00 9.88 203 THR C CA 1
ATOM 5729 C C . THR C 1 210 ? 33.540 33.745 -22.587 1.00 9.79 203 THR C C 1
ATOM 5730 O O . THR C 1 210 ? 34.426 33.472 -21.753 1.00 10.20 203 THR C O 1
ATOM 5734 N N . GLY C 1 211 ? 33.011 32.853 -23.420 1.00 9.71 204 GLY C N 1
ATOM 5735 C CA . GLY C 1 211 ? 33.202 31.424 -23.213 1.00 9.90 204 GLY C CA 1
ATOM 5736 C C . GLY C 1 211 ? 32.489 31.035 -21.923 1.00 9.83 204 GLY C C 1
ATOM 5737 O O . GLY C 1 211 ? 31.651 31.784 -21.408 1.00 9.38 204 GLY C O 1
ATOM 5738 N N . PRO C 1 212 ? 32.889 29.912 -21.329 1.00 10.14 205 PRO C N 1
ATOM 5739 C CA . PRO C 1 212 ? 34.066 29.099 -21.643 1.00 10.37 205 PRO C CA 1
ATOM 5740 C C . PRO C 1 212 ? 33.879 27.938 -22.621 1.00 10.66 205 PRO C C 1
ATOM 5741 O O . PRO C 1 212 ? 34.862 27.347 -23.030 1.00 10.84 205 PRO C O 1
ATOM 5745 N N . SER C 1 213 ? 32.645 27.583 -22.985 1.00 10.57 206 SER C N 1
ATOM 5746 C CA . SER C 1 213 ? 32.489 26.623 -24.044 1.00 10.79 206 SER C CA 1
ATOM 5747 C C . SER C 1 213 ? 33.034 27.270 -25.317 1.00 10.33 206 SER C C 1
ATOM 5748 O O . SER C 1 213 ? 32.946 28.502 -25.517 1.00 10.39 206 SER C O 1
ATOM 5751 N N . TYR C 1 214 ? 33.609 26.440 -26.170 1.00 10.20 207 TYR C N 1
ATOM 5752 C CA . TYR C 1 214 ? 33.949 26.875 -27.524 1.00 10.90 207 TYR C CA 1
ATOM 5753 C C . TYR C 1 214 ? 32.653 27.153 -28.327 1.00 11.06 207 TYR C C 1
ATOM 5754 O O . TYR C 1 214 ? 31.548 26.788 -27.894 1.00 11.34 207 TYR C O 1
ATOM 5763 N N . GLU C 1 215 ? 32.777 27.810 -29.477 1.00 10.62 208 GLU C N 1
ATOM 5764 C CA . GLU C 1 215 ? 31.610 28.240 -30.256 1.00 11.05 208 GLU C CA 1
ATOM 5765 C C . GLU C 1 215 ? 30.988 27.140 -31.099 1.00 11.21 208 GLU C C 1
ATOM 5766 O O . GLU C 1 215 ? 31.673 26.198 -31.521 1.00 11.60 208 GLU C O 1
ATOM 5772 N N . THR C 1 216 ? 29.692 27.275 -31.376 1.00 11.46 209 THR C N 1
ATOM 5773 C CA . THR C 1 216 ? 29.013 26.392 -32.318 1.00 11.32 209 THR C CA 1
ATOM 5774 C C . THR C 1 216 ? 29.451 26.820 -33.721 1.00 11.67 209 THR C C 1
ATOM 5775 O O . THR C 1 216 ? 29.896 27.955 -33.909 1.00 12.06 209 THR C O 1
ATOM 5779 N N . PRO C 1 217 ? 29.266 25.950 -34.718 1.00 11.72 210 PRO C N 1
ATOM 5780 C CA . PRO C 1 217 ? 29.457 26.461 -36.082 1.00 12.38 210 PRO C CA 1
ATOM 5781 C C . PRO C 1 217 ? 28.628 27.714 -36.393 1.00 12.11 210 PRO C C 1
ATOM 5782 O O . PRO C 1 217 ? 29.172 28.669 -36.946 1.00 12.28 210 PRO C O 1
ATOM 5786 N N . ALA C 1 218 ? 27.367 27.764 -35.956 1.00 11.48 211 ALA C N 1
ATOM 5787 C CA . ALA C 1 218 ? 26.494 28.915 -36.262 1.00 11.11 211 ALA C CA 1
ATOM 5788 C C . ALA C 1 218 ? 27.065 30.220 -35.717 1.00 11.15 211 ALA C C 1
ATOM 5789 O O . ALA C 1 218 ? 26.941 31.288 -36.310 1.00 11.52 211 ALA C O 1
ATOM 5791 N N . GLU C 1 219 ? 27.675 30.124 -34.547 1.00 10.81 212 GLU C N 1
ATOM 5792 C CA . GLU C 1 219 ? 28.275 31.281 -33.928 1.00 10.58 212 GLU C CA 1
ATOM 5793 C C . GLU C 1 219 ? 29.538 31.685 -34.679 1.00 10.60 212 GLU C C 1
ATOM 5794 O O . GLU C 1 219 ? 29.757 32.858 -34.929 1.00 11.04 212 GLU C O 1
ATOM 5800 N N . TYR C 1 220 ? 30.382 30.713 -34.976 1.00 10.74 213 TYR C N 1
ATOM 5801 C CA . TYR C 1 220 ? 31.552 30.954 -35.807 1.00 11.15 213 TYR C CA 1
ATOM 5802 C C . TYR C 1 220 ? 31.124 31.682 -37.092 1.00 11.86 213 TYR C C 1
ATOM 5803 O O . TYR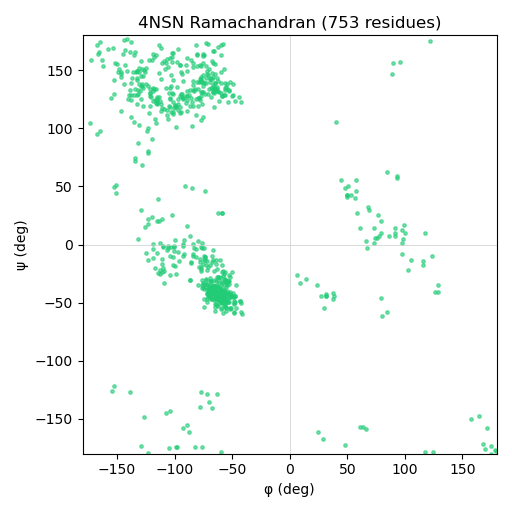 C 1 220 ? 31.560 32.802 -37.346 1.00 11.92 213 TYR C O 1
ATOM 5812 N N . LYS C 1 221 ? 30.196 31.050 -37.741 1.00 13.18 214 LYS C N 1
ATOM 5813 C CA . LYS C 1 221 ? 29.691 31.711 -39.083 1.00 14.68 214 LYS C CA 1
ATOM 5814 C C . LYS C 1 221 ? 29.131 33.214 -38.952 1.00 14.18 214 LYS C C 1
ATOM 5815 O O . LYS C 1 221 ? 29.466 34.205 -39.627 1.00 14.74 214 LYS C O 1
ATOM 5821 N N . PHE C 1 222 ? 28.380 33.355 -37.829 1.00 13.23 215 PHE C N 1
ATOM 5822 C CA . PHE C 1 222 ? 27.861 34.665 -37.439 1.00 13.23 215 PHE C CA 1
ATOM 5823 C C . PHE C 1 222 ? 28.988 35.680 -37.322 1.00 13.29 215 PHE C C 1
ATOM 5824 O O . PHE C 1 222 ? 28.954 36.728 -37.992 1.00 13.36 215 PHE C O 1
ATOM 5832 N N . TRP C 1 223 ? 29.978 35.382 -36.473 1.00 12.61 216 TRP C N 1
ATOM 5833 C CA . TRP C 1 223 ? 31.051 36.327 -36.225 1.00 12.66 216 TRP C CA 1
ATOM 5834 C C . TRP C 1 223 ? 31.865 36.598 -37.489 1.00 13.32 216 TRP C C 1
ATOM 5835 O O . TRP C 1 223 ? 32.188 37.737 -37.770 1.00 13.65 216 TRP C O 1
ATOM 5846 N N . GLY C 1 224 ? 32.100 35.570 -38.285 1.00 14.23 217 GLY C N 1
ATOM 5847 C CA . GLY C 1 224 ? 32.819 35.766 -39.562 1.00 15.57 217 GLY C CA 1
ATOM 5848 C C . GLY C 1 224 ? 32.017 36.683 -40.475 1.00 17.10 217 GLY C C 1
ATOM 5849 O O . GLY C 1 224 ? 32.569 37.549 -41.145 1.00 17.95 217 GLY C O 1
ATOM 5850 N N . GLN C 1 225 ? 30.693 36.550 -40.452 1.00 16.88 218 GLN C N 1
ATOM 5851 C CA . GLN C 1 225 ? 29.826 37.299 -41.349 1.00 17.70 218 GLN C CA 1
ATOM 5852 C C . GLN C 1 225 ? 29.801 38.792 -41.031 1.00 17.52 218 GLN C C 1
ATOM 5853 O O . GLN C 1 225 ? 29.627 39.610 -41.925 1.00 18.32 218 GLN C O 1
ATOM 5859 N N . VAL C 1 226 ? 30.021 39.142 -39.761 1.00 16.23 219 VAL C N 1
ATOM 5860 C CA . VAL C 1 226 ? 29.954 40.542 -39.355 1.00 16.70 219 VAL C CA 1
ATOM 5861 C C . VAL C 1 226 ? 31.335 41.228 -39.232 1.00 16.14 219 VAL C C 1
ATOM 5862 O O . VAL C 1 226 ? 31.420 42.402 -38.824 1.00 16.08 219 VAL C O 1
ATOM 5866 N N . GLY C 1 227 ? 32.400 40.504 -39.587 1.00 16.02 220 GLY C N 1
ATOM 5867 C CA . GLY C 1 227 ? 33.708 41.125 -39.747 1.00 15.94 220 GLY C CA 1
ATOM 5868 C C . GLY C 1 227 ? 34.769 40.618 -38.790 1.00 15.13 220 GLY C C 1
ATOM 5869 O O . GLY C 1 227 ? 35.852 41.186 -38.704 1.00 14.76 220 GLY C O 1
ATOM 5870 N N . GLY C 1 228 ? 34.445 39.545 -38.074 1.00 14.87 221 GLY C N 1
ATOM 5871 C CA . GLY C 1 228 ? 35.431 38.864 -37.256 1.00 14.38 221 GLY C CA 1
ATOM 5872 C C . GLY C 1 228 ? 36.404 38.016 -38.062 1.00 14.66 221 GLY C C 1
ATOM 5873 O O . GLY C 1 228 ? 36.026 37.352 -39.028 1.00 14.78 221 GLY C O 1
ATOM 5874 N N . ASP C 1 229 ? 37.667 38.058 -37.656 1.00 14.06 222 ASP C N 1
ATOM 5875 C CA . ASP C 1 229 ? 38.693 37.199 -38.237 1.00 13.94 222 ASP C CA 1
ATOM 5876 C C . ASP C 1 229 ? 39.166 36.119 -37.290 1.00 13.27 222 ASP C C 1
ATOM 5877 O O . ASP C 1 229 ? 39.499 35.027 -37.730 1.00 13.17 222 ASP C O 1
ATOM 5882 N N . ALA C 1 230 ? 39.188 36.414 -35.988 1.00 12.85 223 ALA C N 1
ATOM 5883 C CA . ALA C 1 230 ? 39.587 35.447 -34.976 1.00 11.81 223 ALA C CA 1
ATOM 5884 C C . ALA C 1 230 ? 38.715 35.663 -33.732 1.00 10.07 223 ALA C C 1
ATOM 5885 O O . ALA C 1 230 ? 38.205 36.751 -33.568 1.00 9.45 223 ALA C O 1
ATOM 5887 N N . ILE C 1 231 ? 38.536 34.622 -32.917 1.00 9.71 224 ILE C N 1
ATOM 5888 C CA . ILE C 1 231 ? 37.678 34.676 -31.714 1.00 10.00 224 ILE C CA 1
ATOM 5889 C C . ILE C 1 231 ? 38.429 34.120 -30.515 1.00 9.99 224 ILE C C 1
ATOM 5890 O O . ILE C 1 231 ? 39.086 33.063 -30.590 1.00 9.61 224 ILE C O 1
ATOM 5895 N N . GLY C 1 232 ? 38.289 34.788 -29.389 1.00 10.77 225 GLY C N 1
ATOM 5896 C CA . GLY C 1 232 ? 38.834 34.247 -28.153 1.00 11.96 225 GLY C CA 1
ATOM 5897 C C . GLY C 1 232 ? 38.070 34.729 -26.933 1.00 11.78 225 GLY C C 1
ATOM 5898 O O . GLY C 1 232 ? 37.020 35.335 -27.064 1.00 11.88 225 GLY C O 1
ATOM 5907 N N . SER C 1 234 ? 39.496 36.573 -24.086 1.00 12.03 227 SER C N 1
ATOM 5908 C CA . SER C 1 234 ? 40.217 37.534 -23.284 1.00 11.90 227 SER C CA 1
ATOM 5909 C C . SER C 1 234 ? 40.406 38.824 -24.041 1.00 11.26 227 SER C C 1
ATOM 5910 O O . SER C 1 234 ? 39.693 39.082 -25.021 1.00 10.93 227 SER C O 1
ATOM 5913 N N . THR C 1 235 ? 41.368 39.611 -23.562 1.00 11.20 228 THR C N 1
ATOM 5914 C CA . THR C 1 235 ? 42.018 40.691 -24.315 1.00 10.86 228 THR C CA 1
ATOM 5915 C C . THR C 1 235 ? 41.214 41.968 -24.382 1.00 10.73 228 THR C C 1
ATOM 5916 O O . THR C 1 235 ? 41.689 43.002 -23.933 1.00 11.13 228 THR C O 1
ATOM 5920 N N . VAL C 1 236 ? 40.022 41.912 -24.979 1.00 10.67 229 VAL C N 1
ATOM 5921 C CA . VAL C 1 236 ? 39.227 43.127 -25.132 1.00 10.45 229 VAL C CA 1
ATOM 5922 C C . VAL C 1 236 ? 39.050 43.907 -23.821 1.00 10.16 229 VAL C C 1
ATOM 5923 O O . VAL C 1 236 ? 39.215 45.135 -23.819 1.00 10.24 229 VAL C O 1
ATOM 5927 N N . PRO C 1 237 ? 38.759 43.209 -22.708 1.00 10.35 230 PRO C N 1
ATOM 5928 C CA . PRO C 1 237 ? 38.485 43.958 -21.454 1.00 10.03 230 PRO C CA 1
ATOM 5929 C C . PRO C 1 237 ? 39.749 44.723 -21.021 1.00 10.01 230 PRO C C 1
ATOM 5930 O O . PRO C 1 237 ? 39.707 45.948 -20.750 1.00 9.58 230 PRO C O 1
ATOM 5934 N N . GLU C 1 238 ? 40.876 44.013 -21.039 1.00 10.49 231 GLU C N 1
ATOM 5935 C CA A GLU C 1 238 ? 42.152 44.661 -20.718 0.50 11.01 231 GLU C CA 1
ATOM 5936 C CA B GLU C 1 238 ? 42.203 44.593 -20.769 0.50 10.74 231 GLU C CA 1
ATOM 5937 C C . GLU C 1 238 ? 42.532 45.735 -21.715 1.00 10.95 231 GLU C C 1
ATOM 5938 O O . GLU C 1 238 ? 43.120 46.741 -21.337 1.00 11.18 231 GLU C O 1
ATOM 5949 N N . VAL C 1 239 ? 42.139 45.563 -22.973 1.00 10.78 232 VAL C N 1
ATOM 5950 C CA . VAL C 1 239 ? 42.402 46.583 -23.946 1.00 10.77 232 VAL C CA 1
ATOM 5951 C C . VAL C 1 239 ? 41.557 47.824 -23.699 1.00 10.15 232 VAL C C 1
ATOM 5952 O O . VAL C 1 239 ? 42.076 48.935 -23.780 1.00 10.32 232 VAL C O 1
ATOM 5956 N N . ILE C 1 240 ? 40.262 47.644 -23.387 1.00 10.25 233 ILE C N 1
ATOM 5957 C CA . ILE C 1 240 ? 39.408 48.804 -23.076 1.00 10.12 233 ILE C CA 1
ATOM 5958 C C . ILE C 1 240 ? 39.988 49.558 -21.861 1.00 10.14 233 ILE C C 1
ATOM 5959 O O . ILE C 1 240 ? 40.087 50.780 -21.879 1.00 10.20 233 ILE C O 1
ATOM 5964 N N . VAL C 1 241 ? 40.389 48.824 -20.831 1.00 10.46 234 VAL C N 1
ATOM 5965 C CA . VAL C 1 241 ? 40.923 49.441 -19.608 1.00 10.06 234 VAL C CA 1
ATOM 5966 C C . VAL C 1 241 ? 42.288 50.112 -19.856 1.00 9.46 234 VAL C C 1
ATOM 5967 O O . VAL C 1 241 ? 42.525 51.256 -19.416 1.00 9.47 234 VAL C O 1
ATOM 5971 N N . ALA C 1 242 ? 43.165 49.450 -20.615 1.00 8.90 235 ALA C N 1
ATOM 5972 C CA . ALA C 1 242 ? 44.403 50.099 -21.091 1.00 8.68 235 ALA C CA 1
ATOM 5973 C C . ALA C 1 242 ? 44.165 51.420 -21.784 1.00 8.67 235 ALA C C 1
ATOM 5974 O O . ALA C 1 242 ? 44.746 52.442 -21.407 1.00 8.29 235 ALA C O 1
ATOM 5976 N N . ARG C 1 243 ? 43.302 51.413 -22.809 1.00 8.68 236 ARG C N 1
ATOM 5977 C CA . ARG C 1 243 ? 43.042 52.640 -23.556 1.00 9.27 236 ARG C CA 1
ATOM 5978 C C . ARG C 1 243 ? 42.408 53.718 -22.721 1.00 9.75 236 ARG C C 1
ATOM 5979 O O . ARG C 1 243 ? 42.774 54.890 -22.857 1.00 10.14 236 ARG C O 1
ATOM 5987 N N . HIS C 1 244 ? 41.530 53.301 -21.802 1.00 10.07 237 HIS C N 1
ATOM 5988 C CA . HIS C 1 244 ? 40.887 54.236 -20.866 1.00 10.94 237 HIS C CA 1
ATOM 5989 C C . HIS C 1 244 ? 41.920 55.082 -20.133 1.00 11.90 237 HIS C C 1
ATOM 5990 O O . HIS C 1 244 ? 41.680 56.246 -19.772 1.00 13.10 237 HIS C O 1
ATOM 5997 N N . THR C 1 245 ? 43.058 54.468 -19.878 1.00 11.96 238 THR C N 1
ATOM 5998 C CA . THR C 1 245 ? 44.105 55.153 -19.146 1.00 11.95 238 THR C CA 1
ATOM 5999 C C . THR C 1 245 ? 45.330 55.480 -20.006 1.00 11.85 238 THR C C 1
ATOM 6000 O O . THR C 1 245 ? 46.429 55.691 -19.490 1.00 12.10 238 THR C O 1
ATOM 6004 N N . GLY C 1 246 ? 45.120 55.532 -21.324 1.00 11.58 239 GLY C N 1
ATOM 6005 C CA . GLY C 1 246 ? 46.141 56.047 -22.244 1.00 11.94 239 GLY C CA 1
ATOM 6006 C C . GLY C 1 246 ? 47.366 55.205 -22.520 1.00 12.83 239 GLY C C 1
ATOM 6007 O O . GLY C 1 246 ? 48.359 55.721 -23.054 1.00 14.01 239 GLY C O 1
ATOM 6008 N N . ILE C 1 247 ? 47.314 53.929 -22.150 1.00 12.32 240 ILE C N 1
ATOM 6009 C CA . ILE C 1 247 ? 48.388 52.978 -22.455 1.00 12.68 240 ILE C CA 1
ATOM 6010 C C . ILE C 1 247 ? 48.297 52.616 -23.940 1.00 12.61 240 ILE C C 1
ATOM 6011 O O . ILE C 1 247 ? 47.201 52.302 -24.426 1.00 12.84 240 ILE C O 1
ATOM 6016 N N . ARG C 1 248 ? 49.410 52.669 -24.680 1.00 11.98 241 ARG C N 1
ATOM 6017 C CA . ARG C 1 248 ? 49.354 52.272 -26.103 1.00 11.43 241 ARG C CA 1
ATOM 6018 C C . ARG C 1 248 ? 49.359 50.742 -26.215 1.00 10.94 241 ARG C C 1
ATOM 6019 O O . ARG C 1 248 ? 50.051 50.054 -25.460 1.00 10.84 241 ARG C O 1
ATOM 6027 N N . VAL C 1 249 ? 48.560 50.207 -27.129 1.00 10.56 242 VAL C N 1
ATOM 6028 C CA . VAL C 1 249 ? 48.281 48.762 -27.136 1.00 10.36 242 VAL C CA 1
ATOM 6029 C C . VAL C 1 249 ? 48.764 48.157 -28.446 1.00 10.34 242 VAL C C 1
ATOM 6030 O O . VAL C 1 249 ? 48.436 48.685 -29.507 1.00 11.44 242 VAL C O 1
ATOM 6034 N N . PHE C 1 250 ? 49.458 47.017 -28.365 1.00 10.17 243 PHE C N 1
ATOM 6035 C CA . PHE C 1 250 ? 49.668 46.140 -29.520 1.00 10.99 243 PHE C CA 1
ATOM 6036 C C . PHE C 1 250 ? 49.181 44.734 -29.160 1.00 10.67 243 PHE C C 1
ATOM 6037 O O . PHE C 1 250 ? 49.495 44.241 -28.088 1.00 10.44 243 PHE C O 1
ATOM 6045 N N . GLY C 1 251 ? 48.493 44.067 -30.084 1.00 10.87 244 GLY C N 1
ATOM 6046 C CA . GLY C 1 251 ? 47.957 42.722 -29.831 1.00 11.38 244 GLY C CA 1
ATOM 6047 C C . GLY C 1 251 ? 48.319 41.729 -30.900 1.00 11.88 244 GLY C C 1
ATOM 6048 O O . GLY C 1 251 ? 48.498 42.123 -32.041 1.00 11.28 244 GLY C O 1
ATOM 6057 N N . SER C 1 253 ? 47.322 37.557 -31.877 1.00 12.33 246 SER C N 1
ATOM 6058 C CA . SER C 1 253 ? 46.752 36.250 -31.645 1.00 11.96 246 SER C CA 1
ATOM 6059 C C . SER C 1 253 ? 47.576 35.167 -32.287 1.00 12.62 246 SER C C 1
ATOM 6060 O O . SER C 1 253 ? 48.201 35.392 -33.320 1.00 12.66 246 SER C O 1
ATOM 6063 N N . VAL C 1 254 ? 47.606 34.008 -31.644 1.00 13.54 247 VAL C N 1
ATOM 6064 C CA . VAL C 1 254 ? 47.928 32.764 -32.309 1.00 14.29 247 VAL C CA 1
ATOM 6065 C C . VAL C 1 254 ? 46.631 32.062 -32.677 1.00 14.01 247 VAL C C 1
ATOM 6066 O O . VAL C 1 254 ? 45.733 31.847 -31.854 1.00 14.66 247 VAL C O 1
ATOM 6070 N N . ILE C 1 255 ? 46.530 31.749 -33.951 1.00 12.72 248 ILE C N 1
ATOM 6071 C CA . ILE C 1 255 ? 45.427 30.964 -34.417 1.00 12.56 248 ILE C CA 1
ATOM 6072 C C . ILE C 1 255 ? 45.684 29.507 -34.037 1.00 13.69 248 ILE C C 1
ATOM 6073 O O . ILE C 1 255 ? 46.520 28.832 -34.622 1.00 13.43 248 ILE C O 1
ATOM 6078 N N . THR C 1 256 ? 44.938 29.022 -33.047 1.00 14.69 249 THR C N 1
ATOM 6079 C CA . THR C 1 256 ? 45.157 27.696 -32.488 1.00 15.88 249 THR C CA 1
ATOM 6080 C C . THR C 1 256 ? 44.197 26.619 -32.979 1.00 16.97 249 THR C C 1
ATOM 6081 O O . THR C 1 256 ? 44.310 25.445 -32.609 1.00 17.28 249 THR C O 1
ATOM 6085 N N . ASN C 1 257 ? 43.260 27.018 -33.824 1.00 16.71 250 ASN C N 1
ATOM 6086 C CA . ASN C 1 257 ? 42.225 26.134 -34.332 1.00 17.34 250 ASN C CA 1
ATOM 6087 C C . ASN C 1 257 ? 41.473 26.901 -35.386 1.00 17.50 250 ASN C C 1
ATOM 6088 O O . ASN C 1 257 ? 41.501 28.138 -35.410 1.00 17.07 250 ASN C O 1
ATOM 6093 N N . GLU C 1 258 ? 40.805 26.156 -36.252 1.00 18.10 251 GLU C N 1
ATOM 6094 C CA . GLU C 1 258 ? 40.011 26.741 -37.312 1.00 20.70 251 GLU C CA 1
ATOM 6095 C C . GLU C 1 258 ? 38.518 26.550 -37.052 1.00 21.65 251 GLU C C 1
ATOM 6096 O O . GLU C 1 258 ? 38.018 25.418 -36.996 1.00 21.71 251 GLU C O 1
ATOM 6102 N N . GLY C 1 259 ? 37.822 27.672 -36.875 1.00 22.64 252 GLY C N 1
ATOM 6103 C CA . GLY C 1 259 ? 36.371 27.682 -36.659 1.00 23.99 252 GLY C CA 1
ATOM 6104 C C . GLY C 1 259 ? 35.618 27.653 -37.978 1.00 25.49 252 GLY C C 1
ATOM 6105 O O . GLY C 1 259 ? 34.751 28.478 -38.230 1.00 25.39 252 GLY C O 1
ATOM 6106 N N . TYR C 1 260 ? 36.021 26.743 -38.819 1.00 27.73 253 TYR C N 1
ATOM 6107 C CA . TYR C 1 260 ? 35.414 26.566 -40.111 1.00 30.02 253 TYR C CA 1
ATOM 6108 C C . TYR C 1 260 ? 35.857 25.195 -40.682 1.00 31.25 253 TYR C C 1
ATOM 6109 O O . TYR C 1 260 ? 36.644 24.555 -40.076 1.00 30.84 253 TYR C O 1
ATOM 6118 N N . HIS C 1 261 ? 35.331 24.748 -41.820 1.00 31.37 254 HIS C N 1
ATOM 6119 C CA . HIS C 1 261 ? 35.715 23.480 -42.466 1.00 31.65 254 HIS C CA 1
ATOM 6120 C C . HIS C 1 261 ? 35.695 22.283 -41.504 1.00 28.83 254 HIS C C 1
ATOM 6121 O O . HIS C 1 261 ? 36.592 21.447 -41.531 1.00 29.28 254 HIS C O 1
ATOM 6128 N N . PHE C 1 262 ? 34.669 22.196 -40.660 1.00 27.00 255 PHE C N 1
ATOM 6129 C CA . PHE C 1 262 ? 34.624 21.164 -39.624 1.00 26.25 255 PHE C CA 1
ATOM 6130 C C . PHE C 1 262 ? 34.583 19.742 -40.178 1.00 29.22 255 PHE C C 1
ATOM 6131 O O . PHE C 1 262 ? 33.811 19.440 -41.089 1.00 31.00 255 PHE C O 1
ATOM 6139 N N . ALA C 1 263 ? 35.441 18.884 -39.632 1.00 30.14 256 ALA C N 1
ATOM 6140 C CA . ALA C 1 263 ? 35.414 17.458 -39.933 1.00 31.26 256 ALA C CA 1
ATOM 6141 C C . ALA C 1 263 ? 34.206 16.850 -39.238 1.00 32.29 256 ALA C C 1
ATOM 6142 O O . ALA C 1 263 ? 33.754 17.370 -38.212 1.00 32.17 256 ALA C O 1
ATOM 6144 N N . ASP C 1 264 ? 33.691 15.751 -39.789 1.00 32.73 257 ASP C N 1
ATOM 6145 C CA . ASP C 1 264 ? 32.517 15.058 -39.230 1.00 32.54 257 ASP C CA 1
ATOM 6146 C C . ASP C 1 264 ? 32.640 14.729 -37.738 1.00 30.65 257 ASP C C 1
ATOM 6147 O O . ASP C 1 264 ? 31.624 14.643 -37.029 1.00 30.71 257 ASP C O 1
ATOM 6152 N N . ASP C 1 265 ? 33.875 14.547 -37.270 1.00 29.05 258 ASP C N 1
ATOM 6153 C CA . ASP C 1 265 ? 34.156 14.174 -35.878 1.00 27.02 258 ASP C CA 1
ATOM 6154 C C . ASP C 1 265 ? 35.197 15.078 -35.217 1.00 24.62 258 ASP C C 1
ATOM 6155 O O . ASP C 1 265 ? 35.925 14.655 -34.318 1.00 24.23 258 ASP C O 1
ATOM 6160 N N . PHE C 1 266 ? 35.258 16.329 -35.659 1.00 23.55 259 PHE C N 1
ATOM 6161 C CA . PHE C 1 266 ? 36.186 17.289 -35.084 1.00 23.35 259 PHE C CA 1
ATOM 6162 C C . PHE C 1 266 ? 35.695 17.810 -33.734 1.00 22.95 259 PHE C C 1
ATOM 6163 O O . PHE C 1 266 ? 34.507 18.074 -33.558 1.00 23.00 259 PHE C O 1
ATOM 6171 N N . VAL C 1 267 ? 36.618 17.956 -32.788 1.00 23.22 260 VAL C N 1
ATOM 6172 C CA . VAL C 1 267 ? 36.317 18.634 -31.523 1.00 22.52 260 VAL C CA 1
ATOM 6173 C C . VAL C 1 267 ? 37.464 19.540 -31.065 1.00 21.74 260 VAL C C 1
ATOM 6174 O O . VAL C 1 267 ? 38.625 19.115 -31.004 1.00 22.54 260 VAL C O 1
ATOM 6178 N N . ASN C 1 268 ? 37.136 20.791 -30.752 1.00 20.80 261 ASN C N 1
ATOM 6179 C CA . ASN C 1 268 ? 38.058 21.690 -30.052 1.00 20.75 261 ASN C CA 1
ATOM 6180 C C . ASN C 1 268 ? 38.491 21.066 -28.720 1.00 21.86 261 ASN C C 1
ATOM 6181 O O . ASN C 1 268 ? 37.740 20.290 -28.111 1.00 23.33 261 ASN C O 1
ATOM 6186 N N . ASP C 1 269 ? 39.703 21.407 -28.273 1.00 21.38 262 ASP C N 1
ATOM 6187 C CA . ASP C 1 269 ? 40.311 20.779 -27.103 1.00 21.18 262 ASP C CA 1
ATOM 6188 C C . ASP C 1 269 ? 41.295 21.734 -26.437 1.00 20.88 262 ASP C C 1
ATOM 6189 O O . ASP C 1 269 ? 42.185 22.272 -27.093 1.00 20.72 262 ASP C O 1
ATOM 6194 N N . GLU C 1 270 ? 41.138 21.906 -25.125 1.00 21.84 263 GLU C N 1
ATOM 6195 C CA . GLU C 1 270 ? 42.043 22.697 -24.291 1.00 22.46 263 GLU C CA 1
ATOM 6196 C C . GLU C 1 270 ? 43.538 22.454 -24.599 1.00 22.04 263 GLU C C 1
ATOM 6197 O O . GLU C 1 270 ? 44.309 23.402 -24.771 1.00 21.68 263 GLU C O 1
ATOM 6203 N N . GLN C 1 271 ? 43.931 21.186 -24.675 1.00 21.45 264 GLN C N 1
ATOM 6204 C CA . GLN C 1 271 ? 45.332 20.824 -24.915 1.00 21.50 264 GLN C CA 1
ATOM 6205 C C . GLN C 1 271 ? 45.854 21.054 -26.338 1.00 20.31 264 GLN C C 1
ATOM 6206 O O . GLN C 1 271 ? 47.040 21.325 -26.533 1.00 19.67 264 GLN C O 1
ATOM 6212 N N . ASP C 1 272 ? 44.977 20.939 -27.330 1.00 20.17 265 ASP C N 1
ATOM 6213 C CA . ASP C 1 272 ? 45.351 21.190 -28.721 1.00 20.07 265 ASP C CA 1
ATOM 6214 C C . ASP C 1 272 ? 45.557 22.674 -28.965 1.00 18.29 265 ASP C C 1
ATOM 6215 O O . ASP C 1 272 ? 46.326 23.086 -29.834 1.00 17.43 265 ASP C O 1
ATOM 6220 N N . VAL C 1 273 ? 44.828 23.480 -28.209 1.00 17.25 266 VAL C N 1
ATOM 6221 C CA . VAL C 1 273 ? 44.988 24.904 -28.299 1.00 16.26 266 VAL C CA 1
ATOM 6222 C C . VAL C 1 273 ? 46.330 25.271 -27.668 1.00 16.85 266 VAL C C 1
ATOM 6223 O O . VAL C 1 273 ? 47.130 26.002 -28.272 1.00 16.65 266 VAL C O 1
ATOM 6227 N N . ILE C 1 274 ? 46.580 24.756 -26.467 1.00 17.55 267 ILE C N 1
ATOM 6228 C CA . ILE C 1 274 ? 47.857 25.023 -25.785 1.00 18.26 267 ILE C CA 1
ATOM 6229 C C . ILE C 1 274 ? 49.079 24.549 -26.581 1.00 19.45 267 ILE C C 1
ATOM 6230 O O . ILE C 1 274 ? 50.035 25.300 -26.719 1.00 19.35 267 ILE C O 1
ATOM 6235 N N . ARG C 1 275 ? 49.028 23.332 -27.123 1.00 21.20 268 ARG C N 1
ATOM 6236 C CA . ARG C 1 275 ? 50.110 22.815 -27.980 1.00 21.30 268 ARG C CA 1
ATOM 6237 C C . ARG C 1 275 ? 50.411 23.728 -29.178 1.00 20.33 268 ARG C C 1
ATOM 6238 O O . ARG C 1 275 ? 51.567 24.054 -29.441 1.00 19.86 268 ARG C O 1
ATOM 6246 N N . ALA C 1 276 ? 49.355 24.136 -29.884 1.00 19.59 269 ALA C N 1
ATOM 6247 C CA . ALA C 1 276 ? 49.462 25.001 -31.055 1.00 18.86 269 ALA C CA 1
ATOM 6248 C C . ALA C 1 276 ? 50.007 26.389 -30.711 1.00 17.65 269 ALA C C 1
ATOM 6249 O O . ALA C 1 276 ? 50.770 26.964 -31.475 1.00 16.43 269 ALA C O 1
ATOM 6251 N N . ALA C 1 277 ? 49.584 26.943 -29.577 1.00 16.75 270 ALA C N 1
ATOM 6252 C CA . ALA C 1 277 ? 50.179 28.175 -29.071 1.00 16.81 270 ALA C CA 1
ATOM 6253 C C . ALA C 1 277 ? 51.651 27.960 -28.670 1.00 17.82 270 ALA C C 1
ATOM 6254 O O . ALA C 1 277 ? 52.503 28.787 -28.991 1.00 17.14 270 ALA C O 1
ATOM 6256 N N . ASN C 1 278 ? 51.943 26.844 -27.998 1.00 19.78 271 ASN C N 1
ATOM 6257 C CA . ASN C 1 278 ? 53.320 26.503 -27.593 1.00 21.49 271 ASN C CA 1
ATOM 6258 C C . ASN C 1 278 ? 54.244 26.542 -28.804 1.00 21.58 271 ASN C C 1
ATOM 6259 O O . ASN C 1 278 ? 55.336 27.115 -28.746 1.00 20.66 271 ASN C O 1
ATOM 6264 N N . ALA C 1 279 ? 53.780 25.949 -29.908 1.00 21.81 272 ALA C N 1
ATOM 6265 C CA . ALA C 1 279 ? 54.580 25.818 -31.120 1.00 22.47 272 ALA C CA 1
ATOM 6266 C C . ALA C 1 279 ? 54.791 27.137 -31.856 1.00 22.86 272 ALA C C 1
ATOM 6267 O O . ALA C 1 279 ? 55.728 27.258 -32.634 1.00 23.54 272 ALA C O 1
ATOM 6269 N N . ALA C 1 280 ? 53.947 28.132 -31.590 1.00 22.35 273 ALA C N 1
ATOM 6270 C CA . ALA C 1 280 ? 54.055 29.436 -32.256 1.00 22.80 273 ALA C CA 1
ATOM 6271 C C . ALA C 1 280 ? 54.733 30.467 -31.363 1.00 22.54 273 ALA C C 1
ATOM 6272 O O . ALA C 1 280 ? 55.027 31.591 -31.790 1.00 22.54 273 ALA C O 1
ATOM 6274 N N . SER C 1 281 ? 54.992 30.060 -30.123 1.00 23.09 274 SER C N 1
ATOM 6275 C CA . SER C 1 281 ? 55.556 30.932 -29.089 1.00 23.63 274 SER C CA 1
ATOM 6276 C C . SER C 1 281 ? 56.880 31.585 -29.472 1.00 23.20 274 SER C C 1
ATOM 6277 O O . SER C 1 281 ? 57.051 32.783 -29.251 1.00 22.55 274 SER C O 1
ATOM 6280 N N . GLU C 1 282 ? 57.794 30.796 -30.036 1.00 23.30 275 GLU C N 1
ATOM 6281 C CA . GLU C 1 282 ? 59.123 31.279 -30.421 1.00 24.58 275 GLU C CA 1
ATOM 6282 C C . GLU C 1 282 ? 59.059 32.387 -31.473 1.00 22.65 275 GLU C C 1
ATOM 6283 O O . GLU C 1 282 ? 59.750 33.401 -31.335 1.00 22.35 275 GLU C O 1
ATOM 6289 N N . LYS C 1 283 ? 58.215 32.212 -32.498 1.00 21.45 276 LYS C N 1
ATOM 6290 C CA A LYS C 1 283 ? 58.069 33.249 -33.524 0.60 20.96 276 LYS C CA 1
ATOM 6291 C CA B LYS C 1 283 ? 58.031 33.234 -33.537 0.40 20.77 276 LYS C CA 1
ATOM 6292 C C . LYS C 1 283 ? 57.418 34.517 -32.971 1.00 19.74 276 LYS C C 1
ATOM 6293 O O . LYS C 1 283 ? 57.882 35.624 -33.254 1.00 19.43 276 LYS C O 1
ATOM 6312 N N . GLY C 1 285 ? 57.400 35.421 -29.838 1.00 18.37 278 GLY C N 1
ATOM 6313 C CA . GLY C 1 285 ? 58.384 35.950 -28.896 1.00 17.86 278 GLY C CA 1
ATOM 6314 C C . GLY C 1 285 ? 59.422 36.809 -29.598 1.00 18.20 278 GLY C C 1
ATOM 6315 O O . GLY C 1 285 ? 59.761 37.896 -29.109 1.00 18.52 278 GLY C O 1
ATOM 6316 N N . ALA C 1 286 ? 59.889 36.348 -30.763 1.00 17.28 279 ALA C N 1
ATOM 6317 C CA . ALA C 1 286 ? 60.920 37.059 -31.539 1.00 16.89 279 ALA C CA 1
ATOM 6318 C C . ALA C 1 286 ? 60.424 38.432 -31.948 1.00 16.18 279 ALA C C 1
ATOM 6319 O O . ALA C 1 286 ? 61.132 39.426 -31.808 1.00 15.62 279 ALA C O 1
ATOM 6321 N N . ILE C 1 287 ? 59.200 38.482 -32.467 1.00 15.83 280 ILE C N 1
ATOM 6322 C CA . ILE C 1 287 ? 58.561 39.770 -32.737 1.00 15.30 280 ILE C CA 1
ATOM 6323 C C . ILE C 1 287 ? 58.486 40.657 -31.497 1.00 14.74 280 ILE C C 1
ATOM 6324 O O . ILE C 1 287 ? 58.899 41.824 -31.542 1.00 14.75 280 ILE C O 1
ATOM 6329 N N . PHE C 1 288 ? 57.997 40.118 -30.388 1.00 15.31 281 PHE C N 1
ATOM 6330 C CA . PHE C 1 288 ? 57.853 40.928 -29.166 1.00 16.00 281 PHE C CA 1
ATOM 6331 C C . PHE C 1 288 ? 59.217 41.475 -28.701 1.00 16.38 281 PHE C C 1
ATOM 6332 O O . PHE C 1 288 ? 59.322 42.651 -28.312 1.00 17.18 281 PHE C O 1
ATOM 6340 N N . ALA C 1 289 ? 60.244 40.628 -28.771 1.00 16.83 282 ALA C N 1
ATOM 6341 C CA . ALA C 1 289 ? 61.621 41.006 -28.387 1.00 16.73 282 ALA C CA 1
ATOM 6342 C C . ALA C 1 289 ? 62.160 42.191 -29.175 1.00 17.41 282 ALA C C 1
ATOM 6343 O O . ALA C 1 289 ? 62.747 43.114 -28.597 1.00 17.99 282 ALA C O 1
ATOM 6345 N N . ARG C 1 290 ? 61.964 42.187 -30.492 1.00 18.41 283 ARG C N 1
ATOM 6346 C CA . ARG C 1 290 ? 62.424 43.334 -31.263 1.00 19.38 283 ARG C CA 1
ATOM 6347 C C . ARG C 1 290 ? 61.459 44.537 -31.174 1.00 17.92 283 ARG C C 1
ATOM 6348 O O . ARG C 1 290 ? 61.914 45.693 -31.116 1.00 18.92 283 ARG C O 1
ATOM 6356 N N . LEU C 1 291 ? 60.146 44.274 -31.094 1.00 16.17 284 LEU C N 1
ATOM 6357 C CA . LEU C 1 291 ? 59.156 45.345 -30.902 1.00 15.13 284 LEU C CA 1
ATOM 6358 C C . LEU C 1 291 ? 59.408 46.108 -29.591 1.00 14.30 284 LEU C C 1
ATOM 6359 O O . LEU C 1 291 ? 59.409 47.335 -29.577 1.00 13.35 284 LEU C O 1
ATOM 6364 N N . ILE C 1 292 ? 59.650 45.387 -28.494 1.00 14.75 285 ILE C N 1
ATOM 6365 C CA . ILE C 1 292 ? 59.903 46.053 -27.205 1.00 14.69 285 ILE C CA 1
ATOM 6366 C C . ILE C 1 292 ? 61.059 47.072 -27.306 1.00 14.42 285 ILE C C 1
ATOM 6367 O O . ILE C 1 292 ? 60.972 48.182 -26.781 1.00 14.85 285 ILE C O 1
ATOM 6372 N N . ALA C 1 293 ? 62.110 46.728 -28.045 1.00 14.78 286 ALA C N 1
ATOM 6373 C CA . ALA C 1 293 ? 63.224 47.655 -28.186 1.00 15.08 286 ALA C CA 1
ATOM 6374 C C . ALA C 1 293 ? 62.952 48.801 -29.154 1.00 15.76 286 ALA C C 1
ATOM 6375 O O . ALA C 1 293 ? 63.625 49.824 -29.094 1.00 15.94 286 ALA C O 1
ATOM 6377 N N . ALA C 1 294 ? 61.960 48.615 -30.026 1.00 16.44 287 ALA C N 1
ATOM 6378 C CA . ALA C 1 294 ? 61.618 49.559 -31.083 1.00 16.61 287 ALA C CA 1
ATOM 6379 C C . ALA C 1 294 ? 60.659 50.659 -30.638 1.00 17.68 287 ALA C C 1
ATOM 6380 O O . ALA C 1 294 ? 60.707 51.771 -31.168 1.00 18.11 287 ALA C O 1
ATOM 6382 N N . VAL C 1 295 ? 59.787 50.360 -29.668 1.00 18.97 288 VAL C N 1
ATOM 6383 C CA . VAL C 1 295 ? 58.768 51.345 -29.280 1.00 19.99 288 VAL C CA 1
ATOM 6384 C C . VAL C 1 295 ? 59.286 52.467 -28.372 1.00 20.86 288 VAL C C 1
ATOM 6385 O O . VAL C 1 295 ? 58.911 53.628 -28.566 1.00 22.07 288 VAL C O 1
#

Organism: Porphyromonas gingivalis (strain ATCC 33277 / DSM 20709 / CIP 103683 / JCM 12257 / NCTC 11834 / 2561) (NCBI:txid431947)

Radius of gyration: 27.64 Å; Cα contacts (8 Å, |Δi|>4): 1841; chains: 3; bounding box: 70×76×44 Å